Protein AF-0000000065776276 (afdb_homodimer)

Radius of gyration: 34.92 Å; Cα contacts (8 Å, |Δi|>4): 3944; chains: 2; bounding box: 117×96×96 Å

pLDDT: mean 93.04, std 13.75, range [19.59, 98.94]

GO terms:
  GO:0008131 primary methylamine oxidase activity (F, EXP)
  GO:0005507 copper ion binding (F, IDA)
  GO:0005509 calcium ion binding (F, IDA)
  GO:0008131 primary methylamine oxidase activity (F, IDA)
  GO:0042597 periplasmic space (C, IDA)
  GO:0019607 phenylethylamine catabolic process (P, IDA)
  GO:0048038 quinone binding (F, IDA)
  GO:0019607 phenylethylamine catabolic process (P, IMP)

Solvent-accessible surface area (backbone atoms only — not comparable to full-atom values): 78186 Å² total; per-residue (Å²): 136,85,77,75,76,77,81,77,78,74,78,75,75,79,72,77,67,75,70,73,72,77,61,78,72,66,82,57,53,41,97,90,38,76,49,58,70,39,58,36,67,64,53,37,45,74,72,61,31,46,79,43,78,36,81,85,60,53,32,36,42,40,38,42,58,49,38,31,33,40,39,35,67,70,35,52,49,30,32,40,27,73,38,81,39,82,41,77,56,41,34,40,74,55,95,92,33,54,28,25,41,76,56,43,62,55,60,61,78,62,59,65,68,57,61,32,67,40,80,52,88,66,78,60,84,72,54,52,58,47,59,67,53,38,45,49,49,45,53,53,52,61,67,37,90,81,52,56,92,78,47,32,32,78,43,67,40,57,45,70,72,57,67,68,46,51,51,41,23,76,76,66,66,40,80,68,81,68,72,53,32,34,34,35,33,32,28,54,76,67,43,31,33,38,34,33,31,33,65,74,75,73,39,77,74,46,80,44,76,50,77,96,52,38,65,59,58,51,76,67,53,54,55,51,48,49,52,43,53,74,69,31,65,67,54,45,53,57,42,38,75,67,73,41,85,60,63,86,39,51,46,71,48,76,36,70,55,53,56,58,88,47,60,76,73,53,66,83,89,57,55,55,31,33,30,39,39,20,40,53,82,78,47,85,38,36,70,66,15,26,45,44,32,40,31,40,30,33,29,69,81,77,62,38,75,79,44,73,48,76,54,73,85,49,68,56,39,77,76,78,53,57,67,77,46,85,62,27,46,79,79,89,72,64,61,73,46,49,44,37,60,54,19,64,73,42,34,30,40,62,49,31,40,40,41,86,49,39,35,32,34,54,34,67,34,52,38,48,22,59,35,43,23,60,28,30,38,47,61,81,85,40,79,35,46,45,26,50,37,35,34,51,31,31,38,40,39,42,45,22,38,49,49,86,72,33,51,44,45,53,43,38,48,29,53,34,55,17,37,26,68,31,51,34,63,59,47,75,61,20,58,36,59,67,54,34,29,63,36,66,45,61,42,51,40,52,81,38,47,59,38,78,40,61,32,36,34,36,40,33,76,45,86,67,43,36,31,28,38,37,64,46,88,97,47,75,73,39,65,39,52,25,58,32,42,36,42,38,38,34,28,41,59,81,52,33,26,37,36,38,35,42,32,43,38,74,65,60,32,36,36,43,34,43,30,42,23,10,35,65,69,53,42,48,34,84,28,48,32,59,82,38,90,50,19,66,69,60,33,48,32,32,29,68,33,41,66,17,29,23,26,50,25,30,35,45,37,40,30,32,37,33,33,44,16,50,72,38,50,44,24,25,42,34,39,39,35,75,41,63,40,77,46,83,86,55,73,68,46,58,33,24,24,32,65,53,71,50,76,42,53,26,18,59,73,36,49,29,67,78,56,59,56,51,43,36,28,46,26,10,84,87,42,59,27,82,28,51,44,50,21,22,34,31,58,35,48,63,28,25,37,74,52,28,40,40,78,34,61,66,58,49,84,83,34,52,64,53,51,26,37,49,51,60,45,27,24,32,36,38,37,67,70,47,94,83,74,67,30,46,44,18,88,50,40,39,58,38,88,46,34,62,9,43,50,48,69,31,63,78,43,52,70,30,67,64,25,44,42,28,39,36,37,20,35,40,25,40,44,72,51,44,10,42,32,32,63,39,15,52,51,39,40,37,30,26,38,39,33,63,37,28,50,44,63,26,32,59,72,58,54,42,69,54,76,82,126,135,83,74,78,78,77,80,77,79,75,76,76,75,80,71,78,70,75,73,73,72,76,63,80,70,67,82,58,55,38,97,91,37,77,49,57,68,40,58,36,67,64,53,37,44,75,72,60,30,45,77,42,78,37,80,86,60,53,32,37,41,40,39,41,58,48,38,31,32,40,39,33,68,69,34,50,49,31,32,40,26,73,36,83,40,81,41,74,56,41,34,42,74,56,94,92,34,54,29,24,40,77,57,43,62,54,60,62,79,61,57,64,69,58,61,31,68,39,82,51,86,68,78,62,83,72,54,51,56,47,58,67,51,38,45,51,49,46,53,54,51,62,68,37,88,82,50,56,95,78,50,32,31,78,42,66,40,57,44,70,72,58,69,67,48,51,50,40,23,76,78,68,67,39,81,67,81,69,71,53,33,35,34,35,34,32,29,53,76,66,42,30,34,40,33,34,31,35,66,74,74,72,39,78,74,46,80,45,76,50,76,98,51,38,66,60,59,51,76,66,54,54,56,50,49,50,54,42,52,74,68,30,67,67,54,44,51,57,42,39,76,68,74,42,85,59,64,86,40,51,45,71,48,75,36,68,55,53,55,61,89,48,60,75,74,53,66,84,89,57,57,56,30,34,29,40,40,19,40,53,83,77,48,85,36,36,71,63,14,28,46,46,33,42,31,39,31,32,31,67,84,76,59,37,75,77,44,75,48,74,54,74,86,47,69,57,39,76,75,77,54,56,66,77,47,84,61,28,45,80,79,89,72,64,59,76,45,51,46,38,59,53,19,63,74,40,32,31,38,63,48,32,39,39,41,87,47,39,36,31,32,55,33,67,35,50,38,48,22,58,36,42,24,61,29,28,38,47,62,81,84,42,79,35,45,45,27,51,36,36,33,50,30,31,37,39,40,42,46,23,36,51,49,86,72,32,52,43,45,53,44,38,49,29,53,33,56,16,37,27,69,31,52,35,63,58,46,75,59,21,59,36,58,67,53,34,29,62,36,65,45,62,42,54,39,51,84,38,46,60,39,77,40,62,32,37,32,36,40,34,76,45,86,66,44,36,31,28,39,37,62,46,88,97,49,76,73,39,66,37,52,24,58,33,42,36,42,38,37,35,29,41,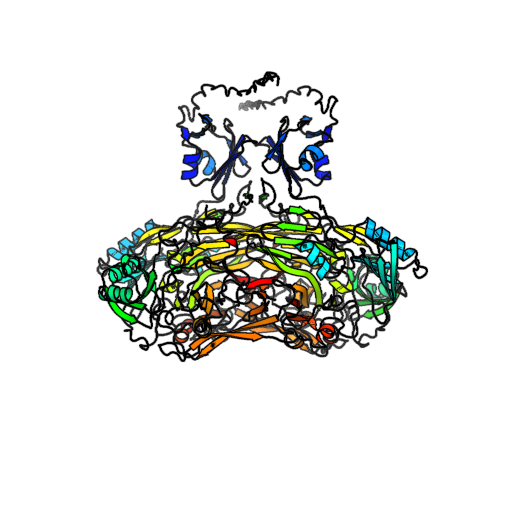59,81,52,34,25,38,37,39,36,42,33,43,38,74,66,60,33,36,37,41,35,42,29,43,24,11,35,66,71,55,43,48,34,84,29,46,31,60,83,39,92,51,19,67,70,61,34,49,33,32,29,67,34,40,66,18,29,23,27,51,25,29,34,44,38,40,29,32,38,33,33,43,15,49,72,39,50,44,23,25,41,34,38,38,35,76,40,63,41,77,46,83,86,56,72,70,49,59,34,23,26,31,67,51,69,49,74,42,52,27,17,58,73,35,48,28,66,77,54,58,58,52,45,38,29,44,26,10,83,86,43,58,26,84,27,50,44,51,21,21,34,33,59,36,46,63,28,26,36,73,52,28,41,40,77,36,62,67,57,47,86,83,33,52,64,53,52,28,38,49,50,60,46,27,25,32,37,39,35,66,70,46,94,83,75,69,28,48,46,17,88,48,40,40,58,37,90,47,35,62,10,44,50,46,69,31,64,78,42,53,69,30,67,63,25,46,42,28,38,37,38,22,34,39,26,39,44,71,49,45,11,41,32,33,63,40,15,54,50,40,41,36,31,27,38,38,35,63,36,29,50,43,61,27,30,59,72,57,53,43,68,54,75,84,125

InterPro domains:
  IPR000269 Copper amine oxidase [PTHR10638] (120-751)
  IPR012854 Copper amine oxidase-like, N-terminal [PF07833] (34-110)
  IPR015798 Copper amine oxidase, catalytic domain [PF01179] (348-752)
  IPR015800 Copper amine oxidase, N2-terminal [PF02727] (124-209)
  IPR015802 Copper amine oxidase, N3-terminal [PF02728] (216-316)
  IPR016182 Copper amine oxidase, N-terminal [SSF54416] (122-214)
  IPR016182 Copper amine oxidase, N-terminal [SSF54416] (216-324)
  IPR036460 Copper amine oxidase, catalytic domain superfamily [G3DSA:2.70.98.20] (344-752)
  IPR036460 Copper amine oxidase, catalytic domain superfamily [SSF49998] (333-751)
  IPR036582 Copper amine oxidase-like, N-terminal domain superfamily [G3DSA:3.30.457.10] (36-114)
  IPR036582 Copper amine oxidase-like, N-terminal domain superfamily [SSF55383] (36-115)
  IPR049947 Copper amine oxidase, copper-binding site [PS01165] (714-727)
  IPR049948 Copper amine oxidase, TPQ-binding site [PS01164] (485-498)

Sequence (1514 aa):
MGSPSLYSARKTTLALAVALSFAWQAPVFAHGGEAHMVPMDKTLKEFGADVQWDDYAQLFTLIKDGAYVKVKPGAQTAIVNGQPLALQVPVVMKDNKAWVSDTFINDVFQSGLDQTFQVEKRPHPLNALTADEIKQAVEIVKASADFKPNTRFTEISLLPPDKEAVWAFALENKPVDQPRKADVIMLDGKHIIEAVVDLQNNKLLSWQPIKDAHGMVLLDDFASVQNIINNSEEFAAAVKKRGITDAKKVITTPLTVGYFDGKDGLKQDARLLKVISYLDVGDGNYWAHPIENLVAVVDLEQKKIVKIEEGPVVPVPMTARPFDGRDRVAPAVKPMQIIEPEGKNYTITGDMIHWRNWDFHLSMNSRVGPMISTVTYNDNGTKRKVMYEGSLGGMIVPYGDPDIGWYFKAYLDSGDYGMGTLTSPIARGKDAPSNAVLLNETIADYTGVPMEIPRAIAVFERYAGPEYKHQEMGQPNVSTERRELVVRWISTVGNYDYIFDWIFHENGTIGIDAGATGIEAVKGVKAKTMHDETAKDDTRYGTLIDHNIVGTTHQHIYNFRLDLDVDGENNSLVAMDPVVKPNTAGGPRTSTMQVNQYNIGNEQDAAQKFDPGTIRLLSNPNKENRMGNPVSYQIIPYAGGTHPVAKGAQFAPDEWIYHRLSFMDKQLWVTRYHPGERFPEGKYPNRSTHDTGLGQYSKDNESLDNTDAVVWMTTGTTHVARAEEWPIMPTEWVHTLLKPWNFFDETPTLGALKKDKMGSPSLYSARKTTLALAVALSFAWQAPVFAHGGEAHMVPMDKTLKEFGADVQWDDYAQLFTLIKDGAYVKVKPGAQTAIVNGQPLALQVPVVMKDNKAWVSDTFINDVFQSGLDQTFQVEKRPHPLNALTADEIKQAVEIVKASADFKPNTRFTEISLLPPDKEAVWAFALENKPVDQPRKADVIMLDGKHIIEAVVDLQNNKLLSWQPIKDAHGMVLLDDFASVQNIINNSEEFAAAVKKRGITDAKKVITTPLTVGYFDGKDGLKQDARLLKVISYLDVGDGNYWAHPIENLVAVVDLEQKKIVKIEEGPVVPVPMTARPFDGRDRVAPAVKPMQIIEPEGKNYTITGDMIHWRNWDFHLSMNSRVGPMISTVTYNDNGTKRKVMYEGSLGGMIVPYGDPDIGWYFKAYLDSGDYGMGTLTSPIARGKDAPSNAVLLNETIADYTGVPMEIPRAIAVFERYAGPEYKHQEMGQPNVSTERRELVVRWISTVGNYDYIFDWIFHENGTIGIDAGATGIEAVKGVKAKTMHDETAKDDTRYGTLIDHNIVGTTHQHIYNFRLDLDVDGENNSLVAMDPVVKPNTAGGPRTSTMQVNQYNIGNEQDAAQKFDPGTIRLLSNPNKENRMGNPVSYQIIPYAGGTHPVAKGAQFAPDEWIYHRLSFMDKQLWVTRYHPGERFPEGKYPNRSTHDTGLGQYSKDNESLDNTDAVVWMTTGTTHVARAEEWPIMPTEWVHTLLKPWNFFDETPTLGALKKDK

Nearest PDB structures (foldseek):
  1qal-assembly1_A  TM=9.968E-01  e=0.000E+00  Escherichia coli
  6grr-assembly1_A  TM=9.970E-01  e=0.000E+00  Escherichia coli
  2w0q-assembly1_B  TM=9.930E-01  e=0.000E+00  Escherichia coli
  6ezz-assembly1_A  TM=9.970E-01  e=0.000E+00  Escherichia coli K-12
  1lvn-assembly1_A  TM=9.969E-01  e=0.000E+00  Escherichia coli

Structure (mmCIF, N/CA/C/O backbone):
data_AF-0000000065776276-model_v1
#
loop_
_entity.id
_entity.type
_entity.pdbx_description
1 polymer 'Primary amine oxidase'
#
loop_
_atom_site.group_PDB
_atom_site.id
_atom_site.type_symbol
_atom_site.label_atom_id
_atom_site.label_alt_id
_atom_site.label_comp_id
_atom_site.label_asym_id
_atom_site.label_entity_id
_atom_site.label_seq_id
_atom_site.pdbx_PDB_ins_code
_atom_site.Cartn_x
_atom_site.Cartn_y
_atom_site.Cartn_z
_atom_site.occupancy
_atom_site.B_iso_or_equiv
_atom_site.auth_seq_id
_atom_site.auth_comp_id
_atom_site.auth_asym_id
_atom_site.auth_atom_id
_atom_site.pdbx_PDB_model_num
ATOM 1 N N . MET A 1 1 ? 60.781 13.414 -52 1 19.77 1 MET A N 1
ATOM 2 C CA . MET A 1 1 ? 59.844 13.562 -53.094 1 19.77 1 MET A CA 1
ATOM 3 C C . MET A 1 1 ? 58.531 14.148 -52.656 1 19.77 1 MET A C 1
ATOM 5 O O . MET A 1 1 ? 58.25 14.18 -51.438 1 19.77 1 MET A O 1
ATOM 9 N N . GLY A 1 2 ? 57.594 14.352 -53.656 1 23.36 2 GLY A N 1
ATOM 10 C CA . GLY A 1 2 ? 56.5 15.164 -54.125 1 23.36 2 GLY A CA 1
ATOM 11 C C . GLY A 1 2 ? 55.219 14.969 -53.312 1 23.36 2 GLY A C 1
ATOM 12 O O . GLY A 1 2 ? 54.812 13.836 -53.062 1 23.36 2 GLY A O 1
ATOM 13 N N . SER A 1 3 ? 55.094 15.875 -52.344 1 23.39 3 SER A N 1
ATOM 14 C CA . SER A 1 3 ? 54.219 16.125 -51.219 1 23.39 3 SER A CA 1
ATOM 15 C C . SER A 1 3 ? 52.75 16.203 -51.656 1 23.39 3 SER A C 1
ATOM 17 O O . SER A 1 3 ? 52.344 17.125 -52.375 1 23.39 3 SER A O 1
ATOM 19 N N . PRO A 1 4 ? 52.312 14.953 -52.156 1 23.89 4 PRO A N 1
ATOM 20 C CA . PRO A 1 4 ? 51.031 14.906 -52.906 1 23.89 4 PRO A CA 1
ATOM 21 C C . PRO A 1 4 ? 49.906 15.594 -52.156 1 23.89 4 PRO A C 1
ATOM 23 O O . PRO A 1 4 ? 49.812 15.477 -50.938 1 23.89 4 PRO A O 1
ATOM 26 N N . SER A 1 5 ? 49.625 16.828 -52.562 1 22.98 5 SER A N 1
ATOM 27 C CA . SER A 1 5 ? 48.719 17.875 -52.094 1 22.98 5 SER A CA 1
ATOM 28 C C . SER A 1 5 ? 47.25 17.375 -52.125 1 22.98 5 SER A C 1
ATOM 30 O O . SER A 1 5 ? 46.719 17.062 -53.156 1 22.98 5 SER A O 1
ATOM 32 N N . LEU A 1 6 ? 46.969 16.359 -51.219 1 23.25 6 LEU A N 1
ATOM 33 C CA . LEU A 1 6 ? 45.688 15.672 -51.188 1 23.25 6 LEU A CA 1
ATOM 34 C C . LEU A 1 6 ? 44.531 16.672 -51.031 1 23.25 6 LEU A C 1
ATOM 36 O O . LEU A 1 6 ? 44.562 17.531 -50.125 1 23.25 6 LEU A O 1
ATOM 40 N N . TYR A 1 7 ? 43.906 17.125 -52.188 1 21.81 7 TYR A N 1
ATOM 41 C CA . TYR A 1 7 ? 42.844 18.094 -52.438 1 21.81 7 TYR A CA 1
ATOM 42 C C . TYR A 1 7 ? 41.594 17.766 -51.594 1 21.81 7 TYR A C 1
ATOM 44 O O . TYR A 1 7 ? 41.156 16.609 -51.594 1 21.81 7 TYR A O 1
ATOM 52 N N . SER A 1 8 ? 41.406 18.453 -50.406 1 21.34 8 SER A N 1
ATOM 53 C CA . SER A 1 8 ? 40.438 18.438 -49.344 1 21.34 8 SER A CA 1
ATOM 54 C C . SER A 1 8 ? 39.031 18.781 -49.875 1 21.34 8 SER A C 1
ATOM 56 O O . SER A 1 8 ? 38.812 19.922 -50.281 1 21.34 8 SER A O 1
ATOM 58 N N . ALA A 1 9 ? 38.406 17.891 -50.75 1 21.44 9 ALA A N 1
ATOM 59 C CA . ALA A 1 9 ? 37.125 18.219 -51.344 1 21.44 9 ALA A CA 1
ATOM 60 C C . ALA A 1 9 ? 36.094 18.594 -50.312 1 21.44 9 ALA A C 1
ATOM 62 O O . ALA A 1 9 ? 35.812 17.812 -49.375 1 21.44 9 ALA A O 1
ATOM 63 N N . ARG A 1 10 ? 35.906 19.859 -50 1 19.59 10 ARG A N 1
ATOM 64 C CA . ARG A 1 10 ? 34.969 20.547 -49.094 1 19.59 10 ARG A CA 1
ATOM 65 C C . ARG A 1 10 ? 33.531 20.234 -49.438 1 19.59 10 ARG A C 1
ATOM 67 O O . ARG A 1 10 ? 33.031 20.641 -50.5 1 19.59 10 ARG A O 1
ATOM 74 N N . LYS A 1 11 ? 33.094 18.953 -49.219 1 21.61 11 LYS A N 1
ATOM 75 C CA . LYS A 1 11 ? 31.703 18.625 -49.531 1 21.61 11 LYS A CA 1
ATOM 76 C C . LYS A 1 11 ? 30.766 19.625 -48.875 1 21.61 11 LYS A C 1
ATOM 78 O O . LYS A 1 11 ? 30.812 19.859 -47.656 1 21.61 11 LYS A O 1
ATOM 83 N N . THR A 1 12 ? 30.469 20.766 -49.594 1 21 12 THR A N 1
ATOM 84 C CA . THR A 1 12 ? 29.516 21.812 -49.281 1 21 12 THR A CA 1
ATOM 85 C C . THR A 1 12 ? 28.141 21.219 -48.938 1 21 12 THR A C 1
ATOM 87 O O . THR A 1 12 ? 27.547 20.531 -49.781 1 21 12 THR A O 1
ATOM 90 N N . THR A 1 13 ? 28.016 20.734 -47.719 1 22.42 13 THR A N 1
ATOM 91 C CA . THR A 1 13 ? 26.734 20.281 -47.188 1 22.42 13 THR A CA 1
ATOM 92 C C . THR A 1 13 ? 25.656 21.328 -47.438 1 22.42 13 THR A C 1
ATOM 94 O O . THR A 1 13 ? 25.797 22.484 -47.031 1 22.42 13 THR A O 1
ATOM 97 N N . LEU A 1 14 ? 24.953 21.281 -48.594 1 22.41 14 LEU A N 1
ATOM 98 C CA . LEU A 1 14 ? 23.781 22.094 -48.938 1 22.41 14 LEU A CA 1
ATOM 99 C C . LEU A 1 14 ? 22.75 22.016 -47.812 1 22.41 14 LEU A C 1
ATOM 101 O O . LEU A 1 14 ? 22.203 20.938 -47.531 1 22.41 14 LEU A O 1
ATOM 105 N N . ALA A 1 15 ? 23.062 22.75 -46.688 1 24.14 15 ALA A N 1
ATOM 106 C CA . ALA A 1 15 ? 22.016 22.922 -45.719 1 24.14 15 ALA A CA 1
ATOM 107 C C . ALA A 1 15 ? 20.75 23.5 -46.344 1 24.14 15 ALA A C 1
ATOM 109 O O . ALA A 1 15 ? 20.766 24.594 -46.906 1 24.14 15 ALA A O 1
ATOM 110 N N . LEU A 1 16 ? 20 22.609 -47 1 23.98 16 LEU A N 1
ATOM 111 C CA . LEU A 1 16 ? 18.688 23.094 -47.438 1 23.98 16 LEU A CA 1
ATOM 112 C C . LEU A 1 16 ? 18 23.875 -46.344 1 23.98 16 LEU A C 1
ATOM 114 O O . LEU A 1 16 ? 17.656 23.312 -45.312 1 23.98 16 LEU A O 1
ATOM 118 N N . ALA A 1 17 ? 18.484 25.156 -46.125 1 24.2 17 ALA A N 1
ATOM 119 C CA . ALA A 1 17 ? 17.703 26.094 -45.312 1 24.2 17 ALA A CA 1
ATOM 120 C C . ALA A 1 17 ? 16.266 26.172 -45.812 1 24.2 17 ALA A C 1
ATOM 122 O O . ALA A 1 17 ? 16.016 26.578 -46.938 1 24.2 17 ALA A O 1
ATOM 123 N N . VAL A 1 18 ? 15.477 25.234 -45.5 1 26.5 18 VAL A N 1
ATOM 124 C CA . VAL A 1 18 ? 14.062 25.516 -45.688 1 26.5 18 VAL A CA 1
ATOM 125 C C . VAL A 1 18 ? 13.742 26.922 -45.219 1 26.5 18 VAL A C 1
ATOM 127 O O . VAL A 1 18 ? 13.938 27.25 -44.031 1 26.5 18 VAL A O 1
ATOM 130 N N . ALA A 1 19 ? 14.07 27.953 -46.062 1 28.81 19 ALA A N 1
ATOM 131 C CA . ALA A 1 19 ? 13.609 29.328 -45.875 1 28.81 19 ALA A CA 1
ATOM 132 C C . ALA A 1 19 ? 12.156 29.344 -45.406 1 28.81 19 ALA A C 1
ATOM 134 O O . ALA A 1 19 ? 11.258 28.906 -46.125 1 28.81 19 ALA A O 1
ATOM 135 N N . LEU A 1 20 ? 12.016 29.25 -44.156 1 29.08 20 LEU A N 1
ATOM 136 C CA . LEU A 1 20 ? 10.758 29.719 -43.594 1 29.08 20 LEU A CA 1
ATOM 137 C C . LEU A 1 20 ? 10.359 31.078 -44.188 1 29.08 20 LEU A C 1
ATOM 139 O O . LEU A 1 20 ? 11.117 32.031 -44.094 1 29.08 20 LEU A O 1
ATOM 143 N N . SER A 1 21 ? 9.938 31.094 -45.469 1 29.83 21 SER A N 1
ATOM 144 C CA . SER A 1 21 ? 9.352 32.312 -46.031 1 29.83 21 SER A CA 1
ATOM 145 C C . SER A 1 21 ? 8.68 33.156 -44.938 1 29.83 21 SER A C 1
ATOM 147 O O . SER A 1 21 ? 7.918 32.625 -44.125 1 29.83 21 SER A O 1
ATOM 149 N N . PHE A 1 22 ? 9.445 34.125 -44.562 1 31.8 22 PHE A N 1
ATOM 150 C CA . PHE A 1 22 ? 8.852 35.188 -43.781 1 31.8 22 PHE A CA 1
ATOM 151 C C . PHE A 1 22 ? 7.543 35.688 -44.406 1 31.8 22 PHE A C 1
ATOM 153 O O . PHE A 1 22 ? 7.543 36.531 -45.281 1 31.8 22 PHE A O 1
ATOM 160 N N . ALA A 1 23 ? 6.621 34.906 -44.781 1 32.91 23 ALA A N 1
ATOM 161 C CA . ALA A 1 23 ? 5.32 35.469 -45.156 1 32.91 23 ALA A CA 1
ATOM 162 C C . ALA A 1 23 ? 4.902 36.562 -44.188 1 32.91 23 ALA A C 1
ATOM 164 O O . ALA A 1 23 ? 5.008 36.406 -42.969 1 32.91 23 ALA A O 1
ATOM 165 N N . TRP A 1 24 ? 5.039 37.75 -44.656 1 33.44 24 TRP A N 1
ATOM 166 C CA . TRP A 1 24 ? 4.305 38.812 -43.969 1 33.44 24 TRP A CA 1
ATOM 167 C C . TRP A 1 24 ? 3.008 38.281 -43.375 1 33.44 24 TRP A C 1
ATOM 169 O O . TRP A 1 24 ? 2.119 37.844 -44.125 1 33.44 24 TRP A O 1
ATOM 179 N N . GLN A 1 25 ? 3.146 37.656 -42.344 1 40.94 25 GLN A N 1
ATOM 180 C CA . GLN A 1 25 ? 1.9 37.188 -41.719 1 40.94 25 GLN A CA 1
ATOM 181 C C . GLN A 1 25 ? 0.933 38.375 -41.531 1 40.94 25 GLN A C 1
ATOM 183 O O . GLN A 1 25 ? 1.29 39.406 -40.969 1 40.94 25 GLN A O 1
ATOM 188 N N . ALA A 1 26 ? 0.001 38.5 -42.406 1 45.69 26 ALA A N 1
ATOM 189 C CA . ALA A 1 26 ? -1.14 39.406 -42.312 1 45.69 26 ALA A CA 1
ATOM 190 C C . ALA A 1 26 ? -1.625 39.562 -40.875 1 45.69 26 ALA A C 1
ATOM 192 O O . ALA A 1 26 ? -1.5 38.625 -40.062 1 45.69 26 ALA A O 1
ATOM 193 N N . PRO A 1 27 ? -1.729 40.844 -40.469 1 47.53 27 PRO A N 1
ATOM 194 C CA . PRO A 1 27 ? -2.387 41.031 -39.188 1 47.53 27 PRO A CA 1
ATOM 195 C C . PRO A 1 27 ? -3.555 40.062 -38.969 1 47.53 27 PRO A C 1
ATOM 197 O O . PRO A 1 27 ? -4.305 39.781 -39.906 1 47.53 27 PRO A O 1
ATOM 200 N N . VAL A 1 28 ? -3.389 39.156 -38.062 1 59.16 28 VAL A N 1
ATOM 201 C CA . VAL A 1 28 ? -4.48 38.25 -37.719 1 59.16 28 VAL A CA 1
ATOM 202 C C . VAL A 1 28 ? -5.582 39.031 -37 1 59.16 28 VAL A C 1
ATOM 204 O O . VAL A 1 28 ? -5.297 39.875 -36.156 1 59.16 28 VAL A O 1
ATOM 207 N N . PHE A 1 29 ? -6.852 39.125 -37.562 1 53.72 29 PHE A N 1
ATOM 208 C CA . PHE A 1 29 ? -7.996 39.906 -37.094 1 53.72 29 PHE A CA 1
ATOM 209 C C . PHE A 1 29 ? -8.867 39.062 -36.156 1 53.72 29 PHE A C 1
ATOM 211 O O . PHE A 1 29 ? -9.031 37.875 -36.375 1 53.72 29 PHE A O 1
ATOM 218 N N . ALA A 1 30 ? -9.086 39.562 -35 1 53.09 30 ALA A N 1
ATOM 219 C CA . ALA A 1 30 ? -10.125 39.094 -34.094 1 53.09 30 ALA A CA 1
ATOM 220 C C . ALA A 1 30 ? -11.242 40.156 -33.969 1 53.09 30 ALA A C 1
ATOM 222 O O . ALA A 1 30 ? -10.977 41.312 -33.719 1 53.09 30 ALA A O 1
ATOM 223 N N . HIS A 1 31 ? -12.57 39.75 -34 1 52.97 31 HIS A N 1
ATOM 224 C CA . HIS A 1 31 ? -13.758 40.594 -33.875 1 52.97 31 HIS A CA 1
ATOM 225 C C . HIS A 1 31 ? -13.633 41.875 -34.688 1 52.97 31 HIS A C 1
ATOM 227 O O . HIS A 1 31 ? -13.969 42.938 -34.219 1 52.97 31 HIS A O 1
ATOM 233 N N . GLY A 1 32 ? -13.07 41.906 -35.906 1 56.25 32 GLY A N 1
ATOM 234 C CA . GLY A 1 32 ? -13.094 43.062 -36.781 1 56.25 32 GLY A CA 1
ATOM 235 C C . GLY A 1 32 ? -11.875 43.938 -36.656 1 56.25 32 GLY A C 1
ATOM 236 O O . GLY A 1 32 ? -11.695 44.875 -37.438 1 56.25 32 GLY A O 1
ATOM 237 N N . GLY A 1 33 ? -11.039 43.781 -35.531 1 61.16 33 GLY A N 1
ATOM 238 C CA . GLY A 1 33 ? -9.836 44.562 -35.375 1 61.16 33 GLY A CA 1
ATOM 239 C C . GLY A 1 33 ? -8.578 43.719 -35.25 1 61.16 33 GLY A C 1
ATOM 240 O O . GLY A 1 33 ? -8.648 42.5 -35.188 1 61.16 33 GLY A O 1
ATOM 241 N N . GLU A 1 34 ? -7.418 44.406 -35.406 1 71.56 34 GLU A N 1
ATOM 242 C CA . GLU A 1 34 ? -6.133 43.719 -35.25 1 71.56 34 GLU A CA 1
ATOM 243 C C . GLU A 1 34 ? -5.984 43.094 -33.875 1 71.56 34 GLU A C 1
ATOM 245 O O . GLU A 1 34 ? -6.215 43.781 -32.844 1 71.56 34 GLU A O 1
ATOM 250 N N . ALA A 1 35 ? -5.812 41.75 -33.812 1 81.94 35 ALA A N 1
ATOM 251 C CA . ALA A 1 35 ? -5.688 41.031 -32.531 1 81.94 35 ALA A CA 1
ATOM 252 C C . ALA A 1 35 ? -4.398 41.406 -31.812 1 81.94 35 ALA A C 1
ATOM 254 O O . ALA A 1 35 ? -3.348 41.562 -32.438 1 81.94 35 ALA A O 1
ATOM 255 N N . HIS A 1 36 ? -4.48 41.75 -30.578 1 93 36 HIS A N 1
ATOM 256 C CA . HIS A 1 36 ? -3.303 41.938 -29.75 1 93 36 HIS A CA 1
ATOM 257 C C . HIS A 1 36 ? -2.65 40.625 -29.375 1 93 36 HIS A C 1
ATOM 259 O O . HIS A 1 36 ? -3.271 39.781 -28.719 1 93 36 HIS A O 1
ATOM 265 N N . MET A 1 37 ? -1.432 40.438 -29.859 1 95.44 37 MET A N 1
ATOM 266 C CA . MET A 1 37 ? -0.739 39.156 -29.688 1 95.44 37 MET A CA 1
ATOM 267 C C . MET A 1 37 ? 0.275 39.25 -28.547 1 95.44 37 MET A C 1
ATOM 269 O O . MET A 1 37 ? 0.933 40.281 -28.375 1 95.44 37 MET A O 1
ATOM 273 N N . VAL A 1 38 ? 0.385 38.188 -27.734 1 96.94 38 VAL A N 1
ATOM 274 C CA . VAL A 1 38 ? 1.346 38.062 -26.641 1 96.94 38 VAL A CA 1
ATOM 275 C C . VAL A 1 38 ? 2.129 36.75 -26.766 1 96.94 38 VAL A C 1
ATOM 277 O O . VAL A 1 38 ? 1.664 35.812 -27.406 1 96.94 38 VAL A O 1
ATOM 280 N N . PRO A 1 39 ? 3.408 36.75 -26.219 1 96.94 39 PRO A N 1
ATOM 281 C CA . PRO A 1 39 ? 4.168 35.469 -26.266 1 96.94 39 PRO A CA 1
ATOM 282 C C . PRO A 1 39 ? 3.461 34.344 -25.547 1 96.94 39 PRO A C 1
ATOM 284 O O . PRO A 1 39 ? 3.098 34.469 -24.375 1 96.94 39 PRO A O 1
ATOM 287 N N . MET A 1 40 ? 3.305 33.219 -26.125 1 96.81 40 MET A N 1
ATOM 288 C CA . MET A 1 40 ? 2.49 32.125 -25.625 1 96.81 40 MET A CA 1
ATOM 289 C C . MET A 1 40 ? 3.143 31.484 -24.406 1 96.81 40 MET A C 1
ATOM 291 O O . MET A 1 40 ? 2.496 31.297 -23.375 1 96.81 40 MET A O 1
ATOM 295 N N . ASP A 1 41 ? 4.395 31.109 -24.5 1 96.19 41 ASP A N 1
ATOM 296 C CA . ASP A 1 41 ? 5.094 30.375 -23.469 1 96.19 41 ASP A CA 1
ATOM 297 C C . ASP A 1 41 ? 5.066 31.125 -22.141 1 96.19 41 ASP A C 1
ATOM 299 O O . ASP A 1 41 ? 4.676 30.578 -21.109 1 96.19 41 ASP A O 1
ATOM 303 N N . LYS A 1 42 ? 5.492 32.344 -22.203 1 95.69 42 LYS A N 1
ATOM 304 C CA . LYS A 1 42 ? 5.531 33.188 -21 1 95.69 42 LYS A CA 1
ATOM 305 C C . LYS A 1 42 ? 4.133 33.375 -20.422 1 95.69 42 LYS A C 1
ATOM 307 O O . LYS A 1 42 ? 3.938 33.25 -19.203 1 95.69 42 LYS A O 1
ATOM 312 N N . THR A 1 43 ? 3.186 33.719 -21.281 1 96.38 43 THR A N 1
ATOM 313 C CA . THR A 1 43 ? 1.816 34 -20.875 1 96.38 43 THR A CA 1
ATOM 314 C C . THR A 1 43 ? 1.19 32.781 -20.203 1 96.38 43 THR A C 1
ATOM 316 O O . THR A 1 43 ? 0.563 32.875 -19.156 1 96.38 43 THR A O 1
ATOM 319 N N . LEU A 1 44 ? 1.373 31.656 -20.781 1 95.94 44 LEU A N 1
ATOM 320 C CA . LEU A 1 44 ? 0.762 30.438 -20.266 1 95.94 44 LEU A CA 1
ATOM 321 C C . LEU A 1 44 ? 1.482 29.953 -19.016 1 95.94 44 LEU A C 1
ATOM 323 O O . LEU A 1 44 ? 0.858 29.391 -18.109 1 95.94 44 LEU A O 1
ATOM 327 N N . LYS A 1 45 ? 2.775 30.094 -18.969 1 93.25 45 LYS A N 1
ATOM 328 C CA . LYS A 1 45 ? 3.514 29.75 -17.75 1 93.25 45 LYS A CA 1
ATOM 329 C C . LYS A 1 45 ? 3.055 30.609 -16.578 1 93.25 45 LYS A C 1
ATOM 331 O O . LYS A 1 45 ? 2.922 30.109 -15.453 1 93.25 45 LYS A O 1
ATOM 336 N N . GLU A 1 46 ? 2.867 31.875 -16.891 1 92.56 46 GLU A N 1
ATOM 337 C CA . GLU A 1 46 ? 2.359 32.781 -15.859 1 92.56 46 GLU A CA 1
ATOM 338 C C . GLU A 1 46 ? 0.949 32.375 -15.43 1 92.56 46 GLU A C 1
ATOM 340 O O . GLU A 1 46 ? 0.542 32.625 -14.297 1 92.56 46 GLU A O 1
ATOM 345 N N . PHE A 1 47 ? 0.198 31.828 -16.375 1 91.75 47 PHE A N 1
ATOM 346 C CA . PHE A 1 47 ? -1.146 31.328 -16.125 1 91.75 47 PHE A CA 1
ATOM 347 C C . PHE A 1 47 ? -1.096 30.016 -15.344 1 91.75 47 PHE A C 1
ATOM 349 O O . PHE A 1 47 ? -2.1 29.594 -14.773 1 91.75 47 PHE A O 1
ATOM 356 N N . GLY A 1 48 ? 0.125 29.453 -15.273 1 89.19 48 GLY A N 1
ATOM 357 C CA . GLY A 1 48 ? 0.313 28.203 -14.539 1 89.19 48 GLY A CA 1
ATOM 358 C C . GLY A 1 48 ? 0.188 26.969 -15.406 1 89.19 48 GLY A C 1
ATOM 359 O O . GLY A 1 48 ? 0.015 25.859 -14.891 1 89.19 48 GLY A O 1
ATOM 360 N N . ALA A 1 49 ? 0.241 27.094 -16.672 1 94.31 49 ALA A N 1
ATOM 361 C CA . ALA A 1 49 ? 0.128 25.969 -17.578 1 94.31 49 ALA A CA 1
ATOM 362 C C . ALA A 1 49 ? 1.505 25.469 -18.016 1 94.31 49 ALA A C 1
ATOM 364 O O . ALA A 1 49 ? 2.457 26.25 -18.094 1 94.31 49 ALA A O 1
ATOM 365 N N . ASP A 1 50 ? 1.501 24.203 -18.25 1 92.69 50 ASP A N 1
ATOM 366 C CA . ASP A 1 50 ? 2.682 23.609 -18.875 1 92.69 50 ASP A CA 1
ATOM 367 C C . ASP A 1 50 ? 2.576 23.656 -20.406 1 92.69 50 ASP A C 1
ATOM 369 O O . ASP A 1 50 ? 1.526 23.344 -20.969 1 92.69 50 ASP A O 1
ATOM 373 N N . VAL A 1 51 ? 3.65 24.094 -21.016 1 96.19 51 VAL A N 1
ATOM 374 C CA . VAL A 1 51 ? 3.699 24.203 -22.484 1 96.19 51 VAL A CA 1
ATOM 375 C C . VAL A 1 51 ? 4.758 23.25 -23.031 1 96.19 51 VAL A C 1
ATOM 377 O O . VAL A 1 51 ? 5.938 23.359 -22.688 1 96.19 51 VAL A O 1
ATOM 380 N N . GLN A 1 52 ? 4.297 22.328 -23.812 1 94.5 52 GLN A N 1
ATOM 381 C CA . GLN A 1 52 ? 5.211 21.375 -24.438 1 94.5 52 GLN A CA 1
ATOM 382 C C . GLN A 1 52 ? 5.125 21.438 -25.953 1 94.5 52 GLN A C 1
ATOM 384 O O . GLN A 1 52 ? 4.031 21.453 -26.516 1 94.5 52 GLN A O 1
ATOM 389 N N . TRP A 1 53 ? 6.25 21.5 -26.578 1 95.88 53 TRP A N 1
ATOM 390 C CA . TRP A 1 53 ? 6.32 21.484 -28.031 1 95.88 53 TRP A CA 1
ATOM 391 C C . TRP A 1 53 ? 6.758 20.125 -28.547 1 95.88 53 TRP A C 1
ATOM 393 O O . TRP A 1 53 ? 7.742 19.547 -28.062 1 95.88 53 TRP A O 1
ATOM 403 N N . ASP A 1 54 ? 6.004 19.594 -29.422 1 95.19 54 ASP A N 1
ATOM 404 C CA . ASP A 1 54 ? 6.363 18.375 -30.141 1 95.19 54 ASP A CA 1
ATOM 405 C C . ASP A 1 54 ? 6.816 18.688 -31.562 1 95.19 54 ASP A C 1
ATOM 407 O O . ASP A 1 54 ? 5.992 18.891 -32.469 1 95.19 54 ASP A O 1
ATOM 411 N N . ASP A 1 55 ? 8.086 18.578 -31.766 1 94.88 55 ASP A N 1
ATOM 412 C CA . ASP A 1 55 ? 8.695 18.969 -33.031 1 94.88 55 ASP A CA 1
ATOM 413 C C . ASP A 1 55 ? 8.234 18.062 -34.188 1 94.88 55 ASP A C 1
ATOM 415 O O . ASP A 1 55 ? 8.117 18.5 -35.312 1 94.88 55 ASP A O 1
ATOM 419 N N . TYR A 1 56 ? 8.023 16.875 -33.844 1 96.06 56 TYR A N 1
ATOM 420 C CA . TYR A 1 56 ? 7.625 15.922 -34.875 1 96.06 56 TYR A CA 1
ATOM 421 C C . TYR A 1 56 ? 6.152 16.094 -35.219 1 96.06 56 TYR A C 1
ATOM 423 O O . TYR A 1 56 ? 5.793 16.141 -36.406 1 96.06 56 TYR A O 1
ATOM 431 N N . ALA A 1 57 ? 5.34 16.172 -34.219 1 95.81 57 ALA A N 1
ATOM 432 C CA . ALA A 1 57 ? 3.904 16.328 -34.469 1 95.81 57 ALA A CA 1
ATOM 433 C C . ALA A 1 57 ? 3.57 17.766 -34.875 1 95.81 57 ALA A C 1
ATOM 435 O O . ALA A 1 57 ? 2.492 18.016 -35.438 1 95.81 57 ALA A O 1
ATOM 436 N N . GLN A 1 58 ? 4.445 18.672 -34.594 1 95.25 58 GLN A N 1
ATOM 437 C CA . GLN A 1 58 ? 4.293 20.078 -34.906 1 95.25 58 GLN A CA 1
ATOM 438 C C . GLN A 1 58 ? 3.061 20.672 -34.219 1 95.25 58 GLN A C 1
ATOM 440 O O . GLN A 1 58 ? 2.229 21.297 -34.875 1 95.25 58 GLN A O 1
ATOM 445 N N . LEU A 1 59 ? 2.969 20.422 -33.031 1 97.06 59 LEU A N 1
ATOM 446 C CA . LEU A 1 59 ? 1.885 21.016 -32.25 1 97.06 59 LEU A CA 1
ATOM 447 C C . LEU A 1 59 ? 2.314 21.25 -30.797 1 97.06 59 LEU A C 1
ATOM 449 O O . LEU A 1 59 ? 3.312 20.688 -30.344 1 97.06 59 LEU A O 1
ATOM 453 N N . PHE A 1 60 ? 1.595 22.109 -30.078 1 97.25 60 PHE A N 1
ATOM 454 C CA . PHE A 1 60 ? 1.758 22.375 -28.641 1 97.25 60 PHE A CA 1
ATOM 455 C C . PHE A 1 60 ? 0.761 21.562 -27.828 1 97.25 60 PHE A C 1
ATOM 457 O O . PHE A 1 60 ? -0.392 21.391 -28.234 1 97.25 60 PHE A O 1
ATOM 464 N N . THR A 1 61 ? 1.254 20.984 -26.781 1 96.75 61 THR A N 1
ATOM 465 C CA . THR A 1 61 ? 0.378 20.5 -25.734 1 96.75 61 THR A CA 1
ATOM 466 C C . THR A 1 61 ? 0.397 21.422 -24.531 1 96.75 61 THR A C 1
ATOM 468 O O . THR A 1 61 ? 1.461 21.719 -23.969 1 96.75 61 THR A O 1
ATOM 471 N N . LEU A 1 62 ? -0.704 21.953 -24.172 1 96.94 62 LEU A N 1
ATOM 472 C CA . LEU A 1 62 ? -0.884 22.828 -23.031 1 96.94 62 LEU A CA 1
ATOM 473 C C . LEU A 1 62 ? -1.664 22.125 -21.922 1 96.94 62 LEU A C 1
ATOM 475 O O . LEU A 1 62 ? -2.779 21.641 -22.141 1 96.94 62 LEU A O 1
ATOM 479 N N . ILE A 1 63 ? -1.043 22.062 -20.734 1 94.94 63 ILE A N 1
ATOM 480 C CA . ILE A 1 63 ? -1.675 21.312 -19.641 1 94.94 63 ILE A CA 1
ATOM 481 C C . ILE A 1 63 ? -1.844 22.219 -18.422 1 94.94 63 ILE A C 1
ATOM 483 O O . ILE A 1 63 ? -0.878 22.828 -17.953 1 94.94 63 ILE A O 1
ATOM 487 N N . LYS A 1 64 ? -2.99 22.297 -17.953 1 93.38 64 LYS A N 1
ATOM 488 C CA . LYS A 1 64 ? -3.283 22.984 -16.703 1 93.38 64 LYS A CA 1
ATOM 489 C C . LYS A 1 64 ? -4.438 22.328 -15.961 1 93.38 64 LYS A C 1
ATOM 491 O O . LYS A 1 64 ? -5.566 22.297 -16.453 1 93.38 64 LYS A O 1
ATOM 496 N N . ASP A 1 65 ? -4.137 21.75 -14.75 1 90.38 65 ASP A N 1
ATOM 497 C CA . ASP A 1 65 ? -5.117 21.109 -13.883 1 90.38 65 ASP A CA 1
ATOM 498 C C . ASP A 1 65 ? -5.93 20.078 -14.664 1 90.38 65 ASP A C 1
ATOM 500 O O . ASP A 1 65 ? -5.387 19.062 -15.102 1 90.38 65 ASP A O 1
ATOM 504 N N . GLY A 1 66 ? -7.102 20.406 -15.031 1 91.25 66 GLY A N 1
ATOM 505 C CA . GLY A 1 66 ? -7.953 19.438 -15.688 1 91.25 66 GLY A CA 1
ATOM 506 C C . GLY A 1 66 ? -7.934 19.547 -17.203 1 91.25 66 GLY A C 1
ATOM 507 O O . GLY A 1 66 ? -8.391 18.641 -17.906 1 91.25 66 GLY A O 1
ATOM 508 N N . ALA A 1 67 ? -7.301 20.516 -17.75 1 95.19 67 ALA A N 1
ATOM 509 C CA . ALA A 1 67 ? -7.355 20.766 -19.188 1 95.19 67 ALA A CA 1
ATOM 510 C C . ALA A 1 67 ? -6.129 20.188 -19.891 1 95.19 67 ALA A C 1
ATOM 512 O O . ALA A 1 67 ? -4.996 20.406 -19.453 1 95.19 67 ALA A O 1
ATOM 513 N N . TYR A 1 68 ? -6.406 19.422 -20.859 1 96.81 68 TYR A N 1
ATOM 514 C CA . TYR A 1 68 ? -5.418 18.922 -21.797 1 96.81 68 TYR A CA 1
ATOM 515 C C . TYR A 1 68 ? -5.695 19.422 -23.203 1 96.81 68 TYR A C 1
ATOM 517 O O . TYR A 1 68 ? -6.648 18.984 -23.859 1 96.81 68 TYR A O 1
ATOM 525 N N . VAL A 1 69 ? -4.773 20.391 -23.734 1 97.75 69 VAL A N 1
ATOM 526 C CA . VAL A 1 69 ? -5.059 21.109 -24.969 1 97.75 69 VAL A CA 1
ATOM 527 C C . VAL A 1 69 ? -3.982 20.812 -26 1 97.75 69 VAL A C 1
ATOM 529 O O . VAL A 1 69 ? -2.787 20.828 -25.688 1 97.75 69 VAL A O 1
ATOM 532 N N . LYS A 1 70 ? -4.414 20.5 -27.156 1 97.75 70 LYS A N 1
ATOM 533 C CA . LYS A 1 70 ? -3.531 20.422 -28.312 1 97.75 70 LYS A CA 1
ATOM 534 C C . LYS A 1 70 ? -3.836 21.547 -29.312 1 97.75 70 LYS A C 1
ATOM 536 O O . LYS A 1 70 ? -5 21.797 -29.625 1 97.75 70 LYS A O 1
ATOM 541 N N . VAL A 1 71 ? -2.771 22.203 -29.781 1 98.06 71 VAL A N 1
ATOM 542 C CA . VAL A 1 71 ? -2.996 23.281 -30.734 1 98.06 71 VAL A CA 1
ATOM 543 C C . VAL A 1 71 ? -1.828 23.359 -31.719 1 98.06 71 VAL A C 1
ATOM 545 O O . VAL A 1 71 ? -0.669 23.203 -31.328 1 98.06 71 VAL A O 1
ATOM 548 N N . LYS A 1 72 ? -2.17 23.516 -32.969 1 97.25 72 LYS A N 1
ATOM 549 C CA . LYS A 1 72 ? -1.184 23.688 -34.031 1 97.25 72 LYS A CA 1
ATOM 550 C C . LYS A 1 72 ? -1.05 25.156 -34.406 1 97.25 72 LYS A C 1
ATOM 552 O O . LYS A 1 72 ? -2.051 25.859 -34.562 1 97.25 72 LYS A O 1
ATOM 557 N N . PRO A 1 73 ? 0.205 25.547 -34.625 1 97 73 PRO A N 1
ATOM 558 C CA . PRO A 1 73 ? 0.341 26.891 -35.188 1 97 73 PRO A CA 1
ATOM 559 C C . PRO A 1 73 ? -0.371 27.062 -36.531 1 97 73 PRO A C 1
ATOM 561 O O . PRO A 1 73 ? -0.272 26.188 -37.375 1 97 73 PRO A O 1
ATOM 564 N N . GLY A 1 74 ? -1.118 28.141 -36.656 1 96 74 GLY A N 1
ATOM 565 C CA . GLY A 1 74 ? -1.797 28.453 -37.906 1 96 74 GLY A CA 1
ATOM 566 C C . GLY A 1 74 ? -3.174 27.828 -38 1 96 74 GLY A C 1
ATOM 567 O O . GLY A 1 74 ? -3.98 28.219 -38.844 1 96 74 GLY A O 1
ATOM 568 N N . ALA A 1 75 ? -3.449 26.828 -37.156 1 96.25 75 ALA A N 1
ATOM 569 C CA . ALA A 1 75 ? -4.738 26.141 -37.188 1 96.25 75 ALA A CA 1
ATOM 570 C C . ALA A 1 75 ? -5.84 27 -36.594 1 96.25 75 ALA A C 1
ATOM 572 O O . ALA A 1 75 ? -5.602 27.75 -35.656 1 96.25 75 ALA A O 1
ATOM 573 N N . GLN A 1 76 ? -7.066 26.797 -37.031 1 96.31 76 GLN A N 1
ATOM 574 C CA . GLN A 1 76 ? -8.219 27.516 -36.5 1 96.31 76 GLN A CA 1
ATOM 575 C C . GLN A 1 76 ? -8.961 26.703 -35.469 1 96.31 76 GLN A C 1
ATOM 577 O O . GLN A 1 76 ? -10.023 27.109 -34.969 1 96.31 76 GLN A O 1
ATOM 582 N N . THR A 1 77 ? -8.422 25.562 -35.25 1 97.38 77 THR A N 1
ATOM 583 C CA . THR A 1 77 ? -9.039 24.672 -34.25 1 97.38 77 THR A CA 1
ATOM 584 C C . THR A 1 77 ? -8.008 24.188 -33.25 1 97.38 77 THR A C 1
ATOM 586 O O . THR A 1 77 ? -6.828 24.031 -33.562 1 97.38 77 THR A O 1
ATOM 589 N N . ALA A 1 78 ? -8.406 24.031 -32.062 1 97.81 78 ALA A N 1
ATOM 590 C CA . ALA A 1 78 ? -7.672 23.344 -30.984 1 97.81 78 ALA A CA 1
ATOM 591 C C . ALA A 1 78 ? -8.469 22.156 -30.453 1 97.81 78 ALA A C 1
ATOM 593 O O . ALA A 1 78 ? -9.664 22.031 -30.719 1 97.81 78 ALA A O 1
ATOM 594 N N . ILE A 1 79 ? -7.84 21.219 -29.844 1 98.06 79 ILE A N 1
ATOM 595 C CA . ILE A 1 79 ? -8.508 20.125 -29.156 1 98.06 79 ILE A CA 1
ATOM 596 C C . ILE A 1 79 ? -8.414 20.328 -27.641 1 98.06 79 ILE A C 1
ATOM 598 O O . ILE A 1 79 ? -7.316 20.438 -27.094 1 98.06 79 ILE A O 1
ATOM 602 N N . VAL A 1 80 ? -9.5 20.422 -26.969 1 97.81 80 VAL A N 1
ATOM 603 C CA . VAL A 1 80 ? -9.555 20.562 -25.516 1 97.81 80 VAL A CA 1
ATOM 604 C C . VAL A 1 80 ? -10.227 19.328 -24.906 1 97.81 80 VAL A C 1
ATOM 606 O O . VAL A 1 80 ? -11.422 19.125 -25.094 1 97.81 80 VAL A O 1
ATOM 609 N N . ASN A 1 81 ? -9.469 18.594 -24.203 1 97.5 81 ASN A N 1
ATOM 610 C CA . ASN A 1 81 ? -9.969 17.375 -23.578 1 97.5 81 ASN A CA 1
ATOM 611 C C . ASN A 1 81 ? -10.68 16.469 -24.578 1 97.5 81 ASN A C 1
ATOM 613 O O . ASN A 1 81 ? -11.789 16.016 -24.328 1 97.5 81 ASN A O 1
ATOM 617 N N . GLY A 1 82 ? -10.062 16.391 -25.688 1 96.19 82 GLY A N 1
ATOM 618 C CA . GLY A 1 82 ? -10.523 15.461 -26.703 1 96.19 82 GLY A CA 1
ATOM 619 C C . GLY A 1 82 ? -11.602 16.047 -27.594 1 96.19 82 GLY A C 1
ATOM 620 O O . GLY A 1 82 ? -12.039 15.406 -28.562 1 96.19 82 GLY A O 1
ATOM 621 N N . GLN A 1 83 ? -12.016 17.25 -27.359 1 97.19 83 GLN A N 1
ATOM 622 C CA . GLN A 1 83 ? -13.086 17.891 -28.125 1 97.19 83 GLN A CA 1
ATOM 623 C C . GLN A 1 83 ? -12.555 19.062 -28.938 1 97.19 83 GLN A C 1
ATOM 625 O O . GLN A 1 83 ? -11.75 19.859 -28.453 1 97.19 83 GLN A O 1
ATOM 630 N N . PRO A 1 84 ? -12.992 19.25 -30.172 1 97.31 84 PRO A N 1
ATOM 631 C CA . PRO A 1 84 ? -12.531 20.375 -30.984 1 97.31 84 PRO A CA 1
ATOM 632 C C . PRO A 1 84 ? -13.109 21.719 -30.547 1 97.31 84 PRO A C 1
ATOM 634 O O . PRO A 1 84 ? -14.266 21.781 -30.141 1 97.31 84 PRO A O 1
ATOM 637 N N . LEU A 1 85 ? -12.273 22.719 -30.562 1 97.88 85 LEU A N 1
ATOM 638 C CA . LEU A 1 85 ? -12.641 24.109 -30.266 1 97.88 85 LEU A CA 1
ATOM 639 C C . LEU A 1 85 ? -12.203 25.047 -31.375 1 97.88 85 LEU A C 1
ATOM 641 O O . LEU A 1 85 ? -11.031 25.047 -31.766 1 97.88 85 LEU A O 1
ATOM 645 N N . ALA A 1 86 ? -13.117 25.812 -31.906 1 97.12 86 ALA A N 1
ATOM 646 C CA . ALA A 1 86 ? -12.773 26.812 -32.906 1 97.12 86 ALA A CA 1
ATOM 647 C C . ALA A 1 86 ? -12.031 28 -32.281 1 97.12 86 ALA A C 1
ATOM 649 O O . ALA A 1 86 ? -12.469 28.531 -31.25 1 97.12 86 ALA A O 1
ATOM 650 N N . LEU A 1 87 ? -10.945 28.359 -32.906 1 95.81 87 LEU A N 1
ATOM 651 C CA . LEU A 1 87 ? -10.164 29.5 -32.406 1 95.81 87 LEU A CA 1
ATOM 652 C C . LEU A 1 87 ? -10.492 30.766 -33.188 1 95.81 87 LEU A C 1
ATOM 654 O O . LEU A 1 87 ? -10.516 30.734 -34.438 1 95.81 87 LEU A O 1
ATOM 658 N N . GLN A 1 88 ? -10.688 31.797 -32.5 1 91.88 88 GLN A N 1
ATOM 659 C CA . GLN A 1 88 ? -10.906 33.062 -33.188 1 91.88 88 GLN A CA 1
ATOM 660 C C . GLN A 1 88 ? -9.617 33.562 -33.844 1 91.88 88 GLN A C 1
ATOM 662 O O . GLN A 1 88 ? -9.664 34.156 -34.906 1 91.88 88 GLN A O 1
ATOM 667 N N . VAL A 1 89 ? -8.594 33.438 -33.094 1 95.12 89 VAL A N 1
ATOM 668 C CA . VAL A 1 89 ? -7.262 33.781 -33.594 1 95.12 89 VAL A CA 1
ATOM 669 C C . VAL A 1 89 ? -6.32 32.594 -33.438 1 95.12 89 VAL A C 1
ATOM 671 O O . VAL A 1 89 ? -6.16 32.062 -32.344 1 95.12 89 VAL A O 1
ATOM 674 N N . PRO A 1 90 ? -5.797 32.156 -34.5 1 96.38 90 PRO A N 1
ATOM 675 C CA . PRO A 1 90 ? -4.871 31.031 -34.406 1 96.38 90 PRO A CA 1
ATOM 676 C C . PRO A 1 90 ? -3.582 31.391 -33.656 1 96.38 90 PRO A C 1
ATOM 678 O O . PRO A 1 90 ? -3.262 32.562 -33.5 1 96.38 90 PRO A O 1
ATOM 681 N N . VAL A 1 91 ? -2.863 30.391 -33.156 1 97.19 91 VAL A N 1
ATOM 682 C CA . VAL A 1 91 ? -1.495 30.547 -32.688 1 97.19 91 VAL A CA 1
ATOM 683 C C . VAL A 1 91 ? -0.569 30.875 -33.844 1 97.19 91 VAL A C 1
ATOM 685 O O . VAL A 1 91 ? -0.638 30.25 -34.906 1 97.19 91 VAL A O 1
ATOM 688 N N . VAL A 1 92 ? 0.279 31.812 -33.719 1 96.69 92 VAL A N 1
ATOM 689 C CA . VAL A 1 92 ? 1.152 32.25 -34.812 1 96.69 92 VAL A CA 1
ATOM 690 C C . VAL A 1 92 ? 2.613 32.125 -34.375 1 96.69 92 VAL A C 1
ATOM 692 O O . VAL A 1 92 ? 2.957 32.406 -33.219 1 96.69 92 VAL A O 1
ATOM 695 N N . MET A 1 93 ? 3.416 31.672 -35.25 1 95.81 93 MET A N 1
ATOM 696 C CA . MET A 1 93 ? 4.855 31.594 -35 1 95.81 93 MET A CA 1
ATOM 697 C C . MET A 1 93 ? 5.57 32.812 -35.594 1 95.81 93 MET A C 1
ATOM 699 O O . MET A 1 93 ? 5.398 33.156 -36.75 1 95.81 93 MET A O 1
ATOM 703 N N . LYS A 1 94 ? 6.32 33.531 -34.75 1 93.62 94 LYS A N 1
ATOM 704 C CA . LYS A 1 94 ? 7.184 34.625 -35.156 1 93.62 94 LYS A CA 1
ATOM 705 C C . LYS A 1 94 ? 8.57 34.5 -34.531 1 93.62 94 LYS A C 1
ATOM 707 O O . LYS A 1 94 ? 8.695 34.406 -33.312 1 93.62 94 LYS A O 1
ATOM 712 N N . ASP A 1 95 ? 9.633 34.5 -35.344 1 93.19 95 ASP A N 1
ATOM 713 C CA . ASP A 1 95 ? 11.008 34.375 -34.875 1 93.19 95 ASP A CA 1
ATOM 714 C C . ASP A 1 95 ? 11.18 33.125 -34 1 93.19 95 ASP A C 1
ATOM 716 O O . ASP A 1 95 ? 11.742 33.219 -32.906 1 93.19 95 ASP A O 1
ATOM 720 N N . ASN A 1 96 ? 10.562 32.094 -34.344 1 91.69 96 ASN A N 1
ATOM 721 C CA . ASN A 1 96 ? 10.648 30.797 -33.688 1 91.69 96 ASN A CA 1
ATOM 722 C C . ASN A 1 96 ? 9.992 30.812 -32.312 1 91.69 96 ASN A C 1
ATOM 724 O O . ASN A 1 96 ? 10.359 30.031 -31.438 1 91.69 96 ASN A O 1
ATOM 728 N N . LYS A 1 97 ? 9.125 31.781 -32.188 1 95.38 97 LYS A N 1
ATOM 729 C CA . LYS A 1 97 ? 8.344 31.859 -30.969 1 95.38 97 LYS A CA 1
ATOM 730 C C . LYS A 1 97 ? 6.848 31.859 -31.266 1 95.38 97 LYS A C 1
ATOM 732 O O . LYS A 1 97 ? 6.41 32.469 -32.25 1 95.38 97 LYS A O 1
ATOM 737 N N . ALA A 1 98 ? 6.156 31.219 -30.422 1 97.12 98 ALA A N 1
ATOM 738 C CA . ALA A 1 98 ? 4.707 31.141 -30.594 1 97.12 98 ALA A CA 1
ATOM 739 C C . ALA A 1 98 ? 4.02 32.344 -29.922 1 97.12 98 ALA A C 1
ATOM 741 O O . ALA A 1 98 ? 4.418 32.781 -28.844 1 97.12 98 ALA A O 1
ATOM 742 N N . TRP A 1 99 ? 3.092 32.906 -30.594 1 97.5 99 TRP A N 1
ATOM 743 C CA . TRP A 1 99 ? 2.291 34 -30.094 1 97.5 99 TRP A CA 1
ATOM 744 C C . TRP A 1 99 ? 0.807 33.656 -30.109 1 97.5 99 TRP A C 1
ATOM 746 O O . TRP A 1 99 ? 0.333 32.969 -31.016 1 97.5 99 TRP A O 1
ATOM 756 N N . VAL A 1 100 ? 0.117 34.094 -29.156 1 97.25 100 VAL A N 1
ATOM 757 C CA . VAL A 1 100 ? -1.327 33.906 -29.078 1 97.25 100 VAL A CA 1
ATOM 758 C C . VAL A 1 100 ? -2.014 35.25 -28.812 1 97.25 100 VAL A C 1
ATOM 760 O O . VAL A 1 100 ? -1.361 36.219 -28.422 1 97.25 100 VAL A O 1
ATOM 763 N N . SER A 1 101 ? -3.303 35.281 -29.141 1 96.25 101 SER A N 1
ATOM 764 C CA . SER A 1 101 ? -4.074 36.469 -28.797 1 96.25 101 SER A CA 1
ATOM 765 C C . SER A 1 101 ? -4.156 36.656 -27.297 1 96.25 101 SER A C 1
ATOM 767 O O . SER A 1 101 ? -4.07 35.688 -26.531 1 96.25 101 SER A O 1
ATOM 769 N N . ASP A 1 102 ? -4.328 37.812 -26.859 1 94.75 102 ASP A N 1
ATOM 770 C CA . ASP A 1 102 ? -4.453 38.125 -25.422 1 94.75 102 ASP A CA 1
ATOM 771 C C . ASP A 1 102 ? -5.734 37.531 -24.859 1 94.75 102 ASP A C 1
ATOM 773 O O . ASP A 1 102 ? -5.887 37.406 -23.641 1 94.75 102 ASP A O 1
ATOM 777 N N . THR A 1 103 ? -6.637 37.031 -25.766 1 94.75 103 THR A N 1
ATOM 778 C CA . THR A 1 103 ? -7.875 36.406 -25.312 1 94.75 103 THR A CA 1
ATOM 779 C C . THR A 1 103 ? -7.77 34.875 -25.359 1 94.75 103 THR A C 1
ATOM 781 O O . THR A 1 103 ? -8.734 34.188 -25.047 1 94.75 103 THR A O 1
ATOM 784 N N . PHE A 1 104 ? -6.645 34.344 -25.734 1 96 104 PHE A N 1
ATOM 785 C CA . PHE A 1 104 ? -6.457 32.906 -25.938 1 96 104 PHE A CA 1
ATOM 786 C C . PHE A 1 104 ? -6.824 32.125 -24.688 1 96 104 PHE A C 1
ATOM 788 O O . PHE A 1 104 ? -7.5 31.109 -24.766 1 96 104 PHE A O 1
ATOM 795 N N . ILE A 1 105 ? -6.367 32.562 -23.531 1 95.25 105 ILE A N 1
ATOM 796 C CA . ILE A 1 105 ? -6.613 31.859 -22.266 1 95.25 105 ILE A CA 1
ATOM 797 C C . ILE A 1 105 ? -8.117 31.75 -22.031 1 95.25 105 ILE A C 1
ATOM 799 O O . ILE A 1 105 ? -8.625 30.688 -21.688 1 95.25 105 ILE A O 1
ATOM 803 N N . ASN A 1 106 ? -8.812 32.812 -22.188 1 94.38 106 ASN A N 1
ATOM 804 C CA . ASN A 1 106 ? -10.258 32.812 -22.016 1 94.38 106 ASN A CA 1
ATOM 805 C C . ASN A 1 106 ? -10.945 31.906 -23.047 1 94.38 106 ASN A C 1
ATOM 807 O O . ASN A 1 106 ? -11.859 31.156 -22.719 1 94.38 106 ASN A O 1
ATOM 811 N N . ASP A 1 107 ? -10.523 32 -24.266 1 94.06 107 ASP A N 1
ATOM 812 C CA . ASP A 1 107 ? -11.141 31.266 -25.375 1 94.06 107 ASP A CA 1
ATOM 813 C C . ASP A 1 107 ? -10.977 29.75 -25.188 1 94.06 107 ASP A C 1
ATOM 815 O O . ASP A 1 107 ? -11.883 28.984 -25.5 1 94.06 107 ASP A O 1
ATOM 819 N N . VAL A 1 108 ? -9.859 29.391 -24.672 1 95.31 108 VAL A N 1
ATOM 820 C CA . VAL A 1 108 ? -9.516 27.969 -24.641 1 95.31 108 VAL A CA 1
ATOM 821 C C . VAL A 1 108 ? -9.828 27.391 -23.266 1 95.31 108 VAL A C 1
ATOM 823 O O . VAL A 1 108 ? -10.562 26.406 -23.156 1 95.31 108 VAL A O 1
ATOM 826 N N . PHE A 1 109 ? -9.375 28 -22.188 1 94.31 109 PHE A N 1
ATOM 827 C CA . PHE A 1 109 ? -9.445 27.422 -20.859 1 94.31 109 PHE A CA 1
ATOM 828 C C . PHE A 1 109 ? -10.766 27.781 -20.188 1 94.31 109 PHE A C 1
ATOM 830 O O . PHE A 1 109 ? -11.133 27.172 -19.172 1 94.31 109 PHE A O 1
ATOM 837 N N . GLN A 1 110 ? -11.523 28.719 -20.719 1 91.44 110 GLN A N 1
ATOM 838 C CA . GLN A 1 110 ? -12.852 29.062 -20.219 1 91.44 110 GLN A CA 1
ATOM 839 C C . GLN A 1 110 ? -13.922 28.766 -21.266 1 91.44 110 GLN A C 1
ATOM 841 O O . GLN A 1 110 ? -14.977 29.406 -21.281 1 91.44 110 GLN A O 1
ATOM 846 N N . SER A 1 111 ? -13.648 27.875 -22.172 1 92.38 111 SER A N 1
ATOM 847 C CA . SER A 1 111 ? -14.531 27.5 -23.266 1 92.38 111 SER A CA 1
ATOM 848 C C . SER A 1 111 ? -15.719 26.688 -22.766 1 92.38 111 SER A C 1
ATOM 850 O O . SER A 1 111 ? -16.703 26.516 -23.5 1 92.38 111 SER A O 1
ATOM 852 N N . GLY A 1 112 ? -15.562 26.094 -21.578 1 92.38 112 GLY A N 1
ATOM 853 C CA . GLY A 1 112 ? -16.594 25.219 -21.047 1 92.38 112 GLY A CA 1
ATOM 854 C C . GLY A 1 112 ? -16.344 23.75 -21.359 1 92.38 112 GLY A C 1
ATOM 855 O O . GLY A 1 112 ? -17.047 22.875 -20.859 1 92.38 112 GLY A O 1
ATOM 856 N N . LEU A 1 113 ? -15.344 23.5 -22.109 1 93.31 113 LEU A N 1
ATOM 857 C CA . LEU A 1 113 ? -15.055 22.125 -22.5 1 93.31 113 LEU A CA 1
ATOM 858 C C . LEU A 1 113 ? -14.359 21.359 -21.375 1 93.31 113 LEU A C 1
ATOM 860 O O . LEU A 1 113 ? -14.477 20.141 -21.281 1 93.31 113 LEU A O 1
ATOM 864 N N . ASP A 1 114 ? -13.594 22.047 -20.609 1 94.19 114 ASP A N 1
ATOM 865 C CA . ASP A 1 114 ? -13.102 21.469 -19.359 1 94.19 114 ASP A CA 1
ATOM 866 C C . ASP A 1 114 ? -14.117 21.625 -18.234 1 94.19 114 ASP A C 1
ATOM 868 O O . ASP A 1 114 ? -14.445 22.75 -17.844 1 94.19 114 ASP A O 1
ATOM 872 N N . GLN A 1 115 ? -14.523 20.469 -17.781 1 93.25 115 GLN A N 1
ATOM 873 C CA . GLN A 1 115 ? -15.586 20.516 -16.781 1 93.25 115 GLN A CA 1
ATOM 874 C C . GLN A 1 115 ? -15.047 20.172 -15.391 1 93.25 115 GLN A C 1
ATOM 876 O O . GLN A 1 115 ? -15.812 19.859 -14.477 1 93.25 115 GLN A O 1
ATOM 881 N N . THR A 1 116 ? -13.805 20.219 -15.195 1 96.19 116 THR A N 1
ATOM 882 C CA . THR A 1 116 ? -13.203 19.844 -13.922 1 96.19 116 THR A CA 1
ATOM 883 C C . THR A 1 116 ? -13.68 20.766 -12.805 1 96.19 116 THR A C 1
ATOM 885 O O . THR A 1 116 ? -14.117 20.297 -11.75 1 96.19 116 THR A O 1
ATOM 888 N N . PHE A 1 117 ? -13.602 22.078 -13.039 1 95.62 117 PHE A N 1
ATOM 889 C CA . PHE A 1 117 ? -14.078 23.062 -12.078 1 95.62 117 PHE A CA 1
ATOM 890 C C . PHE A 1 117 ? -15.453 23.594 -12.484 1 95.62 117 PHE A C 1
ATOM 892 O O . PHE A 1 117 ? -15.656 23.984 -13.633 1 95.62 117 PHE A O 1
ATOM 899 N N . GLN A 1 118 ? -16.297 23.484 -11.617 1 94.94 118 GLN A N 1
ATOM 900 C CA . GLN A 1 118 ? -17.656 24 -11.844 1 94.94 118 GLN A CA 1
ATOM 901 C C . GLN A 1 118 ? -18.047 25 -10.758 1 94.94 118 GLN A C 1
ATOM 903 O O . GLN A 1 118 ? -17.531 24.953 -9.641 1 94.94 118 GLN A O 1
ATOM 908 N N . VAL A 1 119 ? -18.906 25.859 -11.133 1 92.62 119 VAL A N 1
ATOM 909 C CA . VAL A 1 119 ? -19.359 26.891 -10.203 1 92.62 119 VAL A CA 1
ATOM 910 C C . VAL A 1 119 ? -20.359 26.297 -9.219 1 92.62 119 VAL A C 1
ATOM 912 O O . VAL A 1 119 ? -21.234 25.531 -9.602 1 92.62 119 VAL A O 1
ATOM 915 N N . GLU A 1 120 ? -20.094 26.625 -8.047 1 92.81 120 GLU A N 1
ATOM 916 C CA . GLU A 1 120 ? -21.031 26.234 -7 1 92.81 120 GLU A CA 1
ATOM 917 C C . GLU A 1 120 ? -22.281 27.109 -7.02 1 92.81 120 GLU A C 1
ATOM 919 O O . GLU A 1 120 ? -22.188 28.328 -6.84 1 92.81 120 GLU A O 1
ATOM 924 N N . LYS A 1 121 ? -23.391 26.516 -7.281 1 90.81 121 LYS A N 1
ATOM 925 C CA . LYS A 1 121 ? -24.625 27.281 -7.352 1 90.81 121 LYS A CA 1
ATOM 926 C C . LYS A 1 121 ? -25.109 27.672 -5.957 1 90.81 121 LYS A C 1
ATOM 928 O O . LYS A 1 121 ? -25.609 28.781 -5.754 1 90.81 121 LYS A O 1
ATOM 933 N N . ARG A 1 122 ? -25.047 26.781 -5.129 1 92.44 122 ARG A N 1
ATOM 934 C CA . ARG A 1 122 ? -25.359 27 -3.719 1 92.44 122 ARG A CA 1
ATOM 935 C C . ARG A 1 122 ? -24.156 26.641 -2.834 1 92.44 122 ARG A C 1
ATOM 937 O O . ARG A 1 122 ? -23.766 25.484 -2.754 1 92.44 122 ARG A O 1
ATOM 944 N N . PRO A 1 123 ? -23.719 27.625 -2.168 1 93.88 123 PRO A N 1
ATOM 945 C CA . PRO A 1 123 ? -22.547 27.328 -1.354 1 93.88 123 PRO A CA 1
ATOM 946 C C . PRO A 1 123 ? -22.812 26.297 -0.273 1 93.88 123 PRO A C 1
ATOM 948 O O . PRO A 1 123 ? -23.844 26.359 0.404 1 93.88 123 PRO A O 1
ATOM 951 N N . HIS A 1 124 ? -21.953 25.359 -0.129 1 97.38 124 HIS A N 1
ATOM 952 C CA . HIS A 1 124 ? -22.047 24.375 0.939 1 97.38 124 HIS A CA 1
ATOM 953 C C . HIS A 1 124 ? -21.891 25.031 2.309 1 97.38 124 HIS A C 1
ATOM 955 O O . HIS A 1 124 ? -21.047 25.906 2.492 1 97.38 124 HIS A O 1
ATOM 961 N N . PRO A 1 125 ? -22.703 24.641 3.283 1 97.56 125 PRO A N 1
ATOM 962 C CA . PRO A 1 125 ? -22.672 25.297 4.59 1 97.56 125 PRO A CA 1
ATOM 963 C C . PRO A 1 125 ? -21.328 25.125 5.301 1 97.56 125 PRO A C 1
ATOM 965 O O . PRO A 1 125 ? -21 25.891 6.203 1 97.56 125 PRO A O 1
ATOM 968 N N . LEU A 1 126 ? -20.547 24.141 4.957 1 98.19 126 LEU A N 1
ATOM 969 C CA . LEU A 1 126 ? -19.281 23.844 5.621 1 98.19 126 LEU A CA 1
ATOM 970 C C . LEU A 1 126 ? -18.109 24.469 4.859 1 98.19 126 LEU A C 1
ATOM 972 O O . LEU A 1 126 ? -16.953 24.25 5.203 1 98.19 126 LEU A O 1
ATOM 976 N N . ASN A 1 127 ? -18.359 25.219 3.811 1 97.81 127 ASN A N 1
ATOM 977 C CA . ASN A 1 127 ? -17.266 25.953 3.172 1 97.81 127 ASN A CA 1
ATOM 978 C C . ASN A 1 127 ? -16.438 26.719 4.191 1 97.81 127 ASN A C 1
ATOM 980 O O . ASN A 1 127 ? -16.984 27.344 5.105 1 97.81 127 ASN A O 1
ATOM 984 N N . ALA A 1 128 ? -15.117 26.672 4.031 1 97.62 128 ALA A N 1
ATOM 985 C CA . ALA A 1 128 ? -14.25 27.5 4.863 1 97.62 128 ALA A CA 1
ATOM 986 C C . ALA A 1 128 ? -14.523 28.984 4.633 1 97.62 128 ALA A C 1
ATOM 988 O O . ALA A 1 128 ? -15.148 29.359 3.637 1 97.62 128 ALA A O 1
ATOM 989 N N . LEU A 1 129 ? -14.078 29.766 5.586 1 98.12 129 LEU A N 1
ATOM 990 C CA . LEU A 1 129 ? -14.25 31.203 5.426 1 98.12 129 LEU A CA 1
ATOM 991 C C . LEU A 1 129 ? -13.461 31.719 4.223 1 98.12 129 LEU A C 1
ATOM 993 O O . LEU A 1 129 ? -12.32 31.297 4 1 98.12 129 LEU A O 1
ATOM 997 N N . THR A 1 130 ? -14.078 32.531 3.438 1 97 130 THR A N 1
ATOM 998 C CA . THR A 1 130 ? -13.383 33.219 2.346 1 97 130 THR A CA 1
ATOM 999 C C . THR A 1 130 ? -12.469 34.312 2.883 1 97 130 THR A C 1
ATOM 1001 O O . THR A 1 130 ? -12.547 34.688 4.059 1 97 130 THR A O 1
ATOM 1004 N N . ALA A 1 131 ? -11.625 34.844 2.043 1 98.19 131 ALA A N 1
ATOM 1005 C CA . ALA A 1 131 ? -10.781 35.969 2.416 1 98.19 131 ALA A CA 1
ATOM 1006 C C . ALA A 1 131 ? -11.617 37.125 2.916 1 98.19 131 ALA A C 1
ATOM 1008 O O . ALA A 1 131 ? -11.266 37.781 3.912 1 98.19 131 ALA A O 1
ATOM 1009 N N . ASP A 1 132 ? -12.711 37.438 2.24 1 98.31 132 ASP A N 1
ATOM 1010 C CA . ASP A 1 132 ? -13.578 38.531 2.629 1 98.31 132 ASP A CA 1
ATOM 1011 C C . ASP A 1 132 ? -14.219 38.281 3.992 1 98.31 132 ASP A C 1
ATOM 1013 O O . ASP A 1 132 ? -14.344 39.188 4.809 1 98.31 132 ASP A O 1
ATOM 1017 N N . GLU A 1 133 ? -14.633 37.062 4.203 1 98.5 133 GLU A N 1
ATOM 1018 C CA . GLU A 1 133 ? -15.234 36.719 5.484 1 98.5 133 GLU A CA 1
ATOM 1019 C C . GLU A 1 133 ? -14.219 36.812 6.617 1 98.5 133 GLU A C 1
ATOM 1021 O O . GLU A 1 133 ? -14.555 37.188 7.734 1 98.5 133 GLU A O 1
ATOM 1026 N N . ILE A 1 134 ? -12.992 36.406 6.418 1 98.69 134 ILE A N 1
ATOM 1027 C CA . ILE A 1 134 ? -11.93 36.531 7.41 1 98.69 134 ILE A CA 1
ATOM 1028 C C . ILE A 1 134 ? -11.727 38 7.762 1 98.69 134 ILE A C 1
ATOM 1030 O O . ILE A 1 134 ? -11.68 38.375 8.938 1 98.69 134 ILE A O 1
ATOM 1034 N N . LYS A 1 135 ? -11.641 38.844 6.73 1 98.62 135 LYS A N 1
ATOM 1035 C CA . LYS A 1 135 ? -11.484 40.281 6.957 1 98.62 135 LYS A CA 1
ATOM 1036 C C . LYS A 1 135 ? -12.656 40.844 7.77 1 98.62 135 LYS A C 1
ATOM 1038 O O . LYS A 1 135 ? -12.453 41.625 8.695 1 98.62 135 LYS A O 1
ATOM 1043 N N . GLN A 1 136 ? -13.828 40.406 7.367 1 98.69 136 GLN A N 1
ATOM 1044 C CA . GLN A 1 136 ? -15.031 40.844 8.062 1 98.69 136 GLN A CA 1
ATOM 1045 C C . GLN A 1 136 ? -15 40.438 9.531 1 98.69 136 GLN A C 1
ATOM 1047 O O . GLN A 1 136 ? -15.312 41.25 10.414 1 98.69 136 GLN A O 1
ATOM 1052 N N . ALA A 1 137 ? -14.68 39.188 9.812 1 98.81 137 ALA A N 1
ATOM 1053 C CA . ALA A 1 137 ? -14.594 38.719 11.188 1 98.81 137 ALA A CA 1
ATOM 1054 C C . ALA A 1 137 ? -13.594 39.531 12 1 98.81 137 ALA A C 1
ATOM 1056 O O . ALA A 1 137 ? -13.867 39.875 13.148 1 98.81 137 ALA A O 1
ATOM 1057 N N . VAL A 1 138 ? -12.461 39.781 11.445 1 98.5 138 VAL A N 1
ATOM 1058 C CA . VAL A 1 138 ? -11.398 40.531 12.117 1 98.5 138 VAL A CA 1
ATOM 1059 C C . VAL A 1 138 ? -11.875 41.969 12.414 1 98.5 138 VAL A C 1
ATOM 1061 O O . VAL A 1 138 ? -11.641 42.5 13.5 1 98.5 138 VAL A O 1
ATOM 1064 N N . GLU A 1 139 ? -12.57 42.562 11.445 1 98.25 139 GLU A N 1
ATOM 1065 C CA . GLU A 1 139 ? -13.094 43.906 11.641 1 98.25 139 GLU A CA 1
ATOM 1066 C C . GLU A 1 139 ? -14.086 43.969 12.805 1 98.25 139 GLU A C 1
ATOM 1068 O O . GLU A 1 139 ? -14.047 44.875 13.617 1 98.25 139 GLU A O 1
ATOM 1073 N N . ILE A 1 140 ? -14.938 43 12.828 1 98.38 140 ILE A N 1
ATOM 1074 C CA . ILE A 1 140 ? -15.953 42.938 13.875 1 98.38 140 ILE A CA 1
ATOM 1075 C C . ILE A 1 140 ? -15.281 42.781 15.234 1 98.38 140 ILE A C 1
ATOM 1077 O O . ILE A 1 140 ? -15.641 43.469 16.203 1 98.38 140 ILE A O 1
ATOM 1081 N N . VAL A 1 141 ? -14.305 41.906 15.344 1 98 141 VAL A N 1
ATOM 1082 C CA . VAL A 1 141 ? -13.594 41.656 16.594 1 98 141 VAL A CA 1
ATOM 1083 C C . VAL A 1 141 ? -12.797 42.875 17.016 1 98 141 VAL A C 1
ATOM 1085 O O . VAL A 1 141 ? -12.773 43.219 18.203 1 98 141 VAL A O 1
ATOM 1088 N N . LYS A 1 142 ? -12.203 43.562 16.141 1 97.12 142 LYS A N 1
ATOM 1089 C CA . LYS A 1 142 ? -11.367 44.719 16.438 1 97.12 142 LYS A CA 1
ATOM 1090 C C . LYS A 1 142 ? -12.227 45.906 16.906 1 97.12 142 LYS A C 1
ATOM 1092 O O . LYS A 1 142 ? -11.727 46.812 17.578 1 97.12 142 LYS A O 1
ATOM 1097 N N . ALA A 1 143 ? -13.445 45.906 16.562 1 96.5 143 ALA A N 1
ATOM 1098 C CA . ALA A 1 143 ? -14.352 46.969 16.969 1 96.5 143 ALA A CA 1
ATOM 1099 C C . ALA A 1 143 ? -14.789 46.781 18.422 1 96.5 143 ALA A C 1
ATOM 1101 O O . ALA A 1 143 ? -15.328 47.719 19.031 1 96.5 143 ALA A O 1
ATOM 1102 N N . SER A 1 144 ? -14.562 45.656 18.906 1 95.69 144 SER A N 1
ATOM 1103 C CA . SER A 1 144 ? -14.914 45.406 20.297 1 95.69 144 SER A CA 1
ATOM 1104 C C . SER A 1 144 ? -14.078 46.281 21.234 1 95.69 144 SER A C 1
ATOM 1106 O O . SER A 1 144 ? -12.883 46.469 21 1 95.69 144 SER A O 1
ATOM 1108 N N . ALA A 1 145 ? -14.703 46.719 22.359 1 94.75 145 ALA A N 1
ATOM 1109 C CA . ALA A 1 145 ? -14 47.5 23.359 1 94.75 145 ALA A CA 1
ATOM 1110 C C . ALA A 1 145 ? -12.961 46.656 24.094 1 94.75 145 ALA A C 1
ATOM 1112 O O . ALA A 1 145 ? -12.008 47.188 24.672 1 94.75 145 ALA A O 1
ATOM 1113 N N . ASP A 1 146 ? -13.141 45.375 23.984 1 94.94 146 ASP A N 1
ATOM 1114 C CA . ASP A 1 146 ? -12.266 44.469 24.703 1 94.94 146 ASP A CA 1
ATOM 1115 C C . ASP A 1 146 ? -11.016 44.125 23.891 1 94.94 146 ASP A C 1
ATOM 1117 O O . ASP A 1 146 ? -10.039 43.594 24.422 1 94.94 146 ASP A O 1
ATOM 1121 N N . PHE A 1 147 ? -11.047 44.438 22.641 1 96.88 147 PHE A N 1
ATOM 1122 C CA . PHE A 1 147 ? -9.922 44.125 21.766 1 96.88 147 PHE A CA 1
ATOM 1123 C C . PHE A 1 147 ? -8.734 45.031 22.078 1 96.88 147 PHE A C 1
ATOM 1125 O O . PHE A 1 147 ? -8.883 46.25 22.172 1 96.88 147 PHE A O 1
ATOM 1132 N N . LYS A 1 148 ? -7.539 44.469 22.156 1 95.38 148 LYS A N 1
ATOM 1133 C CA . LYS A 1 148 ? -6.32 45.25 22.438 1 95.38 148 LYS A CA 1
ATOM 1134 C C . LYS A 1 148 ? -5.406 45.25 21.203 1 95.38 148 LYS A C 1
ATOM 1136 O O . LYS A 1 148 ? -5.367 44.312 20.438 1 95.38 148 LYS A O 1
ATOM 1141 N N . PRO A 1 149 ? -4.613 46.312 21.016 1 89.88 149 PRO A N 1
ATOM 1142 C CA . PRO A 1 149 ? -3.787 46.5 19.812 1 89.88 149 PRO A CA 1
ATOM 1143 C C . PRO A 1 149 ? -2.795 45.344 19.609 1 89.88 149 PRO A C 1
ATOM 1145 O O . PRO A 1 149 ? -2.467 45 18.469 1 89.88 149 PRO A O 1
ATOM 1148 N N . ASN A 1 150 ? -2.273 44.656 20.531 1 89.94 150 ASN A N 1
ATOM 1149 C CA . ASN A 1 150 ? -1.24 43.625 20.359 1 89.94 150 ASN A CA 1
ATOM 1150 C C . ASN A 1 150 ? -1.823 42.219 20.438 1 89.94 150 ASN A C 1
ATOM 1152 O O . ASN A 1 150 ? -1.081 41.25 20.5 1 89.94 150 ASN A O 1
ATOM 1156 N N . THR A 1 151 ? -3.105 42.188 20.156 1 96.38 151 THR A N 1
ATOM 1157 C CA . THR A 1 151 ? -3.77 40.875 20.125 1 96.38 151 THR A CA 1
ATOM 1158 C C . THR A 1 151 ? -3.457 40.156 18.828 1 96.38 151 THR A C 1
ATOM 1160 O O . THR A 1 151 ? -3.475 40.75 17.75 1 96.38 151 THR A O 1
ATOM 1163 N N . ARG A 1 152 ? -3.111 38.906 18.922 1 96.75 152 ARG A N 1
ATOM 1164 C CA . ARG A 1 152 ? -2.814 38.062 17.766 1 96.75 152 ARG A CA 1
ATOM 1165 C C . ARG A 1 152 ? -3.92 37.031 17.547 1 96.75 152 ARG A C 1
ATOM 1167 O O . ARG A 1 152 ? -4.664 36.688 18.469 1 96.75 152 ARG A O 1
ATOM 1174 N N . PHE A 1 153 ? -4.043 36.562 16.281 1 97.5 153 PHE A N 1
ATOM 1175 C CA . PHE A 1 153 ? -5.051 35.594 15.906 1 97.5 153 PHE A CA 1
ATOM 1176 C C . PHE A 1 153 ? -4.418 34.219 15.734 1 97.5 153 PHE A C 1
ATOM 1178 O O . PHE A 1 153 ? -3.564 34.031 14.867 1 97.5 153 PHE A O 1
ATOM 1185 N N . THR A 1 154 ? -4.875 33.25 16.531 1 96.12 154 THR A N 1
ATOM 1186 C CA . THR A 1 154 ? -4.359 31.906 16.422 1 96.12 154 THR A CA 1
ATOM 1187 C C . THR A 1 154 ? -5.168 31.094 15.406 1 96.12 154 THR A C 1
ATOM 1189 O O . THR A 1 154 ? -4.617 30.25 14.703 1 96.12 154 THR A O 1
ATOM 1192 N N . GLU A 1 155 ? -6.418 31.281 15.367 1 96.56 155 GLU A N 1
ATOM 1193 C CA . GLU A 1 155 ? -7.301 30.562 14.445 1 96.56 155 GLU A CA 1
ATOM 1194 C C . GLU A 1 155 ? -8.555 31.391 14.141 1 96.56 155 GLU A C 1
ATOM 1196 O O . GLU A 1 155 ? -9.148 31.984 15.047 1 96.56 155 GLU A O 1
ATOM 1201 N N . ILE A 1 156 ? -8.867 31.594 12.922 1 98.31 156 ILE A N 1
ATOM 1202 C CA . ILE A 1 156 ? -10.148 32.094 12.438 1 98.31 156 ILE A CA 1
ATOM 1203 C C . ILE A 1 156 ? -10.781 31.062 11.5 1 98.31 156 ILE A C 1
ATOM 1205 O O . ILE A 1 156 ? -10.281 30.828 10.398 1 98.31 156 ILE A O 1
ATOM 1209 N N . SER A 1 157 ? -11.852 30.469 11.953 1 97.75 157 SER A N 1
ATOM 1210 C CA . SER A 1 157 ? -12.445 29.375 11.188 1 97.75 157 SER A CA 1
ATOM 1211 C C . SER A 1 157 ? -13.969 29.422 11.234 1 97.75 157 SER A C 1
ATOM 1213 O O . SER A 1 157 ? -14.539 30.188 12.016 1 97.75 157 SER A O 1
ATOM 1215 N N . LEU A 1 158 ? -14.57 28.641 10.383 1 98 158 LEU A N 1
ATOM 1216 C CA . LEU A 1 158 ? -16.016 28.5 10.375 1 98 158 LEU A CA 1
ATOM 1217 C C . LEU A 1 158 ? -16.5 27.859 11.664 1 98 158 LEU A C 1
ATOM 1219 O O . LEU A 1 158 ? -15.922 26.875 12.133 1 98 158 LEU A O 1
ATOM 1223 N N . LEU A 1 159 ? -17.469 28.453 12.336 1 97.88 159 LEU A N 1
ATOM 1224 C CA . LEU A 1 159 ? -18.281 27.719 13.297 1 97.88 159 LEU A CA 1
ATOM 1225 C C . LEU A 1 159 ? -19.391 26.953 12.586 1 97.88 159 LEU A C 1
ATOM 1227 O O . LEU A 1 159 ? -20.359 27.547 12.094 1 97.88 159 LEU A O 1
ATOM 1231 N N . PRO A 1 160 ? -19.25 25.703 12.477 1 96.88 160 PRO A N 1
ATOM 1232 C CA . PRO A 1 160 ? -20.188 24.922 11.656 1 96.88 160 PRO A CA 1
ATOM 1233 C C . PRO A 1 160 ? -21.625 24.969 12.188 1 96.88 160 PRO A C 1
ATOM 1235 O O . PRO A 1 160 ? -21.828 25.047 13.406 1 96.88 160 PRO A O 1
ATOM 1238 N N . PRO A 1 161 ? -22.625 24.906 11.312 1 96.94 161 PRO A N 1
ATOM 1239 C CA . PRO A 1 161 ? -24.016 24.75 11.758 1 96.94 161 PRO A CA 1
ATOM 1240 C C . PRO A 1 161 ? -24.281 23.359 12.344 1 96.94 161 PRO A C 1
ATOM 1242 O O . PRO A 1 161 ? -23.375 22.516 12.398 1 96.94 161 PRO A O 1
ATOM 1245 N N . ASP A 1 162 ? -25.516 23.219 12.75 1 96.5 162 ASP A N 1
ATOM 1246 C CA . ASP A 1 162 ? -25.906 21.938 13.312 1 96.5 162 ASP A CA 1
ATOM 1247 C C . ASP A 1 162 ? -25.766 20.812 12.289 1 96.5 162 ASP A C 1
ATOM 1249 O O . ASP A 1 162 ? -26.094 21 11.109 1 96.5 162 ASP A O 1
ATOM 1253 N N . LYS A 1 163 ? -25.375 19.641 12.773 1 97.56 163 LYS A N 1
ATOM 1254 C CA . LYS A 1 163 ? -25.141 18.484 11.938 1 97.56 163 LYS A CA 1
ATOM 1255 C C . LYS A 1 163 ? -26.375 18.141 11.102 1 97.56 163 LYS A C 1
ATOM 1257 O O . LYS A 1 163 ? -26.25 17.844 9.914 1 97.56 163 LYS A O 1
ATOM 1262 N N . GLU A 1 164 ? -27.469 18.172 11.672 1 97.06 164 GLU A N 1
ATOM 1263 C CA . GLU A 1 164 ? -28.719 17.828 10.992 1 97.06 164 GLU A CA 1
ATOM 1264 C C . GLU A 1 164 ? -28.969 18.75 9.812 1 97.06 164 GLU A C 1
ATOM 1266 O O . GLU A 1 164 ? -29.406 18.312 8.75 1 97.06 164 GLU A O 1
ATOM 1271 N N . ALA A 1 165 ? -28.719 20.016 10.016 1 97.75 165 ALA A N 1
ATOM 1272 C CA . ALA A 1 165 ? -28.938 21 8.953 1 97.75 165 ALA A CA 1
ATOM 1273 C C . ALA A 1 165 ? -27.969 20.781 7.797 1 97.75 165 ALA A C 1
ATOM 1275 O O . ALA A 1 165 ? -28.344 20.938 6.633 1 97.75 165 ALA A O 1
ATOM 1276 N N . VAL A 1 166 ? -26.75 20.469 8.102 1 98.12 166 VAL A N 1
ATOM 1277 C CA . VAL A 1 166 ? -25.75 20.234 7.074 1 98.12 166 VAL A CA 1
ATOM 1278 C C . VAL A 1 166 ? -26.141 19.016 6.23 1 98.12 166 VAL A C 1
ATOM 1280 O O . VAL A 1 166 ? -26.062 19.062 5 1 98.12 166 VAL A O 1
ATOM 1283 N N . TRP A 1 167 ? -26.547 17.922 6.895 1 98.31 167 TRP A N 1
ATOM 1284 C CA . TRP A 1 167 ? -26.969 16.734 6.164 1 98.31 167 TRP A CA 1
ATOM 1285 C C . TRP A 1 167 ? -28.203 17.031 5.309 1 98.31 167 TRP A C 1
ATOM 1287 O O . TRP A 1 167 ? -28.312 16.547 4.18 1 98.31 167 TRP A O 1
ATOM 1297 N N . ALA A 1 168 ? -29.188 17.797 5.863 1 97.94 168 ALA A N 1
ATOM 1298 C CA . ALA A 1 168 ? -30.375 18.172 5.09 1 97.94 168 ALA A CA 1
ATOM 1299 C C . ALA A 1 168 ? -29.984 18.922 3.82 1 97.94 168 ALA A C 1
ATOM 1301 O O . ALA A 1 168 ? -30.594 18.734 2.768 1 97.94 168 ALA A O 1
ATOM 1302 N N . PHE A 1 169 ? -29.031 19.781 3.91 1 97.5 169 PHE A N 1
ATOM 1303 C CA . PHE A 1 169 ? -28.5 20.469 2.736 1 97.5 169 PHE A CA 1
ATOM 1304 C C . PHE A 1 169 ? -27.875 19.484 1.765 1 97.5 169 PHE A C 1
ATOM 1306 O O . PHE A 1 169 ? -28.188 19.484 0.573 1 97.5 169 PHE A O 1
ATOM 1313 N N . ALA A 1 170 ? -26.969 18.656 2.266 1 97.31 170 ALA A N 1
ATOM 1314 C CA . ALA A 1 170 ? -26.156 17.766 1.427 1 97.31 170 ALA A CA 1
ATOM 1315 C C . ALA A 1 170 ? -27.031 16.734 0.713 1 97.31 170 ALA A C 1
ATOM 1317 O O . ALA A 1 170 ? -26.75 16.359 -0.424 1 97.31 170 ALA A O 1
ATOM 1318 N N . LEU A 1 171 ? -28.094 16.281 1.352 1 97.19 171 LEU A N 1
ATOM 1319 C CA . LEU A 1 171 ? -28.891 15.195 0.808 1 97.19 171 LEU A CA 1
ATOM 1320 C C . LEU A 1 171 ? -30.109 15.734 0.075 1 97.19 171 LEU A C 1
ATOM 1322 O O . LEU A 1 171 ? -30.562 15.141 -0.903 1 97.19 171 LEU A O 1
ATOM 1326 N N . GLU A 1 172 ? -30.641 16.922 0.558 1 95.94 172 GLU A N 1
ATOM 1327 C CA . GLU A 1 172 ? -31.922 17.391 0.047 1 95.94 172 GLU A CA 1
ATOM 1328 C C . GLU A 1 172 ? -31.812 18.812 -0.52 1 95.94 172 GLU A C 1
ATOM 1330 O O . GLU A 1 172 ? -32.781 19.375 -0.997 1 95.94 172 GLU A O 1
ATOM 1335 N N . ASN A 1 173 ? -30.688 19.359 -0.427 1 94.81 173 ASN A N 1
ATOM 1336 C CA . ASN A 1 173 ? -30.453 20.719 -0.896 1 94.81 173 ASN A CA 1
ATOM 1337 C C . ASN A 1 173 ? -31.281 21.734 -0.103 1 94.81 173 ASN A C 1
ATOM 1339 O O . ASN A 1 173 ? -31.703 22.75 -0.647 1 94.81 173 ASN A O 1
ATOM 1343 N N . LYS A 1 174 ? -31.547 21.375 1.103 1 96.12 174 LYS A N 1
ATOM 1344 C CA . LYS A 1 174 ? -32.25 22.328 1.972 1 96.12 174 LYS A CA 1
ATOM 1345 C C . LYS A 1 174 ? -31.281 23.406 2.475 1 96.12 174 LYS A C 1
ATOM 1347 O O . LYS A 1 174 ? -30.219 23.109 3.025 1 96.12 174 LYS A O 1
ATOM 1352 N N . PRO A 1 175 ? -31.656 24.594 2.305 1 94.19 175 PRO A N 1
ATOM 1353 C CA . PRO A 1 175 ? -30.766 25.656 2.773 1 94.19 175 PRO A CA 1
ATOM 1354 C C . PRO A 1 175 ? -30.609 25.672 4.293 1 94.19 175 PRO A C 1
ATOM 1356 O O . PRO A 1 175 ? -31.562 25.359 5.016 1 94.19 175 PRO A O 1
ATOM 1359 N N . VAL A 1 176 ? -29.5 26.047 4.715 1 95.31 176 VAL A N 1
ATOM 1360 C CA . VAL A 1 176 ? -29.25 26.234 6.141 1 95.31 176 VAL A CA 1
ATOM 1361 C C . VAL A 1 176 ? -29.672 27.641 6.559 1 95.31 176 VAL A C 1
ATOM 1363 O O . VAL A 1 176 ? -29.109 28.625 6.074 1 95.31 176 VAL A O 1
ATOM 1366 N N . ASP A 1 177 ? -30.594 27.797 7.48 1 91.5 177 ASP A N 1
ATOM 1367 C CA . ASP A 1 177 ? -31.188 29.078 7.855 1 91.5 177 ASP A CA 1
ATOM 1368 C C . ASP A 1 177 ? -30.344 29.797 8.906 1 91.5 177 ASP A C 1
ATOM 1370 O O . ASP A 1 177 ? -30.375 31.016 9.008 1 91.5 177 ASP A O 1
ATOM 1374 N N . GLN A 1 178 ? -29.609 29.109 9.609 1 92.56 178 GLN A N 1
ATOM 1375 C CA . GLN A 1 178 ? -28.781 29.719 10.633 1 92.56 178 GLN A CA 1
ATOM 1376 C C . GLN A 1 178 ? -27.75 30.672 10.016 1 92.56 178 GLN A C 1
ATOM 1378 O O . GLN A 1 178 ? -27.188 30.375 8.961 1 92.56 178 GLN A O 1
ATOM 1383 N N . PRO A 1 179 ? -27.562 31.812 10.703 1 95.81 179 PRO A N 1
ATOM 1384 C CA . PRO A 1 179 ? -26.547 32.719 10.18 1 95.81 179 PRO A CA 1
ATOM 1385 C C . PRO A 1 179 ? -25.156 32.094 10.164 1 95.81 179 PRO A C 1
ATOM 1387 O O . PRO A 1 179 ? -24.797 31.359 11.086 1 95.81 179 PRO A O 1
ATOM 1390 N N . ARG A 1 180 ? -24.422 32.438 9.102 1 97.31 180 ARG A N 1
ATOM 1391 C CA . ARG A 1 180 ? -23.031 32 9.016 1 97.31 180 ARG A CA 1
ATOM 1392 C C . ARG A 1 180 ? -22.188 32.656 10.094 1 97.31 180 ARG A C 1
ATOM 1394 O O . ARG A 1 180 ? -22.312 33.875 10.344 1 97.31 180 ARG A O 1
ATOM 1401 N N . LYS A 1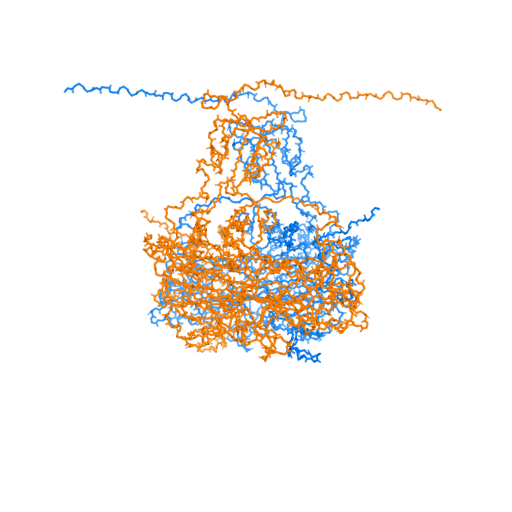 181 ? -21.422 31.844 10.82 1 98.44 181 LYS A N 1
ATOM 1402 C CA . LYS A 1 181 ? -20.656 32.344 11.961 1 98.44 181 LYS A CA 1
ATOM 1403 C C . LYS A 1 181 ? -19.188 31.953 11.859 1 98.44 181 LYS A C 1
ATOM 1405 O O . LYS A 1 181 ? -18.844 30.969 11.203 1 98.44 181 LYS A O 1
ATOM 1410 N N . ALA A 1 182 ? -18.312 32.688 12.484 1 98.69 182 ALA A N 1
ATOM 1411 C CA . ALA A 1 182 ? -16.875 32.406 12.578 1 98.69 182 ALA A CA 1
ATOM 1412 C C . ALA A 1 182 ? -16.453 32.188 14.031 1 98.69 182 ALA A C 1
ATOM 1414 O O . ALA A 1 182 ? -16.938 32.875 14.938 1 98.69 182 ALA A O 1
ATOM 1415 N N . ASP A 1 183 ? -15.719 31.172 14.219 1 98.25 183 ASP A N 1
ATOM 1416 C CA . ASP A 1 183 ? -14.992 30.969 15.469 1 98.25 183 ASP A CA 1
ATOM 1417 C C . ASP A 1 183 ? -13.625 31.625 15.43 1 98.25 183 ASP A C 1
ATOM 1419 O O . ASP A 1 183 ? -12.828 31.359 14.523 1 98.25 183 ASP A O 1
ATOM 1423 N N . VAL A 1 184 ? -13.344 32.5 16.375 1 98.56 184 VAL A N 1
ATOM 1424 C CA . VAL A 1 184 ? -12.094 33.25 16.406 1 98.56 184 VAL A CA 1
ATOM 1425 C C . VAL A 1 184 ? -11.359 33 17.719 1 98.56 184 VAL A C 1
ATOM 1427 O O . VAL A 1 184 ? -11.898 33.25 18.797 1 98.56 184 VAL A O 1
ATOM 1430 N N . ILE A 1 185 ? -10.164 32.531 17.625 1 98.19 185 ILE A N 1
ATOM 1431 C CA . ILE A 1 185 ? -9.297 32.312 18.781 1 98.19 185 ILE A CA 1
ATOM 1432 C C . ILE A 1 185 ? -8.125 33.312 18.734 1 98.19 185 ILE A C 1
ATOM 1434 O O . ILE A 1 185 ? -7.422 33.375 17.719 1 98.19 185 ILE A O 1
ATOM 1438 N N . MET A 1 186 ? -7.895 34 19.859 1 98.06 186 MET A N 1
ATOM 1439 C CA . MET A 1 186 ? -6.891 35.062 19.906 1 98.06 186 MET A CA 1
ATOM 1440 C C . MET A 1 186 ? -5.969 34.875 21.109 1 98.06 186 MET A C 1
ATOM 1442 O O . MET A 1 186 ? -6.277 34.125 22.031 1 98.06 186 MET A O 1
ATOM 1446 N N . LEU A 1 187 ? -4.859 35.562 20.984 1 96.94 187 LEU A N 1
ATOM 1447 C CA . LEU A 1 187 ? -3.904 35.656 22.078 1 96.94 187 LEU A CA 1
ATOM 1448 C C . LEU A 1 187 ? -3.604 37.094 22.422 1 96.94 187 LEU A C 1
ATOM 1450 O O . LEU A 1 187 ? -3.08 37.844 21.578 1 96.94 187 LEU A O 1
ATOM 1454 N N . ASP A 1 188 ? -3.98 37.469 23.625 1 95.75 188 ASP A N 1
ATOM 1455 C CA . ASP A 1 188 ? -3.48 38.719 24.234 1 95.75 188 ASP A CA 1
ATOM 1456 C C . ASP A 1 188 ? -2.34 38.406 25.203 1 95.75 188 ASP A C 1
ATOM 1458 O O . ASP A 1 188 ? -2.576 38.125 26.391 1 95.75 188 ASP A O 1
ATOM 1462 N N . GLY A 1 189 ? -1.137 38.594 24.703 1 92.94 189 GLY A N 1
ATOM 1463 C CA . GLY A 1 189 ? -0.035 38 25.438 1 92.94 189 GLY A CA 1
ATOM 1464 C C . GLY A 1 189 ? -0.179 36.5 25.625 1 92.94 189 GLY A C 1
ATOM 1465 O O . GLY A 1 189 ? -0.368 35.781 24.656 1 92.94 189 GLY A O 1
ATOM 1466 N N . LYS A 1 190 ? -0.192 36.094 26.844 1 93.81 190 LYS A N 1
ATOM 1467 C CA . LYS A 1 190 ? -0.326 34.656 27.125 1 93.81 190 LYS A CA 1
ATOM 1468 C C . LYS A 1 190 ? -1.79 34.281 27.297 1 93.81 190 LYS A C 1
ATOM 1470 O O . LYS A 1 190 ? -2.113 33.094 27.406 1 93.81 190 LYS A O 1
ATOM 1475 N N . HIS A 1 191 ? -2.709 35.281 27.297 1 95.5 191 HIS A N 1
ATOM 1476 C CA . HIS A 1 191 ? -4.113 35.031 27.594 1 95.5 191 HIS A CA 1
ATOM 1477 C C . HIS A 1 191 ? -4.879 34.625 26.328 1 95.5 191 HIS A C 1
ATOM 1479 O O . HIS A 1 191 ? -4.91 35.406 25.359 1 95.5 191 HIS A O 1
ATOM 1485 N N . ILE A 1 192 ? -5.566 33.5 26.406 1 97.5 192 ILE A N 1
ATOM 1486 C CA . ILE A 1 192 ? -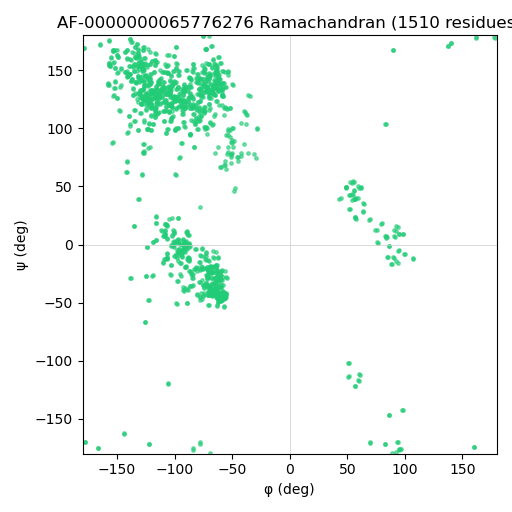6.387 33.031 25.297 1 97.5 192 ILE A CA 1
ATOM 1487 C C . ILE A 1 192 ? -7.773 33.656 25.359 1 97.5 192 ILE A C 1
ATOM 1489 O O . ILE A 1 192 ? -8.359 33.781 26.453 1 97.5 192 ILE A O 1
ATOM 1493 N N . ILE A 1 193 ? -8.289 34.125 24.25 1 98.19 193 ILE A N 1
ATOM 1494 C CA . ILE A 1 193 ? -9.648 34.656 24.141 1 98.19 193 ILE A CA 1
ATOM 1495 C C . ILE A 1 193 ? -10.367 33.969 22.984 1 98.19 193 ILE A C 1
ATOM 1497 O O . ILE A 1 193 ? -9.844 33.875 21.875 1 98.19 193 ILE A O 1
ATOM 1501 N N . GLU A 1 194 ? -11.531 33.438 23.234 1 98.25 194 GLU A N 1
ATOM 1502 C CA . GLU A 1 194 ? -12.406 32.906 22.188 1 98.25 194 GLU A CA 1
ATOM 1503 C C . GLU A 1 194 ? -13.539 33.875 21.875 1 98.25 194 GLU A C 1
ATOM 1505 O O . GLU A 1 194 ? -14.125 34.469 22.781 1 98.25 194 GLU A O 1
ATOM 1510 N N . ALA A 1 195 ? -13.781 34.031 20.625 1 98.62 195 ALA A N 1
ATOM 1511 C CA . ALA A 1 195 ? -14.898 34.875 20.203 1 98.62 195 ALA A CA 1
ATOM 1512 C C . ALA A 1 195 ? -15.695 34.188 19.078 1 98.62 195 ALA A C 1
ATOM 1514 O O . ALA A 1 195 ? -15.156 33.375 18.344 1 98.62 195 ALA A O 1
ATOM 1515 N N . VAL A 1 196 ? -16.969 34.469 19.031 1 98.62 196 VAL A N 1
ATOM 1516 C CA . VAL A 1 196 ? -17.844 34 17.953 1 98.62 196 VAL A CA 1
ATOM 1517 C C . VAL A 1 196 ? -18.453 35.219 17.25 1 98.62 196 VAL A C 1
ATOM 1519 O O . VAL A 1 196 ? -18.969 36.125 17.906 1 98.62 196 VAL A O 1
ATOM 1522 N N . VAL A 1 197 ? -18.359 35.219 15.992 1 98.56 197 VAL A N 1
ATOM 1523 C CA . VAL A 1 197 ? -18.844 36.344 15.188 1 98.56 197 VAL A CA 1
ATOM 1524 C C . VAL A 1 197 ? -19.969 35.875 14.273 1 98.56 197 VAL A C 1
ATOM 1526 O O . VAL A 1 197 ? -19.859 34.844 13.609 1 98.56 197 VAL A O 1
ATOM 1529 N N . ASP A 1 198 ? -21.078 36.562 14.25 1 98.56 198 ASP A N 1
ATOM 1530 C CA . ASP A 1 198 ? -22.125 36.406 13.25 1 98.56 198 ASP A CA 1
ATOM 1531 C C . ASP A 1 198 ? -21.828 37.219 11.992 1 98.56 198 ASP A C 1
ATOM 1533 O O . ASP A 1 198 ? -21.969 38.438 11.984 1 98.56 198 ASP A O 1
ATOM 1537 N N . LEU A 1 199 ? -21.469 36.594 10.977 1 98.25 199 LEU A N 1
ATOM 1538 C CA . LEU A 1 199 ? -21.016 37.25 9.758 1 98.25 199 LEU A CA 1
ATOM 1539 C C . LEU A 1 199 ? -22.188 37.875 9 1 98.25 199 LEU A C 1
ATOM 1541 O O . LEU A 1 199 ? -22.031 38.875 8.312 1 98.25 199 LEU A O 1
ATOM 1545 N N . GLN A 1 200 ? -23.281 37.219 9.102 1 96.31 200 GLN A N 1
ATOM 1546 C CA . GLN A 1 200 ? -24.469 37.719 8.391 1 96.31 200 GLN A CA 1
ATOM 1547 C C . GLN A 1 200 ? -24.953 39.031 8.969 1 96.31 200 GLN A C 1
ATOM 1549 O O . GLN A 1 200 ? -25.328 39.938 8.227 1 96.31 200 GLN A O 1
ATOM 1554 N N . ASN A 1 201 ? -24.938 39.188 10.312 1 97.06 201 ASN A N 1
ATOM 1555 C CA . ASN A 1 201 ? -25.516 40.344 10.969 1 97.06 201 ASN A CA 1
ATOM 1556 C C . ASN A 1 201 ? -24.422 41.281 11.5 1 97.06 201 ASN A C 1
ATOM 1558 O O . ASN A 1 201 ? -24.719 42.25 12.195 1 97.06 201 ASN A O 1
ATOM 1562 N N . ASN A 1 202 ? -23.234 40.969 11.219 1 97.56 202 ASN A N 1
ATOM 1563 C CA . ASN A 1 202 ? -22.094 41.781 11.633 1 97.56 202 ASN A CA 1
ATOM 1564 C C . ASN A 1 202 ? -22.109 42.031 13.141 1 97.56 202 ASN A C 1
ATOM 1566 O O . ASN A 1 202 ? -22.031 43.188 13.594 1 97.56 202 ASN A O 1
ATOM 1570 N N . LYS A 1 203 ? -22.219 40.906 13.898 1 97.75 203 LYS A N 1
ATOM 1571 C CA . LYS A 1 203 ? -22.328 41.031 15.352 1 97.75 203 LYS A CA 1
ATOM 1572 C C . LYS A 1 203 ? -21.328 40.125 16.062 1 97.75 203 LYS A C 1
ATOM 1574 O O . LYS A 1 203 ? -21.094 39 15.633 1 97.75 203 LYS A O 1
ATOM 1579 N N . LEU A 1 204 ? -20.766 40.625 17.109 1 98.31 204 LEU A N 1
ATOM 1580 C CA . LEU A 1 204 ? -20 39.812 18.047 1 98.31 204 LEU A CA 1
ATOM 1581 C C . LEU A 1 204 ? -20.906 39.094 19.016 1 98.31 204 LEU A C 1
ATOM 1583 O O . LEU A 1 204 ? -21.609 39.719 19.812 1 98.31 204 LEU A O 1
ATOM 1587 N N . LEU A 1 205 ? -20.922 37.812 19 1 98.12 205 LEU A N 1
ATOM 1588 C CA . LEU A 1 205 ? -21.875 37.031 19.766 1 98.12 205 LEU A CA 1
ATOM 1589 C C . LEU A 1 205 ? -21.297 36.656 21.125 1 98.12 205 LEU A C 1
ATOM 1591 O O . LEU A 1 205 ? -22.031 36.469 22.109 1 98.12 205 LEU A O 1
ATOM 1595 N N . SER A 1 206 ? -20.047 36.375 21.203 1 97.88 206 SER A N 1
ATOM 1596 C CA . SER A 1 206 ? -19.406 35.969 22.438 1 97.88 206 SER A CA 1
ATOM 1597 C C . SER A 1 206 ? -17.953 36.406 22.5 1 97.88 206 SER A C 1
ATOM 1599 O O . SER A 1 206 ? -17.297 36.531 21.469 1 97.88 206 SER A O 1
ATOM 1601 N N . TRP A 1 207 ? -17.469 36.688 23.656 1 97.69 207 TRP A N 1
ATOM 1602 C CA . TRP A 1 207 ? -16.094 37.031 24.031 1 97.69 207 TRP A CA 1
ATOM 1603 C C . TRP A 1 207 ? -15.719 36.344 25.344 1 97.69 207 TRP A C 1
ATOM 1605 O O . TRP A 1 207 ? -16.156 36.781 26.422 1 97.69 207 TRP A O 1
ATOM 1615 N N . GLN A 1 208 ? -14.938 35.281 25.266 1 97.75 208 GLN A N 1
ATOM 1616 C CA . GLN A 1 208 ? -14.703 34.438 26.438 1 97.75 208 GLN A CA 1
ATOM 1617 C C . GLN A 1 208 ? -13.211 34.25 26.703 1 97.75 208 GLN A C 1
ATOM 1619 O O . GLN A 1 208 ? -12.539 33.5 26 1 97.75 208 GLN A O 1
ATOM 1624 N N . PRO A 1 209 ? -12.633 34.906 27.734 1 96.94 209 PRO A N 1
ATOM 1625 C CA . PRO A 1 209 ? -11.273 34.562 28.156 1 96.94 209 PRO A CA 1
ATOM 1626 C C . PRO A 1 209 ? -11.156 33.125 28.672 1 96.94 209 PRO A C 1
ATOM 1628 O O . PRO A 1 209 ? -12.039 32.656 29.406 1 96.94 209 PRO A O 1
ATOM 1631 N N . ILE A 1 210 ? -10.188 32.406 28.266 1 96.94 210 ILE A N 1
ATOM 1632 C CA . ILE A 1 210 ? -9.93 31.047 28.703 1 96.94 210 ILE A CA 1
ATOM 1633 C C . ILE A 1 210 ? -8.812 31.062 29.75 1 96.94 210 ILE A C 1
ATOM 1635 O O . ILE A 1 210 ? -7.723 31.594 29.5 1 96.94 210 ILE A O 1
ATOM 1639 N N . LYS A 1 211 ? -9.086 30.453 30.891 1 93.44 211 LYS A N 1
ATOM 1640 C CA . LYS A 1 211 ? -8.117 30.438 31.984 1 93.44 211 LYS A CA 1
ATOM 1641 C C . LYS A 1 211 ? -7.332 29.125 32 1 93.44 211 LYS A C 1
ATOM 1643 O O . LYS A 1 211 ? -7.781 28.125 31.453 1 93.44 211 LYS A O 1
ATOM 1648 N N . ASP A 1 212 ? -6.125 29.125 32.562 1 91.94 212 ASP A N 1
ATOM 1649 C CA . ASP A 1 212 ? -5.293 27.969 32.875 1 91.94 212 ASP A CA 1
ATOM 1650 C C . ASP A 1 212 ? -4.984 27.156 31.609 1 91.94 212 ASP A C 1
ATOM 1652 O O . ASP A 1 212 ? -5.121 25.938 31.609 1 91.94 212 ASP A O 1
ATOM 1656 N N . ALA A 1 213 ? -4.738 27.844 30.562 1 94.69 213 ALA A N 1
ATOM 1657 C CA . ALA A 1 213 ? -4.371 27.203 29.297 1 94.69 213 ALA A CA 1
ATOM 1658 C C . ALA A 1 213 ? -3.332 28.031 28.547 1 94.69 213 ALA A C 1
ATOM 1660 O O . ALA A 1 213 ? -3.236 29.25 28.75 1 94.69 213 ALA A O 1
ATOM 1661 N N . HIS A 1 214 ? -2.51 27.391 27.844 1 95 214 HIS A N 1
ATOM 1662 C CA . HIS A 1 214 ? -1.554 28.031 26.953 1 95 214 HIS A CA 1
ATOM 1663 C C . HIS A 1 214 ? -1.973 27.891 25.484 1 95 214 HIS A C 1
ATOM 1665 O O . HIS A 1 214 ? -2.379 26.812 25.062 1 95 214 HIS A O 1
ATOM 1671 N N . GLY A 1 215 ? -1.931 28.984 24.766 1 94 215 GLY A N 1
ATOM 1672 C CA . GLY A 1 215 ? -2.27 28.953 23.359 1 94 215 GLY A CA 1
ATOM 1673 C C . GLY A 1 215 ? -1.173 28.344 22.484 1 94 215 GLY A C 1
ATOM 1674 O O . GLY A 1 215 ? -0.11 27.984 23 1 94 215 GLY A O 1
ATOM 1675 N N . MET A 1 216 ? -1.42 28.266 21.156 1 94.5 216 MET A N 1
ATOM 1676 C CA . MET A 1 216 ? -0.48 27.734 20.172 1 94.5 216 MET A CA 1
ATOM 1677 C C . MET A 1 216 ? 0.752 28.625 20.078 1 94.5 216 MET A C 1
ATOM 1679 O O . MET A 1 216 ? 0.698 29.812 20.406 1 94.5 216 MET A O 1
ATOM 1683 N N . VAL A 1 217 ? 1.811 28 19.641 1 94.75 217 VAL A N 1
ATOM 1684 C CA . VAL A 1 217 ? 2.99 28.766 19.25 1 94.75 217 VAL A CA 1
ATOM 1685 C C . VAL A 1 217 ? 2.801 29.328 17.844 1 94.75 217 VAL A C 1
ATOM 1687 O O . VAL A 1 217 ? 2.41 28.609 16.922 1 94.75 217 VAL A O 1
ATOM 1690 N N . LEU A 1 218 ? 3.035 30.609 17.703 1 94.38 218 LEU A N 1
ATOM 1691 C CA . LEU A 1 218 ? 2.773 31.281 16.438 1 94.38 218 LEU A CA 1
ATOM 1692 C C . LEU A 1 218 ? 4.074 31.562 15.695 1 94.38 218 LEU A C 1
ATOM 1694 O O . LEU A 1 218 ? 5.152 31.547 16.297 1 94.38 218 LEU A O 1
ATOM 1698 N N . LEU A 1 219 ? 3.969 31.844 14.445 1 89.62 219 LEU A N 1
ATOM 1699 C CA . LEU A 1 219 ? 5.133 32 13.586 1 89.62 219 LEU A CA 1
ATOM 1700 C C . LEU A 1 219 ? 6.004 33.156 14.055 1 89.62 219 LEU A C 1
ATOM 1702 O O . LEU A 1 219 ? 7.234 33.094 13.953 1 89.62 219 LEU A O 1
ATOM 1706 N N . ASP A 1 220 ? 5.43 34.219 14.523 1 91.94 220 ASP A N 1
ATOM 1707 C CA . ASP A 1 220 ? 6.215 35.375 14.953 1 91.94 220 ASP A CA 1
ATOM 1708 C C . ASP A 1 220 ? 6.973 35.094 16.234 1 91.94 220 ASP A C 1
ATOM 1710 O O . ASP A 1 220 ? 7.941 35.781 16.578 1 91.94 220 ASP A O 1
ATOM 1714 N N . ASP A 1 221 ? 6.477 34.094 17 1 93.62 221 ASP A N 1
ATOM 1715 C CA . ASP A 1 221 ? 7.215 33.656 18.188 1 93.62 221 ASP A CA 1
ATOM 1716 C C . ASP A 1 221 ? 8.609 33.156 17.812 1 93.62 221 ASP A C 1
ATOM 1718 O O . ASP A 1 221 ? 9.57 33.375 18.562 1 93.62 221 ASP A O 1
ATOM 1722 N N . PHE A 1 222 ? 8.742 32.5 16.703 1 89.5 222 PHE A N 1
ATOM 1723 C CA . PHE A 1 222 ? 10.023 31.984 16.25 1 89.5 222 PHE A CA 1
ATOM 1724 C C . PHE A 1 222 ? 11.008 33.094 15.977 1 89.5 222 PHE A C 1
ATOM 1726 O O . PHE A 1 222 ? 12.164 33.031 16.375 1 89.5 222 PHE A O 1
ATOM 1733 N N . ALA A 1 223 ? 10.5 34.094 15.336 1 89 223 ALA A N 1
ATOM 1734 C CA . ALA A 1 223 ? 11.352 35.25 15.055 1 89 223 ALA A CA 1
ATOM 1735 C C . ALA A 1 223 ? 11.75 35.969 16.344 1 89 223 ALA A C 1
ATOM 1737 O O . ALA A 1 223 ? 12.891 36.406 16.484 1 89 223 ALA A O 1
ATOM 1738 N N . SER A 1 224 ? 10.844 36.062 17.203 1 93.12 224 SER A N 1
ATOM 1739 C CA . SER A 1 224 ? 11.109 36.719 18.484 1 93.12 224 SER A CA 1
ATOM 1740 C C . SER A 1 224 ? 12.195 35.969 19.266 1 93.12 224 SER A C 1
ATOM 1742 O O . SER A 1 224 ? 13.086 36.594 19.844 1 93.12 224 SER A O 1
ATOM 1744 N N . VAL A 1 225 ? 12.078 34.688 19.25 1 95.25 225 VAL A N 1
ATOM 1745 C CA . VAL A 1 225 ? 13.039 33.875 19.969 1 95.25 225 VAL A CA 1
ATOM 1746 C C . VAL A 1 225 ? 14.43 34.062 19.375 1 95.25 225 VAL A C 1
ATOM 1748 O O . VAL A 1 225 ? 15.414 34.219 20.109 1 95.25 225 VAL A O 1
ATOM 1751 N N . GLN A 1 226 ? 14.547 34.031 18.109 1 91.81 226 GLN A N 1
ATOM 1752 C CA . GLN A 1 226 ? 15.844 34.219 17.469 1 91.81 226 GLN A CA 1
ATOM 1753 C C . GLN A 1 226 ? 16.453 35.562 17.844 1 91.81 226 GLN A C 1
ATOM 1755 O O . GLN A 1 226 ? 17.656 35.625 18.125 1 91.81 226 GLN A O 1
ATOM 1760 N N . ASN A 1 227 ? 15.672 36.562 17.875 1 93.38 227 ASN A N 1
ATOM 1761 C CA . ASN A 1 227 ? 16.141 37.906 18.25 1 93.38 227 ASN A CA 1
ATOM 1762 C C . ASN A 1 227 ? 16.625 37.938 19.703 1 93.38 227 ASN A C 1
ATOM 1764 O O . ASN A 1 227 ? 17.656 38.562 20.016 1 93.38 227 ASN A O 1
ATOM 1768 N N . ILE A 1 228 ? 15.883 37.312 20.562 1 95.12 228 ILE A N 1
ATOM 1769 C CA . ILE A 1 228 ? 16.219 37.281 21.969 1 95.12 228 ILE A CA 1
ATOM 1770 C C . ILE A 1 228 ? 17.562 36.562 22.156 1 95.12 228 ILE A C 1
ATOM 1772 O O . ILE A 1 228 ? 18.438 37.062 22.891 1 95.12 228 ILE A O 1
ATOM 1776 N N . ILE A 1 229 ? 17.719 35.5 21.469 1 94 229 ILE A N 1
ATOM 1777 C CA . ILE A 1 229 ? 18.922 34.688 21.594 1 94 229 ILE A CA 1
ATOM 1778 C C . ILE A 1 229 ? 20.125 35.469 21.031 1 94 229 ILE A C 1
ATOM 1780 O O . ILE A 1 229 ? 21.203 35.469 21.641 1 94 229 ILE A O 1
ATOM 1784 N N . ASN A 1 230 ? 19.953 36.094 19.938 1 91.94 230 ASN A N 1
ATOM 1785 C CA . ASN A 1 230 ? 21.016 36.844 19.281 1 91.94 230 ASN A CA 1
ATOM 1786 C C . ASN A 1 230 ? 21.547 37.969 20.172 1 91.94 230 ASN A C 1
ATOM 1788 O O . ASN A 1 230 ? 22.719 38.344 20.094 1 91.94 230 ASN A O 1
ATOM 1792 N N . ASN A 1 231 ? 20.719 38.438 21.016 1 92.12 231 ASN A N 1
ATOM 1793 C CA . ASN A 1 231 ? 21.094 39.594 21.812 1 92.12 231 ASN A CA 1
ATOM 1794 C C . ASN A 1 231 ? 21.484 39.188 23.234 1 92.12 231 ASN A C 1
ATOM 1796 O O . ASN A 1 231 ? 21.672 40.062 24.094 1 92.12 231 ASN A O 1
ATOM 1800 N N . SER A 1 232 ? 21.594 38 23.484 1 93.81 232 SER A N 1
ATOM 1801 C CA . SER A 1 232 ? 21.906 37.531 24.828 1 93.81 232 SER A CA 1
ATOM 1802 C C . SER A 1 232 ? 23.406 37.312 25 1 93.81 232 SER A C 1
ATOM 1804 O O . SER A 1 232 ? 23.984 36.438 24.375 1 93.81 232 SER A O 1
ATOM 1806 N N . GLU A 1 233 ? 24 38.062 25.953 1 93.5 233 GLU A N 1
ATOM 1807 C CA . GLU A 1 233 ? 25.422 37.875 26.25 1 93.5 233 GLU A CA 1
ATOM 1808 C C . GLU A 1 233 ? 25.672 36.531 26.938 1 93.5 233 GLU A C 1
ATOM 1810 O O . GLU A 1 233 ? 26.703 35.906 26.719 1 93.5 233 GLU A O 1
ATOM 1815 N N . GLU A 1 234 ? 24.75 36.219 27.688 1 94.31 234 GLU A N 1
ATOM 1816 C CA . GLU A 1 234 ? 24.875 34.969 28.406 1 94.31 234 GLU A CA 1
ATOM 1817 C C . GLU A 1 234 ? 24.891 33.781 27.438 1 94.31 234 GLU A C 1
ATOM 1819 O O . GLU A 1 234 ? 25.688 32.844 27.609 1 94.31 234 GLU A O 1
ATOM 1824 N N . PHE A 1 235 ? 24.031 33.844 26.5 1 95.25 235 PHE A N 1
ATOM 1825 C CA . PHE A 1 235 ? 23.984 32.75 25.516 1 95.25 235 PHE A CA 1
ATOM 1826 C C . PHE A 1 235 ? 25.25 32.75 24.656 1 95.25 235 PHE A C 1
ATOM 1828 O O . PHE A 1 235 ? 25.797 31.688 24.359 1 95.25 235 PHE A O 1
ATOM 1835 N N . ALA A 1 236 ? 25.703 33.844 24.281 1 94.69 236 ALA A N 1
ATOM 1836 C CA . ALA A 1 236 ? 26.938 33.969 23.5 1 94.69 236 ALA A CA 1
ATOM 1837 C C . ALA A 1 236 ? 28.125 33.375 24.266 1 94.69 236 ALA A C 1
ATOM 1839 O O . ALA A 1 236 ? 28.984 32.719 23.656 1 94.69 236 ALA A O 1
ATOM 1840 N N . ALA A 1 237 ? 28.141 33.594 25.5 1 95.06 237 ALA A N 1
ATOM 1841 C CA . ALA A 1 237 ? 29.219 33.062 26.328 1 95.06 237 ALA A CA 1
ATOM 1842 C C . ALA A 1 237 ? 29.156 31.531 26.375 1 95.06 237 ALA A C 1
ATOM 1844 O O . ALA A 1 237 ? 30.188 30.859 26.344 1 95.06 237 ALA A O 1
ATOM 1845 N N . ALA A 1 238 ? 27.938 31.078 26.469 1 94.75 238 ALA A N 1
ATOM 1846 C CA . ALA A 1 238 ? 27.75 29.625 26.5 1 94.75 238 ALA A CA 1
ATOM 1847 C C . ALA A 1 238 ? 28.188 28.984 25.203 1 94.75 238 ALA A C 1
ATOM 1849 O O . ALA A 1 238 ? 28.766 27.891 25.203 1 94.75 238 ALA A O 1
ATOM 1850 N N . VAL A 1 239 ? 27.922 29.562 24.078 1 95.31 239 VAL A N 1
ATOM 1851 C CA . VAL A 1 239 ? 28.281 29.047 22.766 1 95.31 239 VAL A CA 1
ATOM 1852 C C . VAL A 1 239 ? 29.797 29.141 22.594 1 95.31 239 VAL A C 1
ATOM 1854 O O . VAL A 1 239 ? 30.422 28.25 21.984 1 95.31 239 VAL A O 1
ATOM 1857 N N . LYS A 1 240 ? 30.375 30.156 23.094 1 94.69 240 LYS A N 1
ATOM 1858 C CA . LYS A 1 240 ? 31.828 30.328 23.016 1 94.69 240 LYS A CA 1
ATOM 1859 C C . LYS A 1 240 ? 32.562 29.219 23.781 1 94.69 240 LYS A C 1
ATOM 1861 O O . LYS A 1 240 ? 33.594 28.734 23.328 1 94.69 240 LYS A O 1
ATOM 1866 N N . LYS A 1 241 ? 32.031 28.859 24.859 1 93.25 241 LYS A N 1
ATOM 1867 C CA . LYS A 1 241 ? 32.594 27.75 25.641 1 93.25 241 LYS A CA 1
ATOM 1868 C C . LYS A 1 241 ? 32.625 26.469 24.812 1 93.25 241 LYS A C 1
ATOM 1870 O O . LYS A 1 241 ? 33.406 25.562 25.109 1 93.25 241 LYS A O 1
ATOM 1875 N N . ARG A 1 242 ? 31.844 26.422 23.859 1 93.75 242 ARG A N 1
ATOM 1876 C CA . ARG A 1 242 ? 31.719 25.234 23.016 1 93.75 242 ARG A CA 1
ATOM 1877 C C . ARG A 1 242 ? 32.5 25.406 21.719 1 93.75 242 ARG A C 1
ATOM 1879 O O . ARG A 1 242 ? 32.312 24.625 20.781 1 93.75 242 ARG A O 1
ATOM 1886 N N . GLY A 1 243 ? 33.281 26.406 21.609 1 92.25 243 GLY A N 1
ATOM 1887 C CA . GLY A 1 243 ? 34.188 26.594 20.5 1 92.25 243 GLY A CA 1
ATOM 1888 C C . GLY A 1 243 ? 33.594 27.391 19.344 1 92.25 243 GLY A C 1
ATOM 1889 O O . GLY A 1 243 ? 34.156 27.453 18.266 1 92.25 243 GLY A O 1
ATOM 1890 N N . ILE A 1 244 ? 32.5 28 19.578 1 95 244 ILE A N 1
ATOM 1891 C CA . ILE A 1 244 ? 31.828 28.766 18.531 1 95 244 ILE A CA 1
ATOM 1892 C C . ILE A 1 244 ? 32.031 30.25 18.766 1 95 244 ILE A C 1
ATOM 1894 O O . ILE A 1 244 ? 31.547 30.812 19.75 1 95 244 ILE A O 1
ATOM 1898 N N . THR A 1 245 ? 32.719 30.859 17.875 1 90.25 245 THR A N 1
ATOM 1899 C CA . THR A 1 245 ? 33.125 32.25 18.094 1 90.25 245 THR A CA 1
ATOM 1900 C C . THR A 1 245 ? 32.125 33.219 17.453 1 90.25 245 THR A C 1
ATOM 1902 O O . THR A 1 245 ? 32.031 34.375 17.859 1 90.25 245 THR A O 1
ATOM 1905 N N . ASP A 1 246 ? 31.484 32.75 16.453 1 89.88 246 ASP A N 1
ATOM 1906 C CA . ASP A 1 246 ? 30.484 33.594 15.797 1 89.88 246 ASP A CA 1
ATOM 1907 C C . ASP A 1 246 ? 29.078 33.156 16.141 1 89.88 246 ASP A C 1
ATOM 1909 O O . ASP A 1 246 ? 28.5 32.312 15.453 1 89.88 246 ASP A O 1
ATOM 1913 N N . ALA A 1 247 ? 28.5 33.781 17 1 88.88 247 ALA A N 1
ATOM 1914 C CA . ALA A 1 247 ? 27.172 33.406 17.484 1 88.88 247 ALA A CA 1
ATOM 1915 C C . ALA A 1 247 ? 26.109 33.625 16.391 1 88.88 247 ALA A C 1
ATOM 1917 O O . ALA A 1 247 ? 25.016 33.062 16.469 1 88.88 247 ALA A O 1
ATOM 1918 N N . LYS A 1 248 ? 26.406 34.406 15.406 1 88 248 LYS A N 1
ATOM 1919 C CA . LYS A 1 248 ? 25.438 34.688 14.344 1 88 248 LYS A CA 1
ATOM 1920 C C . LYS A 1 248 ? 25.234 33.469 13.453 1 88 248 LYS A C 1
ATOM 1922 O O . LYS A 1 248 ? 24.25 33.406 12.711 1 88 248 LYS A O 1
ATOM 1927 N N . LYS A 1 249 ? 26.078 32.531 13.57 1 93.31 249 LYS A N 1
ATOM 1928 C CA . LYS A 1 249 ? 25.984 31.297 12.781 1 93.31 249 LYS A CA 1
ATOM 1929 C C . LYS A 1 249 ? 25.141 30.25 13.5 1 93.31 249 LYS A C 1
ATOM 1931 O O . LYS A 1 249 ? 24.875 29.172 12.945 1 93.31 249 LYS A O 1
ATOM 1936 N N . VAL A 1 250 ? 24.781 30.641 14.648 1 95.38 250 VAL A N 1
ATOM 1937 C CA . VAL A 1 250 ? 23.953 29.719 15.414 1 95.38 250 VAL A CA 1
ATOM 1938 C C . VAL A 1 250 ? 22.484 29.859 15.016 1 95.38 250 VAL A C 1
ATOM 1940 O O . VAL A 1 250 ? 21.938 30.969 15.062 1 95.38 250 VAL A O 1
ATOM 1943 N N . ILE A 1 251 ? 21.906 28.766 14.531 1 94.19 251 ILE A N 1
ATOM 1944 C CA . ILE A 1 251 ? 20.5 28.703 14.203 1 94.19 251 ILE A CA 1
ATOM 1945 C C . ILE A 1 251 ? 19.719 28.094 15.367 1 94.19 251 ILE A C 1
ATOM 1947 O O . ILE A 1 251 ? 20.047 27 15.82 1 94.19 251 ILE A O 1
ATOM 1951 N N . THR A 1 252 ? 18.703 28.812 15.797 1 93.44 252 THR A N 1
ATOM 1952 C CA . THR A 1 252 ? 17.953 28.328 16.953 1 93.44 252 THR A CA 1
ATOM 1953 C C . THR A 1 252 ? 16.625 27.719 16.5 1 93.44 252 THR A C 1
ATOM 1955 O O . THR A 1 252 ? 16.047 28.125 15.492 1 93.44 252 THR A O 1
ATOM 1958 N N . THR A 1 253 ? 16.172 26.703 17.172 1 93.5 253 THR A N 1
ATOM 1959 C CA . THR A 1 253 ? 14.891 26.031 16.984 1 93.5 253 THR A CA 1
ATOM 1960 C C . THR A 1 253 ? 14.086 26.047 18.281 1 93.5 253 THR A C 1
ATOM 1962 O O . THR A 1 253 ? 14.336 25.234 19.188 1 93.5 253 THR A O 1
ATOM 1965 N N . PRO A 1 254 ? 13.125 27 18.375 1 95.31 254 PRO A N 1
ATOM 1966 C CA . PRO A 1 254 ? 12.266 27.016 19.562 1 95.31 254 PRO A CA 1
ATOM 1967 C C . PRO A 1 254 ? 11.266 25.859 19.594 1 95.31 254 PRO A C 1
ATOM 1969 O O . PRO A 1 254 ? 10.625 25.578 18.578 1 95.31 254 PRO A O 1
ATOM 1972 N N . LEU A 1 255 ? 11.133 25.203 20.734 1 95.44 255 LEU A N 1
ATOM 1973 C CA . LEU A 1 255 ? 10.273 24.031 20.906 1 95.44 255 LEU A CA 1
ATOM 1974 C C . LEU A 1 255 ? 9.398 24.188 22.141 1 95.44 255 LEU A C 1
ATOM 1976 O O . LEU A 1 255 ? 9.742 24.922 23.078 1 95.44 255 LEU A O 1
ATOM 1980 N N . THR A 1 256 ? 8.258 23.531 22.109 1 95.12 256 THR A N 1
ATOM 1981 C CA . THR A 1 256 ? 7.406 23.5 23.281 1 95.12 256 THR A CA 1
ATOM 1982 C C . THR A 1 256 ? 8.102 22.781 24.438 1 95.12 256 THR A C 1
ATOM 1984 O O . THR A 1 256 ? 8.883 21.859 24.219 1 95.12 256 THR A O 1
ATOM 1987 N N . VAL A 1 257 ? 7.781 23.188 25.672 1 94.31 257 VAL A N 1
ATOM 1988 C CA . VAL A 1 257 ? 8.578 22.781 26.828 1 94.31 257 VAL A CA 1
ATOM 1989 C C . VAL A 1 257 ? 7.98 21.531 27.453 1 94.31 257 VAL A C 1
ATOM 1991 O O . VAL A 1 257 ? 8.648 20.844 28.219 1 94.31 257 VAL A O 1
ATOM 1994 N N . GLY A 1 258 ? 6.816 21.156 27.062 1 91.69 258 GLY A N 1
ATOM 1995 C CA . GLY A 1 258 ? 6.133 20.062 27.734 1 91.69 258 GLY A CA 1
ATOM 1996 C C . GLY A 1 258 ? 5.676 20.422 29.141 1 91.69 258 GLY A C 1
ATOM 1997 O O . GLY A 1 258 ? 5.59 21.594 29.484 1 91.69 258 GLY A O 1
ATOM 1998 N N . TYR A 1 259 ? 5.215 19.406 29.859 1 93.56 259 TYR A N 1
ATOM 1999 C CA . TYR A 1 259 ? 4.805 19.547 31.25 1 93.56 259 TYR A CA 1
ATOM 2000 C C . TYR A 1 259 ? 5.387 18.438 32.125 1 93.56 259 TYR A C 1
ATOM 2002 O O . TYR A 1 259 ? 5.25 17.266 31.797 1 93.56 259 TYR A O 1
ATOM 2010 N N . PHE A 1 260 ? 6.012 18.875 33.25 1 94.5 260 PHE A N 1
ATOM 2011 C CA . PHE A 1 260 ? 6.684 17.906 34.125 1 94.5 260 PHE A CA 1
ATOM 2012 C C . PHE A 1 260 ? 6.359 18.188 35.594 1 94.5 260 PHE A C 1
ATOM 2014 O O . PHE A 1 260 ? 7.094 17.75 36.469 1 94.5 260 PHE A O 1
ATOM 2021 N N . ASP A 1 261 ? 5.375 18.938 35.844 1 92.81 261 ASP A N 1
ATOM 2022 C CA . ASP A 1 261 ? 4.906 19.266 37.188 1 92.81 261 ASP A CA 1
ATOM 2023 C C . ASP A 1 261 ? 6.023 19.891 38 1 92.81 261 ASP A C 1
ATOM 2025 O O . ASP A 1 261 ? 6.258 19.469 39.156 1 92.81 261 ASP A O 1
ATOM 2029 N N . GLY A 1 262 ? 6.766 20.688 37.406 1 92.44 262 GLY A N 1
ATOM 2030 C CA . GLY A 1 262 ? 7.785 21.453 38.125 1 92.44 262 GLY A CA 1
ATOM 2031 C C . GLY A 1 262 ? 9.117 20.734 38.188 1 92.44 262 GLY A C 1
ATOM 2032 O O . GLY A 1 262 ? 10.133 21.344 38.531 1 92.44 262 GLY A O 1
ATOM 2033 N N . LYS A 1 263 ? 9.211 19.516 37.844 1 92.69 263 LYS A N 1
ATOM 2034 C CA . LYS A 1 263 ? 10.453 18.75 37.969 1 92.69 263 LYS A CA 1
ATOM 2035 C C . LYS A 1 263 ? 11.539 19.328 37.062 1 92.69 263 LYS A C 1
ATOM 2037 O O . LYS A 1 263 ? 12.727 19.062 37.281 1 92.69 263 LYS A O 1
ATOM 2042 N N . ASP A 1 264 ? 11.141 20.109 36.062 1 93.44 264 ASP A N 1
ATOM 2043 C CA . ASP A 1 264 ? 12.109 20.766 35.188 1 93.44 264 ASP A CA 1
ATOM 2044 C C . ASP A 1 264 ? 12.438 22.172 35.688 1 93.44 264 ASP A C 1
ATOM 2046 O O . ASP A 1 264 ? 13.164 22.906 35 1 93.44 264 ASP A O 1
ATOM 2050 N N . GLY A 1 265 ? 11.891 22.594 36.719 1 93.62 265 GLY A N 1
ATOM 2051 C CA . GLY A 1 265 ? 12.18 23.875 37.344 1 93.62 265 GLY A CA 1
ATOM 2052 C C . GLY A 1 265 ? 11.477 25.031 36.656 1 93.62 265 GLY A C 1
ATOM 2053 O O . GLY A 1 265 ? 11.852 26.188 36.875 1 93.62 265 GLY A O 1
ATOM 2054 N N . LEU A 1 266 ? 10.484 24.75 35.906 1 95 266 LEU A N 1
ATOM 2055 C CA . LEU A 1 266 ? 9.82 25.812 35.188 1 95 266 LEU A CA 1
ATOM 2056 C C . LEU A 1 266 ? 8.477 26.156 35.781 1 95 266 LEU A C 1
ATOM 2058 O O . LEU A 1 266 ? 7.777 25.281 36.312 1 95 266 LEU A O 1
ATOM 2062 N N . LYS A 1 267 ? 8.172 27.453 35.656 1 92.88 267 LYS A N 1
ATOM 2063 C CA . LYS A 1 267 ? 6.875 27.922 36.125 1 92.88 267 LYS A CA 1
ATOM 2064 C C . LYS A 1 267 ? 5.754 27.531 35.188 1 92.88 267 LYS A C 1
ATOM 2066 O O . LYS A 1 267 ? 5.836 27.797 33.969 1 92.88 267 LYS A O 1
ATOM 2071 N N . GLN A 1 268 ? 4.719 27.078 35.75 1 89.81 268 GLN A N 1
ATOM 2072 C CA . GLN A 1 268 ? 3.639 26.516 34.938 1 89.81 268 GLN A CA 1
ATOM 2073 C C . GLN A 1 268 ? 2.889 27.609 34.188 1 89.81 268 GLN A C 1
ATOM 2075 O O . GLN A 1 268 ? 2.422 27.391 33.062 1 89.81 268 GLN A O 1
ATOM 2080 N N . ASP A 1 269 ? 2.732 28.719 34.75 1 91.56 269 ASP A N 1
ATOM 2081 C CA . ASP A 1 269 ? 1.876 29.734 34.125 1 91.56 269 ASP A CA 1
ATOM 2082 C C . ASP A 1 269 ? 2.668 30.641 33.188 1 91.56 269 ASP A C 1
ATOM 2084 O O . ASP A 1 269 ? 2.107 31.547 32.562 1 91.56 269 ASP A O 1
ATOM 2088 N N . ALA A 1 270 ? 3.932 30.406 33 1 94.94 270 ALA A N 1
ATOM 2089 C CA . ALA A 1 270 ? 4.758 31.203 32.094 1 94.94 270 ALA A CA 1
ATOM 2090 C C . ALA A 1 270 ? 4.68 30.672 30.656 1 94.94 270 ALA A C 1
ATOM 2092 O O . ALA A 1 270 ? 4.562 29.469 30.453 1 94.94 270 ALA A O 1
ATOM 2093 N N . ARG A 1 271 ? 4.695 31.609 29.719 1 96.19 271 ARG A N 1
ATOM 2094 C CA . ARG A 1 271 ? 4.73 31.234 28.297 1 96.19 271 ARG A CA 1
ATOM 2095 C C . ARG A 1 271 ? 6.16 31.016 27.828 1 96.19 271 ARG A C 1
ATOM 2097 O O . ARG A 1 271 ? 6.812 31.969 27.375 1 96.19 271 ARG A O 1
ATOM 2104 N N . LEU A 1 272 ? 6.586 29.797 27.859 1 96.69 272 LEU A N 1
ATOM 2105 C CA . LEU A 1 272 ? 8 29.469 27.703 1 96.69 272 LEU A CA 1
ATOM 2106 C C . LEU A 1 272 ? 8.219 28.609 26.453 1 96.69 272 LEU A C 1
ATOM 2108 O O . LEU A 1 272 ? 7.332 27.859 26.047 1 96.69 272 LEU A O 1
ATOM 2112 N N . LEU A 1 273 ? 9.344 28.766 25.844 1 97.25 273 LEU A N 1
ATOM 2113 C CA . LEU A 1 273 ? 9.867 27.859 24.828 1 97.25 273 LEU A CA 1
ATOM 2114 C C . LEU A 1 273 ? 11.289 27.406 25.188 1 97.25 273 LEU A C 1
ATOM 2116 O O . LEU A 1 273 ? 12.055 28.172 25.766 1 97.25 273 LEU A O 1
ATOM 2120 N N . LYS A 1 274 ? 11.547 26.188 24.938 1 97.19 274 LYS A N 1
ATOM 2121 C CA . LYS A 1 274 ? 12.922 25.703 25 1 97.19 274 LYS A CA 1
ATOM 2122 C C . LYS A 1 274 ? 13.617 25.797 23.641 1 97.19 274 LYS A C 1
ATOM 2124 O O . LYS A 1 274 ? 13.047 25.422 22.625 1 97.19 274 LYS A O 1
ATOM 2129 N N . VAL A 1 275 ? 14.836 26.281 23.688 1 97.5 275 VAL A N 1
ATOM 2130 C CA . VAL A 1 275 ? 15.539 26.594 22.453 1 97.5 275 VAL A CA 1
ATOM 2131 C C . VAL A 1 275 ? 16.781 25.719 22.328 1 97.5 275 VAL A C 1
ATOM 2133 O O . VAL A 1 275 ? 17.688 25.797 23.156 1 97.5 275 VAL A O 1
ATOM 2136 N N . ILE A 1 276 ? 16.734 24.891 21.312 1 96.75 276 ILE A N 1
ATOM 2137 C CA . ILE A 1 276 ? 17.938 24.141 20.938 1 96.75 276 ILE A CA 1
ATOM 2138 C C . ILE A 1 276 ? 18.609 24.812 19.734 1 96.75 276 ILE A C 1
ATOM 2140 O O . ILE A 1 276 ? 18 25.656 19.062 1 96.75 276 ILE A O 1
ATOM 2144 N N . SER A 1 277 ? 19.906 24.438 19.547 1 96.5 277 SER A N 1
ATOM 2145 C CA . SER A 1 277 ? 20.641 25.234 18.578 1 96.5 277 SER A CA 1
ATOM 2146 C C . SER A 1 277 ? 21.469 24.328 17.656 1 96.5 277 SER A C 1
ATOM 2148 O O . SER A 1 277 ? 21.844 23.219 18.047 1 96.5 277 SER A O 1
ATOM 2150 N N . TYR A 1 278 ? 21.703 24.828 16.484 1 97.19 278 TYR A N 1
ATOM 2151 C CA . TYR A 1 278 ? 22.531 24.219 15.461 1 97.19 278 TYR A CA 1
ATOM 2152 C C . TYR A 1 278 ? 23.531 25.219 14.891 1 97.19 278 TYR A C 1
ATOM 2154 O O . TYR A 1 278 ? 23.281 26.422 14.891 1 97.19 278 TYR A O 1
ATOM 2162 N N . LEU A 1 279 ? 24.609 24.703 14.469 1 97.31 279 LEU A N 1
ATOM 2163 C CA . LEU A 1 279 ? 25.594 25.562 13.82 1 97.31 279 LEU A CA 1
ATOM 2164 C C . LEU A 1 279 ? 25.453 25.516 12.305 1 97.31 279 LEU A C 1
ATOM 2166 O O . LEU A 1 279 ? 25.406 24.438 11.711 1 97.31 279 LEU A O 1
ATOM 2170 N N . ASP A 1 280 ? 25.266 26.672 11.711 1 96.44 280 ASP A N 1
ATOM 2171 C CA . ASP A 1 280 ? 25.25 26.766 10.258 1 96.44 280 ASP A CA 1
ATOM 2172 C C . ASP A 1 280 ? 26.688 26.812 9.703 1 96.44 280 ASP A C 1
ATOM 2174 O O . ASP A 1 280 ? 27.328 27.859 9.758 1 96.44 280 ASP A O 1
ATOM 2178 N N . VAL A 1 281 ? 27.078 25.75 9.086 1 95.5 281 VAL A N 1
ATOM 2179 C CA . VAL A 1 281 ? 28.453 25.688 8.578 1 95.5 281 VAL A CA 1
ATOM 2180 C C . VAL A 1 281 ? 28.453 25.969 7.074 1 95.5 281 VAL A C 1
ATOM 2182 O O . VAL A 1 281 ? 29.484 25.828 6.414 1 95.5 281 VAL A O 1
ATOM 2185 N N . GLY A 1 282 ? 27.344 26.203 6.496 1 94.19 282 GLY A N 1
ATOM 2186 C CA . GLY A 1 282 ? 27.266 26.625 5.109 1 94.19 282 GLY A CA 1
ATOM 2187 C C . GLY A 1 282 ? 26.953 25.5 4.145 1 94.19 282 GLY A C 1
ATOM 2188 O O . GLY A 1 282 ? 26.969 25.688 2.928 1 94.19 282 GLY A O 1
ATOM 2189 N N . ASP A 1 283 ? 26.609 24.328 4.645 1 94.56 283 ASP A N 1
ATOM 2190 C CA . ASP A 1 283 ? 26.391 23.172 3.764 1 94.56 283 ASP A CA 1
ATOM 2191 C C . ASP A 1 283 ? 24.922 23.062 3.373 1 94.56 283 ASP A C 1
ATOM 2193 O O . ASP A 1 283 ? 24.531 22.141 2.652 1 94.56 283 ASP A O 1
ATOM 2197 N N . GLY A 1 284 ? 24.062 23.953 3.857 1 94 284 GLY A N 1
ATOM 2198 C CA . GLY A 1 284 ? 22.656 23.922 3.543 1 94 284 GLY A CA 1
ATOM 2199 C C . GLY A 1 284 ? 21.859 22.969 4.414 1 94 284 GLY A C 1
ATOM 2200 O O . GLY A 1 284 ? 20.672 22.75 4.191 1 94 284 GLY A O 1
ATOM 2201 N N . ASN A 1 285 ? 22.484 22.375 5.422 1 96.81 285 ASN A N 1
ATOM 2202 C CA . ASN A 1 285 ? 21.859 21.422 6.34 1 96.81 285 ASN A CA 1
ATOM 2203 C C . ASN A 1 285 ? 22.344 21.625 7.77 1 96.81 285 ASN A C 1
ATOM 2205 O O . ASN A 1 285 ? 23 20.766 8.344 1 96.81 285 ASN A O 1
ATOM 2209 N N . TYR A 1 286 ? 21.922 22.703 8.391 1 96.69 286 TYR A N 1
ATOM 2210 C CA . TYR A 1 286 ? 22.391 22.984 9.742 1 96.69 286 TYR A CA 1
ATOM 2211 C C . TYR A 1 286 ? 21.922 21.891 10.719 1 96.69 286 TYR A C 1
ATOM 2213 O O . TYR A 1 286 ? 22.516 21.719 11.789 1 96.69 286 TYR A O 1
ATOM 2221 N N . TRP A 1 287 ? 20.906 21.078 10.352 1 97.44 287 TRP A N 1
ATOM 2222 C CA . TRP A 1 287 ? 20.406 20 11.203 1 97.44 287 TRP A CA 1
ATOM 2223 C C . TRP A 1 287 ? 21.516 19 11.5 1 97.44 287 TRP A C 1
ATOM 2225 O O . TRP A 1 287 ? 21.453 18.266 12.484 1 97.44 287 TRP A O 1
ATOM 2235 N N . ALA A 1 288 ? 22.516 18.938 10.68 1 98.06 288 ALA A N 1
ATOM 2236 C CA . ALA A 1 288 ? 23.594 17.969 10.812 1 98.06 288 ALA A CA 1
ATOM 2237 C C . ALA A 1 288 ? 24.641 18.438 11.836 1 98.06 288 ALA A C 1
ATOM 2239 O O . ALA A 1 288 ? 25.578 17.703 12.148 1 98.06 288 ALA A O 1
ATOM 2240 N N . HIS A 1 289 ? 24.469 19.641 12.383 1 98 289 HIS A N 1
ATOM 2241 C CA . HIS A 1 289 ? 25.5 20.234 13.234 1 98 289 HIS A CA 1
ATOM 2242 C C . HIS A 1 289 ? 24.906 20.703 14.555 1 98 289 HIS A C 1
ATOM 2244 O O . HIS A 1 289 ? 25.016 21.875 14.914 1 98 289 HIS A O 1
ATOM 2250 N N . PRO A 1 290 ? 24.328 19.766 15.32 1 97.88 290 PRO A N 1
ATOM 2251 C CA . PRO A 1 290 ? 23.688 20.141 16.578 1 97.88 290 PRO A CA 1
ATOM 2252 C C . PRO A 1 290 ? 24.688 20.609 17.641 1 97.88 290 PRO A C 1
ATOM 2254 O O . PRO A 1 290 ? 25.781 20.047 17.75 1 97.88 290 PRO A O 1
ATOM 2257 N N . ILE A 1 291 ? 24.344 21.625 18.328 1 97.44 291 ILE A N 1
ATOM 2258 C CA . ILE A 1 291 ? 25.047 22.047 19.547 1 97.44 291 ILE A CA 1
ATOM 2259 C C . ILE A 1 291 ? 24.406 21.406 20.766 1 97.44 291 ILE A C 1
ATOM 2261 O O . ILE A 1 291 ? 23.469 21.938 21.344 1 97.44 291 ILE A O 1
ATOM 2265 N N . GLU A 1 292 ? 25.047 20.375 21.266 1 96.12 292 GLU A N 1
ATOM 2266 C CA . GLU A 1 292 ? 24.438 19.5 22.25 1 96.12 292 GLU A CA 1
ATOM 2267 C C . GLU A 1 292 ? 24.594 20.078 23.656 1 96.12 292 GLU A C 1
ATOM 2269 O O . GLU A 1 292 ? 25.547 20.797 23.938 1 96.12 292 GLU A O 1
ATOM 2274 N N . ASN A 1 293 ? 23.656 19.734 24.484 1 96 293 ASN A N 1
ATOM 2275 C CA . ASN A 1 293 ? 23.703 20 25.922 1 96 293 ASN A CA 1
ATOM 2276 C C . ASN A 1 293 ? 23.688 21.5 26.219 1 96 293 ASN A C 1
ATOM 2278 O O . ASN A 1 293 ? 24.391 21.953 27.109 1 96 293 ASN A O 1
ATOM 2282 N N . LEU A 1 294 ? 23.016 22.203 25.453 1 96.81 294 LEU A N 1
ATOM 2283 C CA . LEU A 1 294 ? 22.766 23.625 25.641 1 96.81 294 LEU A CA 1
ATOM 2284 C C . LEU A 1 294 ? 21.328 23.969 25.281 1 96.81 294 LEU A C 1
ATOM 2286 O O . LEU A 1 294 ? 20.938 23.891 24.125 1 96.81 294 LEU A O 1
ATOM 2290 N N . VAL A 1 295 ? 20.516 24.312 26.328 1 97.56 295 VAL A N 1
ATOM 2291 C CA . VAL A 1 295 ? 19.109 24.672 26.109 1 97.56 295 VAL A CA 1
ATOM 2292 C C . VAL A 1 295 ? 18.812 26 26.797 1 97.56 295 VAL A C 1
ATOM 2294 O O . VAL A 1 295 ? 19.031 26.141 28 1 97.56 295 VAL A O 1
ATOM 2297 N N . ALA A 1 296 ? 18.391 26.953 26.016 1 97.62 296 ALA A N 1
ATOM 2298 C CA . ALA A 1 296 ? 17.875 28.203 26.594 1 97.62 296 ALA A CA 1
ATOM 2299 C C . ALA A 1 296 ? 16.375 28.141 26.781 1 97.62 296 ALA A C 1
ATOM 2301 O O . ALA A 1 296 ? 15.648 27.625 25.906 1 97.62 296 ALA A O 1
ATOM 2302 N N . VAL A 1 297 ? 15.898 28.547 27.906 1 97.88 297 VAL A N 1
ATOM 2303 C CA . VAL A 1 297 ? 14.469 28.719 28.141 1 97.88 297 VAL A CA 1
ATOM 2304 C C . VAL A 1 297 ? 14.078 30.188 27.984 1 97.88 297 VAL A C 1
ATOM 2306 O O . VAL A 1 297 ? 14.562 31.047 28.719 1 97.88 297 VAL A O 1
ATOM 2309 N N . VAL A 1 298 ? 13.242 30.453 27.031 1 97.75 298 VAL A N 1
ATOM 2310 C CA . VAL A 1 298 ? 12.844 31.812 26.703 1 97.75 298 VAL A CA 1
ATOM 2311 C C . VAL A 1 298 ? 11.414 32.062 27.172 1 97.75 298 VAL A C 1
ATOM 2313 O O . VAL A 1 298 ? 10.523 31.234 26.938 1 97.75 298 VAL A O 1
ATOM 2316 N N . ASP A 1 299 ? 11.211 33.094 27.859 1 97.25 299 ASP A N 1
ATOM 2317 C CA . ASP A 1 299 ? 9.875 33.594 28.188 1 97.25 299 ASP A CA 1
ATOM 2318 C C . ASP A 1 299 ? 9.359 34.562 27.141 1 97.25 299 ASP A C 1
ATOM 2320 O O . ASP A 1 299 ? 9.906 35.656 26.984 1 97.25 299 ASP A O 1
ATOM 2324 N N . LEU A 1 300 ? 8.312 34.25 26.547 1 95.62 300 LEU A N 1
ATOM 2325 C CA . LEU A 1 300 ? 7.82 35.031 25.406 1 95.62 300 LEU A CA 1
ATOM 2326 C C . LEU A 1 300 ? 7.137 36.312 25.891 1 95.62 300 LEU A C 1
ATOM 2328 O O . LEU A 1 300 ? 6.977 37.281 25.109 1 95.62 300 LEU A O 1
ATOM 2332 N N . GLU A 1 301 ? 6.68 36.375 27.125 1 94.81 301 GLU A N 1
ATOM 2333 C CA . GLU A 1 301 ? 6.082 37.594 27.688 1 94.81 301 GLU A CA 1
ATOM 2334 C C . GLU A 1 301 ? 7.152 38.562 28.141 1 94.81 301 GLU A C 1
ATOM 2336 O O . GLU A 1 301 ? 7.074 39.75 27.844 1 94.81 301 GLU A O 1
ATOM 2341 N N . GLN A 1 302 ? 8.148 38.031 28.781 1 95.19 302 GLN A N 1
ATOM 2342 C CA . GLN A 1 302 ? 9.242 38.875 29.266 1 95.19 302 GLN A CA 1
ATOM 2343 C C . GLN A 1 302 ? 10.242 39.156 28.156 1 95.19 302 GLN A C 1
ATOM 2345 O O . GLN A 1 302 ? 11.055 40.062 28.266 1 95.19 302 GLN A O 1
ATOM 2350 N N . LYS A 1 303 ? 10.258 38.375 27.188 1 94.88 303 LYS A N 1
ATOM 2351 C CA . LYS A 1 303 ? 11.141 38.5 26.031 1 94.88 303 LYS A CA 1
ATOM 2352 C C . LYS A 1 303 ? 12.609 38.406 26.453 1 94.88 303 LYS A C 1
ATOM 2354 O O . LYS A 1 303 ? 13.422 39.25 26.078 1 94.88 303 LYS A O 1
ATOM 2359 N N . LYS A 1 304 ? 12.883 37.438 27.188 1 95.75 304 LYS A N 1
ATOM 2360 C CA . LYS A 1 304 ? 14.258 37.188 27.625 1 95.75 304 LYS A CA 1
ATOM 2361 C C . LYS A 1 304 ? 14.492 35.719 27.938 1 95.75 304 LYS A C 1
ATOM 2363 O O . LYS A 1 304 ? 13.539 34.938 28.094 1 95.75 304 LYS A O 1
ATOM 2368 N N . ILE A 1 305 ? 15.734 35.375 28.062 1 97.25 305 ILE A N 1
ATOM 2369 C CA . ILE A 1 305 ? 16.125 34.062 28.562 1 97.25 305 ILE A CA 1
ATOM 2370 C C . ILE A 1 305 ? 15.953 34 30.078 1 97.25 305 ILE A C 1
ATOM 2372 O O . ILE A 1 305 ? 16.5 34.844 30.797 1 97.25 305 ILE A O 1
ATOM 2376 N N . VAL A 1 306 ? 15.273 33 30.578 1 96.62 306 VAL A N 1
ATOM 2377 C CA . VAL A 1 306 ? 15.039 32.938 32.031 1 96.62 306 VAL A CA 1
ATOM 2378 C C . VAL A 1 306 ? 15.852 31.781 32.625 1 96.62 306 VAL A C 1
ATOM 2380 O O . VAL A 1 306 ? 16.047 31.734 33.844 1 96.62 306 VAL A O 1
ATOM 2383 N N . LYS A 1 307 ? 16.328 30.922 31.797 1 95.81 307 LYS A N 1
ATOM 2384 C CA . LYS A 1 307 ? 17.125 29.797 32.25 1 95.81 307 LYS A CA 1
ATOM 2385 C C . LYS A 1 307 ? 18 29.25 31.109 1 95.81 307 LYS A C 1
ATOM 2387 O O . LYS A 1 307 ? 17.578 29.219 29.953 1 95.81 307 LYS A O 1
ATOM 2392 N N . ILE A 1 308 ? 19.234 28.922 31.344 1 96.62 308 ILE A N 1
ATOM 2393 C CA . ILE A 1 308 ? 20.094 28.188 30.438 1 96.62 308 ILE A CA 1
ATOM 2394 C C . ILE A 1 308 ? 20.5 26.859 31.062 1 96.62 308 ILE A C 1
ATOM 2396 O O . ILE A 1 308 ? 21.078 26.828 32.156 1 96.62 308 ILE A O 1
ATOM 2400 N N . GLU A 1 309 ? 20.109 25.828 30.453 1 95.62 309 GLU A N 1
ATOM 2401 C CA . GLU A 1 309 ? 20.531 24.5 30.859 1 95.62 309 GLU A CA 1
ATOM 2402 C C . GLU A 1 309 ? 21.781 24.047 30.094 1 95.62 309 GLU A C 1
ATOM 2404 O O . GLU A 1 309 ? 21.766 24 28.875 1 95.62 309 GLU A O 1
ATOM 2409 N N . GLU A 1 310 ? 22.797 23.703 30.875 1 95.25 310 GLU A N 1
ATOM 2410 C CA . GLU A 1 310 ? 24.062 23.297 30.266 1 95.25 310 GLU A CA 1
ATOM 2411 C C . GLU A 1 310 ? 24.516 21.938 30.781 1 95.25 310 GLU A C 1
ATOM 2413 O O . GLU A 1 310 ? 24.359 21.641 31.969 1 95.25 310 GLU A O 1
ATOM 2418 N N . GLY A 1 311 ? 24.969 21.156 29.922 1 93.44 311 GLY A N 1
ATOM 2419 C CA . GLY A 1 311 ? 25.625 19.906 30.234 1 93.44 311 GLY A CA 1
ATOM 2420 C C . GLY A 1 311 ? 27.031 19.812 29.672 1 93.44 311 GLY A C 1
ATOM 2421 O O . GLY A 1 311 ? 27.594 20.812 29.234 1 93.44 311 GLY A O 1
ATOM 2422 N N . PRO A 1 312 ? 27.641 18.562 29.781 1 92.62 312 PRO A N 1
ATOM 2423 C CA . PRO A 1 312 ? 29 18.406 29.25 1 92.62 312 PRO A CA 1
ATOM 2424 C C . PRO A 1 312 ? 29.094 18.797 27.781 1 92.62 312 PRO A C 1
ATOM 2426 O O . PRO A 1 312 ? 28.156 18.562 27 1 92.62 312 PRO A O 1
ATOM 2429 N N . VAL A 1 313 ? 30.25 19.297 27.438 1 94.5 313 VAL A N 1
ATOM 2430 C CA . VAL A 1 313 ? 30.453 19.75 26.062 1 94.5 313 VAL A CA 1
ATOM 2431 C C . VAL A 1 313 ? 30.672 18.547 25.156 1 94.5 313 VAL A C 1
ATOM 2433 O O . VAL A 1 313 ? 31.516 17.688 25.438 1 94.5 313 VAL A O 1
ATOM 2436 N N . VAL A 1 314 ? 29.953 18.453 24.156 1 94.94 314 VAL A N 1
ATOM 2437 C CA . VAL A 1 314 ? 30.109 17.516 23.047 1 94.94 314 VAL A CA 1
ATOM 2438 C C . VAL A 1 314 ? 30.531 18.281 21.781 1 94.94 314 VAL A C 1
ATOM 2440 O O . VAL A 1 314 ? 29.891 19.266 21.406 1 94.94 314 VAL A O 1
ATOM 2443 N N . PRO A 1 315 ? 31.594 17.859 21.156 1 93.56 315 PRO A N 1
ATOM 2444 C CA . PRO A 1 315 ? 32 18.578 19.938 1 93.56 315 PRO A CA 1
ATOM 2445 C C . PRO A 1 315 ? 30.922 18.578 18.859 1 93.56 315 PRO A C 1
ATOM 2447 O O . PRO A 1 315 ? 30.234 17.562 18.672 1 93.56 315 PRO A O 1
ATOM 2450 N N . VAL A 1 316 ? 30.719 19.719 18.188 1 97.12 316 VAL A N 1
ATOM 2451 C CA . VAL A 1 316 ? 29.781 19.828 17.078 1 97.12 316 VAL A CA 1
ATOM 2452 C C . VAL A 1 316 ? 30.297 19.031 15.883 1 97.12 316 VAL A C 1
ATOM 2454 O O . VAL A 1 316 ? 31.469 19.172 15.484 1 97.12 316 VAL A O 1
ATOM 2457 N N . PRO A 1 317 ? 29.469 18.094 15.328 1 97.25 317 PRO A N 1
ATOM 2458 C CA . PRO A 1 317 ? 29.891 17.469 14.062 1 97.25 317 PRO A CA 1
ATOM 2459 C C . PRO A 1 317 ? 30.094 18.5 12.945 1 97.25 317 PRO A C 1
ATOM 2461 O O . PRO A 1 317 ? 29.188 19.266 12.633 1 97.25 317 PRO A O 1
ATOM 2464 N N . MET A 1 318 ? 31.234 18.469 12.305 1 96.31 318 MET A N 1
ATOM 2465 C CA . MET A 1 318 ? 31.578 19.562 11.398 1 96.31 318 MET A CA 1
ATOM 2466 C C . MET A 1 318 ? 31.516 19.109 9.945 1 96.31 318 MET A C 1
ATOM 2468 O O . MET A 1 318 ? 31.531 19.938 9.031 1 96.31 318 MET A O 1
ATOM 2472 N N . THR A 1 319 ? 31.422 17.781 9.688 1 96.31 319 THR A N 1
ATOM 2473 C CA . THR A 1 319 ? 31.406 17.281 8.32 1 96.31 319 THR A CA 1
ATOM 2474 C C . THR A 1 319 ? 30.141 17.734 7.594 1 96.31 319 THR A C 1
ATOM 2476 O O . THR A 1 319 ? 29.031 17.547 8.102 1 96.31 319 THR A O 1
ATOM 2479 N N . ALA A 1 320 ? 30.297 18.312 6.402 1 96.12 320 ALA A N 1
ATOM 2480 C CA . ALA A 1 320 ? 29.156 18.766 5.602 1 96.12 320 ALA A CA 1
ATOM 2481 C C . ALA A 1 320 ? 28.266 17.594 5.207 1 96.12 320 ALA A C 1
ATOM 2483 O O . ALA A 1 320 ? 28.766 16.516 4.863 1 96.12 320 ALA A O 1
ATOM 2484 N N . ARG A 1 321 ? 26.953 17.797 5.238 1 96.5 321 ARG A N 1
ATOM 2485 C CA . ARG A 1 321 ? 25.953 16.781 4.883 1 96.5 321 ARG A CA 1
ATOM 2486 C C . ARG A 1 321 ? 24.781 17.391 4.129 1 96.5 321 ARG A C 1
ATOM 2488 O O . ARG A 1 321 ? 23.641 17.312 4.578 1 96.5 321 ARG A O 1
ATOM 2495 N N . PRO A 1 322 ? 25.062 17.969 2.936 1 96.19 322 PRO A N 1
ATOM 2496 C CA . PRO A 1 322 ? 23.938 18.5 2.156 1 96.19 322 PRO A CA 1
ATOM 2497 C C . PRO A 1 322 ? 22.953 17.422 1.714 1 96.19 322 PRO A C 1
ATOM 2499 O O . PRO A 1 322 ? 23.359 16.266 1.517 1 96.19 322 PRO A O 1
ATOM 2502 N N . PHE A 1 323 ? 21.703 17.766 1.577 1 96.44 323 PHE A N 1
ATOM 2503 C CA . PHE A 1 323 ? 20.703 16.797 1.145 1 96.44 323 PHE A CA 1
ATOM 2504 C C . PHE A 1 323 ? 20.062 17.234 -0.164 1 96.44 323 PHE A C 1
ATOM 2506 O O . PHE A 1 323 ? 19.203 16.547 -0.699 1 96.44 323 PHE A O 1
ATOM 2513 N N . ASP A 1 324 ? 20.484 18.359 -0.765 1 94.62 324 ASP A N 1
ATOM 2514 C CA . ASP A 1 324 ? 19.828 18.922 -1.951 1 94.62 324 ASP A CA 1
ATOM 2515 C C . ASP A 1 324 ? 20.5 18.406 -3.227 1 94.62 324 ASP A C 1
ATOM 2517 O O . ASP A 1 324 ? 20.188 18.875 -4.324 1 94.62 324 ASP A O 1
ATOM 2521 N N . GLY A 1 325 ? 21.422 17.547 -3.117 1 92.56 325 GLY A N 1
ATOM 2522 C CA . GLY A 1 325 ? 22.031 16.922 -4.27 1 92.56 325 GLY A CA 1
ATOM 2523 C C . GLY A 1 325 ? 23.156 17.75 -4.867 1 92.56 325 GLY A C 1
ATOM 2524 O O . GLY A 1 325 ? 23.719 17.391 -5.902 1 92.56 325 GLY A O 1
ATOM 2525 N N . ARG A 1 326 ? 23.562 18.828 -4.277 1 93.94 326 ARG A N 1
ATOM 2526 C CA . ARG A 1 326 ? 24.562 19.734 -4.836 1 93.94 326 ARG A CA 1
ATOM 2527 C C . ARG A 1 326 ? 25.891 19.016 -5.039 1 93.94 326 ARG A C 1
ATOM 2529 O O . ARG A 1 326 ? 26.641 19.344 -5.965 1 93.94 326 ARG A O 1
ATOM 2536 N N . ASP A 1 327 ? 26.156 18.047 -4.203 1 94.69 327 ASP A N 1
ATOM 2537 C CA . ASP A 1 327 ? 27.438 17.344 -4.27 1 94.69 327 ASP A CA 1
ATOM 2538 C C . ASP A 1 327 ? 27.281 16 -4.961 1 94.69 327 ASP A C 1
ATOM 2540 O O . ASP A 1 327 ? 28.188 15.148 -4.887 1 94.69 327 ASP A O 1
ATOM 2544 N N . ARG A 1 328 ? 26.172 15.734 -5.602 1 95.44 328 ARG A N 1
ATOM 2545 C CA . ARG A 1 328 ? 25.875 14.43 -6.168 1 95.44 328 ARG A CA 1
ATOM 2546 C C . ARG A 1 328 ? 25.766 14.5 -7.688 1 95.44 328 ARG A C 1
ATOM 2548 O O . ARG A 1 328 ? 25.5 15.562 -8.25 1 95.44 328 ARG A O 1
ATOM 2555 N N . VAL A 1 329 ? 25.969 13.352 -8.344 1 93.25 329 VAL A N 1
ATOM 2556 C CA . VAL A 1 329 ? 25.703 13.203 -9.766 1 93.25 329 VAL A CA 1
ATOM 2557 C C . VAL A 1 329 ? 24.203 12.922 -9.977 1 93.25 329 VAL A C 1
ATOM 2559 O O . VAL A 1 329 ? 23.672 11.945 -9.438 1 93.25 329 VAL A O 1
ATOM 2562 N N . ALA A 1 330 ? 23.578 13.773 -10.695 1 87.81 330 ALA A N 1
ATOM 2563 C CA . ALA A 1 330 ? 22.156 13.57 -10.953 1 87.81 330 ALA A CA 1
ATOM 2564 C C . ALA A 1 330 ? 21.922 12.344 -11.828 1 87.81 330 ALA A C 1
ATOM 2566 O O . ALA A 1 330 ? 22.594 12.172 -12.852 1 87.81 330 ALA A O 1
ATOM 2567 N N . PRO A 1 331 ? 21.031 11.539 -11.43 1 85.62 331 PRO A N 1
ATOM 2568 C CA . PRO A 1 331 ? 20.766 10.375 -12.281 1 85.62 331 PRO A CA 1
ATOM 2569 C C . PRO A 1 331 ? 20.031 10.742 -13.57 1 85.62 331 PRO A C 1
ATOM 2571 O O . PRO A 1 331 ? 19.234 11.68 -13.594 1 85.62 331 PRO A O 1
ATOM 2574 N N . ALA A 1 332 ? 20.391 10.039 -14.633 1 87.5 332 ALA A N 1
ATOM 2575 C CA . ALA A 1 332 ? 19.641 10.18 -15.883 1 87.5 332 ALA A CA 1
ATOM 2576 C C . ALA A 1 332 ? 18.406 9.297 -15.875 1 87.5 332 ALA A C 1
ATOM 2578 O O . ALA A 1 332 ? 18.516 8.07 -15.828 1 87.5 332 ALA A O 1
ATOM 2579 N N . VAL A 1 333 ? 17.25 9.938 -15.844 1 93.19 333 VAL A N 1
ATOM 2580 C CA . VAL A 1 333 ? 16.016 9.164 -15.812 1 93.19 333 VAL A CA 1
ATOM 2581 C C . VAL A 1 333 ? 15.109 9.594 -16.953 1 93.19 333 VAL A C 1
ATOM 2583 O O . VAL A 1 333 ? 14.828 10.781 -17.125 1 93.19 333 VAL A O 1
ATOM 2586 N N . LYS A 1 334 ? 14.703 8.609 -17.781 1 96.25 334 LYS A N 1
ATOM 2587 C CA . LYS A 1 334 ? 13.727 8.891 -18.828 1 96.25 334 LYS A CA 1
ATOM 2588 C C . LYS A 1 334 ? 12.352 9.188 -18.234 1 96.25 334 LYS A C 1
ATOM 2590 O O . LYS A 1 334 ? 11.969 8.586 -17.234 1 96.25 334 LYS A O 1
ATOM 2595 N N . PRO A 1 335 ? 11.602 10.047 -18.844 1 95 335 PRO A N 1
ATOM 2596 C CA . PRO A 1 335 ? 10.328 10.484 -18.266 1 95 335 PRO A CA 1
ATOM 2597 C C . PRO A 1 335 ? 9.227 9.438 -18.406 1 95 335 PRO A C 1
ATOM 2599 O O . PRO A 1 335 ? 9.234 8.648 -19.344 1 95 335 PRO A O 1
ATOM 2602 N N . MET A 1 336 ? 8.336 9.414 -17.469 1 95.62 336 MET A N 1
ATOM 2603 C CA . MET A 1 336 ? 7.027 8.758 -17.5 1 95.62 336 MET A CA 1
ATOM 2604 C C . MET A 1 336 ? 5.906 9.789 -17.391 1 95.62 336 MET A C 1
ATOM 2606 O O . MET A 1 336 ? 5.926 10.641 -16.5 1 95.62 336 MET A O 1
ATOM 2610 N N . GLN A 1 337 ? 4.977 9.719 -18.297 1 94.62 337 GLN A N 1
ATOM 2611 C CA . GLN A 1 337 ? 3.887 10.688 -18.297 1 94.62 337 GLN A CA 1
ATOM 2612 C C . GLN A 1 337 ? 2.549 10.008 -18.016 1 94.62 337 GLN A C 1
ATOM 2614 O O . GLN A 1 337 ? 2.266 8.93 -18.547 1 94.62 337 GLN A O 1
ATOM 2619 N N . ILE A 1 338 ? 1.809 10.602 -17.156 1 96.44 338 ILE A N 1
ATOM 2620 C CA . ILE A 1 338 ? 0.429 10.211 -16.891 1 96.44 338 ILE A CA 1
ATOM 2621 C C . ILE A 1 338 ? -0.522 11.281 -17.422 1 96.44 338 ILE A C 1
ATOM 2623 O O . ILE A 1 338 ? -0.543 12.406 -16.922 1 96.44 338 ILE A O 1
ATOM 2627 N N . ILE A 1 339 ? -1.303 10.922 -18.406 1 94.56 339 ILE A N 1
ATOM 2628 C CA . ILE A 1 339 ? -2.127 11.93 -19.062 1 94.56 339 ILE A CA 1
ATOM 2629 C C . ILE A 1 339 ? -3.58 11.461 -19.094 1 94.56 339 ILE A C 1
ATOM 2631 O O . ILE A 1 339 ? -3.854 10.266 -19.078 1 94.56 339 ILE A O 1
ATOM 2635 N N . GLU A 1 340 ? -4.441 12.336 -19.094 1 96.81 340 GLU A N 1
ATOM 2636 C CA . GLU A 1 340 ? -5.883 12.164 -19.25 1 96.81 340 GLU A CA 1
ATOM 2637 C C . GLU A 1 340 ? -6.41 12.977 -20.422 1 96.81 340 GLU A C 1
ATOM 2639 O O . GLU A 1 340 ? -7.055 14.016 -20.219 1 96.81 340 GLU A O 1
ATOM 2644 N N . PRO A 1 341 ? -6.305 12.438 -21.625 1 95.19 341 PRO A N 1
ATOM 2645 C CA . PRO A 1 341 ? -6.504 13.219 -22.844 1 95.19 341 PRO A CA 1
ATOM 2646 C C . PRO A 1 341 ? -7.953 13.672 -23.031 1 95.19 341 PRO A C 1
ATOM 2648 O O . PRO A 1 341 ? -8.219 14.625 -23.781 1 95.19 341 PRO A O 1
ATOM 2651 N N . GLU A 1 342 ? -8.883 13.062 -22.391 1 96.69 342 GLU A N 1
ATOM 2652 C CA . GLU A 1 342 ? -10.289 13.414 -22.547 1 96.69 342 GLU A CA 1
ATOM 2653 C C . GLU A 1 342 ? -10.812 14.125 -21.297 1 96.69 342 GLU A C 1
ATOM 2655 O O . GLU A 1 342 ? -12.023 14.281 -21.125 1 96.69 342 GLU A O 1
ATOM 2660 N N . GLY A 1 343 ? -9.875 14.508 -20.438 1 96.81 343 GLY A N 1
ATOM 2661 C CA . GLY A 1 343 ? -10.25 15.219 -19.234 1 96.81 343 GLY A CA 1
ATOM 2662 C C . GLY A 1 343 ? -10.375 14.305 -18.016 1 96.81 343 GLY A C 1
ATOM 2663 O O . GLY A 1 343 ? -10.109 13.109 -18.109 1 96.81 343 GLY A O 1
ATOM 2664 N N . LYS A 1 344 ? -10.781 14.883 -16.953 1 97.44 344 LYS A N 1
ATOM 2665 C CA . LYS A 1 344 ? -10.844 14.188 -15.672 1 97.44 344 LYS A CA 1
ATOM 2666 C C . LYS A 1 344 ? -12.141 13.398 -15.531 1 97.44 344 LYS A C 1
ATOM 2668 O O . LYS A 1 344 ? -13.141 13.727 -16.172 1 97.44 344 LYS A O 1
ATOM 2673 N N . ASN A 1 345 ? -12.039 12.359 -14.664 1 97.31 345 ASN A N 1
ATOM 2674 C CA . ASN A 1 345 ? -13.234 11.586 -14.312 1 97.31 345 ASN A CA 1
ATOM 2675 C C . ASN A 1 345 ? -13.922 12.148 -13.078 1 97.31 345 ASN A C 1
ATOM 2677 O O . ASN A 1 345 ? -14.859 11.547 -12.547 1 97.31 345 ASN A O 1
ATOM 2681 N N . TYR A 1 346 ? -13.438 13.227 -12.516 1 97.94 346 TYR A N 1
ATOM 2682 C CA . TYR A 1 346 ? -14.055 13.891 -11.375 1 97.94 346 TYR A CA 1
ATOM 2683 C C . TYR A 1 346 ? -14.289 15.367 -11.672 1 97.94 346 TYR A C 1
ATOM 2685 O O . TYR A 1 346 ? -13.711 15.922 -12.602 1 97.94 346 TYR A O 1
ATOM 2693 N N . THR A 1 347 ? -15.164 15.969 -10.922 1 97.62 347 THR A N 1
ATOM 2694 C CA . THR A 1 347 ? -15.43 17.406 -10.977 1 97.62 347 THR A CA 1
ATOM 2695 C C . THR A 1 347 ? -15.32 18.016 -9.586 1 97.62 347 THR A C 1
ATOM 2697 O O . THR A 1 347 ? -15.5 17.328 -8.578 1 97.62 347 THR A O 1
ATOM 2700 N N . ILE A 1 348 ? -14.969 19.234 -9.539 1 98 348 ILE A N 1
ATOM 2701 C CA . ILE A 1 348 ? -14.906 20.031 -8.32 1 98 348 ILE A CA 1
ATOM 2702 C C . ILE A 1 348 ? -15.875 21.219 -8.422 1 98 348 ILE A C 1
ATOM 2704 O O . ILE A 1 348 ? -15.602 22.188 -9.125 1 98 348 ILE A O 1
ATOM 2708 N N . THR A 1 349 ? -16.922 21.109 -7.793 1 97.5 349 THR A N 1
ATOM 2709 C CA . THR A 1 349 ? -17.922 22.172 -7.746 1 97.5 349 THR A CA 1
ATOM 2710 C C . THR A 1 349 ? -17.797 22.984 -6.465 1 97.5 349 THR A C 1
ATOM 2712 O O . THR A 1 349 ? -18.359 22.625 -5.434 1 97.5 349 THR A O 1
ATOM 2715 N N . GLY A 1 350 ? -17.156 24.141 -6.582 1 96.12 350 GLY A N 1
ATOM 2716 C CA . GLY A 1 350 ? -16.734 24.797 -5.355 1 96.12 350 GLY A CA 1
ATOM 2717 C C . GLY A 1 350 ? -15.773 23.953 -4.523 1 96.12 350 GLY A C 1
ATOM 2718 O O . GLY A 1 350 ? -14.688 23.609 -4.984 1 96.12 350 GLY A O 1
ATOM 2719 N N . ASP A 1 351 ? -16.344 23.547 -3.393 1 97.12 351 ASP A N 1
ATOM 2720 C CA . ASP A 1 351 ? -15.516 22.734 -2.508 1 97.12 351 ASP A CA 1
ATOM 2721 C C . ASP A 1 351 ? -16.031 21.297 -2.447 1 97.12 351 ASP A C 1
ATOM 2723 O O . ASP A 1 351 ? -15.625 20.516 -1.58 1 97.12 351 ASP A O 1
ATOM 2727 N N . MET A 1 352 ? -16.922 21 -3.354 1 98.19 352 MET A N 1
ATOM 2728 C CA . MET A 1 352 ? -17.438 19.641 -3.469 1 98.19 352 MET A CA 1
ATOM 2729 C C . MET A 1 352 ? -16.672 18.859 -4.543 1 98.19 352 MET A C 1
ATOM 2731 O O . MET A 1 352 ? -16.531 19.344 -5.668 1 98.19 352 MET A O 1
ATOM 2735 N N . ILE A 1 353 ? -16.234 17.75 -4.246 1 98.62 353 ILE A N 1
ATOM 2736 C CA . ILE A 1 353 ? -15.617 16.844 -5.215 1 98.62 353 ILE A CA 1
ATOM 2737 C C . ILE A 1 353 ? -16.578 15.711 -5.543 1 98.62 353 ILE A C 1
ATOM 2739 O O . ILE A 1 353 ? -17.156 15.086 -4.645 1 98.62 353 ILE A O 1
ATOM 2743 N N . HIS A 1 354 ? -16.781 15.469 -6.801 1 98.31 354 HIS A N 1
ATOM 2744 C CA . HIS A 1 354 ? -17.609 14.383 -7.32 1 98.31 354 HIS A CA 1
ATOM 2745 C C . HIS A 1 354 ? -16.781 13.398 -8.141 1 98.31 354 HIS A C 1
ATOM 2747 O O . HIS A 1 354 ? -16.266 13.758 -9.203 1 98.31 354 HIS A O 1
ATOM 2753 N N . TRP A 1 355 ? -16.609 12.227 -7.723 1 98.19 355 TRP A N 1
ATOM 2754 C CA . TRP A 1 355 ? -15.836 11.203 -8.422 1 98.19 355 TRP A CA 1
ATOM 2755 C C . TRP A 1 355 ? -16.578 9.875 -8.422 1 98.19 355 TRP A C 1
ATOM 2757 O O . TRP A 1 355 ? -16.812 9.289 -7.367 1 98.19 355 TRP A O 1
ATOM 2767 N N . ARG A 1 356 ? -16.953 9.422 -9.609 1 96.12 356 ARG A N 1
ATOM 2768 C CA . ARG A 1 356 ? -17.703 8.18 -9.734 1 96.12 356 ARG A CA 1
ATOM 2769 C C . ARG A 1 356 ? -18.922 8.172 -8.805 1 96.12 356 ARG A C 1
ATOM 2771 O O . ARG A 1 356 ? -19.797 9.039 -8.906 1 96.12 356 ARG A O 1
ATOM 2778 N N . ASN A 1 357 ? -18.922 7.27 -7.766 1 96.81 357 ASN A N 1
ATOM 2779 C CA . ASN A 1 357 ? -20.078 7.176 -6.887 1 96.81 357 ASN A CA 1
ATOM 2780 C C . ASN A 1 357 ? -19.875 7.965 -5.598 1 96.81 357 ASN A C 1
ATOM 2782 O O . ASN A 1 357 ? -20.75 8.016 -4.746 1 96.81 357 ASN A O 1
ATOM 2786 N N . TRP A 1 358 ? -18.766 8.648 -5.457 1 98.62 358 TRP A N 1
ATOM 2787 C CA . TRP A 1 358 ? -18.453 9.391 -4.242 1 98.62 358 TRP A CA 1
ATOM 2788 C C . TRP A 1 358 ? -18.781 10.875 -4.41 1 98.62 358 TRP A C 1
ATOM 2790 O O . TRP A 1 358 ? -18.531 11.453 -5.473 1 98.62 358 TRP A O 1
ATOM 2800 N N . ASP A 1 359 ? -19.312 11.445 -3.377 1 98.62 359 ASP A N 1
ATOM 2801 C CA . ASP A 1 359 ? -19.406 12.891 -3.184 1 98.62 359 ASP A CA 1
ATOM 2802 C C . ASP A 1 359 ? -18.891 13.297 -1.808 1 98.62 359 ASP A C 1
ATOM 2804 O O . ASP A 1 359 ? -19.219 12.664 -0.802 1 98.62 359 ASP A O 1
ATOM 2808 N N . PHE A 1 360 ? -18.078 14.289 -1.78 1 98.81 360 PHE A N 1
ATOM 2809 C CA . PHE A 1 360 ? -17.656 14.781 -0.475 1 98.81 360 PHE A CA 1
ATOM 2810 C C . PHE A 1 360 ? -17.203 16.234 -0.566 1 98.81 360 PHE A C 1
ATOM 2812 O O . PHE A 1 360 ? -16.859 16.719 -1.646 1 98.81 360 PHE A O 1
ATOM 2819 N N . HIS A 1 361 ? -17.328 16.906 0.529 1 98.81 361 HIS A N 1
ATOM 2820 C CA . HIS A 1 361 ? -16.891 18.281 0.698 1 98.81 361 HIS A CA 1
ATOM 2821 C C . HIS A 1 361 ? -15.453 18.344 1.228 1 98.81 361 HIS A C 1
ATOM 2823 O O . HIS A 1 361 ? -15.07 17.547 2.082 1 98.81 361 HIS A O 1
ATOM 2829 N N . LEU A 1 362 ? -14.656 19.234 0.683 1 98.69 362 LEU A N 1
ATOM 2830 C CA . LEU A 1 362 ? -13.266 19.406 1.076 1 98.69 362 LEU A CA 1
ATOM 2831 C C . LEU A 1 362 ? -12.992 20.844 1.527 1 98.69 362 LEU A C 1
ATOM 2833 O O . LEU A 1 362 ? -13.258 21.781 0.785 1 98.69 362 LEU A O 1
ATOM 2837 N N . SER A 1 363 ? -12.484 21.016 2.713 1 97.38 363 SER A N 1
ATOM 2838 C CA . SER A 1 363 ? -12.125 22.328 3.205 1 97.38 363 SER A CA 1
ATOM 2839 C C . SER A 1 363 ? -10.836 22.281 4.016 1 97.38 363 SER A C 1
ATOM 2841 O O . SER A 1 363 ? -10.445 21.234 4.508 1 97.38 363 SER A O 1
ATOM 2843 N N . MET A 1 364 ? -10.18 23.438 4.156 1 97.56 364 MET A N 1
ATOM 2844 C CA . MET A 1 364 ? -8.922 23.547 4.887 1 97.56 364 MET A CA 1
ATOM 2845 C C . MET A 1 364 ? -9.141 24.188 6.254 1 97.56 364 MET A C 1
ATOM 2847 O O . MET A 1 364 ? -9.914 25.141 6.383 1 97.56 364 MET A O 1
ATOM 2851 N N . ASN A 1 365 ? -8.586 23.578 7.207 1 97.44 365 ASN A N 1
ATOM 2852 C CA . ASN A 1 365 ? -8.547 24.109 8.562 1 97.44 365 ASN A CA 1
ATOM 2853 C C . ASN A 1 365 ? -7.117 24.391 9.023 1 97.44 365 ASN A C 1
ATOM 2855 O O . ASN A 1 365 ? -6.219 23.578 8.781 1 97.44 365 ASN A O 1
ATOM 2859 N N . SER A 1 366 ? -6.906 25.516 9.641 1 96.62 366 SER A N 1
ATOM 2860 C CA . SER A 1 366 ? -5.551 25.938 9.977 1 96.62 366 SER A CA 1
ATOM 2861 C C . SER A 1 366 ? -4.926 25.016 11.016 1 96.62 366 SER A C 1
ATOM 2863 O O . SER A 1 366 ? -3.699 24.922 11.117 1 96.62 366 SER A O 1
ATOM 2865 N N . ARG A 1 367 ? -5.668 24.344 11.789 1 96.69 367 ARG A N 1
ATOM 2866 C CA . ARG A 1 367 ? -5.129 23.469 12.836 1 96.69 367 ARG A CA 1
ATOM 2867 C C . ARG A 1 367 ? -4.887 22.062 12.312 1 96.69 367 ARG A C 1
ATOM 2869 O O . ARG A 1 367 ? -3.797 21.516 12.484 1 96.69 367 ARG A O 1
ATOM 2876 N N . VAL A 1 368 ? -5.926 21.469 11.648 1 97.56 368 VAL A N 1
ATOM 2877 C CA . VAL A 1 368 ? -5.875 20.031 11.391 1 97.56 368 VAL A CA 1
ATOM 2878 C C . VAL A 1 368 ? -5.598 19.766 9.914 1 97.56 368 VAL A C 1
ATOM 2880 O O . VAL A 1 368 ? -5.336 18.641 9.508 1 97.56 368 VAL A O 1
ATOM 2883 N N . GLY A 1 369 ? -5.602 20.75 9.125 1 97.81 369 GLY A N 1
ATOM 2884 C CA . GLY A 1 369 ? -5.453 20.531 7.691 1 97.81 369 GLY A CA 1
ATOM 2885 C C . GLY A 1 369 ? -6.766 20.234 6.992 1 97.81 369 GLY A C 1
ATOM 2886 O O . GLY A 1 369 ? -7.812 20.766 7.367 1 97.81 369 GLY A O 1
ATOM 2887 N N . PRO A 1 370 ? -6.754 19.422 5.973 1 98.44 370 PRO A N 1
ATOM 2888 C CA . PRO A 1 370 ? -7.973 19.125 5.211 1 98.44 370 PRO A CA 1
ATOM 2889 C C . PRO A 1 370 ? -9.023 18.406 6.043 1 98.44 370 PRO A C 1
ATOM 2891 O O . PRO A 1 370 ? -8.695 17.5 6.824 1 98.44 370 PRO A O 1
ATOM 2894 N N . MET A 1 371 ? -10.219 18.844 5.848 1 98.31 371 MET A N 1
ATOM 2895 C CA . MET A 1 371 ? -11.398 18.188 6.406 1 98.31 371 MET A CA 1
ATOM 2896 C C . MET A 1 371 ? -12.297 17.656 5.301 1 98.31 371 MET A C 1
ATOM 2898 O O . MET A 1 371 ? -12.664 18.375 4.379 1 98.31 371 MET A O 1
ATOM 2902 N N . ILE A 1 372 ? -12.602 16.406 5.375 1 98.81 372 ILE A N 1
ATOM 2903 C CA . ILE A 1 372 ? -13.484 15.734 4.43 1 98.81 372 ILE A CA 1
ATOM 2904 C C . ILE A 1 372 ? -14.867 15.555 5.055 1 98.81 372 ILE A C 1
ATOM 2906 O O . ILE A 1 372 ? -15.016 14.898 6.082 1 98.81 372 ILE A O 1
ATOM 2910 N N . SER A 1 373 ? -15.922 16.125 4.359 1 98.81 373 SER A N 1
ATOM 2911 C CA . SER A 1 373 ? -17.219 16.125 5.023 1 98.81 373 SER A CA 1
ATOM 2912 C C . SER A 1 373 ? -18.328 15.688 4.074 1 98.81 373 SER A C 1
ATOM 2914 O O . SER A 1 373 ? -18.156 15.695 2.854 1 98.81 373 SER A O 1
ATOM 2916 N N . THR A 1 374 ? -19.438 15.297 4.684 1 98.81 374 THR A N 1
ATOM 2917 C CA . THR A 1 374 ? -20.641 14.875 3.996 1 98.81 374 THR A CA 1
ATOM 2918 C C . THR A 1 374 ? -20.328 13.852 2.912 1 98.81 374 THR A C 1
ATOM 2920 O O . THR A 1 374 ? -20.719 14.016 1.756 1 98.81 374 THR A O 1
ATOM 2923 N N . VAL A 1 375 ? -19.578 12.891 3.311 1 98.94 375 VAL A N 1
ATOM 2924 C CA . VAL A 1 375 ? -19.156 11.828 2.406 1 98.94 375 VAL A CA 1
ATOM 2925 C C . VAL A 1 375 ? -20.328 10.891 2.123 1 98.94 375 VAL A C 1
ATOM 2927 O O . VAL A 1 375 ? -20.891 10.289 3.045 1 98.94 375 VAL A O 1
ATOM 2930 N N . THR A 1 376 ? -20.703 10.812 0.897 1 98.88 376 THR A N 1
ATOM 2931 C CA . THR A 1 376 ? -21.781 9.914 0.497 1 98.88 376 THR A CA 1
ATOM 2932 C C . THR A 1 376 ? -21.359 9.039 -0.679 1 98.88 376 THR A C 1
ATOM 2934 O O . THR A 1 376 ? -20.406 9.367 -1.384 1 98.88 376 THR A O 1
ATOM 2937 N N . TYR A 1 377 ? -22.016 7.973 -0.787 1 98.56 377 TYR A N 1
ATOM 2938 C CA . TYR A 1 377 ? -21.844 7.039 -1.896 1 98.56 377 TYR A CA 1
ATOM 2939 C C . TYR A 1 377 ? -23.172 6.852 -2.646 1 98.56 377 TYR A C 1
ATOM 2941 O O . TYR A 1 377 ? -24.188 6.512 -2.045 1 98.56 377 TYR A O 1
ATOM 2949 N N . ASN A 1 378 ? -23.141 7.094 -3.955 1 97.31 378 ASN A N 1
ATOM 2950 C CA . ASN A 1 378 ? -24.312 6.855 -4.781 1 97.31 378 ASN A CA 1
ATOM 2951 C C . ASN A 1 378 ? -24.469 5.379 -5.141 1 97.31 378 ASN A C 1
ATOM 2953 O O . ASN A 1 378 ? -23.828 4.898 -6.086 1 97.31 378 ASN A O 1
ATOM 2957 N N . ASP A 1 379 ? -25.297 4.684 -4.453 1 96.5 379 ASP A N 1
ATOM 2958 C CA . ASP A 1 379 ? -25.547 3.268 -4.691 1 96.5 379 ASP A CA 1
ATOM 2959 C C . ASP A 1 379 ? -26.75 3.076 -5.621 1 96.5 379 ASP A C 1
ATOM 2961 O O . ASP A 1 379 ? -27.875 2.887 -5.16 1 96.5 379 ASP A O 1
ATOM 2965 N N . ASN A 1 380 ? -26.406 3.102 -6.965 1 92.94 380 ASN A N 1
ATOM 2966 C CA . ASN A 1 380 ? -27.406 2.885 -8.008 1 92.94 380 ASN A CA 1
ATOM 2967 C C . ASN A 1 380 ? -28.578 3.85 -7.871 1 92.94 380 ASN A C 1
ATOM 2969 O O . ASN A 1 380 ? -29.75 3.428 -7.879 1 92.94 380 ASN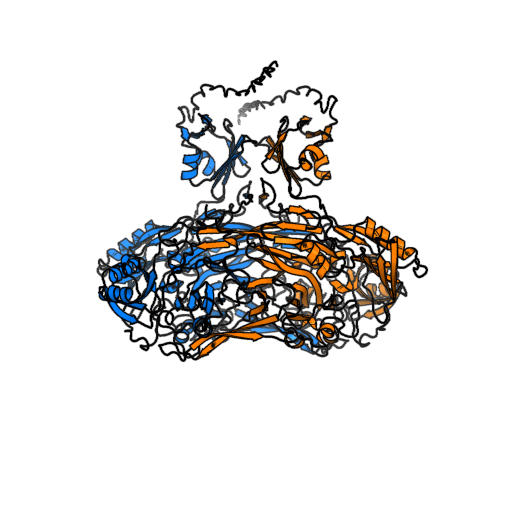 A O 1
ATOM 2973 N N . GLY A 1 381 ? -28.312 5.039 -7.602 1 93.25 381 GLY A N 1
ATOM 2974 C CA . GLY A 1 381 ? -29.328 6.078 -7.582 1 93.25 381 GLY A CA 1
ATOM 2975 C C . GLY A 1 381 ? -29.688 6.543 -6.18 1 93.25 381 GLY A C 1
ATOM 2976 O O . GLY A 1 381 ? -30.328 7.574 -6.008 1 93.25 381 GLY A O 1
ATOM 2977 N N . THR A 1 382 ? -29.234 5.809 -5.223 1 95.69 382 THR A N 1
ATOM 2978 C CA . THR A 1 382 ? -29.484 6.203 -3.838 1 95.69 382 THR A CA 1
ATOM 2979 C C . THR A 1 382 ? -28.219 6.777 -3.203 1 95.69 382 THR A C 1
ATOM 2981 O O . THR A 1 382 ? -27.188 6.098 -3.113 1 95.69 382 THR A O 1
ATOM 2984 N N . LYS A 1 383 ? -28.328 8.023 -2.775 1 97.19 383 LYS A N 1
ATOM 2985 C CA . LYS A 1 383 ? -27.219 8.633 -2.053 1 97.19 383 LYS A CA 1
ATOM 2986 C C . LYS A 1 383 ? -27.172 8.156 -0.604 1 97.19 383 LYS A C 1
ATOM 2988 O O . LYS A 1 383 ? -28.062 8.492 0.189 1 97.19 383 LYS A O 1
ATOM 2993 N N . ARG A 1 384 ? -26.156 7.445 -0.235 1 98.44 384 ARG A N 1
ATOM 2994 C CA . ARG A 1 384 ? -26.062 6.828 1.085 1 98.44 384 ARG A CA 1
ATOM 2995 C C . ARG A 1 384 ? -24.984 7.5 1.932 1 98.44 384 ARG A C 1
ATOM 2997 O O . ARG A 1 384 ? -23.875 7.738 1.459 1 98.44 384 ARG A O 1
ATOM 3004 N N . LYS A 1 385 ? -25.328 7.82 3.23 1 98.75 385 LYS A N 1
ATOM 3005 C CA . LYS A 1 385 ? -24.391 8.422 4.172 1 98.75 385 LYS A CA 1
ATOM 3006 C C . LYS A 1 385 ? -23.25 7.449 4.512 1 98.75 385 LYS A C 1
ATOM 3008 O O . LYS A 1 385 ? -23.5 6.266 4.746 1 98.75 385 LYS A O 1
ATOM 3013 N N . VAL A 1 386 ? -22.031 7.961 4.555 1 98.88 386 VAL A N 1
ATOM 3014 C CA . VAL A 1 386 ? -20.891 7.164 5.02 1 98.88 386 VAL A CA 1
ATOM 3015 C C . VAL A 1 386 ? -20.203 7.871 6.188 1 98.88 386 VAL A C 1
ATOM 3017 O O . VAL A 1 386 ? -19.938 7.258 7.223 1 98.88 386 VAL A O 1
ATOM 3020 N N . MET A 1 387 ? -19.938 9.172 6.051 1 98.88 387 MET A N 1
ATOM 3021 C CA . MET A 1 387 ? -19.188 9.922 7.055 1 98.88 387 MET A CA 1
ATOM 3022 C C . MET A 1 387 ? -19.594 11.398 7.035 1 98.88 387 MET A C 1
ATOM 3024 O O . MET A 1 387 ? -19.703 12 5.969 1 98.88 387 MET A O 1
ATOM 3028 N N . TYR A 1 388 ? -19.812 11.953 8.172 1 98.81 388 TYR A N 1
ATOM 3029 C CA . TYR A 1 388 ? -20.125 13.375 8.273 1 98.81 388 TYR A CA 1
ATOM 3030 C C . TYR A 1 388 ? -18.875 14.219 8.125 1 98.81 388 TYR A C 1
ATOM 3032 O O . TYR A 1 388 ? -18.859 15.219 7.398 1 98.81 388 TYR A O 1
ATOM 3040 N N . GLU A 1 389 ? -17.812 13.766 8.844 1 98.62 389 GLU A N 1
ATOM 3041 C CA . GLU A 1 389 ? -16.562 14.531 8.828 1 98.62 389 GLU A CA 1
ATOM 3042 C C . GLU A 1 389 ? -15.375 13.648 9.188 1 98.62 389 GLU A C 1
ATOM 3044 O O . GLU A 1 389 ? -15.469 12.797 10.078 1 98.62 389 GLU A O 1
ATOM 3049 N N . GLY A 1 390 ? -14.281 13.789 8.477 1 98.69 390 GLY A N 1
ATOM 3050 C CA . GLY A 1 390 ? -13.016 13.141 8.781 1 98.69 390 GLY A CA 1
ATOM 3051 C C . GLY A 1 390 ? -11.82 14.062 8.609 1 98.69 390 GLY A C 1
ATOM 3052 O O . GLY A 1 390 ? -11.773 14.867 7.676 1 98.69 390 GLY A O 1
ATOM 3053 N N . SER A 1 391 ? -10.82 13.992 9.484 1 98.31 391 SER A N 1
ATOM 3054 C CA . SER A 1 391 ? -9.594 14.781 9.43 1 98.31 391 SER A CA 1
ATOM 3055 C C . SER A 1 391 ? -8.523 14.203 10.352 1 98.31 391 SER A C 1
ATOM 3057 O O . SER A 1 391 ? -8.789 13.281 11.125 1 98.31 391 SER A O 1
ATOM 3059 N N . LEU A 1 392 ? -7.352 14.844 10.133 1 97 392 LEU A N 1
ATOM 3060 C CA . LEU A 1 392 ? -6.355 14.648 11.18 1 97 392 LEU A CA 1
ATOM 3061 C C . LEU A 1 392 ? -6.82 15.25 12.5 1 97 392 LEU A C 1
ATOM 3063 O O . LEU A 1 392 ? -7.152 16.438 12.562 1 97 392 LEU A O 1
ATOM 3067 N N . GLY A 1 393 ? -7.102 14.438 13.539 1 94.5 393 GLY A N 1
ATOM 3068 C CA . GLY A 1 393 ? -7.512 14.922 14.844 1 94.5 393 GLY A CA 1
ATOM 3069 C C . GLY A 1 393 ? -6.359 15.461 15.672 1 94.5 393 GLY A C 1
ATOM 3070 O O . GLY A 1 393 ? -6.488 16.5 16.328 1 94.5 393 GLY A O 1
ATOM 3071 N N . GLY A 1 394 ? -5.371 14.828 15.617 1 95.88 394 GLY A N 1
ATOM 3072 C CA . GLY A 1 394 ? -4.172 15.18 16.359 1 95.88 394 GLY A CA 1
ATOM 3073 C C . GLY A 1 394 ? -3.01 14.234 16.109 1 95.88 394 GLY A C 1
ATOM 3074 O O . GLY A 1 394 ? -3.168 13.219 15.422 1 95.88 394 GLY A O 1
ATOM 3075 N N . MET A 1 395 ? -1.844 14.656 16.594 1 96.12 395 MET A N 1
ATOM 3076 C CA . MET A 1 395 ? -0.662 13.812 16.484 1 96.12 395 MET A CA 1
ATOM 3077 C C . MET A 1 395 ? 0.37 14.172 17.547 1 96.12 395 MET A C 1
ATOM 3079 O O . MET A 1 395 ? 0.369 15.297 18.062 1 96.12 395 MET A O 1
ATOM 3083 N N . ILE A 1 396 ? 1.196 13.227 17.859 1 96.19 396 ILE A N 1
ATOM 3084 C CA . ILE A 1 396 ? 2.273 13.445 18.828 1 96.19 396 ILE A CA 1
ATOM 3085 C C . ILE A 1 396 ? 3.539 12.734 18.344 1 96.19 396 ILE A C 1
ATOM 3087 O O . ILE A 1 396 ? 3.465 11.656 17.75 1 96.19 396 ILE A O 1
ATOM 3091 N N . VAL A 1 397 ? 4.668 13.336 18.609 1 96.56 397 VAL A N 1
ATOM 3092 C CA . VAL A 1 397 ? 5.973 12.758 18.297 1 96.56 397 VAL A CA 1
ATOM 3093 C C . VAL A 1 397 ? 6.852 12.758 19.547 1 96.56 397 VAL A C 1
ATOM 3095 O O . VAL A 1 397 ? 7.703 13.633 19.719 1 96.56 397 VAL A O 1
ATOM 3098 N N . PRO A 1 398 ? 6.75 11.781 20.328 1 96.12 398 PRO A N 1
ATOM 3099 C CA . PRO A 1 398 ? 7.551 11.727 21.562 1 96.12 398 PRO A CA 1
ATOM 3100 C C . PRO A 1 398 ? 8.898 11.047 21.359 1 96.12 398 PRO A C 1
ATOM 3102 O O . PRO A 1 398 ? 8.977 9.992 20.719 1 96.12 398 PRO A O 1
ATOM 3105 N N . TYR A 1 399 ? 9.945 11.641 21.906 1 96.44 399 TYR A N 1
ATOM 3106 C CA . TYR A 1 399 ? 11.289 11.07 21.891 1 96.44 399 TYR A CA 1
ATOM 3107 C C . TYR A 1 399 ? 11.594 10.375 23.203 1 96.44 399 TYR A C 1
ATOM 3109 O O . TYR A 1 399 ? 11.086 10.766 24.266 1 96.44 399 TYR A O 1
ATOM 3117 N N . GLY A 1 400 ? 12.469 9.359 23.156 1 95.5 400 GLY A N 1
ATOM 3118 C CA . GLY A 1 400 ? 12.734 8.539 24.328 1 95.5 400 GLY A CA 1
ATOM 3119 C C . GLY A 1 400 ? 14.047 8.867 25.016 1 95.5 400 GLY A C 1
ATOM 3120 O O . GLY A 1 400 ? 14.422 8.234 26 1 95.5 400 GLY A O 1
ATOM 3121 N N . ASP A 1 401 ? 14.828 9.797 24.531 1 96.94 401 ASP A N 1
ATOM 3122 C CA . ASP A 1 401 ? 16.109 10.234 25.094 1 96.94 401 ASP A CA 1
ATOM 3123 C C . ASP A 1 401 ? 15.891 11.203 26.266 1 96.94 401 ASP A C 1
ATOM 3125 O O . ASP A 1 401 ? 15.273 12.258 26.094 1 96.94 401 ASP A O 1
ATOM 3129 N N . PRO A 1 402 ? 16.422 10.891 27.469 1 95.81 402 PRO A N 1
ATOM 3130 C CA . PRO A 1 402 ? 16.141 11.695 28.672 1 95.81 402 PRO A CA 1
ATOM 3131 C C . PRO A 1 402 ? 17.109 12.859 28.828 1 95.81 402 PRO A C 1
ATOM 3133 O O . PRO A 1 402 ? 17 13.625 29.797 1 95.81 402 PRO A O 1
ATOM 3136 N N . ASP A 1 403 ? 18.047 13.086 27.984 1 95.19 403 ASP A N 1
ATOM 3137 C CA . ASP A 1 403 ? 19.109 14.062 28.156 1 95.19 403 ASP A CA 1
ATOM 3138 C C . ASP A 1 403 ? 18.578 15.484 28 1 95.19 403 ASP A C 1
ATOM 3140 O O . ASP A 1 403 ? 17.469 15.688 27.5 1 95.19 403 ASP A O 1
ATOM 3144 N N . ILE A 1 404 ? 19.391 16.469 28.375 1 93.56 404 ILE A N 1
ATOM 3145 C CA . ILE A 1 404 ? 19.047 17.891 28.531 1 93.56 404 ILE A CA 1
ATOM 3146 C C . ILE A 1 404 ? 18.453 18.422 27.234 1 93.56 404 ILE A C 1
ATOM 3148 O O . ILE A 1 404 ? 17.422 19.109 27.25 1 93.56 404 ILE A O 1
ATOM 3152 N N . GLY A 1 405 ? 18.938 18.109 26.172 1 94.19 405 GLY A N 1
ATOM 3153 C CA . GLY A 1 405 ? 18.469 18.641 24.906 1 94.19 405 GLY A CA 1
ATOM 3154 C C . GLY A 1 405 ? 17.344 17.828 24.312 1 94.19 405 GLY A C 1
ATOM 3155 O O . GLY A 1 405 ? 16.828 18.172 23.234 1 94.19 405 GLY A O 1
ATOM 3156 N N . TRP A 1 406 ? 16.766 16.812 25.062 1 96.38 406 TRP A N 1
ATOM 3157 C CA . TRP A 1 406 ? 15.898 15.859 24.406 1 96.38 406 TRP A CA 1
ATOM 3158 C C . TRP A 1 406 ? 14.68 15.547 25.266 1 96.38 406 TRP A C 1
ATOM 3160 O O . TRP A 1 406 ? 13.594 15.273 24.734 1 96.38 406 TRP A O 1
ATOM 3170 N N . TYR A 1 407 ? 14.703 15.617 26.578 1 95.56 407 TYR A N 1
ATOM 3171 C CA . TYR A 1 407 ? 13.719 15.047 27.484 1 95.56 407 TYR A CA 1
ATOM 3172 C C . TYR A 1 407 ? 12.352 15.68 27.281 1 95.56 407 TYR A C 1
ATOM 3174 O O . TYR A 1 407 ? 11.32 15.055 27.562 1 95.56 407 TYR A O 1
ATOM 3182 N N . PHE A 1 408 ? 12.289 16.875 26.797 1 95.94 408 PHE A N 1
ATOM 3183 C CA . PHE A 1 408 ? 11.031 17.609 26.672 1 95.94 408 PHE A CA 1
ATOM 3184 C C . PHE A 1 408 ? 10.422 17.422 25.297 1 95.94 408 PHE A C 1
ATOM 3186 O O . PHE A 1 408 ? 9.297 17.859 25.047 1 95.94 408 PHE A O 1
ATOM 3193 N N . LYS A 1 409 ? 11.141 16.75 24.391 1 95.62 409 LYS A N 1
ATOM 3194 C CA . LYS A 1 409 ? 10.688 16.609 23.016 1 95.62 409 LYS A CA 1
ATOM 3195 C C . LYS A 1 409 ? 9.516 15.633 22.922 1 95.62 409 LYS A C 1
ATOM 3197 O O . LYS A 1 409 ? 9.719 14.422 22.922 1 95.62 409 LYS A O 1
ATOM 3202 N N . ALA A 1 410 ? 8.367 16.094 22.812 1 93.5 410 ALA A N 1
ATOM 3203 C CA . ALA A 1 410 ? 7.078 15.445 22.578 1 93.5 410 ALA A CA 1
ATOM 3204 C C . ALA A 1 410 ? 6.094 16.406 21.922 1 93.5 410 ALA A C 1
ATOM 3206 O O . ALA A 1 410 ? 5.191 16.922 22.594 1 93.5 410 ALA A O 1
ATOM 3207 N N . TYR A 1 411 ? 6.121 16.469 20.703 1 91.44 411 TYR A N 1
ATOM 3208 C CA . TYR A 1 411 ? 5.438 17.531 19.969 1 91.44 411 TYR A CA 1
ATOM 3209 C C . TYR A 1 411 ? 3.992 17.156 19.672 1 91.44 411 TYR A C 1
ATOM 3211 O O . TYR A 1 411 ? 3.729 16.062 19.141 1 91.44 411 TYR A O 1
ATOM 3219 N N . LEU A 1 412 ? 3.139 18 20.062 1 92.75 412 LEU A N 1
ATOM 3220 C CA . LEU A 1 412 ? 1.753 17.922 19.609 1 92.75 412 LEU A CA 1
ATOM 3221 C C . LEU A 1 412 ? 1.514 18.828 18.406 1 92.75 412 LEU A C 1
ATOM 3223 O O . LEU A 1 412 ? 0.794 19.828 18.516 1 92.75 412 LEU A O 1
ATOM 3227 N N . ASP A 1 413 ? 1.94 18.453 17.344 1 89.56 413 ASP A N 1
ATOM 3228 C CA . ASP A 1 413 ? 2.133 19.297 16.172 1 89.56 413 ASP A CA 1
ATOM 3229 C C . ASP A 1 413 ? 0.829 19.969 15.766 1 89.56 413 ASP A C 1
ATOM 3231 O O . ASP A 1 413 ? 0.817 21.172 15.453 1 89.56 413 ASP A O 1
ATOM 3235 N N . SER A 1 414 ? -0.2 19.25 15.758 1 92.25 414 SER A N 1
ATOM 3236 C CA . SER A 1 414 ? -1.481 19.828 15.375 1 92.25 414 SER A CA 1
ATOM 3237 C C . SER A 1 414 ? -1.959 20.844 16.422 1 92.25 414 SER A C 1
ATOM 3239 O O . SER A 1 414 ? -2.379 21.953 16.062 1 92.25 414 SER A O 1
ATOM 3241 N N . GLY A 1 415 ? -1.839 20.547 17.641 1 92.56 415 GLY A N 1
ATOM 3242 C CA . GLY A 1 415 ? -2.346 21.391 18.719 1 92.56 415 GLY A CA 1
ATOM 3243 C C . GLY A 1 415 ? -1.391 22.5 19.109 1 92.56 415 GLY A C 1
ATOM 3244 O O . GLY A 1 415 ? -1.821 23.578 19.531 1 92.56 415 GLY A O 1
ATOM 3245 N N . ASP A 1 416 ? -0.132 22.266 18.938 1 93.19 416 ASP A N 1
ATOM 3246 C CA . ASP A 1 416 ? 0.876 23.219 19.375 1 93.19 416 ASP A CA 1
ATOM 3247 C C . ASP A 1 416 ? 1.144 24.266 18.297 1 93.19 416 ASP A C 1
ATOM 3249 O O . ASP A 1 416 ? 1.438 25.422 18.609 1 93.19 416 ASP A O 1
ATOM 3253 N N . TYR A 1 417 ? 1.081 23.812 17.078 1 93.25 417 TYR A N 1
ATOM 3254 C CA . TYR A 1 417 ? 1.586 24.672 16.016 1 93.25 417 TYR A CA 1
ATOM 3255 C C . TYR A 1 417 ? 0.528 24.906 14.945 1 93.25 417 TYR A C 1
ATOM 3257 O O . TYR A 1 417 ? 0.567 25.891 14.219 1 93.25 417 TYR A O 1
ATOM 3265 N N . GLY A 1 418 ? -0.386 24 14.773 1 95.5 418 GLY A N 1
ATOM 3266 C CA . GLY A 1 418 ? -1.332 24.047 13.672 1 95.5 418 GLY A CA 1
ATOM 3267 C C . GLY A 1 418 ? -0.781 23.484 12.375 1 95.5 418 GLY A C 1
ATOM 3268 O O . GLY A 1 418 ? -0.141 24.188 11.602 1 95.5 418 GLY A O 1
ATOM 3269 N N . MET A 1 419 ? -1.211 22.281 12.07 1 96.75 419 MET A N 1
ATOM 3270 C CA . MET A 1 419 ? -0.692 21.578 10.898 1 96.75 419 MET A CA 1
ATOM 3271 C C . MET A 1 419 ? -1.171 22.234 9.617 1 96.75 419 MET A C 1
ATOM 3273 O O . MET A 1 419 ? -0.455 22.25 8.609 1 96.75 419 MET A O 1
ATOM 3277 N N . GLY A 1 420 ? -2.402 22.75 9.586 1 96.88 420 GLY A N 1
ATOM 3278 C CA . GLY A 1 420 ? -2.896 23.469 8.422 1 96.88 420 GLY A CA 1
ATOM 3279 C C . GLY A 1 420 ? -2.102 24.719 8.117 1 96.88 420 GLY A C 1
ATOM 3280 O O . GLY A 1 420 ? -1.814 25.016 6.953 1 96.88 420 GLY A O 1
ATOM 3281 N N . THR A 1 421 ? -1.765 25.438 9.141 1 96.12 421 THR A N 1
ATOM 3282 C CA . THR A 1 421 ? -0.958 26.641 9 1 96.12 421 THR A CA 1
ATOM 3283 C C . THR A 1 421 ? 0.402 26.312 8.391 1 96.12 421 THR A C 1
ATOM 3285 O O . THR A 1 421 ? 0.957 27.109 7.633 1 96.12 421 THR A O 1
ATOM 3288 N N . LEU A 1 422 ? 0.857 25.125 8.656 1 96.19 422 LEU A N 1
ATOM 3289 C CA . LEU A 1 422 ? 2.193 24.719 8.234 1 96.19 422 LEU A CA 1
ATOM 3290 C C . LEU A 1 422 ? 2.143 23.938 6.922 1 96.19 422 LEU A C 1
ATOM 3292 O O . LEU A 1 422 ? 3.08 23.219 6.59 1 96.19 422 LEU A O 1
ATOM 3296 N N . THR A 1 423 ? 1.138 24.109 6.16 1 97.5 423 THR A N 1
ATOM 3297 C CA . THR A 1 423 ? 0.967 23.453 4.867 1 97.5 423 THR A CA 1
ATOM 3298 C C . THR A 1 423 ? 2.117 23.797 3.93 1 97.5 423 THR A C 1
ATOM 3300 O O . THR A 1 423 ? 2.512 24.969 3.826 1 97.5 423 THR A O 1
ATOM 3303 N N . SER A 1 424 ? 2.613 22.781 3.311 1 97.31 424 SER A N 1
ATOM 3304 C CA . SER A 1 424 ? 3.666 22.922 2.311 1 97.31 424 SER A CA 1
ATOM 3305 C C . SER A 1 424 ? 3.109 22.781 0.898 1 97.31 424 SER A C 1
ATOM 3307 O O . SER A 1 424 ? 2.355 21.859 0.609 1 97.31 424 SER A O 1
ATOM 3309 N N . PRO A 1 425 ? 3.52 23.734 0.008 1 97.44 425 PRO A N 1
ATOM 3310 C CA . PRO A 1 425 ? 3.053 23.609 -1.374 1 97.44 425 PRO A CA 1
ATOM 3311 C C . PRO A 1 425 ? 3.525 22.312 -2.037 1 97.44 425 PRO A C 1
ATOM 3313 O O . PRO A 1 425 ? 4.66 21.875 -1.817 1 97.44 425 PRO A O 1
ATOM 3316 N N . ILE A 1 426 ? 2.734 21.797 -2.865 1 97.88 426 ILE A N 1
ATOM 3317 C CA . ILE A 1 426 ? 3.002 20.516 -3.52 1 97.88 426 ILE A CA 1
ATOM 3318 C C . ILE A 1 426 ? 3.703 20.766 -4.855 1 97.88 426 ILE A C 1
ATOM 3320 O O . ILE A 1 426 ? 3.281 21.609 -5.637 1 97.88 426 ILE A O 1
ATOM 3324 N N . ALA A 1 427 ? 4.766 20.016 -5.062 1 96.5 427 ALA A N 1
ATOM 3325 C CA . ALA A 1 427 ? 5.484 20.078 -6.332 1 96.5 427 ALA A CA 1
ATOM 3326 C C . ALA A 1 427 ? 4.977 19 -7.297 1 96.5 427 ALA A C 1
ATOM 3328 O O . ALA A 1 427 ? 5.184 17.812 -7.074 1 96.5 427 ALA A O 1
ATOM 3329 N N . ARG A 1 428 ? 4.395 19.438 -8.391 1 94.06 428 ARG A N 1
ATOM 3330 C CA . ARG A 1 428 ? 3.885 18.516 -9.406 1 94.06 428 ARG A CA 1
ATOM 3331 C C . ARG A 1 428 ? 5.016 17.719 -10.047 1 94.06 428 ARG A C 1
ATOM 3333 O O . ARG A 1 428 ? 6.078 18.281 -10.344 1 94.06 428 ARG A O 1
ATOM 3340 N N . GLY A 1 429 ? 4.789 16.453 -10.32 1 93.62 429 GLY A N 1
ATOM 3341 C CA . GLY A 1 429 ? 5.793 15.602 -10.93 1 93.62 429 GLY A CA 1
ATOM 3342 C C . GLY A 1 429 ? 6.742 14.984 -9.922 1 93.62 429 GLY A C 1
ATOM 3343 O O . GLY A 1 429 ? 7.512 14.078 -10.258 1 93.62 429 GLY A O 1
ATOM 3344 N N . LYS A 1 430 ? 6.676 15.477 -8.68 1 96.31 430 LYS A N 1
ATOM 3345 C CA . LYS A 1 430 ? 7.512 14.953 -7.605 1 96.31 430 LYS A CA 1
ATOM 3346 C C . LYS A 1 430 ? 6.664 14.539 -6.406 1 96.31 430 LYS A C 1
ATOM 3348 O O . LYS A 1 430 ? 6.316 13.367 -6.258 1 96.31 430 LYS A O 1
ATOM 3353 N N . ASP A 1 431 ? 6.027 15.555 -5.75 1 98.12 431 ASP A N 1
ATOM 3354 C CA . ASP A 1 431 ? 5.188 15.289 -4.586 1 98.12 431 ASP A CA 1
ATOM 3355 C C . ASP A 1 431 ? 3.873 14.625 -5 1 98.12 431 ASP A C 1
ATOM 3357 O O . ASP A 1 431 ? 3.268 13.891 -4.215 1 98.12 431 ASP A O 1
ATOM 3361 N N . ALA A 1 432 ? 3.43 14.984 -6.129 1 97.75 432 ALA A N 1
ATOM 3362 C CA . ALA A 1 432 ? 2.232 14.438 -6.762 1 97.75 432 ALA A CA 1
ATOM 3363 C C . ALA A 1 432 ? 2.484 14.125 -8.234 1 97.75 432 ALA A C 1
ATOM 3365 O O . ALA A 1 432 ? 3.4 14.68 -8.844 1 97.75 432 ALA A O 1
ATOM 3366 N N . PRO A 1 433 ? 1.705 13.195 -8.797 1 96.62 433 PRO A N 1
ATOM 3367 C CA . PRO A 1 433 ? 1.936 12.883 -10.211 1 96.62 433 PRO A CA 1
ATOM 3368 C C . PRO A 1 433 ? 1.557 14.031 -11.141 1 96.62 433 PRO A C 1
ATOM 3370 O O . PRO A 1 433 ? 0.926 15 -10.703 1 96.62 433 PRO A O 1
ATOM 3373 N N . SER A 1 434 ? 1.894 13.914 -12.367 1 93.25 434 SER A N 1
ATOM 3374 C CA . SER A 1 434 ? 1.751 14.992 -13.336 1 93.25 434 SER A CA 1
ATOM 3375 C C . SER A 1 434 ? 0.283 15.297 -13.609 1 93.25 434 SER A C 1
ATOM 3377 O O . SER A 1 434 ? -0.064 16.422 -13.977 1 93.25 434 SER A O 1
ATOM 3379 N N . ASN A 1 435 ? -0.578 14.352 -13.383 1 96.44 435 ASN A N 1
ATOM 3380 C CA . ASN A 1 435 ? -1.985 14.555 -13.711 1 96.44 435 ASN A CA 1
ATOM 3381 C C . ASN A 1 435 ? -2.748 15.164 -12.531 1 96.44 435 ASN A C 1
ATOM 3383 O O . ASN A 1 435 ? -3.969 15.32 -12.594 1 96.44 435 ASN A O 1
ATOM 3387 N N . ALA A 1 436 ? -2.113 15.617 -11.562 1 97.31 436 ALA A N 1
ATOM 3388 C CA . ALA A 1 436 ? -2.773 16.125 -10.367 1 97.31 436 ALA A CA 1
ATOM 3389 C C . ALA A 1 436 ? -3.367 17.516 -10.617 1 97.31 436 ALA A C 1
ATOM 3391 O O . ALA A 1 436 ? -2.76 18.344 -11.297 1 97.31 436 ALA A O 1
ATOM 3392 N N . VAL A 1 437 ? -4.547 17.703 -10.102 1 97.69 437 VAL A N 1
ATOM 3393 C CA . VAL A 1 437 ? -5.086 19.047 -9.938 1 97.69 437 VAL A CA 1
ATOM 3394 C C . VAL A 1 437 ? -4.613 19.641 -8.609 1 97.69 437 VAL A C 1
ATOM 3396 O O . VAL A 1 437 ? -4.73 19 -7.562 1 97.69 437 VAL A O 1
ATOM 3399 N N . LEU A 1 438 ? -4.062 20.797 -8.656 1 97 438 LEU A N 1
ATOM 3400 C CA . LEU A 1 438 ? -3.57 21.453 -7.445 1 97 438 LEU A CA 1
ATOM 3401 C C . LEU A 1 438 ? -4.516 22.562 -7.008 1 97 438 LEU A C 1
ATOM 3403 O O . LEU A 1 438 ? -4.895 23.422 -7.812 1 97 438 LEU A O 1
ATOM 3407 N N . LEU A 1 439 ? -4.84 22.516 -5.758 1 97.75 439 LEU A N 1
ATOM 3408 C CA . LEU A 1 439 ? -5.777 23.5 -5.207 1 97.75 439 LEU A CA 1
ATOM 3409 C C . LEU A 1 439 ? -5.066 24.453 -4.262 1 97.75 439 LEU A C 1
ATOM 3411 O O . LEU A 1 439 ? -4.23 24.047 -3.459 1 97.75 439 LEU A O 1
ATOM 3415 N N . ASN A 1 440 ? -5.383 25.734 -4.383 1 96.75 440 ASN A N 1
ATOM 3416 C CA . ASN A 1 440 ? -4.992 26.734 -3.391 1 96.75 440 ASN A CA 1
ATOM 3417 C C . ASN A 1 440 ? -5.984 26.781 -2.234 1 96.75 440 ASN A C 1
ATOM 3419 O O . ASN A 1 440 ? -7.172 26.516 -2.414 1 96.75 440 ASN A O 1
ATOM 3423 N N . GLU A 1 441 ? -5.496 27.094 -1.086 1 97.88 441 GLU A N 1
ATOM 3424 C CA . GLU A 1 441 ? -6.352 27.266 0.085 1 97.88 441 GLU A CA 1
ATOM 3425 C C . GLU A 1 441 ? -6.027 28.562 0.826 1 97.88 441 GLU A C 1
ATOM 3427 O O . GLU A 1 441 ? -4.914 29.078 0.72 1 97.88 441 GLU A O 1
ATOM 3432 N N . THR A 1 442 ? -7.016 29.078 1.513 1 97.69 442 THR A N 1
ATOM 3433 C CA . THR A 1 442 ? -6.871 30.344 2.242 1 97.69 442 THR A CA 1
ATOM 3434 C C . THR A 1 442 ? -7.133 30.125 3.732 1 97.69 442 THR A C 1
ATOM 3436 O O . THR A 1 442 ? -8.125 29.5 4.113 1 97.69 442 THR A O 1
ATOM 3439 N N . ILE A 1 443 ? -6.25 30.609 4.535 1 97.69 443 ILE A N 1
ATOM 3440 C CA . ILE A 1 443 ? -6.434 30.688 5.98 1 97.69 443 ILE A CA 1
ATOM 3441 C C . ILE A 1 443 ? -6.012 32.062 6.48 1 97.69 443 ILE A C 1
ATOM 3443 O O . ILE A 1 443 ? -5.492 32.875 5.711 1 97.69 443 ILE A O 1
ATOM 3447 N N . ALA A 1 444 ? -6.309 32.344 7.727 1 97.94 444 ALA A N 1
ATOM 3448 C CA . ALA A 1 444 ? -5.84 33.594 8.32 1 97.94 444 ALA A CA 1
ATOM 3449 C C . ALA A 1 444 ? -4.426 33.438 8.875 1 97.94 444 ALA A C 1
ATOM 3451 O O . ALA A 1 444 ? -4.09 32.406 9.453 1 97.94 444 ALA A O 1
ATOM 3452 N N . ASP A 1 445 ? -3.619 34.438 8.719 1 96.38 445 ASP A N 1
ATOM 3453 C CA . ASP A 1 445 ? -2.35 34.438 9.438 1 96.38 445 ASP A CA 1
ATOM 3454 C C . ASP A 1 445 ? -2.527 34.969 10.867 1 96.38 445 ASP A C 1
ATOM 3456 O O . ASP A 1 445 ? -3.65 35.219 11.297 1 96.38 445 ASP A O 1
ATOM 3460 N N . TYR A 1 446 ? -1.441 35.125 11.625 1 96.06 446 TYR A N 1
ATOM 3461 C CA . TYR A 1 446 ? -1.541 35.406 13.047 1 96.06 446 TYR A CA 1
ATOM 3462 C C . TYR A 1 446 ? -1.963 36.875 13.273 1 96.06 446 TYR A C 1
ATOM 3464 O O . TYR A 1 446 ? -2.314 37.25 14.391 1 96.06 446 TYR A O 1
ATOM 3472 N N . THR A 1 447 ? -1.981 37.719 12.211 1 96.56 447 THR A N 1
ATOM 3473 C CA . THR A 1 447 ? -2.441 39.094 12.32 1 96.56 447 THR A CA 1
ATOM 3474 C C . THR A 1 447 ? -3.904 39.219 11.906 1 96.56 447 THR A C 1
ATOM 3476 O O . THR A 1 447 ? -4.48 40.281 11.945 1 96.56 447 THR A O 1
ATOM 3479 N N . GLY A 1 448 ? -4.422 38.125 11.469 1 97.44 448 GLY A N 1
ATOM 3480 C CA . GLY A 1 448 ? -5.805 38.094 11.023 1 97.44 448 GLY A CA 1
ATOM 3481 C C . GLY A 1 448 ? -5.953 38.375 9.539 1 97.44 448 GLY A C 1
ATOM 3482 O O . GLY A 1 448 ? -7.07 38.469 9.023 1 97.44 448 GLY A O 1
ATOM 3483 N N . VAL A 1 449 ? -4.91 38.469 8.844 1 97.94 449 VAL A N 1
ATOM 3484 C CA . VAL A 1 449 ? -4.934 38.719 7.41 1 97.94 449 VAL A CA 1
ATOM 3485 C C . VAL A 1 449 ? -5.074 37.375 6.656 1 97.94 449 VAL A C 1
ATOM 3487 O O . VAL A 1 449 ? -4.383 36.406 6.961 1 97.94 449 VAL A O 1
ATOM 3490 N N . PRO A 1 450 ? -6.051 37.375 5.727 1 98.06 450 PRO A N 1
ATOM 3491 C CA . PRO A 1 450 ? -6.133 36.156 4.918 1 98.06 450 PRO A CA 1
ATOM 3492 C C . PRO A 1 450 ? -4.844 35.875 4.148 1 98.06 450 PRO A C 1
ATOM 3494 O O . PRO A 1 450 ? -4.262 36.781 3.549 1 98.06 450 PRO A O 1
ATOM 3497 N N . MET A 1 451 ? -4.43 34.688 4.199 1 96.69 451 MET A N 1
ATOM 3498 C CA . MET A 1 451 ? -3.234 34.219 3.508 1 96.69 451 MET A CA 1
ATOM 3499 C C . MET A 1 451 ? -3.561 33.031 2.594 1 96.69 451 MET A C 1
ATOM 3501 O O . MET A 1 451 ? -4.172 32.062 3.027 1 96.69 451 MET A O 1
ATOM 3505 N N . GLU A 1 452 ? -3.129 33.156 1.345 1 96.88 452 GLU A N 1
ATOM 3506 C CA . GLU A 1 452 ? -3.312 32.062 0.397 1 96.88 452 GLU A CA 1
ATOM 3507 C C . GLU A 1 452 ? -2.104 31.125 0.386 1 96.88 452 GLU A C 1
ATOM 3509 O O . GLU A 1 452 ? -0.96 31.578 0.338 1 96.88 452 GLU A O 1
ATOM 3514 N N . ILE A 1 453 ? -2.354 29.875 0.47 1 97.31 453 ILE A N 1
ATOM 3515 C CA . ILE A 1 453 ? -1.33 28.844 0.31 1 97.31 453 ILE A CA 1
ATOM 3516 C C . ILE A 1 453 ? -1.431 28.219 -1.083 1 97.31 453 ILE A C 1
ATOM 3518 O O . ILE A 1 453 ? -2.389 27.5 -1.385 1 97.31 453 ILE A O 1
ATOM 3522 N N . PRO A 1 454 ? -0.466 28.5 -1.914 1 96.62 454 PRO A N 1
ATOM 3523 C CA . PRO A 1 454 ? -0.542 27.938 -3.268 1 96.62 454 PRO A CA 1
ATOM 3524 C C . PRO A 1 454 ? -0.331 26.422 -3.297 1 96.62 454 PRO A C 1
ATOM 3526 O O . PRO A 1 454 ? 0.473 25.891 -2.527 1 96.62 454 PRO A O 1
ATOM 3529 N N . ARG A 1 455 ? -1.016 25.672 -4.172 1 97.12 455 ARG A N 1
ATOM 3530 C CA . ARG A 1 455 ? -0.862 24.234 -4.371 1 97.12 455 ARG A CA 1
ATOM 3531 C C . ARG A 1 455 ? -0.893 23.484 -3.041 1 97.12 455 ARG A C 1
ATOM 3533 O O . ARG A 1 455 ? -0.011 22.672 -2.76 1 97.12 455 ARG A O 1
ATOM 3540 N N . ALA A 1 456 ? -1.905 23.812 -2.277 1 98.5 456 ALA A N 1
ATOM 3541 C CA . ALA A 1 456 ? -2.02 23.312 -0.913 1 98.5 456 ALA A CA 1
ATOM 3542 C C . ALA A 1 456 ? -2.451 21.844 -0.903 1 98.5 456 ALA A C 1
ATOM 3544 O O . ALA A 1 456 ? -2.076 21.094 -0.005 1 98.5 456 ALA A O 1
ATOM 3545 N N . ILE A 1 457 ? -3.291 21.5 -1.879 1 98.69 457 ILE A N 1
ATOM 3546 C CA . ILE A 1 457 ? -3.857 20.156 -1.946 1 98.69 457 ILE A CA 1
ATOM 3547 C C . ILE A 1 457 ? -3.76 19.625 -3.375 1 98.69 457 ILE A C 1
ATOM 3549 O O . ILE A 1 457 ? -3.969 20.375 -4.336 1 98.69 457 ILE A O 1
ATOM 3553 N N . ALA A 1 458 ? -3.439 18.391 -3.529 1 98.62 458 ALA A N 1
ATOM 3554 C CA . ALA A 1 458 ? -3.457 17.719 -4.828 1 98.62 458 ALA A CA 1
ATOM 3555 C C . ALA A 1 458 ? -4.586 16.688 -4.902 1 98.62 458 ALA A C 1
ATOM 3557 O O . ALA A 1 458 ? -4.801 15.93 -3.961 1 98.62 458 ALA A O 1
ATOM 3558 N N . VAL A 1 459 ? -5.328 16.703 -5.977 1 98.75 459 VAL A N 1
ATOM 3559 C CA . VAL A 1 459 ? -6.355 15.703 -6.27 1 98.75 459 VAL A CA 1
ATOM 3560 C C . VAL A 1 459 ? -6.02 14.984 -7.574 1 98.75 459 VAL A C 1
ATOM 3562 O O . VAL A 1 459 ? -5.82 15.625 -8.609 1 98.75 459 VAL A O 1
ATOM 3565 N N . PHE A 1 460 ? -5.941 13.664 -7.57 1 98.38 460 PHE A N 1
ATOM 3566 C CA . PHE A 1 460 ? -5.582 12.961 -8.797 1 98.38 460 PHE A CA 1
ATOM 3567 C C . PHE A 1 460 ? -6.078 11.523 -8.766 1 98.38 460 PHE A C 1
ATOM 3569 O O . PHE A 1 460 ? -6.246 10.945 -7.688 1 98.38 460 PHE A O 1
ATOM 3576 N N . GLU A 1 461 ? -6.312 10.914 -9.938 1 97.56 461 GLU A N 1
ATOM 3577 C CA . GLU A 1 461 ? -6.574 9.492 -10.125 1 97.56 461 GLU A CA 1
ATOM 3578 C C . GLU A 1 461 ? -5.277 8.711 -10.344 1 97.56 461 GLU A C 1
ATOM 3580 O O . GLU A 1 461 ? -4.309 9.25 -10.875 1 97.56 461 GLU A O 1
ATOM 3585 N N . ARG A 1 462 ? -5.289 7.488 -9.93 1 97.12 462 ARG A N 1
ATOM 3586 C CA . ARG A 1 462 ? -4.168 6.621 -10.266 1 97.12 462 ARG A CA 1
ATOM 3587 C C . ARG A 1 462 ? -4.629 5.184 -10.469 1 97.12 462 ARG A C 1
ATOM 3589 O O . ARG A 1 462 ? -5.684 4.785 -9.961 1 97.12 462 ARG A O 1
ATOM 3596 N N . TYR A 1 463 ? -3.834 4.457 -11.359 1 96.75 463 TYR A N 1
ATOM 3597 C CA . TYR A 1 463 ? -3.986 3.016 -11.523 1 96.75 463 TYR A CA 1
ATOM 3598 C C . TYR A 1 463 ? -3.51 2.266 -10.289 1 96.75 463 TYR A C 1
ATOM 3600 O O . TYR A 1 463 ? -2.414 2.523 -9.781 1 96.75 463 TYR A O 1
ATOM 3608 N N . ALA A 1 464 ? -4.375 1.322 -9.797 1 96.69 464 ALA A N 1
ATOM 3609 C CA . ALA A 1 464 ? -4.02 0.611 -8.57 1 96.69 464 ALA A CA 1
ATOM 3610 C C . ALA A 1 464 ? -4.199 -0.895 -8.742 1 96.69 464 ALA A C 1
ATOM 3612 O O . ALA A 1 464 ? -4.664 -1.577 -7.824 1 96.69 464 ALA A O 1
ATOM 3613 N N . GLY A 1 465 ? -3.871 -1.465 -9.875 1 96.5 465 GLY A N 1
ATOM 3614 C CA . GLY A 1 465 ? -4.012 -2.887 -10.141 1 96.5 465 GLY A CA 1
ATOM 3615 C C . GLY A 1 465 ? -5.414 -3.279 -10.57 1 96.5 465 GLY A C 1
ATOM 3616 O O . GLY A 1 465 ? -6.25 -2.416 -10.844 1 96.5 465 GLY A O 1
ATOM 3617 N N . PRO A 1 466 ? -5.672 -4.582 -10.672 1 97.69 466 PRO A N 1
ATOM 3618 C CA . PRO A 1 466 ? -7.027 -5.02 -11.023 1 97.69 466 PRO A CA 1
ATOM 3619 C C . PRO A 1 466 ? -8.016 -4.855 -9.875 1 97.69 466 PRO A C 1
ATOM 3621 O O . PRO A 1 466 ? -7.727 -5.254 -8.742 1 97.69 466 PRO A O 1
ATOM 3624 N N . GLU A 1 467 ? -9.148 -4.258 -10.188 1 97.62 467 GLU A N 1
ATOM 3625 C CA . GLU A 1 467 ? -10.25 -4.293 -9.234 1 97.62 467 GLU A CA 1
ATOM 3626 C C . GLU A 1 467 ? -10.688 -5.727 -8.953 1 97.62 467 GLU A C 1
ATOM 3628 O O . GLU A 1 467 ? -10.867 -6.109 -7.793 1 97.62 467 GLU A O 1
ATOM 3633 N N . TYR A 1 468 ? -10.828 -6.422 -9.992 1 98.06 468 TYR A N 1
ATOM 3634 C CA . TYR A 1 468 ? -11.039 -7.863 -9.93 1 98.06 468 TYR A CA 1
ATOM 3635 C C . TYR A 1 468 ? -10.578 -8.547 -11.211 1 98.06 468 TYR A C 1
ATOM 3637 O O . TYR A 1 468 ? -10.406 -7.887 -12.242 1 98.06 468 TYR A O 1
ATOM 3645 N N . LYS A 1 469 ? -10.344 -9.812 -11.156 1 98.06 469 LYS A N 1
ATOM 3646 C CA . LYS A 1 469 ? -9.992 -10.664 -12.281 1 98.06 469 LYS A CA 1
ATOM 3647 C C . LYS A 1 469 ? -10.453 -12.102 -12.047 1 98.06 469 LYS A C 1
ATOM 3649 O O . LYS A 1 469 ? -10.359 -12.617 -10.93 1 98.06 469 LYS A O 1
ATOM 3654 N N . HIS A 1 470 ? -10.945 -12.688 -13.148 1 98.25 470 HIS A N 1
ATOM 3655 C CA . HIS A 1 470 ? -11.117 -14.133 -13.141 1 98.25 470 HIS A CA 1
ATOM 3656 C C . HIS A 1 470 ? -10.961 -14.719 -14.539 1 98.25 470 HIS A C 1
ATOM 3658 O O . HIS A 1 470 ? -11.625 -14.266 -15.477 1 98.25 470 HIS A O 1
ATOM 3664 N N . GLN A 1 471 ? -10.164 -15.594 -14.633 1 95.25 471 GLN A N 1
ATOM 3665 C CA . GLN A 1 471 ? -10.008 -16.391 -15.852 1 95.25 471 GLN A CA 1
ATOM 3666 C C . GLN A 1 471 ? -10.555 -17.797 -15.656 1 95.25 471 GLN A C 1
ATOM 3668 O O . GLN A 1 471 ? -9.812 -18.719 -15.281 1 95.25 471 GLN A O 1
ATOM 3673 N N . GLU A 1 472 ? -11.789 -18 -16.062 1 92.38 472 GLU A N 1
ATOM 3674 C CA . GLU A 1 472 ? -12.391 -19.328 -16.016 1 92.38 472 GLU A CA 1
ATOM 3675 C C . GLU A 1 472 ? -11.891 -20.188 -17.172 1 92.38 472 GLU A C 1
ATOM 3677 O O . GLU A 1 472 ? -11.719 -19.719 -18.297 1 92.38 472 GLU A O 1
ATOM 3682 N N . MET A 1 473 ? -11.695 -21.469 -16.828 1 86.38 473 MET A N 1
ATOM 3683 C CA . MET A 1 473 ? -11.227 -22.391 -17.859 1 86.38 473 MET A CA 1
ATOM 3684 C C . MET A 1 473 ? -12.195 -22.422 -19.047 1 86.38 473 MET A C 1
ATOM 3686 O O . MET A 1 473 ? -13.398 -22.625 -18.859 1 86.38 473 MET A O 1
ATOM 3690 N N . GLY A 1 474 ? -11.648 -22.219 -20.188 1 85.94 474 GLY A N 1
ATOM 3691 C CA . GLY A 1 474 ? -12.422 -22.328 -21.406 1 85.94 474 GLY A CA 1
ATOM 3692 C C . GLY A 1 474 ? -13.312 -21.125 -21.656 1 85.94 474 GLY A C 1
ATOM 3693 O O . GLY A 1 474 ? -14.102 -21.109 -22.609 1 85.94 474 GLY A O 1
ATOM 3694 N N . GLN A 1 475 ? -13.266 -20.141 -20.781 1 91.38 475 GLN A N 1
ATOM 3695 C CA . GLN A 1 475 ? -14.07 -18.938 -20.922 1 91.38 475 GLN A CA 1
ATOM 3696 C C . GLN A 1 475 ? -13.188 -17.703 -21.094 1 91.38 475 GLN A C 1
ATOM 3698 O O . GLN A 1 475 ? -12 -17.734 -20.781 1 91.38 475 GLN A O 1
ATOM 3703 N N . PRO A 1 476 ? -13.781 -16.672 -21.656 1 93 476 PRO A N 1
ATOM 3704 C CA . PRO A 1 476 ? -13 -15.43 -21.766 1 93 476 PRO A CA 1
ATOM 3705 C C . PRO A 1 476 ? -12.625 -14.852 -20.406 1 93 476 PRO A C 1
ATOM 3707 O O . PRO A 1 476 ? -13.367 -15.023 -19.438 1 93 476 PRO A O 1
ATOM 3710 N N . ASN A 1 477 ? -11.531 -14.164 -20.406 1 95.62 477 ASN A N 1
ATOM 3711 C CA . ASN A 1 477 ? -11.094 -13.469 -19.203 1 95.62 477 ASN A CA 1
ATOM 3712 C C . ASN A 1 477 ? -12.047 -12.336 -18.828 1 95.62 477 ASN A C 1
ATOM 3714 O O . ASN A 1 477 ? -12.531 -11.617 -19.703 1 95.62 477 ASN A O 1
ATOM 3718 N N . VAL A 1 478 ? -12.359 -12.234 -17.609 1 96.5 478 VAL A N 1
ATOM 3719 C CA . VAL A 1 478 ? -13.094 -11.102 -17.047 1 96.5 478 VAL A CA 1
ATOM 3720 C C . VAL A 1 478 ? -12.203 -10.336 -16.062 1 96.5 478 VAL A C 1
ATOM 3722 O O . VAL A 1 478 ? -11.75 -10.891 -15.062 1 96.5 478 VAL A O 1
ATOM 3725 N N . SER A 1 479 ? -11.844 -9.133 -16.375 1 96.56 479 SER A N 1
ATOM 3726 C CA . SER A 1 479 ? -11.055 -8.305 -15.469 1 96.56 479 SER A CA 1
ATOM 3727 C C . SER A 1 479 ? -11.328 -6.82 -15.703 1 96.56 479 SER A C 1
ATOM 3729 O O . SER A 1 479 ? -11.742 -6.426 -16.797 1 96.56 479 SER A O 1
ATOM 3731 N N . THR A 1 480 ? -11.18 -5.996 -14.688 1 95.81 480 THR A N 1
ATOM 3732 C CA . THR A 1 480 ? -11.32 -4.547 -14.75 1 95.81 480 THR A CA 1
ATOM 3733 C C . THR A 1 480 ? -10.25 -3.861 -13.914 1 95.81 480 THR A C 1
ATOM 3735 O O . THR A 1 480 ? -9.805 -4.398 -12.898 1 95.81 480 THR A O 1
ATOM 3738 N N . GLU A 1 481 ? -9.82 -2.697 -14.367 1 96 481 GLU A N 1
ATOM 3739 C CA . GLU A 1 481 ? -8.812 -1.948 -13.617 1 96 481 GLU A CA 1
ATOM 3740 C C . GLU A 1 481 ? -9.406 -1.306 -12.375 1 96 481 GLU A C 1
ATOM 3742 O O . GLU A 1 481 ? -10.594 -0.967 -12.352 1 96 481 GLU A O 1
ATOM 3747 N N . ARG A 1 482 ? -8.578 -1.197 -11.344 1 96.5 482 ARG A N 1
ATOM 3748 C CA . ARG A 1 482 ? -8.93 -0.369 -10.195 1 96.5 482 ARG A CA 1
ATOM 3749 C C . ARG A 1 482 ? -8.383 1.045 -10.352 1 96.5 482 ARG A C 1
ATOM 3751 O O . ARG A 1 482 ? -7.176 1.23 -10.555 1 96.5 482 ARG A O 1
ATOM 3758 N N . ARG A 1 483 ? -9.258 2.014 -10.312 1 95.44 483 ARG A N 1
ATOM 3759 C CA . ARG A 1 483 ? -8.891 3.422 -10.18 1 95.44 483 ARG A CA 1
ATOM 3760 C C . ARG A 1 483 ? -9.156 3.93 -8.773 1 95.44 483 ARG A C 1
ATOM 3762 O O . ARG A 1 483 ? -10.148 3.545 -8.141 1 95.44 483 ARG A O 1
ATOM 3769 N N . GLU A 1 484 ? -8.281 4.723 -8.328 1 97.5 484 GLU A N 1
ATOM 3770 C CA . GLU A 1 484 ? -8.469 5.379 -7.035 1 97.5 484 GLU A CA 1
ATOM 3771 C C . GLU A 1 484 ? -8.352 6.895 -7.164 1 97.5 484 GLU A C 1
ATOM 3773 O O . GLU A 1 484 ? -7.617 7.395 -8.023 1 97.5 484 GLU A O 1
ATOM 3778 N N . LEU A 1 485 ? -9.133 7.578 -6.387 1 98.81 485 LEU A N 1
ATOM 3779 C CA . LEU A 1 485 ? -8.969 9.023 -6.25 1 98.81 485 LEU A CA 1
ATOM 3780 C C . LEU A 1 485 ? -8.195 9.359 -4.977 1 98.81 485 LEU A C 1
ATOM 3782 O O . LEU A 1 485 ? -8.586 8.953 -3.883 1 98.81 485 LEU A O 1
ATOM 3786 N N . VAL A 1 486 ? -7.16 10.133 -5.137 1 98.81 486 VAL A N 1
ATOM 3787 C CA . VAL A 1 486 ? -6.309 10.516 -4.016 1 98.81 486 VAL A CA 1
ATOM 3788 C C . VAL A 1 486 ? -6.441 12.016 -3.752 1 98.81 486 VAL A C 1
ATOM 3790 O O . VAL A 1 486 ? -6.379 12.82 -4.684 1 98.81 486 VAL A O 1
ATOM 3793 N N . VAL A 1 487 ? -6.715 12.375 -2.562 1 98.94 487 VAL A N 1
ATOM 3794 C CA . VAL A 1 487 ? -6.559 13.734 -2.051 1 98.94 487 VAL A CA 1
ATOM 3795 C C . VAL A 1 487 ? -5.32 13.812 -1.157 1 98.94 487 VAL A C 1
ATOM 3797 O O . VAL A 1 487 ? -5.316 13.273 -0.049 1 98.94 487 VAL A O 1
ATOM 3800 N N . ARG A 1 488 ? -4.309 14.594 -1.642 1 98.75 488 ARG A N 1
ATOM 3801 C CA . ARG A 1 488 ? -3.033 14.617 -0.934 1 98.75 488 ARG A CA 1
ATOM 3802 C C . ARG A 1 488 ? -2.77 16 -0.338 1 98.75 488 ARG A C 1
ATOM 3804 O O . ARG A 1 488 ? -2.959 17.016 -1.008 1 98.75 488 ARG A O 1
ATOM 3811 N N . TRP A 1 489 ? -2.254 15.922 0.9 1 98.88 489 TRP A N 1
ATOM 3812 C CA . TRP A 1 489 ? -1.854 17.125 1.634 1 98.88 489 TRP A CA 1
ATOM 3813 C C . TRP A 1 489 ? -0.516 16.906 2.334 1 98.88 489 TRP A C 1
ATOM 3815 O O . TRP A 1 489 ? -0.238 15.812 2.836 1 98.88 489 TRP A O 1
ATOM 3825 N N . ILE A 1 490 ? 0.325 17.969 2.35 1 98.75 490 ILE A N 1
ATOM 3826 C CA . ILE A 1 490 ? 1.633 17.891 2.99 1 98.75 490 ILE A CA 1
ATOM 3827 C C . ILE A 1 490 ? 1.789 19.047 3.982 1 98.75 490 ILE A C 1
ATOM 3829 O O . ILE A 1 490 ? 1.426 20.188 3.684 1 98.75 490 ILE A O 1
ATOM 3833 N N . SER A 1 491 ? 2.264 18.734 5.141 1 98.19 491 SER A N 1
ATOM 3834 C CA . SER A 1 491 ? 2.59 19.719 6.16 1 98.19 491 SER A CA 1
ATOM 3835 C C . SER A 1 491 ? 4.035 19.578 6.625 1 98.19 491 SER A C 1
ATOM 3837 O O . SER A 1 491 ? 4.488 18.469 6.93 1 98.19 491 SER A O 1
ATOM 3839 N N . THR A 1 492 ? 4.762 20.656 6.641 1 97.25 492 THR A N 1
ATOM 3840 C CA . THR A 1 492 ? 6.145 20.672 7.105 1 97.25 492 THR A CA 1
ATOM 3841 C C . THR A 1 492 ? 6.242 21.266 8.508 1 97.25 492 THR A C 1
ATOM 3843 O O . THR A 1 492 ? 5.914 22.438 8.719 1 97.25 492 THR A O 1
ATOM 3846 N N . VAL A 1 493 ? 6.715 20.5 9.391 1 94.75 493 VAL A N 1
ATOM 3847 C CA . VAL A 1 493 ? 6.91 20.938 10.766 1 94.75 493 VAL A CA 1
ATOM 3848 C C . VAL A 1 493 ? 8.375 20.781 11.164 1 94.75 493 VAL A C 1
ATOM 3850 O O . VAL A 1 493 ? 8.812 19.672 11.5 1 94.75 493 VAL A O 1
ATOM 3853 N N . GLY A 1 494 ? 9.031 21.844 11.195 1 93.69 494 GLY A N 1
ATOM 3854 C CA . GLY A 1 494 ? 10.461 21.766 11.469 1 93.69 494 GLY A CA 1
ATOM 3855 C C . GLY A 1 494 ? 11.219 20.938 10.445 1 93.69 494 GLY A C 1
ATOM 3856 O O . GLY A 1 494 ? 11.18 21.234 9.25 1 93.69 494 GLY A O 1
ATOM 3857 N N . ASN A 1 495 ? 11.781 19.875 10.953 1 95.44 495 ASN A N 1
ATOM 3858 C CA . ASN A 1 495 ? 12.648 19.047 10.125 1 95.44 495 ASN A CA 1
ATOM 3859 C C . ASN A 1 495 ? 11.859 17.969 9.383 1 95.44 495 ASN A C 1
ATOM 3861 O O . ASN A 1 495 ? 12.352 17.375 8.422 1 95.44 495 ASN A O 1
ATOM 3865 N N . TYR A 1 496 ? 10.625 17.766 9.742 1 96.75 496 TYR A N 1
ATOM 3866 C CA . TYR A 1 496 ? 9.852 16.688 9.133 1 96.75 496 TYR A CA 1
ATOM 3867 C C . TYR A 1 496 ? 8.82 17.234 8.156 1 96.75 496 TYR A C 1
ATOM 3869 O O . TYR A 1 496 ? 8.312 18.344 8.336 1 96.75 496 TYR A O 1
ATOM 3877 N N . ASP A 1 497 ? 8.547 16.5 7.16 1 98.25 497 ASP A N 1
ATOM 3878 C CA . ASP A 1 497 ? 7.418 16.688 6.25 1 98.25 497 ASP A CA 1
ATOM 3879 C C . ASP A 1 497 ? 6.449 15.508 6.34 1 98.25 497 ASP A C 1
ATOM 3881 O O . ASP A 1 497 ? 6.84 14.359 6.129 1 98.25 497 ASP A O 1
ATOM 3885 N N . TYR A 1 498 ? 5.234 15.812 6.66 1 98.25 498 TYR A N 1
ATOM 3886 C CA . TYR A 1 498 ? 4.207 14.789 6.77 1 98.25 498 TYR A CA 1
ATOM 3887 C C . TYR A 1 498 ? 3.273 14.82 5.566 1 98.25 498 TYR A C 1
ATOM 3889 O O . TYR A 1 498 ? 2.76 15.875 5.199 1 98.25 498 TYR A O 1
ATOM 3897 N N . ILE A 1 499 ? 3.074 13.695 4.988 1 98.62 499 ILE A N 1
ATOM 3898 C CA . ILE A 1 499 ? 2.166 13.539 3.857 1 98.62 499 ILE A CA 1
ATOM 3899 C C . ILE A 1 499 ? 0.916 12.789 4.301 1 98.62 499 ILE A C 1
ATOM 3901 O O . ILE A 1 499 ? 1.012 11.719 4.918 1 98.62 499 ILE A O 1
ATOM 3905 N N . PHE A 1 500 ? -0.23 13.312 3.986 1 98.75 500 PHE A N 1
ATOM 3906 C CA . PHE A 1 500 ? -1.492 12.648 4.289 1 98.75 500 PHE A CA 1
ATOM 3907 C C . PHE A 1 500 ? -2.303 12.422 3.018 1 98.75 500 PHE A C 1
ATOM 3909 O O . PHE A 1 500 ? -2.559 13.367 2.262 1 98.75 500 PHE A O 1
ATOM 3916 N N . ASP A 1 501 ? -2.715 11.211 2.811 1 98.69 501 ASP A N 1
ATOM 3917 C CA . ASP A 1 501 ? -3.559 10.836 1.678 1 98.69 501 ASP A CA 1
ATOM 3918 C C . ASP A 1 501 ? -4.926 10.352 2.148 1 98.69 501 ASP A C 1
ATOM 3920 O O . ASP A 1 501 ? -5.016 9.523 3.057 1 98.69 501 ASP A O 1
ATOM 3924 N N . TRP A 1 502 ? -5.941 10.883 1.603 1 98.88 502 TRP A N 1
ATOM 3925 C CA . TRP A 1 502 ? -7.254 10.242 1.587 1 98.88 502 TRP A CA 1
ATOM 3926 C C . TRP A 1 502 ? -7.508 9.555 0.251 1 98.88 502 TRP A C 1
ATOM 3928 O O . TRP A 1 502 ? -7.473 10.195 -0.803 1 98.88 502 TRP A O 1
ATOM 3938 N N . ILE A 1 503 ? -7.781 8.305 0.294 1 98.81 503 ILE A N 1
ATOM 3939 C CA . ILE A 1 503 ? -7.875 7.512 -0.926 1 98.81 503 ILE A CA 1
ATOM 3940 C C . ILE A 1 503 ? -9.266 6.898 -1.037 1 98.81 503 ILE A C 1
ATOM 3942 O O . ILE A 1 503 ? -9.656 6.066 -0.212 1 98.81 503 ILE A O 1
ATOM 3946 N N . PHE A 1 504 ? -9.984 7.254 -2.047 1 98.81 504 PHE A N 1
ATOM 3947 C CA . PHE A 1 504 ? -11.32 6.727 -2.287 1 98.81 504 PHE A CA 1
ATOM 3948 C C . PHE A 1 504 ? -11.289 5.652 -3.367 1 98.81 504 PHE A C 1
ATOM 3950 O O . PHE A 1 504 ? -10.766 5.875 -4.461 1 98.81 504 PHE A O 1
ATOM 3957 N N . HIS A 1 505 ? -11.836 4.516 -3.029 1 98.12 505 HIS A N 1
ATOM 3958 C CA . HIS A 1 505 ? -11.953 3.414 -3.979 1 98.12 505 HIS A CA 1
ATOM 3959 C C . HIS A 1 505 ? -13.367 3.318 -4.539 1 98.12 505 HIS A C 1
ATOM 3961 O O . HIS A 1 505 ? -14.344 3.564 -3.824 1 98.12 505 HIS A O 1
ATOM 3967 N N . GLU A 1 506 ? -13.469 2.871 -5.746 1 96.44 506 GLU A N 1
ATOM 3968 C CA . GLU A 1 506 ? -14.789 2.686 -6.355 1 96.44 506 GLU A CA 1
ATOM 3969 C C . GLU A 1 506 ? -15.594 1.634 -5.602 1 96.44 506 GLU A C 1
ATOM 3971 O O . GLU A 1 506 ? -16.828 1.669 -5.613 1 96.44 506 GLU A O 1
ATOM 3976 N N . ASN A 1 507 ? -14.914 0.77 -4.906 1 97.31 507 ASN A N 1
ATOM 3977 C CA . ASN A 1 507 ? -15.609 -0.327 -4.242 1 97.31 507 ASN A CA 1
ATOM 3978 C C . ASN A 1 507 ? -16.062 0.063 -2.834 1 97.31 507 ASN A C 1
ATOM 3980 O O . ASN A 1 507 ? -16.438 -0.798 -2.035 1 97.31 507 ASN A O 1
ATOM 3984 N N . GLY A 1 508 ? -15.945 1.284 -2.5 1 98.12 508 GLY A N 1
ATOM 3985 C CA . GLY A 1 508 ? -16.484 1.786 -1.248 1 98.12 508 GLY A CA 1
ATOM 3986 C C . GLY A 1 508 ? -15.438 1.925 -0.158 1 98.12 508 GLY A C 1
ATOM 3987 O O . GLY A 1 508 ? -15.711 2.51 0.894 1 98.12 508 GLY A O 1
ATOM 3988 N N . THR A 1 509 ? -14.25 1.445 -0.365 1 98.44 509 THR A N 1
ATOM 3989 C CA . THR A 1 509 ? -13.18 1.522 0.624 1 98.44 509 THR A CA 1
ATOM 3990 C C . THR A 1 509 ? -12.609 2.936 0.691 1 98.44 509 THR A C 1
ATOM 3992 O O . THR A 1 509 ? -12.5 3.617 -0.331 1 98.44 509 THR A O 1
ATOM 3995 N N . ILE A 1 510 ? -12.273 3.369 1.865 1 98.75 510 ILE A N 1
ATOM 3996 C CA . ILE A 1 510 ? -11.555 4.621 2.076 1 98.75 510 ILE A CA 1
ATOM 3997 C C . ILE A 1 510 ? -10.227 4.344 2.783 1 98.75 510 ILE A C 1
ATOM 3999 O O . ILE A 1 510 ? -10.211 3.785 3.881 1 98.75 510 ILE A O 1
ATOM 4003 N N . GLY A 1 511 ? -9.156 4.715 2.111 1 98.44 511 GLY A N 1
ATOM 4004 C CA . GLY A 1 511 ? -7.852 4.656 2.742 1 98.44 511 GLY A CA 1
ATOM 4005 C C . GLY A 1 511 ? -7.41 5.984 3.328 1 98.44 511 GLY A C 1
ATOM 4006 O O . GLY A 1 511 ? -7.715 7.043 2.775 1 98.44 511 GLY A O 1
ATOM 4007 N N . ILE A 1 512 ? -6.684 5.902 4.43 1 98.56 512 ILE A N 1
ATOM 4008 C CA . ILE A 1 512 ? -6.02 7.051 5.035 1 98.56 512 ILE A CA 1
ATOM 4009 C C . ILE A 1 512 ? -4.555 6.719 5.312 1 98.56 512 ILE A C 1
ATOM 4011 O O . ILE A 1 512 ? -4.254 5.887 6.168 1 98.56 512 ILE A O 1
ATOM 4015 N N . ASP A 1 513 ? -3.703 7.402 4.59 1 97.81 513 ASP A N 1
ATOM 4016 C CA . ASP A 1 513 ? -2.273 7.133 4.711 1 97.81 513 ASP A CA 1
ATOM 4017 C C . ASP A 1 513 ? -1.54 8.328 5.312 1 97.81 513 ASP A C 1
ATOM 4019 O O . ASP A 1 513 ? -1.869 9.477 5.02 1 97.81 513 ASP A O 1
ATOM 4023 N N . ALA A 1 514 ? -0.58 7.988 6.156 1 98.19 514 ALA A N 1
ATOM 4024 C CA . ALA A 1 514 ? 0.325 9 6.688 1 98.19 514 ALA A CA 1
ATOM 4025 C C . ALA A 1 514 ? 1.777 8.672 6.355 1 98.19 514 ALA A C 1
ATOM 4027 O O . ALA A 1 514 ? 2.264 7.586 6.68 1 98.19 514 ALA A O 1
ATOM 4028 N N . GLY A 1 515 ? 2.414 9.617 5.684 1 97.88 515 GLY A N 1
ATOM 4029 C CA . GLY A 1 515 ? 3.826 9.484 5.359 1 97.88 515 GLY A CA 1
ATOM 4030 C C . GLY A 1 515 ? 4.695 10.5 6.082 1 97.88 515 GLY A C 1
ATOM 4031 O O . GLY A 1 515 ? 4.301 11.656 6.258 1 97.88 515 GLY A O 1
ATOM 4032 N N . ALA A 1 516 ? 5.859 10.016 6.562 1 98.12 516 ALA A N 1
ATOM 4033 C CA . ALA A 1 516 ? 6.848 10.906 7.168 1 98.12 516 ALA A CA 1
ATOM 4034 C C . ALA A 1 516 ? 8.141 10.914 6.367 1 98.12 516 ALA A C 1
ATOM 4036 O O . ALA A 1 516 ? 8.617 9.867 5.926 1 98.12 516 ALA A O 1
ATOM 4037 N N . THR A 1 517 ? 8.648 12.039 6.059 1 98.19 517 THR A N 1
ATOM 4038 C CA . THR A 1 517 ? 9.914 12.258 5.371 1 98.19 517 THR A CA 1
ATOM 4039 C C . THR A 1 517 ? 10.617 13.5 5.914 1 98.19 517 THR A C 1
ATOM 4041 O O . THR A 1 517 ? 10.398 13.891 7.062 1 98.19 517 THR A O 1
ATOM 4044 N N . GLY A 1 518 ? 11.547 13.992 5.184 1 98 518 GLY A N 1
ATOM 4045 C CA . GLY A 1 518 ? 12.305 15.141 5.656 1 98 518 GLY A CA 1
ATOM 4046 C C . GLY A 1 518 ? 13.641 14.758 6.277 1 98 518 GLY A C 1
ATOM 4047 O O . GLY A 1 518 ? 14.352 13.906 5.746 1 98 518 GLY A O 1
ATOM 4048 N N . ILE A 1 519 ? 13.984 15.516 7.375 1 97.88 519 ILE A N 1
ATOM 4049 C CA . ILE A 1 519 ? 15.289 15.359 8 1 97.88 519 ILE A CA 1
ATOM 4050 C C . ILE A 1 519 ? 15.117 14.781 9.406 1 97.88 519 ILE A C 1
ATOM 4052 O O . ILE A 1 519 ? 14.406 15.344 10.234 1 97.88 519 ILE A O 1
ATOM 4056 N N . GLU A 1 520 ? 15.82 13.719 9.617 1 96.38 520 GLU A N 1
ATOM 4057 C CA . GLU A 1 520 ? 15.82 13.133 10.953 1 96.38 520 GLU A CA 1
ATOM 4058 C C . GLU A 1 520 ? 16.391 14.102 11.984 1 96.38 520 GLU A C 1
ATOM 4060 O O . GLU A 1 520 ? 17.375 14.781 11.727 1 96.38 520 GLU A O 1
ATOM 4065 N N . ALA A 1 521 ? 15.633 14.195 13.125 1 95.44 521 ALA A N 1
ATOM 4066 C CA . ALA A 1 521 ? 16.25 14.898 14.242 1 95.44 521 ALA A CA 1
ATOM 4067 C C . ALA A 1 521 ? 17.406 14.086 14.836 1 95.44 521 ALA A C 1
ATOM 4069 O O . ALA A 1 521 ? 17.203 12.922 15.211 1 95.44 521 ALA A O 1
ATOM 4070 N N . VAL A 1 522 ? 18.562 14.695 14.953 1 97.62 522 VAL A N 1
ATOM 4071 C CA . VAL A 1 522 ? 19.719 13.883 15.328 1 97.62 522 VAL A CA 1
ATOM 4072 C C . VAL A 1 522 ? 20.391 14.484 16.562 1 97.62 522 VAL A C 1
ATOM 4074 O O . VAL A 1 522 ? 20.219 15.664 16.859 1 97.62 522 VAL A O 1
ATOM 4077 N N . LYS A 1 523 ? 21.062 13.688 17.25 1 98 523 LYS A N 1
ATOM 4078 C CA . LYS A 1 523 ? 21.875 14.023 18.422 1 98 523 LYS A CA 1
ATOM 4079 C C . LYS A 1 523 ? 23.375 13.953 18.109 1 98 523 LYS A C 1
ATOM 4081 O O . LYS A 1 523 ? 23.844 12.969 17.516 1 98 523 LYS A O 1
ATOM 4086 N N . GLY A 1 524 ? 24.094 15.031 18.469 1 97.88 524 GLY A N 1
ATOM 4087 C CA . GLY A 1 524 ? 25.547 14.961 18.406 1 97.88 524 GLY A CA 1
ATOM 4088 C C . GLY A 1 524 ? 26.156 14.117 19.516 1 97.88 524 GLY A C 1
ATOM 4089 O O . GLY A 1 524 ? 25.719 14.195 20.656 1 97.88 524 GLY A O 1
ATOM 4090 N N . VAL A 1 525 ? 27.125 13.258 19.156 1 98.12 525 VAL A N 1
ATOM 4091 C CA . VAL A 1 525 ? 27.781 12.398 20.141 1 98.12 525 VAL A CA 1
ATOM 4092 C C . VAL A 1 525 ? 29.281 12.344 19.875 1 98.12 525 VAL A C 1
ATOM 4094 O O . VAL A 1 525 ? 29.766 12.938 18.906 1 98.12 525 VAL A O 1
ATOM 4097 N N . LYS A 1 526 ? 29.969 11.656 20.719 1 97.75 526 LYS A N 1
ATOM 4098 C CA . LYS A 1 526 ? 31.422 11.586 20.578 1 97.75 526 LYS A CA 1
ATOM 4099 C C . LYS A 1 526 ? 31.812 10.492 19.594 1 97.75 526 LYS A C 1
ATOM 4101 O O . LYS A 1 526 ? 32.781 10.648 18.844 1 97.75 526 LYS A O 1
ATOM 4106 N N . ALA A 1 527 ? 31.078 9.422 19.594 1 98.31 527 ALA A N 1
ATOM 4107 C CA . ALA A 1 527 ? 31.469 8.242 18.812 1 98.31 527 ALA A CA 1
ATOM 4108 C C . ALA A 1 527 ? 31.375 8.523 17.312 1 98.31 527 ALA A C 1
ATOM 4110 O O . ALA A 1 527 ? 30.422 9.133 16.844 1 98.31 527 ALA A O 1
ATOM 4111 N N . LYS A 1 528 ? 32.438 8.117 16.656 1 98.25 528 LYS A N 1
ATOM 4112 C CA . LYS A 1 528 ? 32.438 8.141 15.195 1 98.25 528 LYS A CA 1
ATOM 4113 C C . LYS A 1 528 ? 31.969 6.805 14.625 1 98.25 528 LYS A C 1
ATOM 4115 O O . LYS A 1 528 ? 31.344 6.758 13.562 1 98.25 528 LYS A O 1
ATOM 4120 N N . THR A 1 529 ? 32.406 5.863 15.258 1 98.5 529 THR A N 1
ATOM 4121 C CA . THR A 1 529 ? 32.031 4.512 14.844 1 98.5 529 THR A CA 1
ATOM 4122 C C . THR A 1 529 ? 31.594 3.684 16.047 1 98.5 529 THR A C 1
ATOM 4124 O O . THR A 1 529 ? 31.812 4.09 17.203 1 98.5 529 THR A O 1
ATOM 4127 N N . MET A 1 530 ? 31.094 2.494 15.758 1 98.44 530 MET A N 1
ATOM 4128 C CA . MET A 1 530 ? 30.625 1.588 16.812 1 98.44 530 MET A CA 1
ATOM 4129 C C . MET A 1 530 ? 31.812 0.926 17.516 1 98.44 530 MET A C 1
ATOM 4131 O O . MET A 1 530 ? 31.641 0.285 18.547 1 98.44 530 MET A O 1
ATOM 4135 N N . HIS A 1 531 ? 33 1.17 17.078 1 98.38 531 HIS A N 1
ATOM 4136 C CA . HIS A 1 531 ? 34.188 0.583 17.672 1 98.38 531 HIS A CA 1
ATOM 4137 C C . HIS A 1 531 ? 34.812 1.511 18.719 1 98.38 531 HIS A C 1
ATOM 4139 O O . HIS A 1 531 ? 35.719 1.118 19.438 1 98.38 531 HIS A O 1
ATOM 4145 N N . ASP A 1 532 ? 34.281 2.691 18.734 1 98.5 532 ASP A N 1
ATOM 4146 C CA . ASP A 1 532 ? 34.781 3.648 19.719 1 98.5 532 ASP A CA 1
ATOM 4147 C C . ASP A 1 532 ? 34.344 3.277 21.125 1 98.5 532 ASP A C 1
ATOM 4149 O O . ASP A 1 532 ? 33.281 2.666 21.328 1 98.5 532 ASP A O 1
ATOM 4153 N N . GLU A 1 533 ? 35.094 3.719 22.109 1 97.81 533 GLU A N 1
ATOM 4154 C CA . GLU A 1 533 ? 34.844 3.387 23.516 1 97.81 533 GLU A CA 1
ATOM 4155 C C . GLU A 1 533 ? 33.531 3.951 24 1 97.81 533 GLU A C 1
ATOM 4157 O O . GLU A 1 533 ? 32.844 3.348 24.844 1 97.81 533 GLU A O 1
ATOM 4162 N N . THR A 1 534 ? 33.094 5.043 23.438 1 97.5 534 THR A N 1
ATOM 4163 C CA . THR A 1 534 ? 31.906 5.73 23.922 1 97.5 534 THR A CA 1
ATOM 4164 C C . THR A 1 534 ? 30.656 5.262 23.172 1 97.5 534 THR A C 1
ATOM 4166 O O . THR A 1 534 ? 29.547 5.676 23.5 1 97.5 534 THR A O 1
ATOM 4169 N N . ALA A 1 535 ? 30.828 4.438 22.203 1 98.25 535 ALA A N 1
ATOM 4170 C CA . ALA A 1 535 ? 29.734 4.094 21.281 1 98.25 535 ALA A CA 1
ATOM 4171 C C . ALA A 1 535 ? 28.547 3.506 22.047 1 98.25 535 ALA A C 1
ATOM 4173 O O . ALA A 1 535 ? 27.391 3.828 21.75 1 98.25 535 ALA A O 1
ATOM 4174 N N . LYS A 1 536 ? 28.781 2.637 22.969 1 97.06 536 LYS A N 1
ATOM 4175 C CA . LYS A 1 536 ? 27.703 1.986 23.703 1 97.06 536 LYS A CA 1
ATOM 4176 C C . LYS A 1 536 ? 26.844 3.014 24.438 1 97.06 536 LYS A C 1
ATOM 4178 O O . LYS A 1 536 ? 25.609 2.951 24.375 1 97.06 536 LYS A O 1
ATOM 4183 N N . ASP A 1 537 ? 27.484 3.92 25.094 1 96.25 537 ASP A N 1
ATOM 4184 C CA . ASP A 1 537 ? 26.75 4.957 25.812 1 96.25 537 ASP A CA 1
ATOM 4185 C C . ASP A 1 537 ? 26.094 5.941 24.859 1 96.25 537 ASP A C 1
ATOM 4187 O O . ASP A 1 537 ? 24.953 6.352 25.062 1 96.25 537 ASP A O 1
ATOM 4191 N N . ASP A 1 538 ? 26.797 6.305 23.812 1 97.56 538 ASP A N 1
ATOM 4192 C CA . ASP A 1 538 ? 26.328 7.285 22.844 1 97.56 538 ASP A CA 1
ATOM 4193 C C . ASP A 1 538 ? 25.094 6.781 22.109 1 97.56 538 ASP A C 1
ATOM 4195 O O . ASP A 1 538 ? 24.25 7.574 21.672 1 97.56 538 ASP A O 1
ATOM 4199 N N . THR A 1 539 ? 24.953 5.469 21.953 1 98 539 THR A N 1
ATOM 4200 C CA . THR A 1 539 ? 23.875 4.91 21.141 1 98 539 THR A CA 1
ATOM 4201 C C . THR A 1 539 ? 22.828 4.246 22.031 1 98 539 THR A C 1
ATOM 4203 O O . THR A 1 539 ? 22.016 3.459 21.547 1 98 539 THR A O 1
ATOM 4206 N N . ARG A 1 540 ? 22.797 4.527 23.281 1 96.81 540 ARG A N 1
ATOM 4207 C CA . ARG A 1 540 ? 21.859 3.93 24.219 1 96.81 540 ARG A CA 1
ATOM 4208 C C . ARG A 1 540 ? 20.406 4.23 23.812 1 96.81 540 ARG A C 1
ATOM 4210 O O . ARG A 1 540 ? 19.531 3.391 23.984 1 96.81 540 ARG A O 1
ATOM 4217 N N . TYR A 1 541 ? 20.188 5.43 23.266 1 97.44 541 TYR A N 1
ATOM 4218 C CA . TYR A 1 541 ? 18.828 5.867 22.984 1 97.44 541 TYR A CA 1
ATOM 4219 C C . TYR A 1 541 ? 18.609 6.059 21.5 1 97.44 541 TYR A C 1
ATOM 4221 O O . TYR A 1 541 ? 17.688 6.766 21.078 1 97.44 541 TYR A O 1
ATOM 4229 N N . GLY A 1 542 ? 19.469 5.484 20.688 1 97.88 542 GLY A N 1
ATOM 4230 C CA . GLY A 1 542 ? 19.328 5.641 19.25 1 97.88 542 GLY A CA 1
ATOM 4231 C C . GLY A 1 542 ? 20.375 4.871 18.469 1 97.88 542 GLY A C 1
ATOM 4232 O O . GLY A 1 542 ? 21.031 3.984 19 1 97.88 542 GLY A O 1
ATOM 4233 N N . THR A 1 543 ? 20.422 5.148 17.141 1 98.25 543 THR A N 1
ATOM 4234 C CA . THR A 1 543 ? 21.328 4.469 16.219 1 98.25 543 THR A CA 1
ATOM 4235 C C . THR A 1 543 ? 22.375 5.438 15.672 1 98.25 543 THR A C 1
ATOM 4237 O O . THR A 1 543 ? 22.047 6.57 15.305 1 98.25 543 THR A O 1
ATOM 4240 N N . LEU A 1 544 ? 23.688 4.984 15.734 1 98.69 544 LEU A N 1
ATOM 4241 C CA . LEU A 1 544 ? 24.719 5.766 15.062 1 98.69 544 LEU A CA 1
ATOM 4242 C C . LEU A 1 544 ? 24.531 5.73 13.547 1 98.69 544 LEU A C 1
ATOM 4244 O O . LEU A 1 544 ? 24.922 4.758 12.891 1 98.69 544 LEU A O 1
ATOM 4248 N N . ILE A 1 545 ? 24.016 6.797 12.93 1 98.44 545 ILE A N 1
ATOM 4249 C CA . ILE A 1 545 ? 23.625 6.758 11.523 1 98.44 545 ILE A CA 1
ATOM 4250 C C . ILE A 1 545 ? 24.641 7.543 10.688 1 98.44 545 ILE A C 1
ATOM 4252 O O . ILE A 1 545 ? 24.594 7.492 9.453 1 98.44 545 ILE A O 1
ATOM 4256 N N . ASP A 1 546 ? 25.469 8.281 11.32 1 98.5 546 ASP A N 1
ATOM 4257 C CA . ASP A 1 546 ? 26.641 8.945 10.742 1 98.5 546 ASP A CA 1
ATOM 4258 C C . ASP A 1 546 ? 27.719 9.172 11.789 1 98.5 546 ASP A C 1
ATOM 4260 O O . ASP A 1 546 ? 27.5 8.953 12.984 1 98.5 546 ASP A O 1
ATOM 4264 N N . HIS A 1 547 ? 28.984 9.539 11.328 1 98.25 547 HIS A N 1
ATOM 4265 C CA . HIS A 1 547 ? 30.016 9.852 12.312 1 98.25 547 HIS A CA 1
ATOM 4266 C C . HIS A 1 547 ? 29.562 10.969 13.25 1 98.25 547 HIS A C 1
ATOM 4268 O O . HIS A 1 547 ? 29.219 12.062 12.797 1 98.25 547 HIS A O 1
ATOM 4274 N N . ASN A 1 548 ? 29.469 10.688 14.555 1 98.38 548 ASN A N 1
ATOM 4275 C CA . ASN A 1 548 ? 29.141 11.617 15.633 1 98.38 548 ASN A CA 1
ATOM 4276 C C . ASN A 1 548 ? 27.656 11.984 15.641 1 98.38 548 ASN A C 1
ATOM 4278 O O . ASN A 1 548 ? 27.266 12.953 16.281 1 98.38 548 ASN A O 1
ATOM 4282 N N . ILE A 1 549 ? 26.891 11.227 14.883 1 98.38 549 ILE A N 1
ATOM 4283 C CA . ILE A 1 549 ? 25.484 11.57 14.727 1 98.38 549 ILE A CA 1
ATOM 4284 C C . ILE A 1 549 ? 24.609 10.359 15.062 1 98.38 549 ILE A C 1
ATOM 4286 O O . ILE A 1 549 ? 24.75 9.297 14.445 1 98.38 549 ILE A O 1
ATOM 4290 N N . VAL A 1 550 ? 23.703 10.539 15.992 1 98.5 550 VAL A N 1
ATOM 4291 C CA . VAL A 1 550 ? 22.781 9.492 16.406 1 98.5 550 VAL A CA 1
ATOM 4292 C C . VAL A 1 550 ? 21.344 9.906 16.062 1 98.5 550 VAL A C 1
ATOM 4294 O O . VAL A 1 550 ? 20.922 11.023 16.375 1 98.5 550 VAL A O 1
ATOM 4297 N N . GLY A 1 551 ? 20.641 9.031 15.25 1 98.12 551 GLY A N 1
ATOM 4298 C CA . GLY A 1 551 ? 19.203 9.164 15.164 1 98.12 551 GLY A CA 1
ATOM 4299 C C . GLY A 1 551 ? 18.469 8.57 16.344 1 98.12 551 GLY A C 1
ATOM 4300 O O . GLY A 1 551 ? 18.484 7.359 16.547 1 98.12 551 GLY A O 1
ATOM 4301 N N . THR A 1 552 ? 17.766 9.383 17.094 1 97.56 552 THR A N 1
ATOM 4302 C CA . THR A 1 552 ? 17.172 8.953 18.359 1 97.56 552 THR A CA 1
ATOM 4303 C C . THR A 1 552 ? 15.867 8.195 18.109 1 97.56 552 THR A C 1
ATOM 4305 O O . THR A 1 552 ? 15.094 8.547 17.219 1 97.56 552 THR A O 1
ATOM 4308 N N . THR A 1 553 ? 15.633 7.16 18.938 1 97.44 553 THR A N 1
ATOM 4309 C CA . THR A 1 553 ? 14.398 6.387 18.875 1 97.44 553 THR A CA 1
ATOM 4310 C C . THR A 1 553 ? 13.211 7.219 19.344 1 97.44 553 THR A C 1
ATOM 4312 O O . THR A 1 553 ? 13.289 7.883 20.391 1 97.44 553 THR A O 1
ATOM 4315 N N . HIS A 1 554 ? 12.195 7.223 18.609 1 97.5 554 HIS A N 1
ATOM 4316 C CA . HIS A 1 554 ? 11 7.988 18.922 1 97.5 554 HIS A CA 1
ATOM 4317 C C . HIS A 1 554 ? 9.773 7.398 18.234 1 97.5 554 HIS A C 1
ATOM 4319 O O . HIS A 1 554 ? 9.875 6.398 17.531 1 97.5 554 HIS A O 1
ATOM 4325 N N . GLN A 1 555 ? 8.625 7.949 18.516 1 96.81 555 GLN A N 1
ATOM 4326 C CA . GLN A 1 555 ? 7.395 7.48 17.891 1 96.81 555 GLN A CA 1
ATOM 4327 C C . GLN A 1 555 ? 6.707 8.602 17.109 1 96.81 555 GLN A C 1
ATOM 4329 O O . GLN A 1 555 ? 6.906 9.781 17.422 1 96.81 555 GLN A O 1
ATOM 4334 N N . HIS A 1 556 ? 6.066 8.297 16.047 1 97.25 556 HIS A N 1
ATOM 4335 C CA . HIS A 1 556 ? 5.062 9.109 15.367 1 97.25 556 HIS A CA 1
ATOM 4336 C C . HIS A 1 556 ? 3.666 8.531 15.555 1 97.25 556 HIS A C 1
ATOM 4338 O O . HIS A 1 556 ? 3.369 7.445 15.047 1 97.25 556 HIS A O 1
ATOM 4344 N N . ILE A 1 557 ? 2.846 9.258 16.219 1 97 557 ILE A N 1
ATOM 4345 C CA . ILE A 1 557 ? 1.503 8.758 16.5 1 97 557 ILE A CA 1
ATOM 4346 C C . ILE A 1 557 ? 0.466 9.734 15.953 1 97 557 ILE A C 1
ATOM 4348 O O . ILE A 1 557 ? 0.465 10.914 16.312 1 97 557 ILE A O 1
ATOM 4352 N N . TYR A 1 558 ? -0.374 9.219 15.102 1 97.56 558 TYR A N 1
ATOM 4353 C CA . TYR A 1 558 ? -1.425 10.008 14.469 1 97.56 558 TYR A CA 1
ATOM 4354 C C . TYR A 1 558 ? -2.801 9.578 14.961 1 97.56 558 TYR A C 1
ATOM 4356 O O . TYR A 1 558 ? -3.047 8.383 15.172 1 97.56 558 TYR A O 1
ATOM 4364 N N . ASN A 1 559 ? -3.641 10.508 15.109 1 98.19 559 ASN A N 1
ATOM 4365 C CA . ASN A 1 559 ? -5.043 10.219 15.406 1 98.19 559 ASN A CA 1
ATOM 4366 C C . ASN A 1 559 ? -5.973 10.875 14.383 1 98.19 559 ASN A C 1
ATOM 4368 O O . ASN A 1 559 ? -5.848 12.062 14.094 1 98.19 559 ASN A O 1
ATOM 4372 N N . PHE A 1 560 ? -6.84 10.094 13.859 1 98.69 560 PHE A N 1
ATOM 4373 C CA . PHE A 1 560 ? -7.855 10.586 12.93 1 98.69 560 PHE A CA 1
ATOM 4374 C C . PHE A 1 560 ? -9.227 10.594 13.586 1 98.69 560 PHE A C 1
ATOM 4376 O O . PHE A 1 560 ? -9.672 9.578 14.125 1 98.69 560 PHE A O 1
ATOM 4383 N N . ARG A 1 561 ? -9.859 11.75 13.594 1 98.81 561 ARG A N 1
ATOM 4384 C CA . ARG A 1 561 ? -11.25 11.852 14.023 1 98.81 561 ARG A CA 1
ATOM 4385 C C . ARG A 1 561 ? -12.203 11.547 12.875 1 98.81 561 ARG A C 1
ATOM 4387 O O . ARG A 1 561 ? -12.211 12.25 11.859 1 98.81 561 ARG A O 1
ATOM 4394 N N . LEU A 1 562 ? -12.969 10.531 13.016 1 98.88 562 LEU A N 1
ATOM 4395 C CA . LEU A 1 562 ? -13.875 10.055 11.969 1 98.88 562 LEU A CA 1
ATOM 4396 C C . LEU A 1 562 ? -15.312 9.992 12.477 1 98.88 562 LEU A C 1
ATOM 4398 O O . LEU A 1 562 ? -15.703 9.023 13.125 1 98.88 562 LEU A O 1
ATOM 4402 N N . ASP A 1 563 ? -16.031 10.992 12.141 1 98.75 563 ASP A N 1
ATOM 4403 C CA . ASP A 1 563 ? -17.469 11.008 12.453 1 98.75 563 ASP A CA 1
ATOM 4404 C C . ASP A 1 563 ? -18.266 10.242 11.406 1 98.75 563 ASP A C 1
ATOM 4406 O O . ASP A 1 563 ? -18.875 10.852 10.523 1 98.75 563 ASP A O 1
ATOM 4410 N N . LEU A 1 564 ? -18.328 8.977 11.586 1 98.62 564 LEU A N 1
ATOM 4411 C CA . LEU A 1 564 ? -19.016 8.109 10.633 1 98.62 564 LEU A CA 1
ATOM 4412 C C . LEU A 1 564 ? -20.516 8.148 10.836 1 98.62 564 LEU A C 1
ATOM 4414 O O . LEU A 1 564 ? -21 8.211 11.969 1 98.62 564 LEU A O 1
ATOM 4418 N N . ASP A 1 565 ? -21.203 8.18 9.812 1 98.81 565 ASP A N 1
ATOM 4419 C CA . ASP A 1 565 ? -22.641 7.996 9.758 1 98.81 565 ASP A CA 1
ATOM 4420 C C . ASP A 1 565 ? -23.016 6.906 8.758 1 98.81 565 ASP A C 1
ATOM 4422 O O . ASP A 1 565 ? -23.453 7.203 7.641 1 98.81 565 ASP A O 1
ATOM 4426 N N . VAL A 1 566 ? -22.906 5.699 9.156 1 98.81 566 VAL A N 1
ATOM 4427 C CA . VAL A 1 566 ? -23.141 4.559 8.273 1 98.81 566 VAL A CA 1
ATOM 4428 C C . VAL A 1 566 ? -24.641 4.406 8.023 1 98.81 566 VAL A C 1
ATOM 4430 O O . VAL A 1 566 ? -25.359 3.783 8.82 1 98.81 566 VAL A O 1
ATOM 4433 N N . ASP A 1 567 ? -25.109 4.898 6.871 1 98.56 567 ASP A N 1
ATOM 4434 C CA . ASP A 1 567 ? -26.516 4.953 6.496 1 98.56 567 ASP A CA 1
ATOM 4435 C C . ASP A 1 567 ? -27.344 5.629 7.582 1 98.56 567 ASP A C 1
ATOM 4437 O O . ASP A 1 567 ? -28.469 5.203 7.871 1 98.56 567 ASP A O 1
ATOM 4441 N N . GLY A 1 568 ? -26.781 6.504 8.258 1 98.31 568 GLY A N 1
ATOM 4442 C CA . GLY A 1 568 ? -27.438 7.246 9.312 1 98.31 568 GLY A CA 1
ATOM 4443 C C . GLY A 1 568 ? -26.562 7.473 10.531 1 98.31 568 GLY A C 1
ATOM 4444 O O . GLY A 1 568 ? -25.438 6.953 10.594 1 98.31 568 GLY A O 1
ATOM 4445 N N . GLU A 1 569 ? -27.047 8.258 11.469 1 98 569 GLU A N 1
ATOM 4446 C CA . GLU A 1 569 ? -26.25 8.672 12.609 1 98 569 GLU A CA 1
ATOM 4447 C C . GLU A 1 569 ? -26.281 7.617 13.719 1 98 569 GLU A C 1
ATOM 4449 O O . GLU A 1 569 ? -25.375 7.574 14.562 1 98 569 GLU A O 1
ATOM 4454 N N . ASN A 1 570 ? -27.328 6.801 13.789 1 98 570 ASN A N 1
ATOM 4455 C CA . ASN A 1 570 ? -27.469 5.801 14.844 1 98 570 ASN A CA 1
ATOM 4456 C C . ASN A 1 570 ? -26.688 4.527 14.523 1 98 570 ASN A C 1
ATOM 4458 O O . ASN A 1 570 ? -27.156 3.693 13.742 1 98 570 ASN A O 1
ATOM 4462 N N . ASN A 1 571 ? -25.547 4.355 15.18 1 98.62 571 ASN A N 1
ATOM 4463 C CA . ASN A 1 571 ? -24.672 3.217 14.945 1 98.62 571 ASN A CA 1
ATOM 4464 C C . ASN A 1 571 ? -24.25 2.553 16.25 1 98.62 571 ASN A C 1
ATOM 4466 O O . ASN A 1 571 ? -24.469 3.109 17.344 1 98.62 571 ASN A O 1
ATOM 4470 N N . SER A 1 572 ? -23.734 1.37 16.172 1 98.75 572 SER A N 1
ATOM 4471 C CA . SER A 1 572 ? -23.172 0.612 17.281 1 98.75 572 SER A CA 1
ATOM 4472 C C . SER A 1 572 ? -21.812 0.036 16.922 1 98.75 572 SER A C 1
ATOM 4474 O O . SER A 1 572 ? -21.547 -0.289 15.766 1 98.75 572 SER A O 1
ATOM 4476 N N . LEU A 1 573 ? -20.922 -0.02 17.938 1 98.56 573 LEU A N 1
ATOM 4477 C CA . LEU A 1 573 ? -19.625 -0.674 17.734 1 98.56 573 LEU A CA 1
ATOM 4478 C C . LEU A 1 573 ? -19.75 -2.182 17.938 1 98.56 573 LEU A C 1
ATOM 4480 O O . LEU A 1 573 ? -20.234 -2.639 18.969 1 98.56 573 LEU A O 1
ATOM 4484 N N . VAL A 1 574 ? -19.312 -2.914 16.953 1 98.44 574 VAL A N 1
ATOM 4485 C CA . VAL A 1 574 ? -19.438 -4.367 16.953 1 98.44 574 VAL A CA 1
ATOM 4486 C C . VAL A 1 574 ? -18.078 -5.008 16.719 1 98.44 574 VAL A C 1
ATOM 4488 O O . VAL A 1 574 ? -17.266 -4.5 15.938 1 98.44 574 VAL A O 1
ATOM 4491 N N . ALA A 1 575 ? -17.812 -6.051 17.469 1 97.38 575 ALA A N 1
ATOM 4492 C CA . ALA A 1 575 ? -16.594 -6.828 17.297 1 97.38 575 ALA A CA 1
ATOM 4493 C C . ALA A 1 575 ? -16.891 -8.211 16.719 1 97.38 575 ALA A C 1
ATOM 4495 O O . ALA A 1 575 ? -17.891 -8.828 17.078 1 97.38 575 ALA A O 1
ATOM 4496 N N . MET A 1 576 ? -16.062 -8.656 15.82 1 96.88 576 MET A N 1
ATOM 4497 C CA . MET A 1 576 ? -16.078 -10.016 15.273 1 96.88 576 MET A CA 1
ATOM 4498 C C . MET A 1 576 ? -14.695 -10.656 15.367 1 96.88 576 MET A C 1
ATOM 4500 O O . MET A 1 576 ? -13.734 -10.156 14.773 1 96.88 576 MET A O 1
ATOM 4504 N N . ASP A 1 577 ? -14.586 -11.75 16.016 1 94.94 577 ASP A N 1
ATOM 4505 C CA . ASP A 1 577 ? -13.32 -12.453 16.188 1 94.94 577 ASP A CA 1
ATOM 4506 C C . ASP A 1 577 ? -13.367 -13.836 15.555 1 94.94 577 ASP A C 1
ATOM 4508 O O . ASP A 1 577 ? -14.18 -14.68 15.961 1 94.94 577 ASP A O 1
ATOM 4512 N N . PRO A 1 578 ? -12.523 -14.078 14.555 1 95 578 PRO A N 1
ATOM 4513 C CA . PRO A 1 578 ? -12.375 -15.484 14.156 1 95 578 PRO A CA 1
ATOM 4514 C C . PRO A 1 578 ? -11.82 -16.359 15.273 1 95 578 PRO A C 1
ATOM 4516 O O . PRO A 1 578 ? -10.828 -16 15.914 1 95 578 PRO A O 1
ATOM 4519 N N . VAL A 1 579 ? -12.461 -17.484 15.5 1 95.44 579 VAL A N 1
ATOM 4520 C CA . VAL A 1 579 ? -12.055 -18.359 16.594 1 95.44 579 VAL A CA 1
ATOM 4521 C C . VAL A 1 579 ? -12.117 -19.812 16.156 1 95.44 579 VAL A C 1
ATOM 4523 O O . VAL A 1 579 ? -12.836 -20.156 15.219 1 95.44 579 VAL A O 1
ATOM 4526 N N . VAL A 1 580 ? -11.305 -20.609 16.797 1 96.31 580 VAL A N 1
ATOM 4527 C CA . VAL A 1 580 ? -11.344 -22.062 16.641 1 96.31 580 VAL A CA 1
ATOM 4528 C C . VAL A 1 580 ? -12.281 -22.656 17.688 1 96.31 580 VAL A C 1
ATOM 4530 O O . VAL A 1 580 ? -12.141 -22.406 18.875 1 96.31 580 VAL A O 1
ATOM 4533 N N . LYS A 1 581 ? -13.281 -23.391 17.219 1 97.06 581 LYS A N 1
ATOM 4534 C CA . LYS A 1 581 ? -14.172 -24.109 18.125 1 97.06 581 LYS A CA 1
ATOM 4535 C C . LYS A 1 581 ? -14.164 -25.609 17.844 1 97.06 581 LYS A C 1
ATOM 4537 O O . LYS A 1 581 ? -13.875 -26.031 16.734 1 97.06 581 LYS A O 1
ATOM 4542 N N . PRO A 1 582 ? -14.508 -26.406 18.859 1 96.56 582 PRO A N 1
ATOM 4543 C CA . PRO A 1 582 ? -14.586 -27.844 18.609 1 96.56 582 PRO A CA 1
ATOM 4544 C C . PRO A 1 582 ? -15.68 -28.219 17.609 1 96.56 582 PRO A C 1
ATOM 4546 O O . PRO A 1 582 ? -16.75 -27.609 17.609 1 96.56 582 PRO A O 1
ATOM 4549 N N . ASN A 1 583 ? -15.328 -29.156 16.812 1 96.38 583 ASN A N 1
ATOM 4550 C CA . ASN A 1 583 ? -16.344 -29.719 15.922 1 96.38 583 ASN A CA 1
ATOM 4551 C C . ASN A 1 583 ? -17.266 -30.688 16.656 1 96.38 583 ASN A C 1
ATOM 4553 O O . ASN A 1 583 ? -16.812 -31.688 17.188 1 96.38 583 ASN A O 1
ATOM 4557 N N . THR A 1 584 ? -18.547 -30.422 16.609 1 91.31 584 THR A N 1
ATOM 4558 C CA . THR A 1 584 ? -19.516 -31.281 17.281 1 91.31 584 THR A CA 1
ATOM 4559 C C . THR A 1 584 ? -20.453 -31.938 16.266 1 91.31 584 THR A C 1
ATOM 4561 O O . THR A 1 584 ? -21.391 -32.625 16.641 1 91.31 584 THR A O 1
ATOM 4564 N N . ALA A 1 585 ? -20.25 -31.75 15.039 1 86.81 585 ALA A N 1
ATOM 4565 C CA . ALA A 1 585 ? -21.141 -32.219 13.984 1 86.81 585 ALA A CA 1
ATOM 4566 C C . ALA A 1 585 ? -20.703 -33.594 13.461 1 86.81 585 ALA A C 1
ATOM 4568 O O . ALA A 1 585 ? -21.422 -34.219 12.688 1 86.81 585 ALA A O 1
ATOM 4569 N N . GLY A 1 586 ? -19.531 -34.094 13.914 1 87.94 586 GLY A N 1
ATOM 4570 C CA . GLY A 1 586 ? -19.016 -35.375 13.422 1 87.94 586 GLY A CA 1
ATOM 4571 C C . GLY A 1 586 ? -18.078 -35.188 12.234 1 87.94 586 GLY A C 1
ATOM 4572 O O . GLY A 1 586 ? -17.797 -34.094 11.812 1 87.94 586 GLY A O 1
ATOM 4573 N N . GLY A 1 587 ? -17.609 -36.406 11.734 1 90.81 587 GLY A N 1
ATOM 4574 C CA . GLY A 1 587 ? -16.688 -36.375 10.602 1 90.81 587 GLY A CA 1
ATOM 4575 C C . GLY A 1 587 ? -15.227 -36.375 11.023 1 90.81 587 GLY A C 1
ATOM 4576 O O . GLY A 1 587 ? -14.914 -36.5 12.203 1 90.81 587 GLY A O 1
ATOM 4577 N N . PRO A 1 588 ? -14.414 -36.125 10.016 1 93.88 588 PRO A N 1
ATOM 4578 C CA . PRO A 1 588 ? -12.977 -36.281 10.25 1 93.88 588 PRO A CA 1
ATOM 4579 C C . PRO A 1 588 ? -12.344 -35.094 10.961 1 93.88 588 PRO A C 1
ATOM 4581 O O . PRO A 1 588 ? -11.273 -35.219 11.562 1 93.88 588 PRO A O 1
ATOM 4584 N N . ARG A 1 589 ? -12.906 -33.938 10.914 1 95.19 589 ARG A N 1
ATOM 4585 C CA . ARG A 1 589 ? -12.352 -32.75 11.531 1 95.19 589 ARG A CA 1
ATOM 4586 C C . ARG A 1 589 ? -12.633 -32.719 13.031 1 95.19 589 ARG A C 1
ATOM 4588 O O . ARG A 1 589 ? -13.703 -33.156 13.477 1 95.19 589 ARG A O 1
ATOM 4595 N N . THR A 1 590 ? -11.641 -32.125 13.734 1 95.56 590 THR A N 1
ATOM 4596 C CA . THR A 1 590 ? -11.852 -32 15.18 1 95.56 590 THR A CA 1
ATOM 4597 C C . THR A 1 590 ? -12.242 -30.578 15.562 1 95.56 590 THR A C 1
ATOM 4599 O O . THR A 1 590 ? -12.734 -30.344 16.672 1 95.56 590 THR A O 1
ATOM 4602 N N . SER A 1 591 ? -11.984 -29.672 14.672 1 96.31 591 SER A N 1
ATOM 4603 C CA . SER A 1 591 ? -12.273 -28.281 14.977 1 96.31 591 SER A CA 1
ATOM 4604 C C . SER A 1 591 ? -12.93 -27.578 13.789 1 96.31 591 SER A C 1
ATOM 4606 O O . SER A 1 591 ? -13.023 -28.141 12.703 1 96.31 591 SER A O 1
ATOM 4608 N N . THR A 1 592 ? -13.5 -26.391 14.086 1 96.88 592 THR A N 1
ATOM 4609 C CA . THR A 1 592 ? -14.133 -25.531 13.094 1 96.88 592 THR A CA 1
ATOM 4610 C C . THR A 1 592 ? -13.633 -24.094 13.234 1 96.88 592 THR A C 1
ATOM 4612 O O . THR A 1 592 ? -13.086 -23.719 14.273 1 96.88 592 THR A O 1
ATOM 4615 N N . MET A 1 593 ? -13.727 -23.328 12.141 1 96.56 593 MET A N 1
ATOM 4616 C CA . MET A 1 593 ? -13.539 -21.891 12.203 1 96.56 593 MET A CA 1
ATOM 4617 C C . MET A 1 593 ? -14.875 -21.156 12.297 1 96.56 593 MET A C 1
ATOM 4619 O O . MET A 1 593 ? -15.719 -21.281 11.398 1 96.56 593 MET A O 1
ATOM 4623 N N . GLN A 1 594 ? -15.07 -20.469 13.312 1 97.06 594 GLN A N 1
ATOM 4624 C CA . GLN A 1 594 ? -16.281 -19.688 13.531 1 97.06 594 GLN A CA 1
ATOM 4625 C C . GLN A 1 594 ? -15.945 -18.234 13.852 1 97.06 594 GLN A C 1
ATOM 4627 O O . GLN A 1 594 ? -14.773 -17.859 13.898 1 97.06 594 GLN A O 1
ATOM 4632 N N . VAL A 1 595 ? -16.969 -17.406 13.859 1 96.62 595 VAL A N 1
ATOM 4633 C CA . VAL A 1 595 ? -16.781 -15.992 14.203 1 96.62 595 VAL A CA 1
ATOM 4634 C C . VAL A 1 595 ? -17.641 -15.648 15.43 1 96.62 595 VAL A C 1
ATOM 4636 O O . VAL A 1 595 ? -18.844 -15.875 15.43 1 96.62 595 VAL A O 1
ATOM 4639 N N . ASN A 1 596 ? -16.969 -15.195 16.469 1 96.56 596 ASN A N 1
ATOM 4640 C CA . ASN A 1 596 ? -17.672 -14.672 17.625 1 96.56 596 ASN A CA 1
ATOM 4641 C C . ASN A 1 596 ? -18 -13.188 17.469 1 96.56 596 ASN A C 1
ATOM 4643 O O . ASN A 1 596 ? -17.094 -12.352 17.359 1 96.56 596 ASN A O 1
ATOM 4647 N N . GLN A 1 597 ? -19.25 -12.906 17.453 1 96.75 597 GLN A N 1
ATOM 4648 C CA . GLN A 1 597 ? -19.688 -11.531 17.297 1 96.75 597 GLN A CA 1
ATOM 4649 C C . GLN A 1 597 ? -20.266 -10.992 18.594 1 96.75 597 GLN A C 1
ATOM 4651 O O . GLN A 1 597 ? -21.016 -11.688 19.281 1 96.75 597 GLN A O 1
ATOM 4656 N N . TYR A 1 598 ? -19.922 -9.781 19.031 1 97.06 598 TYR A N 1
ATOM 4657 C CA . TYR A 1 598 ? -20.453 -9.156 20.234 1 97.06 598 TYR A CA 1
ATOM 4658 C C . TYR A 1 598 ? -20.391 -7.637 20.125 1 97.06 598 TYR A C 1
ATOM 4660 O O . TYR A 1 598 ? -19.609 -7.094 19.359 1 97.06 598 TYR A O 1
ATOM 4668 N N . ASN A 1 599 ? -21.234 -6.973 20.859 1 97.25 599 ASN A N 1
ATOM 4669 C CA . ASN A 1 599 ? -21.25 -5.516 20.906 1 97.25 599 ASN A CA 1
ATOM 4670 C C . ASN A 1 599 ? -20.297 -4.969 21.953 1 97.25 599 ASN A C 1
ATOM 4672 O O . ASN A 1 599 ? -20.062 -5.609 22.984 1 97.25 599 ASN A O 1
ATOM 4676 N N . ILE A 1 600 ? -19.719 -3.883 21.625 1 97.94 600 ILE A N 1
ATOM 4677 C CA . ILE A 1 600 ? -19 -3.064 22.594 1 97.94 600 ILE A CA 1
ATOM 4678 C C . ILE A 1 600 ? -19.844 -1.845 22.969 1 97.94 600 ILE A C 1
ATOM 4680 O O . ILE A 1 600 ? -19.906 -0.877 22.203 1 97.94 600 ILE A O 1
ATOM 4684 N N . GLY A 1 601 ? -20.359 -1.814 24.141 1 98.12 601 GLY A N 1
ATOM 4685 C CA . GLY A 1 601 ? -21.547 -1.023 24.406 1 98.12 601 GLY A CA 1
ATOM 4686 C C . GLY A 1 601 ? -21.25 0.328 25.016 1 98.12 601 GLY A C 1
ATOM 4687 O O . GLY A 1 601 ? -22.156 1.155 25.188 1 98.12 601 GLY A O 1
ATOM 4688 N N . ASN A 1 602 ? -20 0.544 25.422 1 98.56 602 ASN A N 1
ATOM 4689 C CA . ASN A 1 602 ? -19.703 1.814 26.062 1 98.56 602 ASN A CA 1
ATOM 4690 C C . ASN A 1 602 ? -18.312 2.332 25.688 1 98.56 602 ASN A C 1
ATOM 4692 O O . ASN A 1 602 ? -17.484 1.58 25.156 1 98.56 602 ASN A O 1
ATOM 4696 N N . GLU A 1 603 ? -18.047 3.58 25.953 1 98.69 603 GLU A N 1
ATOM 4697 C CA . GLU A 1 603 ? -16.875 4.293 25.469 1 98.69 603 GLU A CA 1
ATOM 4698 C C . GLU A 1 603 ? -15.586 3.732 26.078 1 98.69 603 GLU A C 1
ATOM 4700 O O . GLU A 1 603 ? -14.562 3.625 25.391 1 98.69 603 GLU A O 1
ATOM 4705 N N . GLN A 1 604 ? -15.555 3.402 27.312 1 98.19 604 GLN A N 1
ATOM 4706 C CA . GLN A 1 604 ? -14.336 2.934 27.969 1 98.19 604 GLN A CA 1
ATOM 4707 C C . GLN A 1 604 ? -13.93 1.552 27.469 1 98.19 604 GLN A C 1
ATOM 4709 O O . GLN A 1 604 ? -12.742 1.267 27.297 1 98.19 604 GLN A O 1
ATOM 4714 N N . ASP A 1 605 ? -14.945 0.717 27.188 1 97.88 605 ASP A N 1
ATOM 4715 C CA . ASP A 1 605 ? -14.648 -0.584 26.594 1 97.88 605 ASP A CA 1
ATOM 4716 C C . ASP A 1 605 ? -14.195 -0.438 25.156 1 97.88 605 ASP A C 1
ATOM 4718 O O . ASP A 1 605 ? -13.469 -1.291 24.641 1 97.88 605 ASP A O 1
ATOM 4722 N N . ALA A 1 606 ? -14.641 0.599 24.516 1 97.94 606 ALA A N 1
ATOM 4723 C CA . ALA A 1 606 ? -14.289 0.843 23.109 1 97.94 606 ALA A CA 1
ATOM 4724 C C . ALA A 1 606 ? -12.828 1.259 22.984 1 97.94 606 ALA A C 1
ATOM 4726 O O . ALA A 1 606 ? -12.227 1.108 21.906 1 97.94 606 ALA A O 1
ATOM 4727 N N . ALA A 1 607 ? -12.266 1.844 24.016 1 97.44 607 ALA A N 1
ATOM 4728 C CA . ALA A 1 607 ? -10.844 2.18 24 1 97.44 607 ALA A CA 1
ATOM 4729 C C . ALA A 1 607 ? -9.984 0.922 24.047 1 97.44 607 ALA A C 1
ATOM 4731 O O . ALA A 1 607 ? -9.859 0.289 25.109 1 97.44 607 ALA A O 1
ATOM 4732 N N . GLN A 1 608 ? -9.375 0.551 22.891 1 95.38 608 GLN A N 1
ATOM 4733 C CA . GLN A 1 608 ? -8.703 -0.744 22.828 1 95.38 608 GLN A CA 1
ATOM 4734 C C . GLN A 1 608 ? -7.406 -0.655 22.031 1 95.38 608 GLN A C 1
ATOM 4736 O O . GLN A 1 608 ? -7.27 0.205 21.156 1 95.38 608 GLN A O 1
ATOM 4741 N N . LYS A 1 609 ? -6.473 -1.491 22.469 1 92.44 609 LYS A N 1
ATOM 4742 C CA . LYS A 1 609 ? -5.379 -1.809 21.547 1 92.44 609 LYS A CA 1
ATOM 4743 C C . LYS A 1 609 ? -5.867 -2.678 20.391 1 92.44 609 LYS A C 1
ATOM 4745 O O . LYS A 1 609 ? -6.832 -3.432 20.531 1 92.44 609 LYS A O 1
ATOM 4750 N N . PHE A 1 610 ? -5.277 -2.488 19.328 1 87.44 610 PHE A N 1
ATOM 4751 C CA . PHE A 1 610 ? -5.727 -3.148 18.109 1 87.44 610 PHE A CA 1
ATOM 4752 C C . PHE A 1 610 ? -4.828 -4.332 17.766 1 87.44 610 PHE A C 1
ATOM 4754 O O . PHE A 1 610 ? -3.607 -4.25 17.906 1 87.44 610 PHE A O 1
ATOM 4761 N N . ASP A 1 611 ? -5.516 -5.367 17.375 1 84.69 611 ASP A N 1
ATOM 4762 C CA . ASP A 1 611 ? -4.879 -6.555 16.812 1 84.69 611 ASP A CA 1
ATOM 4763 C C . ASP A 1 611 ? -5.309 -6.773 15.359 1 84.69 611 ASP A C 1
ATOM 4765 O O . ASP A 1 611 ? -6.504 -6.785 15.055 1 84.69 611 ASP A O 1
ATOM 4769 N N . PRO A 1 612 ? -4.336 -6.895 14.438 1 84.88 612 PRO A N 1
ATOM 4770 C CA . PRO A 1 612 ? -4.691 -7.004 13.023 1 84.88 612 PRO A CA 1
ATOM 4771 C C . PRO A 1 612 ? -5.488 -8.273 12.711 1 84.88 612 PRO A C 1
ATOM 4773 O O . PRO A 1 612 ? -6.031 -8.406 11.617 1 84.88 612 PRO A O 1
ATOM 4776 N N . GLY A 1 613 ? -5.66 -9.148 13.648 1 87.56 613 GLY A N 1
ATOM 4777 C CA . GLY A 1 613 ? -6.469 -10.344 13.453 1 87.56 613 GLY A CA 1
ATOM 4778 C C . GLY A 1 613 ? -7.922 -10.148 13.836 1 87.56 613 GLY A C 1
ATOM 4779 O O . GLY A 1 613 ? -8.758 -11.031 13.602 1 87.56 613 GLY A O 1
ATOM 4780 N N . THR A 1 614 ? -8.289 -8.992 14.336 1 89.94 614 THR A N 1
ATOM 4781 C CA . THR A 1 614 ? -9.656 -8.758 14.805 1 89.94 614 THR A CA 1
ATOM 4782 C C . THR A 1 614 ? -10.422 -7.879 13.82 1 89.94 614 THR A C 1
ATOM 4784 O O . THR A 1 614 ? -9.812 -7.152 13.031 1 89.94 614 THR A O 1
ATOM 4787 N N . ILE A 1 615 ? -11.734 -8.016 13.836 1 96.81 615 ILE A N 1
ATOM 4788 C CA . ILE A 1 615 ? -12.617 -7.207 13.008 1 96.81 615 ILE A CA 1
ATOM 4789 C C . ILE A 1 615 ? -13.461 -6.289 13.898 1 96.81 615 ILE A C 1
ATOM 4791 O O . ILE A 1 615 ? -14.148 -6.754 14.805 1 96.81 615 ILE A O 1
ATOM 4795 N N . ARG A 1 616 ? -13.359 -5 13.703 1 97.94 616 ARG A N 1
ATOM 4796 C CA . ARG A 1 616 ? -14.18 -4.008 14.391 1 97.94 616 ARG A CA 1
ATOM 4797 C C . ARG A 1 616 ? -15.062 -3.248 13.406 1 97.94 616 ARG A C 1
ATOM 4799 O O . ARG A 1 616 ? -14.586 -2.771 12.375 1 97.94 616 ARG A O 1
ATOM 4806 N N . LEU A 1 617 ? -16.344 -3.191 13.695 1 98.5 617 LEU A N 1
ATOM 4807 C CA . LEU A 1 617 ? -17.328 -2.59 12.797 1 98.5 617 LEU A CA 1
ATOM 4808 C C . LEU A 1 617 ? -18.062 -1.449 13.484 1 98.5 617 LEU A C 1
ATOM 4810 O O . LEU A 1 617 ? -18.359 -1.529 14.68 1 98.5 617 LEU A O 1
ATOM 4814 N N . LEU A 1 618 ? -18.266 -0.425 12.805 1 98.81 618 LEU A N 1
ATOM 4815 C CA . LEU A 1 618 ? -19.391 0.447 13.125 1 98.81 618 LEU A CA 1
ATOM 4816 C C . LEU A 1 618 ? -20.625 0.067 12.312 1 98.81 618 LEU A C 1
ATOM 4818 O O . LEU A 1 618 ? -20.625 0.167 11.086 1 98.81 618 LEU A O 1
ATOM 4822 N N . SER A 1 619 ? -21.688 -0.326 13.031 1 98.75 619 SER A N 1
ATOM 4823 C CA . SER A 1 619 ? -22.844 -0.944 12.383 1 98.75 619 SER A CA 1
ATOM 4824 C C . SER A 1 619 ? -24.109 -0.136 12.625 1 98.75 619 SER A C 1
ATOM 4826 O O . SER A 1 619 ? -24.328 0.373 13.727 1 98.75 619 SER A O 1
ATOM 4828 N N . ASN A 1 620 ? -24.938 -0.018 11.609 1 98.75 620 ASN A N 1
ATOM 4829 C CA . ASN A 1 620 ? -26.281 0.499 11.758 1 98.75 620 ASN A CA 1
ATOM 4830 C C . ASN A 1 620 ? -27.297 -0.625 11.992 1 98.75 620 ASN A C 1
ATOM 4832 O O . ASN A 1 620 ? -27.656 -1.343 11.062 1 98.75 620 ASN A O 1
ATOM 4836 N N . PRO A 1 621 ? -27.766 -0.775 13.188 1 97.62 621 PRO A N 1
ATOM 4837 C CA . PRO A 1 621 ? -28.672 -1.889 13.469 1 97.62 621 PRO A CA 1
ATOM 4838 C C . PRO A 1 621 ? -30.062 -1.685 12.867 1 97.62 621 PRO A C 1
ATOM 4840 O O . PRO A 1 621 ? -30.875 -2.611 12.859 1 97.62 621 PRO A O 1
ATOM 4843 N N . ASN A 1 622 ? -30.312 -0.514 12.305 1 98.38 622 ASN A N 1
ATOM 4844 C CA . ASN A 1 622 ? -31.641 -0.192 11.797 1 98.38 622 ASN A CA 1
ATOM 4845 C C . ASN A 1 622 ? -31.719 -0.365 10.281 1 98.38 622 ASN A C 1
ATOM 4847 O O . ASN A 1 622 ? -32.781 -0.19 9.68 1 98.38 622 ASN A O 1
ATOM 4851 N N . LYS A 1 623 ? -30.688 -0.545 9.695 1 98.38 623 LYS A N 1
ATOM 4852 C CA . LYS A 1 623 ? -30.609 -0.747 8.25 1 98.38 623 LYS A CA 1
ATOM 4853 C C . LYS A 1 623 ? -29.922 -2.07 7.918 1 98.38 623 LYS A C 1
ATOM 4855 O O . LYS A 1 623 ? -28.906 -2.428 8.523 1 98.38 623 LYS A O 1
ATOM 4860 N N . GLU A 1 624 ? -30.5 -2.791 6.957 1 98.44 624 GLU A N 1
ATOM 4861 C CA . GLU A 1 624 ? -29.969 -4.098 6.559 1 98.44 624 GLU A CA 1
ATOM 4862 C C . GLU A 1 624 ? -29.719 -4.152 5.055 1 98.44 624 GLU A C 1
ATOM 4864 O O . GLU A 1 624 ? -30.344 -3.414 4.285 1 98.44 624 GLU A O 1
ATOM 4869 N N . ASN A 1 625 ? -28.734 -4.945 4.66 1 98.31 625 ASN A N 1
ATOM 4870 C CA . ASN A 1 625 ? -28.609 -5.238 3.236 1 98.31 625 ASN A CA 1
ATOM 4871 C C . ASN A 1 625 ? -29.625 -6.289 2.793 1 98.31 625 ASN A C 1
ATOM 4873 O O . ASN A 1 625 ? -30.5 -6.688 3.57 1 98.31 625 ASN A O 1
ATOM 4877 N N . ARG A 1 626 ? -29.453 -6.727 1.562 1 97.69 626 ARG A N 1
ATOM 4878 C CA . ARG A 1 626 ? -30.422 -7.621 0.945 1 97.69 626 ARG A CA 1
ATOM 4879 C C . ARG A 1 626 ? -30.562 -8.914 1.74 1 97.69 626 ARG A C 1
ATOM 4881 O O . ARG A 1 626 ? -31.641 -9.5 1.802 1 97.69 626 ARG A O 1
ATOM 4888 N N . MET A 1 627 ? -29.594 -9.359 2.479 1 98.44 627 MET A N 1
ATOM 4889 C CA . MET A 1 627 ? -29.578 -10.648 3.178 1 98.44 627 MET A CA 1
ATOM 4890 C C . MET A 1 627 ? -30 -10.477 4.633 1 98.44 627 MET A C 1
ATOM 4892 O O . MET A 1 627 ? -30.109 -11.461 5.367 1 98.44 627 MET A O 1
ATOM 4896 N N . GLY A 1 628 ? -30.156 -9.297 5.012 1 98.31 628 GLY A N 1
ATOM 4897 C CA . GLY A 1 628 ? -30.594 -9.07 6.383 1 98.31 628 GLY A CA 1
ATOM 4898 C C . GLY A 1 628 ? -29.438 -8.812 7.336 1 98.31 628 GLY A C 1
ATOM 4899 O O . GLY A 1 628 ? -29.625 -8.805 8.555 1 98.31 628 GLY A O 1
ATOM 4900 N N . ASN A 1 629 ? -28.266 -8.641 6.855 1 98 629 ASN A N 1
ATOM 4901 C CA . ASN A 1 629 ? -27.141 -8.227 7.691 1 98 629 ASN A CA 1
ATOM 4902 C C . ASN A 1 629 ? -27.172 -6.723 7.965 1 98 629 ASN A C 1
ATOM 4904 O O . ASN A 1 629 ? -27.438 -5.926 7.059 1 98 629 ASN A O 1
ATOM 4908 N N . PRO A 1 630 ? -26.969 -6.32 9.234 1 98.38 630 PRO A N 1
ATOM 4909 C CA . PRO A 1 630 ? -26.812 -4.879 9.445 1 98.38 630 PRO A CA 1
ATOM 4910 C C . PRO A 1 630 ? -25.703 -4.277 8.602 1 98.38 630 PRO A C 1
ATOM 4912 O O . PRO A 1 630 ? -24.625 -4.867 8.484 1 98.38 630 PRO A O 1
ATOM 4915 N N . VAL A 1 631 ? -26 -3.154 8.008 1 98.75 631 VAL A N 1
ATOM 4916 C CA . VAL A 1 631 ? -24.969 -2.516 7.195 1 98.75 631 VAL A CA 1
ATOM 4917 C C . VAL A 1 631 ? -23.891 -1.937 8.102 1 98.75 631 VAL A C 1
ATOM 4919 O O . VAL A 1 631 ? -24.188 -1.414 9.18 1 98.75 631 VAL A O 1
ATOM 4922 N N . SER A 1 632 ? -22.609 -2.061 7.656 1 98.81 632 SER A N 1
ATOM 4923 C CA . SER A 1 632 ? -21.5 -1.679 8.531 1 98.81 632 SER A CA 1
ATOM 4924 C C . SER A 1 632 ? -20.312 -1.19 7.719 1 98.81 632 SER A C 1
ATOM 4926 O O . SER A 1 632 ? -20.25 -1.38 6.504 1 98.81 632 SER A O 1
ATOM 4928 N N . TYR A 1 633 ? -19.406 -0.514 8.375 1 98.81 633 TYR A N 1
ATOM 4929 C CA . TYR A 1 633 ? -18.047 -0.264 7.934 1 98.81 633 TYR A CA 1
ATOM 4930 C C . TYR A 1 633 ? -17.031 -0.832 8.93 1 98.81 633 TYR A C 1
ATOM 4932 O O . TYR A 1 633 ? -17.188 -0.658 10.141 1 98.81 633 TYR A O 1
ATOM 4940 N N . GLN A 1 634 ? -16.078 -1.508 8.375 1 98.38 634 GLN A N 1
ATOM 4941 C CA . GLN A 1 634 ? -14.977 -2.006 9.195 1 98.38 634 GLN A CA 1
ATOM 4942 C C . GLN A 1 634 ? -13.945 -0.912 9.453 1 98.38 634 GLN A C 1
ATOM 4944 O O . GLN A 1 634 ? -13.617 -0.138 8.547 1 98.38 634 GLN A O 1
ATOM 4949 N N . ILE A 1 635 ? -13.438 -0.891 10.68 1 98.19 635 ILE A N 1
ATOM 4950 C CA . ILE A 1 635 ? -12.398 0.043 11.086 1 98.19 635 ILE A CA 1
ATOM 4951 C C . ILE A 1 635 ? -11.07 -0.697 11.242 1 98.19 635 ILE A C 1
ATOM 4953 O O . ILE A 1 635 ? -10.945 -1.599 12.07 1 98.19 635 ILE A O 1
ATOM 4957 N N . ILE A 1 636 ? -10.078 -0.295 10.445 1 96.88 636 ILE A N 1
ATOM 4958 C CA . ILE A 1 636 ? -8.766 -0.923 10.484 1 96.88 636 ILE A CA 1
ATOM 4959 C C . ILE A 1 636 ? -7.707 0.121 10.828 1 96.88 636 ILE A C 1
ATOM 4961 O O . ILE A 1 636 ? -7.129 0.748 9.938 1 96.88 636 ILE A O 1
ATOM 4965 N N . PRO A 1 637 ? -7.332 0.171 12.062 1 95.88 637 PRO A N 1
ATOM 4966 C CA . PRO A 1 637 ? -6.395 1.21 12.492 1 95.88 637 PRO A CA 1
ATOM 4967 C C . PRO A 1 637 ? -4.988 1.003 11.945 1 95.88 637 PRO A C 1
ATOM 4969 O O . PRO A 1 637 ? -4.195 1.948 11.891 1 95.88 637 PRO A O 1
ATOM 4972 N N . TYR A 1 638 ? -4.645 -0.204 11.617 1 92.94 638 TYR A N 1
ATOM 4973 C CA . TYR A 1 638 ? -3.357 -0.522 11.016 1 92.94 638 TYR A CA 1
ATOM 4974 C C . TYR A 1 638 ? -3.523 -1.486 9.852 1 92.94 638 TYR A C 1
ATOM 4976 O O . TYR A 1 638 ? -3.717 -2.688 10.047 1 92.94 638 TYR A O 1
ATOM 4984 N N . ALA A 1 639 ? -3.359 -0.927 8.742 1 91.81 639 ALA A N 1
ATOM 4985 C CA . ALA A 1 639 ? -3.447 -1.725 7.52 1 91.81 639 ALA A CA 1
ATOM 4986 C C . ALA A 1 639 ? -2.072 -1.899 6.879 1 91.81 639 ALA A C 1
ATOM 4988 O O . ALA A 1 639 ? -1.968 -2.332 5.73 1 91.81 639 ALA A O 1
ATOM 4989 N N . GLY A 1 640 ? -1.051 -1.446 7.582 1 91.38 640 GLY A N 1
ATOM 4990 C CA . GLY A 1 640 ? 0.309 -1.651 7.109 1 91.38 640 GLY A CA 1
ATOM 4991 C C . GLY A 1 640 ? 1.189 -0.427 7.273 1 91.38 640 GLY A C 1
ATOM 4992 O O . GLY A 1 640 ? 0.704 0.65 7.625 1 91.38 640 GLY A O 1
ATOM 4993 N N . GLY A 1 641 ? 2.508 -0.682 7.008 1 91.81 641 GLY A N 1
ATOM 4994 C CA . GLY A 1 641 ? 3.506 0.374 7.074 1 91.81 641 GLY A CA 1
ATOM 4995 C C . GLY A 1 641 ? 4.914 -0.118 6.793 1 91.81 641 GLY A C 1
ATOM 4996 O O . GLY A 1 641 ? 5.125 -1.312 6.57 1 91.81 641 GLY A O 1
ATOM 4997 N N . THR A 1 642 ? 5.809 0.865 6.816 1 88.81 642 THR A N 1
ATOM 4998 C CA . THR A 1 642 ? 7.188 0.557 6.465 1 88.81 642 THR A CA 1
ATOM 4999 C C . THR A 1 642 ? 8.078 0.55 7.703 1 88.81 642 THR A C 1
ATOM 5001 O O . THR A 1 642 ? 9.219 0.078 7.656 1 88.81 642 THR A O 1
ATOM 5004 N N . HIS A 1 643 ? 7.582 1.017 8.844 1 86.12 643 HIS A N 1
ATOM 5005 C CA . HIS A 1 643 ? 8.234 0.954 10.141 1 86.12 643 HIS A CA 1
ATOM 5006 C C . HIS A 1 643 ? 7.426 0.108 11.125 1 86.12 643 HIS A C 1
ATOM 5008 O O . HIS A 1 643 ? 6.25 -0.176 10.883 1 86.12 643 HIS A O 1
ATOM 5014 N N . PRO A 1 644 ? 8.109 -0.263 12.211 1 87.56 644 PRO A N 1
ATOM 5015 C CA . PRO A 1 644 ? 7.316 -0.961 13.227 1 87.56 644 PRO A CA 1
ATOM 5016 C C . PRO A 1 644 ? 6.129 -0.135 13.711 1 87.56 644 PRO A C 1
ATOM 5018 O O . PRO A 1 644 ? 6.25 1.08 13.891 1 87.56 644 PRO A O 1
ATOM 5021 N N . VAL A 1 645 ? 5.074 -0.818 13.867 1 89.75 645 VAL A N 1
ATOM 5022 C CA . VAL A 1 645 ? 3.865 -0.127 14.305 1 89.75 645 VAL A CA 1
ATOM 5023 C C . VAL A 1 645 ? 4.016 0.317 15.758 1 89.75 645 VAL A C 1
ATOM 5025 O O . VAL A 1 645 ? 4.648 -0.373 16.562 1 89.75 645 VAL A O 1
ATOM 5028 N N . ALA A 1 646 ? 3.488 1.461 16.016 1 89 646 ALA A N 1
ATOM 5029 C CA . ALA A 1 646 ? 3.316 1.873 17.406 1 89 646 ALA A CA 1
ATOM 5030 C C . ALA A 1 646 ? 2.107 1.188 18.031 1 89 646 ALA A C 1
ATOM 5032 O O . ALA A 1 646 ? 0.973 1.646 17.875 1 89 646 ALA A O 1
ATOM 5033 N N . LYS A 1 647 ? 2.26 0.221 18.922 1 87.75 647 LYS A N 1
ATOM 5034 C CA . LYS A 1 647 ? 1.166 -0.518 19.547 1 87.75 647 LYS A CA 1
ATOM 5035 C C . LYS A 1 647 ? 0.668 0.194 20.797 1 87.75 647 LYS A C 1
ATOM 5037 O O . LYS A 1 647 ? -0.302 -0.241 21.422 1 87.75 647 LYS A O 1
ATOM 5042 N N . GLY A 1 648 ? 1.318 1.231 21.047 1 89.25 648 GLY A N 1
ATOM 5043 C CA . GLY A 1 648 ? 1.101 2.066 22.203 1 89.25 648 GLY A CA 1
ATOM 5044 C C . GLY A 1 648 ? 2.268 2.988 22.516 1 89.25 648 GLY A C 1
ATOM 5045 O O . GLY A 1 648 ? 3.293 2.943 21.828 1 89.25 648 GLY A O 1
ATOM 5046 N N . ALA A 1 649 ? 2.051 3.76 23.516 1 89.25 649 ALA A N 1
ATOM 5047 C CA . ALA A 1 649 ? 3.117 4.668 23.938 1 89.25 649 ALA A CA 1
ATOM 5048 C C . ALA A 1 649 ? 4.258 3.904 24.609 1 89.25 649 ALA A C 1
ATOM 5050 O O . ALA A 1 649 ? 4.023 2.979 25.391 1 89.25 649 ALA A O 1
ATOM 5051 N N . GLN A 1 650 ? 5.453 4.207 24.281 1 92 650 GLN A N 1
ATOM 5052 C CA . GLN A 1 650 ? 6.625 3.521 24.812 1 92 650 GLN A CA 1
ATOM 5053 C C . GLN A 1 650 ? 7.254 4.316 25.953 1 92 650 GLN A C 1
ATOM 5055 O O . GLN A 1 650 ? 8.445 4.645 25.922 1 92 650 GLN A O 1
ATOM 5060 N N . PHE A 1 651 ? 6.457 4.52 26.984 1 92.75 651 PHE A N 1
ATOM 5061 C CA . PHE A 1 651 ? 6.875 5.23 28.188 1 92.75 651 PHE A CA 1
ATOM 5062 C C . PHE A 1 651 ? 6.352 4.531 29.438 1 92.75 651 PHE A C 1
ATOM 5064 O O . PHE A 1 651 ? 5.402 3.752 29.359 1 92.75 651 PHE A O 1
ATOM 5071 N N . ALA A 1 652 ? 7 4.824 30.484 1 94.38 652 ALA A N 1
ATOM 5072 C CA . ALA A 1 652 ? 6.5 4.297 31.75 1 94.38 652 ALA A CA 1
ATOM 5073 C C . ALA A 1 652 ? 5.156 4.926 32.125 1 94.38 652 ALA A C 1
ATOM 5075 O O . ALA A 1 652 ? 4.895 6.082 31.781 1 94.38 652 ALA A O 1
ATOM 5076 N N . PRO A 1 653 ? 4.328 4.219 32.875 1 90.56 653 PRO A N 1
ATOM 5077 C CA . PRO A 1 653 ? 2.98 4.695 33.188 1 90.56 653 PRO A CA 1
ATOM 5078 C C . PRO A 1 653 ? 2.988 5.984 34 1 90.56 653 PRO A C 1
ATOM 5080 O O . PRO A 1 653 ? 2.012 6.738 34 1 90.56 653 PRO A O 1
ATOM 5083 N N . ASP A 1 654 ? 4.031 6.254 34.719 1 91.75 654 ASP A N 1
ATOM 5084 C CA . ASP A 1 654 ? 4.055 7.422 35.594 1 91.75 654 ASP A CA 1
ATOM 5085 C C . ASP A 1 654 ? 4.605 8.648 34.875 1 91.75 654 ASP A C 1
ATOM 5087 O O . ASP A 1 654 ? 4.719 9.727 35.469 1 91.75 654 ASP A O 1
ATOM 5091 N N . GLU A 1 655 ? 5.012 8.492 33.594 1 92.94 655 GLU A N 1
ATOM 5092 C CA . GLU A 1 655 ? 5.441 9.641 32.812 1 92.94 655 GLU A CA 1
ATOM 5093 C C . GLU A 1 655 ? 4.309 10.648 32.625 1 92.94 655 GLU A C 1
ATOM 5095 O O . GLU A 1 655 ? 3.156 10.266 32.406 1 92.94 655 GLU A O 1
ATOM 5100 N N . TRP A 1 656 ? 4.555 11.914 32.656 1 89.81 656 TRP A N 1
ATOM 5101 C CA . TRP A 1 656 ? 3.543 12.961 32.594 1 89.81 656 TRP A CA 1
ATOM 5102 C C . TRP A 1 656 ? 2.869 12.984 31.234 1 89.81 656 TRP A C 1
ATOM 5104 O O . TRP A 1 656 ? 1.723 13.422 31.094 1 89.81 656 TRP A O 1
ATOM 5114 N N . ILE A 1 657 ? 3.535 12.516 30.281 1 89.25 657 ILE A N 1
ATOM 5115 C CA . ILE A 1 657 ? 2.945 12.469 28.953 1 89.25 657 ILE A CA 1
ATOM 5116 C C . ILE A 1 657 ? 1.657 11.648 28.984 1 89.25 657 ILE A C 1
ATOM 5118 O O . ILE A 1 657 ? 0.685 11.977 28.297 1 89.25 657 ILE A O 1
ATOM 5122 N N . TYR A 1 658 ? 1.576 10.609 29.797 1 85.69 658 TYR A N 1
ATOM 5123 C CA . TYR A 1 658 ? 0.4 9.75 29.906 1 85.69 658 TYR A CA 1
ATOM 5124 C C . TYR A 1 658 ? -0.74 10.477 30.609 1 85.69 658 TYR A C 1
ATOM 5126 O O . TYR A 1 658 ? -1.913 10.227 30.328 1 85.69 658 TYR A O 1
ATOM 5134 N N . HIS A 1 659 ? -0.417 11.32 31.422 1 87.12 659 HIS A N 1
ATOM 5135 C CA . HIS A 1 659 ? -1.43 12.031 32.188 1 87.12 659 HIS A CA 1
ATOM 5136 C C . HIS A 1 659 ? -2.133 13.086 31.344 1 87.12 659 HIS A C 1
ATOM 5138 O O . HIS A 1 659 ? -3.268 13.469 31.641 1 87.12 659 HIS A O 1
ATOM 5144 N N . ARG A 1 660 ? -1.483 13.43 30.328 1 91.12 660 ARG A N 1
ATOM 5145 C CA . ARG A 1 660 ? -1.996 14.523 29.516 1 91.12 660 ARG A CA 1
ATOM 5146 C C . ARG A 1 660 ? -2.648 14 28.234 1 91.12 660 ARG A C 1
ATOM 5148 O O . ARG A 1 660 ? -3.525 14.648 27.672 1 91.12 660 ARG A O 1
ATOM 5155 N N . LEU A 1 661 ? -2.18 12.828 27.828 1 93.81 661 LEU A N 1
ATOM 5156 C CA . LEU A 1 661 ? -2.553 12.344 26.5 1 93.81 661 LEU A CA 1
ATOM 5157 C C . LEU A 1 661 ? -2.822 10.844 26.516 1 93.81 661 LEU A C 1
ATOM 5159 O O . LEU A 1 661 ? -1.947 10.047 26.172 1 93.81 661 LEU A O 1
ATOM 5163 N N . SER A 1 662 ? -4.023 10.453 26.625 1 91.31 662 SER A N 1
ATOM 5164 C CA . SER A 1 662 ? -4.348 9.039 26.75 1 91.31 662 SER A CA 1
ATOM 5165 C C . SER A 1 662 ? -4.496 8.383 25.391 1 91.31 662 SER A C 1
ATOM 5167 O O . SER A 1 662 ? -4.363 7.168 25.25 1 91.31 662 SER A O 1
ATOM 5169 N N . PHE A 1 663 ? -4.766 9.133 24.391 1 93.5 663 PHE A N 1
ATOM 5170 C CA . PHE A 1 663 ? -5.125 8.562 23.109 1 93.5 663 PHE A CA 1
ATOM 5171 C C . PHE A 1 663 ? -3.947 7.805 22.5 1 93.5 663 PHE A C 1
ATOM 5173 O O . PHE A 1 663 ? -4.133 6.938 21.641 1 93.5 663 PHE A O 1
ATOM 5180 N N . MET A 1 664 ? -2.727 8.07 22.953 1 92.5 664 MET A N 1
ATOM 5181 C CA . MET A 1 664 ? -1.523 7.523 22.328 1 92.5 664 MET A CA 1
ATOM 5182 C C . MET A 1 664 ? -1.401 6.027 22.594 1 92.5 664 MET A C 1
ATOM 5184 O O . MET A 1 664 ? -0.673 5.324 21.906 1 92.5 664 MET A O 1
ATOM 5188 N N . ASP A 1 665 ? -2.086 5.562 23.578 1 92.94 665 ASP A N 1
ATOM 5189 C CA . ASP A 1 665 ? -1.831 4.203 24.062 1 92.94 665 ASP A CA 1
ATOM 5190 C C . ASP A 1 665 ? -2.793 3.207 23.422 1 92.94 665 ASP A C 1
ATOM 5192 O O . ASP A 1 665 ? -2.641 1.995 23.594 1 92.94 665 ASP A O 1
ATOM 5196 N N . LYS A 1 666 ? -3.836 3.76 22.844 1 95.12 666 LYS A N 1
ATOM 5197 C CA . LYS A 1 666 ? -4.836 2.881 22.234 1 95.12 666 LYS A CA 1
ATOM 5198 C C . LYS A 1 666 ? -5.078 3.244 20.766 1 95.12 666 LYS A C 1
ATOM 5200 O O . LYS A 1 666 ? -5.062 4.422 20.406 1 95.12 666 LYS A O 1
ATOM 5205 N N . GLN A 1 667 ? -5.344 2.195 20 1 96.69 667 GLN A N 1
ATOM 5206 C CA . GLN A 1 667 ? -5.492 2.432 18.562 1 96.69 667 GLN A CA 1
ATOM 5207 C C . GLN A 1 667 ? -6.945 2.721 18.203 1 96.69 667 GLN A C 1
ATOM 5209 O O . GLN A 1 667 ? -7.227 3.248 17.125 1 96.69 667 GLN A O 1
ATOM 5214 N N . LEU A 1 668 ? -7.852 2.355 19.062 1 97.75 668 LEU A N 1
ATOM 5215 C CA . LEU A 1 668 ? -9.258 2.605 18.781 1 97.75 668 LEU A CA 1
ATOM 5216 C C . LEU A 1 668 ? -9.938 3.27 19.969 1 97.75 668 LEU A C 1
ATOM 5218 O O . LEU A 1 668 ? -9.812 2.801 21.109 1 97.75 668 LEU A O 1
ATOM 5222 N N . TRP A 1 669 ? -10.617 4.32 19.734 1 98.12 669 TRP A N 1
ATOM 5223 C CA . TRP A 1 669 ? -11.562 4.988 20.625 1 98.12 669 TRP A CA 1
ATOM 5224 C C . TRP A 1 669 ? -12.867 5.285 19.906 1 98.12 669 TRP A C 1
ATOM 5226 O O . TRP A 1 669 ? -12.875 5.566 18.703 1 98.12 669 TRP A O 1
ATOM 5236 N N . VAL A 1 670 ? -13.945 5.168 20.594 1 98.69 670 VAL A N 1
ATOM 5237 C CA . VAL A 1 670 ? -15.25 5.578 20.078 1 98.69 670 VAL A CA 1
ATOM 5238 C C . VAL A 1 670 ? -16.016 6.34 21.156 1 98.69 670 VAL A C 1
ATOM 5240 O O . VAL A 1 670 ? -16.109 5.887 22.297 1 98.69 670 VAL A O 1
ATOM 5243 N N . THR A 1 671 ? -16.516 7.504 20.812 1 98.69 671 THR A N 1
ATOM 5244 C CA . THR A 1 671 ? -17.312 8.297 21.734 1 98.69 671 THR A CA 1
ATOM 5245 C C . THR A 1 671 ? -18.641 8.695 21.094 1 98.69 671 THR A C 1
ATOM 5247 O O . THR A 1 671 ? -18.812 8.562 19.875 1 98.69 671 THR A O 1
ATOM 5250 N N . ARG A 1 672 ? -19.516 9.188 21.953 1 98.31 672 ARG A N 1
ATOM 5251 C CA . ARG A 1 672 ? -20.719 9.82 21.422 1 98.31 672 ARG A CA 1
ATOM 5252 C C . ARG A 1 672 ? -20.406 11.18 20.828 1 98.31 672 ARG A C 1
ATOM 5254 O O . ARG A 1 672 ? -19.484 11.867 21.266 1 98.31 672 ARG A O 1
ATOM 5261 N N . TYR A 1 673 ? -21.219 11.508 19.859 1 98.38 673 TYR A N 1
ATOM 5262 C CA . TYR A 1 673 ? -21.016 12.781 19.188 1 98.38 673 TYR A CA 1
ATOM 5263 C C . TYR A 1 673 ? -21.375 13.945 20.109 1 98.38 673 TYR A C 1
ATOM 5265 O O . TYR A 1 673 ? -22.484 14.008 20.641 1 98.38 673 TYR A O 1
ATOM 5273 N N . HIS A 1 674 ? -20.5 14.742 20.344 1 97.75 674 HIS A N 1
ATOM 5274 C CA . HIS A 1 674 ? -20.641 16.062 20.938 1 97.75 674 HIS A CA 1
ATOM 5275 C C . HIS A 1 674 ? -19.938 17.125 20.109 1 97.75 674 HIS A C 1
ATOM 5277 O O . HIS A 1 674 ? -18.75 16.984 19.781 1 97.75 674 HIS A O 1
ATOM 5283 N N . PRO A 1 675 ? -20.609 18.172 19.719 1 95.62 675 PRO A N 1
ATOM 5284 C CA . PRO A 1 675 ? -20.016 19.156 18.812 1 95.62 675 PRO A CA 1
ATOM 5285 C C . PRO A 1 675 ? -18.688 19.719 19.328 1 95.62 675 PRO A C 1
ATOM 5287 O O . PRO A 1 675 ? -17.828 20.094 18.547 1 95.62 675 PRO A O 1
ATOM 5290 N N . GLY A 1 676 ? -18.531 19.75 20.609 1 95.5 676 GLY A N 1
ATOM 5291 C CA . GLY A 1 676 ? -17.344 20.375 21.188 1 95.5 676 GLY A CA 1
ATOM 5292 C C . GLY A 1 676 ? -16.172 19.422 21.328 1 95.5 676 GLY A C 1
ATOM 5293 O O . GLY A 1 676 ? -15.062 19.844 21.641 1 95.5 676 GLY A O 1
ATOM 5294 N N . GLU A 1 677 ? -16.359 18.094 21.156 1 97.75 677 GLU A N 1
ATOM 5295 C CA . GLU A 1 677 ? -15.289 17.094 21.234 1 97.75 677 GLU A CA 1
ATOM 5296 C C . GLU A 1 677 ? -14.594 16.922 19.891 1 97.75 677 GLU A C 1
ATOM 5298 O O . GLU A 1 677 ? -14.992 16.094 19.078 1 97.75 677 GLU A O 1
ATOM 5303 N N . ARG A 1 678 ? -13.469 17.688 19.781 1 97.25 678 ARG A N 1
ATOM 5304 C CA . ARG A 1 678 ? -12.93 17.828 18.422 1 97.25 678 ARG A CA 1
ATOM 5305 C C . ARG A 1 678 ? -11.523 17.266 18.328 1 97.25 678 ARG A C 1
ATOM 5307 O O . ARG A 1 678 ? -11.086 16.844 17.25 1 97.25 678 ARG A O 1
ATOM 5314 N N . PHE A 1 679 ? -10.82 17.25 19.406 1 97.94 679 PHE A N 1
ATOM 5315 C CA . PHE A 1 679 ? -9.398 16.922 19.328 1 97.94 679 PHE A CA 1
ATOM 5316 C C . PHE A 1 679 ? -9.031 15.867 20.359 1 97.94 679 PHE A C 1
ATOM 5318 O O . PHE A 1 679 ? -9.352 16.016 21.547 1 97.94 679 PHE A O 1
ATOM 5325 N N . PRO A 1 680 ? -8.32 14.82 19.906 1 97.81 680 PRO A N 1
ATOM 5326 C CA . PRO A 1 680 ? -7.949 13.773 20.859 1 97.81 680 PRO A CA 1
ATOM 5327 C C . PRO A 1 680 ? -7.055 14.289 21.969 1 97.81 680 PRO A C 1
ATOM 5329 O O . PRO A 1 680 ? -7.055 13.727 23.078 1 97.81 680 PRO A O 1
ATOM 5332 N N . GLU A 1 681 ? -6.285 15.336 21.734 1 96.5 681 GLU A N 1
ATOM 5333 C CA . GLU A 1 681 ? -5.359 15.914 22.703 1 96.5 681 GLU A CA 1
ATOM 5334 C C . GLU A 1 681 ? -5.996 17.078 23.453 1 96.5 681 GLU A C 1
ATOM 5336 O O . GLU A 1 681 ? -5.344 17.719 24.281 1 96.5 681 GLU A O 1
ATOM 5341 N N . GLY A 1 682 ? -7.215 17.422 23.188 1 96.25 682 GLY A N 1
ATOM 5342 C CA . GLY A 1 682 ? -7.875 18.562 23.766 1 96.25 682 GLY A CA 1
ATOM 5343 C C . GLY A 1 682 ? -7.688 19.844 22.969 1 96.25 682 GLY A C 1
ATOM 5344 O O . GLY A 1 682 ? -6.84 19.891 22.078 1 96.25 682 GLY A O 1
ATOM 5345 N N . LYS A 1 683 ? -8.461 20.781 23.312 1 96.25 683 LYS A N 1
ATOM 5346 C CA . LYS A 1 683 ? -8.469 22.031 22.547 1 96.25 683 LYS A CA 1
ATOM 5347 C C . LYS A 1 683 ? -7.18 22.812 22.75 1 96.25 683 LYS A C 1
ATOM 5349 O O . LYS A 1 683 ? -6.672 23.438 21.812 1 96.25 683 LYS A O 1
ATOM 5354 N N . TYR A 1 684 ? -6.668 22.812 23.953 1 96.19 684 TYR A N 1
ATOM 5355 C CA . TYR A 1 684 ? -5.43 23.516 24.297 1 96.19 684 TYR A CA 1
ATOM 5356 C C . TYR A 1 684 ? -4.438 22.578 24.969 1 96.19 684 TYR A C 1
ATOM 5358 O O . TYR A 1 684 ? -4.207 22.672 26.172 1 96.19 684 TYR A O 1
ATOM 5366 N N . PRO A 1 685 ? -3.76 21.766 24.188 1 95.06 685 PRO A N 1
ATOM 5367 C CA . PRO A 1 685 ? -2.92 20.719 24.781 1 95.06 685 PRO A CA 1
ATOM 5368 C C . PRO A 1 685 ? -1.562 21.25 25.234 1 95.06 685 PRO A C 1
ATOM 5370 O O . PRO A 1 685 ? -0.883 20.594 26.031 1 95.06 685 PRO A O 1
ATOM 5373 N N . ASN A 1 686 ? -1.131 22.359 24.75 1 94.12 686 ASN A N 1
ATOM 5374 C CA . ASN A 1 686 ? 0.161 22.922 25.156 1 94.12 686 ASN A CA 1
ATOM 5375 C C . ASN A 1 686 ? 0.264 23.078 26.656 1 94.12 686 ASN A C 1
ATOM 5377 O O . ASN A 1 686 ? -0.525 23.812 27.266 1 94.12 686 ASN A O 1
ATOM 5381 N N . ARG A 1 687 ? 1.189 22.359 27.281 1 93.19 687 ARG A N 1
ATOM 5382 C CA . ARG A 1 687 ? 1.518 22.391 28.703 1 93.19 687 ARG A CA 1
ATOM 5383 C C . ARG A 1 687 ? 0.295 22.062 29.547 1 93.19 687 ARG A C 1
ATOM 5385 O O . ARG A 1 687 ? 0.19 22.5 30.703 1 93.19 687 ARG A O 1
ATOM 5392 N N . SER A 1 688 ? -0.649 21.406 28.969 1 93.56 688 SER A N 1
ATOM 5393 C CA . SER A 1 688 ? -1.795 20.984 29.766 1 93.56 688 SER A CA 1
ATOM 5394 C C . SER A 1 688 ? -1.36 20.109 30.938 1 93.56 688 SER A C 1
ATOM 5396 O O . SER A 1 688 ? -0.409 19.328 30.812 1 93.56 688 SER A O 1
ATOM 5398 N N . THR A 1 689 ? -2.145 20.188 32.062 1 92.81 689 THR A N 1
ATOM 5399 C CA . THR A 1 689 ? -1.784 19.453 33.281 1 92.81 689 THR A CA 1
ATOM 5400 C C . THR A 1 689 ? -2.568 18.156 33.375 1 92.81 689 THR A C 1
ATOM 5402 O O . THR A 1 689 ? -2.279 17.312 34.219 1 92.81 689 THR A O 1
ATOM 5405 N N . HIS A 1 690 ? -3.545 17.969 32.594 1 93.88 690 HIS A N 1
ATOM 5406 C CA . HIS A 1 690 ? -4.379 16.766 32.562 1 93.88 690 HIS A CA 1
ATOM 5407 C C . HIS A 1 690 ? -4.949 16.531 31.188 1 93.88 690 HIS A C 1
ATOM 5409 O O . HIS A 1 690 ? -4.781 17.359 30.297 1 93.88 690 HIS A O 1
ATOM 5415 N N . ASP A 1 691 ? -5.461 15.422 31 1 95.5 691 ASP A N 1
ATOM 5416 C CA . ASP A 1 691 ? -6.043 15.062 29.703 1 95.5 691 ASP A CA 1
ATOM 5417 C C . ASP A 1 691 ? -7.379 15.758 29.5 1 95.5 691 ASP A C 1
ATOM 5419 O O . ASP A 1 691 ? -8.359 15.461 30.172 1 95.5 691 ASP A O 1
ATOM 5423 N N . THR A 1 692 ? -7.426 16.641 28.547 1 95.94 692 THR A N 1
ATOM 5424 C CA . THR A 1 692 ? -8.656 17.359 28.219 1 95.94 692 THR A CA 1
ATOM 5425 C C . THR A 1 692 ? -9.227 16.891 26.891 1 95.94 692 THR A C 1
ATOM 5427 O O . THR A 1 692 ? -10.117 17.531 26.328 1 95.94 692 THR A O 1
ATOM 5430 N N . GLY A 1 693 ? -8.688 15.844 26.328 1 96.94 693 GLY A N 1
ATOM 5431 C CA . GLY A 1 693 ? -9.164 15.234 25.094 1 96.94 693 GLY A CA 1
ATOM 5432 C C . GLY A 1 693 ? -9.906 13.93 25.312 1 96.94 693 GLY A C 1
ATOM 5433 O O . GLY A 1 693 ? -10.859 13.883 26.094 1 96.94 693 GLY A O 1
ATOM 5434 N N . LEU A 1 694 ? -9.414 12.883 24.75 1 97.5 694 LEU A N 1
ATOM 5435 C CA . LEU A 1 694 ? -10.133 11.617 24.719 1 97.5 694 LEU A CA 1
ATOM 5436 C C . LEU A 1 694 ? -10.273 11.031 26.125 1 97.5 694 LEU A C 1
ATOM 5438 O O . LEU A 1 694 ? -11.234 10.328 26.406 1 97.5 694 LEU A O 1
ATOM 5442 N N . GLY A 1 695 ? -9.234 11.266 26.938 1 96.5 695 GLY A N 1
ATOM 5443 C CA . GLY A 1 695 ? -9.414 10.859 28.312 1 96.5 695 GLY A CA 1
ATOM 5444 C C . GLY A 1 695 ? -10.625 11.484 28.969 1 96.5 695 GLY A C 1
ATOM 5445 O O . GLY A 1 695 ? -11.398 10.797 29.641 1 96.5 695 GLY A O 1
ATOM 5446 N N . GLN A 1 696 ? -10.75 12.719 28.781 1 97 696 GLN A N 1
ATOM 5447 C CA . GLN A 1 696 ? -11.906 13.43 29.328 1 97 696 GLN A CA 1
ATOM 5448 C C . GLN A 1 696 ? -13.18 13.055 28.578 1 97 696 GLN A C 1
ATOM 5450 O O . GLN A 1 696 ? -14.234 12.859 29.188 1 97 696 GLN A O 1
ATOM 5455 N N . TYR A 1 697 ? -13.125 12.977 27.219 1 98.25 697 TYR A N 1
ATOM 5456 C CA . TYR A 1 697 ? -14.297 12.703 26.391 1 98.25 697 TYR A CA 1
ATOM 5457 C C . TYR A 1 697 ? -14.922 11.359 26.75 1 98.25 697 TYR A C 1
ATOM 5459 O O . TYR A 1 697 ? -16.125 11.164 26.562 1 98.25 697 TYR A O 1
ATOM 5467 N N . SER A 1 698 ? -14.156 10.422 27.203 1 97.88 698 SER A N 1
ATOM 5468 C CA . SER A 1 698 ? -14.641 9.07 27.469 1 97.88 698 SER A CA 1
ATOM 5469 C C . SER A 1 698 ? -14.906 8.859 28.953 1 97.88 698 SER A C 1
ATOM 5471 O O . SER A 1 698 ? -15.312 7.773 29.375 1 97.88 698 SER A O 1
ATOM 5473 N N . LYS A 1 699 ? -14.656 9.805 29.75 1 97.19 699 LYS A N 1
ATOM 5474 C CA . LYS A 1 699 ? -14.711 9.664 31.203 1 97.19 699 LYS A CA 1
ATOM 5475 C C . LYS A 1 699 ? -16.141 9.367 31.672 1 97.19 699 LYS A C 1
ATOM 5477 O O . LYS A 1 699 ? -16.328 8.602 32.625 1 97.19 699 LYS A O 1
ATOM 5482 N N . ASP A 1 700 ? -17.094 9.961 31.047 1 97.69 700 ASP A N 1
ATOM 5483 C CA . ASP A 1 700 ? -18.469 9.75 31.453 1 97.69 700 ASP A CA 1
ATOM 5484 C C . ASP A 1 700 ? -19 8.414 30.938 1 97.69 700 ASP A C 1
ATOM 5486 O O . ASP A 1 700 ? -20.094 7.977 31.312 1 97.69 700 ASP A O 1
ATOM 5490 N N . ASN A 1 701 ? -18.266 7.727 30.078 1 98.5 701 ASN A N 1
ATOM 5491 C CA . ASN A 1 701 ? -18.5 6.352 29.641 1 98.5 701 ASN A CA 1
ATOM 5492 C C . ASN A 1 701 ? -19.891 6.168 29.062 1 98.5 701 ASN A C 1
ATOM 5494 O O . ASN A 1 701 ? -20.609 5.242 29.438 1 98.5 701 ASN A O 1
ATOM 5498 N N . GLU A 1 702 ? -20.328 7.035 28.219 1 98.56 702 GLU A N 1
ATOM 5499 C CA . GLU A 1 702 ? -21.656 6.977 27.594 1 98.56 702 GLU A CA 1
ATOM 5500 C C . GLU A 1 702 ? -21.828 5.688 26.797 1 98.56 702 GLU A C 1
ATOM 5502 O O . GLU A 1 702 ? -20.859 5.074 26.375 1 98.56 702 GLU A O 1
ATOM 5507 N N . SER A 1 703 ? -23.156 5.344 26.656 1 98.44 703 SER A N 1
ATOM 5508 C CA . SER A 1 703 ? -23.5 4.168 25.859 1 98.44 703 SER A CA 1
ATOM 5509 C C . SER A 1 703 ? -23.219 4.402 24.375 1 98.44 703 SER A C 1
ATOM 5511 O O . SER A 1 703 ? -23.453 5.5 23.859 1 98.44 703 SER A O 1
ATOM 5513 N N . LEU A 1 704 ? -22.812 3.379 23.703 1 98.5 704 LEU A N 1
ATOM 5514 C CA . LEU A 1 704 ? -22.562 3.43 22.266 1 98.5 704 LEU A CA 1
ATOM 5515 C C . LEU A 1 704 ? -23.609 2.627 21.5 1 98.5 704 LEU A C 1
ATOM 5517 O O . LEU A 1 704 ? -23.5 2.443 20.297 1 98.5 704 LEU A O 1
ATOM 5521 N N . ASP A 1 705 ? -24.625 2.154 22.156 1 98.38 705 ASP A N 1
ATOM 5522 C CA . ASP A 1 705 ? -25.656 1.327 21.531 1 98.38 705 ASP A CA 1
ATOM 5523 C C . ASP A 1 705 ? -26.625 2.178 20.703 1 98.38 705 ASP A C 1
ATOM 5525 O O . ASP A 1 705 ? -27.438 2.918 21.266 1 98.38 705 ASP A O 1
ATOM 5529 N N . ASN A 1 706 ? -26.547 2.018 19.375 1 98.44 706 ASN A N 1
ATOM 5530 C CA . ASN A 1 706 ? -27.469 2.686 18.453 1 98.44 706 ASN A CA 1
ATOM 5531 C C . ASN A 1 706 ? -27.469 4.199 18.656 1 98.44 706 ASN A C 1
ATOM 5533 O O . ASN A 1 706 ? -28.531 4.801 18.875 1 98.44 706 ASN A O 1
ATOM 5537 N N . THR A 1 707 ? -26.312 4.777 18.594 1 98.38 707 THR A N 1
ATOM 5538 C CA . THR A 1 707 ? -26.125 6.191 18.891 1 98.38 707 THR A CA 1
ATOM 5539 C C . THR A 1 707 ? -25.297 6.867 17.812 1 98.38 707 THR A C 1
ATOM 5541 O O . THR A 1 707 ? -24.812 6.203 16.891 1 98.38 707 THR A O 1
ATOM 5544 N N . ASP A 1 708 ? -25.297 8.18 17.875 1 98.56 708 ASP A N 1
ATOM 5545 C CA . ASP A 1 708 ? -24.391 8.945 17.031 1 98.56 708 ASP A CA 1
ATOM 5546 C C . ASP A 1 708 ? -22.953 8.852 17.562 1 98.56 708 ASP A C 1
ATOM 5548 O O . ASP A 1 708 ? -22.594 9.555 18.516 1 98.56 708 ASP A O 1
ATOM 5552 N N . ALA A 1 709 ? -22.172 8.016 16.922 1 98.12 709 ALA A N 1
ATOM 5553 C CA . ALA A 1 709 ? -20.859 7.688 17.453 1 98.12 709 ALA A CA 1
ATOM 5554 C C . ALA A 1 709 ? -19.766 8.312 16.594 1 98.12 709 ALA A C 1
ATOM 5556 O O . ALA A 1 709 ? -19.938 8.484 15.383 1 98.12 709 ALA A O 1
ATOM 5557 N N . VAL A 1 710 ? -18.656 8.672 17.188 1 98.75 710 VAL A N 1
ATOM 5558 C CA . VAL A 1 710 ? -17.453 9.188 16.531 1 98.75 710 VAL A CA 1
ATOM 5559 C C . VAL A 1 710 ? -16.297 8.234 16.781 1 98.75 710 VAL A C 1
ATOM 5561 O O . VAL A 1 710 ? -15.977 7.898 17.922 1 98.75 710 VAL A O 1
ATOM 5564 N N . VAL A 1 711 ? -15.648 7.828 15.688 1 98.81 711 VAL A N 1
ATOM 5565 C CA . VAL A 1 711 ? -14.477 6.953 15.766 1 98.81 711 VAL A CA 1
ATOM 5566 C C . VAL A 1 711 ? -13.203 7.793 15.805 1 98.81 711 VAL A C 1
ATOM 5568 O O . VAL A 1 711 ? -13.039 8.719 15.016 1 98.81 711 VAL A O 1
ATOM 5571 N N . TRP A 1 712 ? -12.391 7.484 16.781 1 98.62 712 TRP A N 1
ATOM 5572 C CA . TRP A 1 712 ? -11.031 8.023 16.875 1 98.62 712 TRP A CA 1
ATOM 5573 C C . TRP A 1 712 ? -10 6.941 16.594 1 98.62 712 TRP A C 1
ATOM 5575 O O . TRP A 1 712 ? -9.758 6.078 17.453 1 98.62 712 TRP A O 1
ATOM 5585 N N . MET A 1 713 ? -9.422 7.008 15.469 1 98.12 713 MET A N 1
ATOM 5586 C CA . MET A 1 713 ? -8.492 5.973 15.023 1 98.12 713 MET A CA 1
ATOM 5587 C C . MET A 1 713 ? -7.043 6.434 15.188 1 98.12 713 MET A C 1
ATOM 5589 O O . MET A 1 713 ? -6.629 7.414 14.562 1 98.12 713 MET A O 1
ATOM 5593 N N . THR A 1 714 ? -6.305 5.723 16 1 97.44 714 THR A N 1
ATOM 5594 C CA . THR A 1 714 ? -4.902 6.039 16.25 1 97.44 714 THR A CA 1
ATOM 5595 C C . THR A 1 714 ? -3.99 5.051 15.523 1 97.44 714 THR A C 1
ATOM 5597 O O . THR A 1 714 ? -4.219 3.842 15.57 1 97.44 714 THR A O 1
ATOM 5600 N N . THR A 1 715 ? -3.061 5.547 14.828 1 96.25 715 THR A N 1
ATOM 5601 C CA . THR A 1 715 ? -2.012 4.75 14.203 1 96.25 715 THR A CA 1
ATOM 5602 C C . THR A 1 715 ? -0.653 5.43 14.359 1 96.25 715 THR A C 1
ATOM 5604 O O . THR A 1 715 ? -0.545 6.473 15 1 96.25 715 THR A O 1
ATOM 5607 N N . GLY A 1 716 ? 0.411 4.668 13.898 1 95.56 716 GLY A N 1
ATOM 5608 C CA . GLY A 1 716 ? 1.729 5.27 14.031 1 95.56 716 GLY A CA 1
ATOM 5609 C C . GLY A 1 716 ? 2.854 4.25 13.984 1 95.56 716 GLY A C 1
ATOM 5610 O O . GLY A 1 716 ? 2.625 3.076 13.695 1 95.56 716 GLY A O 1
ATOM 5611 N N . THR A 1 717 ? 4.051 4.812 14.227 1 95.81 717 THR A N 1
ATOM 5612 C CA . THR A 1 717 ? 5.246 3.984 14.117 1 95.81 717 THR A CA 1
ATOM 5613 C C . THR A 1 717 ? 6.223 4.281 15.25 1 95.81 717 THR A C 1
ATOM 5615 O O . THR A 1 717 ? 6.219 5.383 15.805 1 95.81 717 THR A O 1
ATOM 5618 N N . THR A 1 718 ? 6.898 3.238 15.633 1 96.56 718 THR A N 1
ATOM 5619 C CA . THR A 1 718 ? 8.125 3.426 16.406 1 96.56 718 THR A CA 1
ATOM 5620 C C . THR A 1 718 ? 9.336 3.518 15.477 1 96.56 718 THR A C 1
ATOM 5622 O O . THR A 1 718 ? 9.656 2.557 14.773 1 96.56 718 THR A O 1
ATOM 5625 N N . HIS A 1 719 ? 9.938 4.594 15.523 1 97.38 719 HIS A N 1
ATOM 5626 C CA . HIS A 1 719 ? 11 4.898 14.578 1 97.38 719 HIS A CA 1
ATOM 5627 C C . HIS A 1 719 ? 12.375 4.602 15.18 1 97.38 719 HIS A C 1
ATOM 5629 O O . HIS A 1 719 ? 12.891 5.391 15.977 1 97.38 719 HIS A O 1
ATOM 5635 N N . VAL A 1 720 ? 12.922 3.514 14.844 1 97.56 720 VAL A N 1
ATOM 5636 C CA . VAL A 1 720 ? 14.328 3.203 15.07 1 97.56 720 VAL A CA 1
ATOM 5637 C C . VAL A 1 720 ? 15.148 3.578 13.836 1 97.56 720 VAL A C 1
ATOM 5639 O O . VAL A 1 720 ? 15.055 2.92 12.797 1 97.56 720 VAL A O 1
ATOM 5642 N N . ALA A 1 721 ? 15.953 4.531 13.961 1 97.19 721 ALA A N 1
ATOM 5643 C CA . ALA A 1 721 ? 16.578 5.168 12.805 1 97.19 721 ALA A CA 1
ATOM 5644 C C . ALA A 1 721 ? 17.594 4.234 12.156 1 97.19 721 ALA A C 1
ATOM 5646 O O . ALA A 1 721 ? 18.156 3.359 12.812 1 97.19 721 ALA A O 1
ATOM 5647 N N . ARG A 1 722 ? 17.859 4.438 10.883 1 97.69 722 ARG A N 1
ATOM 5648 C CA . ARG A 1 722 ? 18.844 3.73 10.078 1 97.69 722 ARG A CA 1
ATOM 5649 C C . ARG A 1 722 ? 19.672 4.707 9.258 1 97.69 722 ARG A C 1
ATOM 5651 O O . ARG A 1 722 ? 19.25 5.828 8.984 1 97.69 722 ARG A O 1
ATOM 5658 N N . ALA A 1 723 ? 20.828 4.215 8.812 1 98.38 723 ALA A N 1
ATOM 5659 C CA . ALA A 1 723 ? 21.719 5.062 8.016 1 98.38 723 ALA A CA 1
ATOM 5660 C C . ALA A 1 723 ? 21.047 5.473 6.707 1 98.38 723 ALA A C 1
ATOM 5662 O O . ALA A 1 723 ? 21.266 6.582 6.211 1 98.38 723 ALA A O 1
ATOM 5663 N N . GLU A 1 724 ? 20.203 4.664 6.188 1 98.19 724 GLU A N 1
ATOM 5664 C CA . GLU A 1 724 ? 19.5 4.902 4.926 1 98.19 724 GLU A CA 1
ATOM 5665 C C . GLU A 1 724 ? 18.609 6.137 5.012 1 98.19 724 GLU A C 1
ATOM 5667 O O . GLU A 1 724 ? 18.125 6.629 3.994 1 98.19 724 GLU A O 1
ATOM 5672 N N . GLU A 1 725 ? 18.391 6.688 6.188 1 98.06 725 GLU A N 1
ATOM 5673 C CA . GLU A 1 725 ? 17.438 7.781 6.402 1 98.06 725 GLU A CA 1
ATOM 5674 C C . GLU A 1 725 ? 18.172 9.094 6.66 1 98.06 725 GLU A C 1
ATOM 5676 O O . GLU A 1 725 ? 17.578 10.047 7.168 1 98.06 725 GLU A O 1
ATOM 5681 N N . TRP A 1 726 ? 19.422 9.18 6.332 1 98.06 726 TRP A N 1
ATOM 5682 C CA . TRP A 1 726 ? 20.281 10.344 6.543 1 98.06 726 TRP A CA 1
ATOM 5683 C C . TRP A 1 726 ? 21.125 10.625 5.309 1 98.06 726 TRP A C 1
ATOM 5685 O O . TRP A 1 726 ? 21.688 9.703 4.711 1 98.06 726 TRP A O 1
ATOM 5695 N N . PRO A 1 727 ? 21.219 11.906 4.859 1 97.75 727 PRO A N 1
ATOM 5696 C CA . PRO A 1 727 ? 20.828 13.164 5.492 1 97.75 727 PRO A CA 1
ATOM 5697 C C . PRO A 1 727 ? 19.375 13.539 5.219 1 97.75 727 PRO A C 1
ATOM 5699 O O . PRO A 1 727 ? 18.859 14.484 5.82 1 97.75 727 PRO A O 1
ATOM 5702 N N . ILE A 1 728 ? 18.75 12.867 4.285 1 98 728 ILE A N 1
ATOM 5703 C CA . ILE A 1 728 ? 17.312 13.055 4.062 1 98 728 ILE A CA 1
ATOM 5704 C C . ILE A 1 728 ? 16.609 11.703 4.09 1 98 728 ILE A C 1
ATOM 5706 O O . ILE A 1 728 ? 17.125 10.711 3.564 1 98 728 ILE A O 1
ATOM 5710 N N . MET A 1 729 ? 15.477 11.641 4.633 1 97.75 729 MET A N 1
ATOM 5711 C CA . MET A 1 729 ? 14.797 10.383 4.902 1 97.75 729 MET A CA 1
ATOM 5712 C C . MET A 1 729 ? 13.836 10.031 3.771 1 97.75 729 MET A C 1
ATOM 5714 O O . MET A 1 729 ? 12.945 10.812 3.443 1 97.75 729 MET A O 1
ATOM 5718 N N . PRO A 1 730 ? 14.023 8.797 3.141 1 97.62 730 PRO A N 1
ATOM 5719 C CA . PRO A 1 730 ? 12.93 8.344 2.277 1 97.62 730 PRO A CA 1
ATOM 5720 C C . PRO A 1 730 ? 11.578 8.328 2.992 1 97.62 730 PRO A C 1
ATOM 5722 O O . PRO A 1 730 ? 11.523 8.094 4.203 1 97.62 730 PRO A O 1
ATOM 5725 N N . THR A 1 731 ? 10.508 8.555 2.238 1 98.12 731 THR A N 1
ATOM 5726 C CA . THR A 1 731 ? 9.188 8.617 2.855 1 98.12 731 THR A CA 1
ATOM 5727 C C . THR A 1 731 ? 8.812 7.273 3.473 1 98.12 731 THR A C 1
ATOM 5729 O O . THR A 1 731 ? 8.836 6.246 2.793 1 98.12 731 THR A O 1
ATOM 5732 N N . GLU A 1 732 ? 8.516 7.27 4.715 1 96.94 732 GLU A N 1
ATOM 5733 C CA . GLU A 1 732 ? 8.031 6.105 5.449 1 96.94 732 GLU A CA 1
ATOM 5734 C C . GLU A 1 732 ? 6.531 6.215 5.723 1 96.94 732 GLU A C 1
ATOM 5736 O O . GLU A 1 732 ? 6.047 7.27 6.141 1 96.94 732 GLU A O 1
ATOM 5741 N N . TRP A 1 733 ? 5.805 5.117 5.52 1 96.75 733 TRP A N 1
ATOM 5742 C CA . TRP A 1 733 ? 4.348 5.188 5.504 1 96.75 733 TRP A CA 1
ATOM 5743 C C . TRP A 1 733 ? 3.752 4.355 6.633 1 96.75 733 TRP A C 1
ATOM 5745 O O . TRP A 1 733 ? 4.367 3.395 7.098 1 96.75 733 TRP A O 1
ATOM 5755 N N . VAL A 1 734 ? 2.566 4.723 7.059 1 97.12 734 VAL A N 1
ATOM 5756 C CA . VAL A 1 734 ? 1.616 3.91 7.809 1 97.12 734 VAL A CA 1
ATOM 5757 C C . VAL A 1 734 ? 0.224 4.047 7.199 1 97.12 734 VAL A C 1
ATOM 5759 O O . VAL A 1 734 ? -0.172 5.133 6.773 1 97.12 734 VAL A O 1
ATOM 5762 N N . HIS A 1 735 ? -0.53 2.945 7.109 1 96.56 735 HIS A N 1
ATOM 5763 C CA . HIS A 1 735 ? -1.797 2.898 6.387 1 96.56 735 HIS A CA 1
ATOM 5764 C C . HIS A 1 735 ? -2.941 2.49 7.312 1 96.56 735 HIS A C 1
ATOM 5766 O O . HIS A 1 735 ? -2.76 1.648 8.195 1 96.56 735 HIS A O 1
ATOM 5772 N N . THR A 1 736 ? -4.078 3.07 7.113 1 97.44 736 THR A N 1
ATOM 5773 C CA . THR A 1 736 ? -5.328 2.668 7.75 1 97.44 736 THR A CA 1
ATOM 5774 C C . THR A 1 736 ? -6.445 2.545 6.715 1 97.44 736 THR A C 1
ATOM 5776 O O . THR A 1 736 ? -6.312 3.029 5.59 1 97.44 736 THR A O 1
ATOM 5779 N N . LEU A 1 737 ? -7.543 1.841 7.094 1 97.88 737 LEU A N 1
ATOM 5780 C CA . LEU A 1 737 ? -8.633 1.643 6.145 1 97.88 737 LEU A CA 1
ATOM 5781 C C . LEU A 1 737 ? -9.984 1.735 6.844 1 97.88 737 LEU A C 1
ATOM 5783 O O . LEU A 1 737 ? -10.109 1.378 8.016 1 97.88 737 LEU A O 1
ATOM 5787 N N . LEU A 1 738 ? -10.922 2.283 6.137 1 98.69 738 LEU A N 1
ATOM 5788 C CA . LEU A 1 738 ? -12.352 2.041 6.316 1 98.69 738 LEU A CA 1
ATOM 5789 C C . LEU A 1 738 ? -12.906 1.197 5.176 1 98.69 738 LEU A C 1
ATOM 5791 O O . LEU A 1 738 ? -12.812 1.584 4.008 1 98.69 738 LEU A O 1
ATOM 5795 N N . LYS A 1 739 ? -13.477 0.105 5.523 1 98.06 739 LYS A N 1
ATOM 5796 C CA . LYS A 1 739 ? -13.906 -0.83 4.484 1 98.06 739 LYS A CA 1
ATOM 5797 C C . LYS A 1 739 ? -15.367 -1.218 4.664 1 98.06 739 LYS A C 1
ATOM 5799 O O . LYS A 1 739 ? -15.797 -1.564 5.766 1 98.06 739 LYS A O 1
ATOM 5804 N N . PRO A 1 740 ? -16.172 -1.181 3.564 1 98.5 740 PRO A N 1
ATOM 5805 C CA . PRO A 1 740 ? -17.562 -1.63 3.699 1 98.5 740 PRO A CA 1
ATOM 5806 C C . PRO A 1 740 ? -17.672 -3.094 4.117 1 98.5 740 PRO A C 1
ATOM 5808 O O . PRO A 1 740 ? -16.875 -3.928 3.676 1 98.5 740 PRO A O 1
ATOM 5811 N N . TRP A 1 741 ? -18.562 -3.316 4.961 1 98.5 741 TRP A N 1
ATOM 5812 C CA . TRP A 1 741 ? -18.844 -4.656 5.473 1 98.5 741 TRP A CA 1
ATOM 5813 C C . TRP A 1 741 ? -20.344 -4.949 5.434 1 98.5 741 TRP A C 1
ATOM 5815 O O . TRP A 1 741 ? -21.062 -4.613 6.367 1 98.5 741 TRP A O 1
ATOM 5825 N N . ASN A 1 742 ? -20.703 -5.668 4.363 1 98.56 742 ASN A N 1
ATOM 5826 C CA . ASN A 1 742 ? -22.125 -5.914 4.117 1 98.56 742 ASN A CA 1
ATOM 5827 C C . ASN A 1 742 ? -22.906 -4.613 4.016 1 98.56 742 ASN A C 1
ATOM 5829 O O . ASN A 1 742 ? -24.062 -4.551 4.43 1 98.56 742 ASN A O 1
ATOM 5833 N N . PHE A 1 743 ? -22.234 -3.582 3.691 1 98.75 743 PHE A N 1
ATOM 5834 C CA . PHE A 1 743 ? -22.859 -2.295 3.416 1 98.75 743 PHE A CA 1
ATOM 5835 C C . PHE A 1 743 ? -23.656 -2.346 2.113 1 98.75 743 PHE A C 1
ATOM 5837 O O . PHE A 1 743 ? -24.75 -1.783 2.021 1 98.75 743 PHE A O 1
ATOM 5844 N N . PHE A 1 744 ? -23.047 -3.025 1.152 1 98.5 744 PHE A N 1
ATOM 5845 C CA . PHE A 1 744 ? -23.656 -3.227 -0.156 1 98.5 744 PHE A CA 1
ATOM 5846 C C . PHE A 1 744 ? -24.297 -4.605 -0.247 1 98.5 744 PHE A C 1
ATOM 5848 O O . PHE A 1 744 ? -24.047 -5.469 0.597 1 98.5 744 PHE A O 1
ATOM 5855 N N . ASP A 1 745 ? -25.031 -4.773 -1.287 1 97.88 745 ASP A N 1
ATOM 5856 C CA . ASP A 1 745 ? -25.75 -6.035 -1.492 1 97.88 745 ASP A CA 1
ATOM 5857 C C . ASP A 1 745 ? -24.891 -7.027 -2.273 1 97.88 745 ASP A C 1
ATOM 5859 O O . ASP A 1 745 ? -25.188 -8.227 -2.299 1 97.88 745 ASP A O 1
ATOM 5863 N N . GLU A 1 746 ? -23.938 -6.562 -2.914 1 97.62 746 GLU A N 1
ATOM 5864 C CA . GLU A 1 746 ? -23.094 -7.324 -3.824 1 97.62 746 GLU A CA 1
ATOM 5865 C C . GLU A 1 746 ? -21.828 -6.543 -4.18 1 97.62 746 GLU A C 1
ATOM 5867 O O . GLU A 1 746 ? -21.547 -5.504 -3.582 1 97.62 746 GLU A O 1
ATOM 5872 N N . THR A 1 747 ? -21 -7.102 -5.105 1 97.06 747 THR A N 1
ATOM 5873 C CA . THR A 1 747 ? -19.828 -6.391 -5.609 1 97.06 747 THR A CA 1
ATOM 5874 C C . THR A 1 747 ? -20.219 -5.004 -6.109 1 97.06 747 THR A C 1
ATOM 5876 O O . THR A 1 747 ? -20.922 -4.871 -7.109 1 97.06 747 THR A O 1
ATOM 5879 N N . PRO A 1 748 ? -19.656 -4.004 -5.465 1 94.25 748 PRO A N 1
ATOM 5880 C CA . PRO A 1 748 ? -20.156 -2.656 -5.77 1 94.25 748 PRO A CA 1
ATOM 5881 C C . PRO A 1 748 ? -19.719 -2.164 -7.145 1 94.25 748 PRO A C 1
ATOM 5883 O O . PRO A 1 748 ? -20.406 -1.363 -7.77 1 94.25 748 PRO A O 1
ATOM 5886 N N . THR A 1 749 ? -18.656 -2.598 -7.684 1 94.88 749 THR A N 1
ATOM 5887 C CA . THR A 1 749 ? -18.062 -2.039 -8.898 1 94.88 749 THR A CA 1
ATOM 5888 C C . THR A 1 749 ? -18.641 -2.723 -10.133 1 94.88 749 THR A C 1
ATOM 5890 O O . THR A 1 749 ? -18.266 -2.4 -11.266 1 94.88 749 THR A O 1
ATOM 5893 N N . LEU A 1 750 ? -19.531 -3.68 -10.008 1 93.56 750 LEU A N 1
ATOM 5894 C CA . LEU A 1 750 ? -20.203 -4.297 -11.148 1 93.56 750 LEU A CA 1
ATOM 5895 C C . LEU A 1 750 ? -21.141 -3.303 -11.828 1 93.56 750 LEU A C 1
ATOM 5897 O O . LEU A 1 750 ? -21.438 -3.439 -13.023 1 93.56 750 LEU A O 1
ATOM 5901 N N . GLY A 1 751 ? -21.672 -2.359 -11.102 1 89.69 751 GLY A N 1
ATOM 5902 C CA . GLY A 1 751 ? -22.531 -1.334 -11.672 1 89.69 751 GLY A CA 1
ATOM 5903 C C . GLY A 1 751 ? -24.016 -1.665 -11.562 1 89.69 751 GLY A C 1
ATOM 5904 O O . GLY A 1 751 ? -24.375 -2.701 -11.008 1 89.69 751 GLY A O 1
ATOM 5905 N N . ALA A 1 752 ? -24.797 -0.809 -12.141 1 91.88 752 ALA A N 1
ATOM 5906 C CA . ALA A 1 752 ? -26.25 -0.923 -12.039 1 91.88 752 ALA A CA 1
ATOM 5907 C C . ALA A 1 752 ? -26.781 -1.993 -12.992 1 91.88 752 ALA A C 1
ATOM 5909 O O . ALA A 1 752 ? -26.234 -2.188 -14.086 1 91.88 752 ALA A O 1
ATOM 5910 N N . LEU A 1 753 ? -27.797 -2.695 -12.531 1 92.81 753 LEU A N 1
ATOM 5911 C CA . LEU A 1 753 ? -28.469 -3.658 -13.391 1 92.81 753 LEU A CA 1
ATOM 5912 C C . LEU A 1 753 ? -29.156 -2.955 -14.555 1 92.81 753 LEU A C 1
ATOM 5914 O O . LEU A 1 753 ? -29.703 -1.863 -14.398 1 92.81 753 LEU A O 1
ATOM 5918 N N . LYS A 1 754 ? -28.969 -3.629 -15.68 1 93 754 LYS A N 1
ATOM 5919 C CA . LYS A 1 754 ? -29.719 -3.135 -16.828 1 93 754 LYS A CA 1
ATOM 5920 C C . LYS A 1 754 ? -31.219 -3.207 -16.562 1 93 754 LYS A C 1
ATOM 5922 O O . LYS A 1 754 ? -31.703 -4.16 -15.953 1 93 754 LYS A O 1
ATOM 5927 N N . LYS A 1 755 ? -31.938 -2.17 -16.938 1 77.19 755 LYS A N 1
ATOM 5928 C CA . LYS A 1 755 ? -33.406 -2.129 -16.797 1 77.19 755 LYS A CA 1
ATOM 5929 C C . LYS A 1 755 ? -34.062 -2.92 -17.906 1 77.19 755 LYS A C 1
ATOM 5931 O O . LYS A 1 755 ? -33.656 -2.846 -19.062 1 77.19 755 LYS A O 1
ATOM 5936 N N . ASP A 1 756 ? -34.688 -4.07 -17.641 1 60.88 756 ASP A N 1
ATOM 5937 C CA . ASP A 1 756 ? -35.469 -4.766 -18.656 1 60.88 756 ASP A CA 1
ATOM 5938 C C . ASP A 1 756 ? -36.25 -3.777 -19.516 1 60.88 756 ASP A C 1
ATOM 5940 O O . ASP A 1 756 ? -36.906 -2.867 -19 1 60.88 756 ASP A O 1
ATOM 5944 N N . LYS A 1 757 ? -35.875 -3.762 -20.688 1 40.41 757 LYS A N 1
ATOM 5945 C CA . LYS A 1 757 ? -36.875 -3.23 -21.625 1 40.41 757 LYS A CA 1
ATOM 5946 C C . LYS A 1 757 ? -38.062 -4.18 -21.766 1 40.41 757 LYS A C 1
ATOM 5948 O O . LYS A 1 757 ? -37.875 -5.395 -21.891 1 40.41 757 LYS A O 1
ATOM 5953 N N . MET B 1 1 ? -57.438 31.594 -41.531 1 20.45 1 MET B N 1
ATOM 5954 C CA . MET B 1 1 ? -57.344 30.344 -42.281 1 20.45 1 MET B CA 1
ATOM 5955 C C . MET B 1 1 ? -56 30.219 -42.969 1 20.45 1 MET B C 1
ATOM 5957 O O . MET B 1 1 ? -55.531 29.109 -43.219 1 20.45 1 MET B O 1
ATOM 5961 N N . GLY B 1 2 ? -55.531 31.312 -43.594 1 23.78 2 GLY B N 1
ATOM 5962 C CA . GLY B 1 2 ? -54.719 31.375 -44.781 1 23.78 2 GLY B CA 1
ATOM 5963 C C . GLY B 1 2 ? -53.312 30.891 -44.594 1 23.78 2 GLY B C 1
ATOM 5964 O O . GLY B 1 2 ? -52.75 30.969 -43.5 1 23.78 2 GLY B O 1
ATOM 5965 N N . SER B 1 3 ? -52.906 30.016 -45.469 1 22.22 3 SER B N 1
ATOM 5966 C CA . SER B 1 3 ? -51.969 28.906 -45.625 1 22.22 3 SER B CA 1
ATOM 5967 C C . SER B 1 3 ? -50.562 29.391 -45.844 1 22.22 3 SER B C 1
ATOM 5969 O O . SER B 1 3 ? -50.062 29.406 -47 1 22.22 3 SER B O 1
ATOM 5971 N N . PRO B 1 4 ? -50.188 30.547 -45.25 1 25.27 4 PRO B N 1
ATOM 5972 C CA . PRO B 1 4 ? -49.062 31.188 -45.906 1 25.27 4 PRO B CA 1
ATOM 5973 C C . PRO B 1 4 ? -47.812 30.281 -46 1 25.27 4 PRO B C 1
ATOM 5975 O O . PRO B 1 4 ? -47.625 29.422 -45.125 1 25.27 4 PRO B O 1
ATOM 5978 N N . SER B 1 5 ? -47.469 29.875 -47.219 1 23.16 5 SER B N 1
ATOM 5979 C CA . SER B 1 5 ? -46.531 28.969 -47.875 1 23.16 5 SER B CA 1
ATOM 5980 C C . SER B 1 5 ? -45.094 29.297 -47.469 1 23.16 5 SER B C 1
ATOM 5982 O O . SER B 1 5 ? -44.562 30.375 -47.781 1 23.16 5 SER B O 1
ATOM 5984 N N . LEU B 1 6 ? -44.688 29.078 -46.219 1 22.94 6 LEU B N 1
ATOM 5985 C CA . LEU B 1 6 ? -43.406 29.5 -45.625 1 22.94 6 LEU B CA 1
ATOM 5986 C C . LEU B 1 6 ? -42.219 28.844 -46.344 1 22.94 6 LEU B C 1
ATOM 5988 O O . LEU B 1 6 ? -42.188 27.625 -46.469 1 22.94 6 LEU B O 1
ATOM 5992 N N . TYR B 1 7 ? -41.75 29.453 -47.5 1 22.28 7 TYR B N 1
ATOM 5993 C CA . TYR B 1 7 ? -40.688 29.031 -48.438 1 22.28 7 TYR B CA 1
ATOM 5994 C C . TYR B 1 7 ? -39.406 28.719 -47.688 1 22.28 7 TYR B C 1
ATOM 5996 O O . TYR B 1 7 ? -38.938 29.531 -46.906 1 22.28 7 TYR B O 1
ATOM 6004 N N . SER B 1 8 ? -39.156 27.359 -47.406 1 20.48 8 SER B N 1
ATOM 6005 C CA . SER B 1 8 ? -38.094 26.703 -46.656 1 20.48 8 SER B CA 1
ATOM 6006 C C . SER B 1 8 ? -36.719 26.875 -47.312 1 20.48 8 SER B C 1
ATOM 6008 O O . SER B 1 8 ? -36.562 26.5 -48.5 1 20.48 8 SER B O 1
ATOM 6010 N N . ALA B 1 9 ? -36.031 28.078 -47.156 1 22.95 9 ALA B N 1
ATOM 6011 C CA . ALA B 1 9 ? -34.75 28.406 -47.781 1 22.95 9 ALA B CA 1
ATOM 6012 C C . ALA B 1 9 ? -33.719 27.328 -47.531 1 22.95 9 ALA B C 1
ATOM 6014 O O . ALA B 1 9 ? -33.406 27 -46.375 1 22.95 9 ALA B O 1
ATOM 6015 N N . ARG B 1 10 ? -33.562 26.328 -48.406 1 20.02 10 ARG B N 1
ATOM 6016 C CA . ARG B 1 10 ? -32.656 25.188 -48.406 1 20.02 10 ARG B CA 1
ATOM 6017 C C . ARG B 1 10 ? -31.188 25.641 -48.312 1 20.02 10 ARG B C 1
ATOM 6019 O O . ARG B 1 10 ? -30.688 26.328 -49.219 1 20.02 10 ARG B O 1
ATOM 6026 N N . LYS B 1 11 ? -30.734 26.141 -47.156 1 22.02 11 LYS B N 1
ATOM 6027 C CA . LYS B 1 11 ? -29.344 26.531 -47 1 22.02 11 LYS B CA 1
ATOM 6028 C C . LYS B 1 11 ? -28.406 25.422 -47.469 1 22.02 11 LYS B C 1
ATOM 6030 O O . LYS B 1 11 ? -28.516 24.281 -47 1 22.02 11 LYS B O 1
ATOM 6035 N N . THR B 1 12 ? -28.016 25.406 -48.781 1 21.12 12 THR B N 1
ATOM 6036 C CA . THR B 1 12 ? -27.062 24.531 -49.469 1 21.12 12 THR B CA 1
ATOM 6037 C C . THR B 1 12 ? -25.75 24.484 -48.688 1 21.12 12 THR B C 1
ATOM 6039 O O . THR B 1 12 ? -25.109 25.516 -48.469 1 21.12 12 THR B O 1
ATOM 6042 N N . THR B 1 13 ? -25.672 23.547 -47.719 1 22.58 13 THR B N 1
ATOM 6043 C CA . THR B 1 13 ? -24.469 23.234 -46.969 1 22.58 13 THR B CA 1
ATOM 6044 C C . THR B 1 13 ? -23.312 22.906 -47.906 1 22.58 13 THR B C 1
ATOM 6046 O O . THR B 1 13 ? -23.406 21.984 -48.688 1 22.58 13 THR B O 1
ATOM 6049 N N . LEU B 1 14 ? -22.594 23.953 -48.406 1 23.3 14 LEU B N 1
ATOM 6050 C CA . LEU B 1 14 ? -21.359 23.766 -49.188 1 23.3 14 LEU B CA 1
ATOM 6051 C C . LEU B 1 14 ? -20.391 22.844 -48.438 1 23.3 14 LEU B C 1
ATOM 6053 O O . LEU B 1 14 ? -19.922 23.172 -47.344 1 23.3 14 LEU B O 1
ATOM 6057 N N . ALA B 1 15 ? -20.703 21.5 -48.5 1 24.48 15 ALA B N 1
ATOM 6058 C CA . ALA B 1 15 ? -19.734 20.531 -48.031 1 24.48 15 ALA B CA 1
ATOM 6059 C C . ALA B 1 15 ? -18.391 20.703 -48.719 1 24.48 15 ALA B C 1
ATOM 6061 O O . ALA B 1 15 ? -18.297 20.562 -49.969 1 24.48 15 ALA B O 1
ATOM 6062 N N . LEU B 1 16 ? -17.625 21.672 -48.312 1 24.31 16 LEU B N 1
ATOM 6063 C CA . LEU B 1 16 ? -16.266 21.719 -48.844 1 24.31 16 LEU B CA 1
ATOM 6064 C C . LEU B 1 16 ? -15.609 20.344 -48.812 1 24.31 16 LEU B C 1
ATOM 6066 O O . LEU B 1 16 ? -15.383 19.797 -47.719 1 24.31 16 LEU B O 1
ATOM 6070 N N . ALA B 1 17 ? -16.016 19.422 -49.781 1 26.41 17 ALA B N 1
ATOM 6071 C CA . ALA B 1 17 ? -15.25 18.188 -50 1 26.41 17 ALA B CA 1
ATOM 6072 C C . ALA B 1 17 ? -13.758 18.5 -50.156 1 26.41 17 ALA B C 1
ATOM 6074 O O . ALA B 1 17 ? -13.367 19.234 -51.062 1 26.41 17 ALA B O 1
ATOM 6075 N N . VAL B 1 18 ? -13.109 18.625 -49.156 1 27.97 18 VAL B N 1
ATOM 6076 C CA . VAL B 1 18 ? -11.656 18.578 -49.312 1 27.97 18 VAL B CA 1
ATOM 6077 C C . VAL B 1 18 ? -11.266 17.469 -50.281 1 27.97 18 VAL B C 1
ATOM 6079 O O . VAL B 1 18 ? -11.562 16.297 -50.031 1 27.97 18 VAL B O 1
ATOM 6082 N N . ALA B 1 19 ? -11.453 17.703 -51.562 1 27.11 19 ALA B N 1
ATOM 6083 C CA . ALA B 1 19 ? -10.922 16.828 -52.625 1 27.11 19 ALA B CA 1
ATOM 6084 C C . ALA B 1 19 ? -9.555 16.281 -52.219 1 27.11 19 ALA B C 1
ATOM 6086 O O . ALA B 1 19 ? -8.578 17.031 -52.125 1 27.11 19 ALA B O 1
ATOM 6087 N N . LEU B 1 20 ? -9.578 15.281 -51.375 1 28.97 20 LEU B N 1
ATOM 6088 C CA . LEU B 1 20 ? -8.367 14.477 -51.281 1 28.97 20 LEU B CA 1
ATOM 6089 C C . LEU B 1 20 ? -7.887 14.031 -52.656 1 28.97 20 LEU B C 1
ATOM 6091 O O . LEU B 1 20 ? -8.609 13.352 -53.375 1 28.97 20 LEU B O 1
ATOM 6095 N N . SER B 1 21 ? -7.363 15 -53.5 1 31.19 21 SER B N 1
ATOM 6096 C CA . SER B 1 21 ? -6.719 14.594 -54.75 1 31.19 21 SER B CA 1
ATOM 6097 C C . SER B 1 21 ? -6.117 13.195 -54.625 1 31.19 21 SER B C 1
ATOM 6099 O O . SER B 1 21 ? -5.383 12.906 -53.688 1 31.19 21 SER B O 1
ATOM 6101 N N . PHE B 1 22 ? -6.855 12.289 -55.156 1 34.44 22 PHE B N 1
ATOM 6102 C CA . PHE B 1 22 ? -6.344 10.953 -55.438 1 34.44 22 PHE B CA 1
ATOM 6103 C C . PHE B 1 22 ? -5.004 11.031 -56.156 1 34.44 22 PHE B C 1
ATOM 6105 O O . PHE B 1 22 ? -4.961 11.227 -57.375 1 34.44 22 PHE B O 1
ATOM 6112 N N . ALA B 1 23 ? -4.043 11.758 -55.844 1 33.31 23 ALA B N 1
ATOM 6113 C CA . ALA B 1 23 ? -2.73 11.578 -56.438 1 33.31 23 ALA B CA 1
ATOM 6114 C C . ALA B 1 23 ? -2.41 10.102 -56.625 1 33.31 23 ALA B C 1
ATOM 6116 O O . ALA B 1 23 ? -2.611 9.297 -55.719 1 33.31 23 ALA B O 1
ATOM 6117 N N . TRP B 1 24 ? -2.492 9.609 -57.812 1 34.72 24 TRP B N 1
ATOM 6118 C CA . TRP B 1 24 ? -1.771 8.398 -58.188 1 34.72 24 TRP B CA 1
ATOM 6119 C C . TRP B 1 24 ? -0.48 8.266 -57.375 1 34.72 24 TRP B C 1
ATOM 6121 O O . TRP B 1 24 ? 0.423 9.102 -57.5 1 34.72 24 TRP B O 1
ATOM 6131 N N . GLN B 1 25 ? -0.6 7.922 -56.188 1 40.69 25 GLN B N 1
ATOM 6132 C CA . GLN B 1 25 ? 0.625 7.73 -55.406 1 40.69 25 GLN B CA 1
ATOM 6133 C C . GLN B 1 25 ? 1.611 6.84 -56.156 1 40.69 25 GLN B C 1
ATOM 6135 O O . GLN B 1 25 ? 1.268 5.73 -56.594 1 40.69 25 GLN B O 1
ATOM 6140 N N . ALA B 1 26 ? 2.58 7.379 -56.781 1 45.84 26 ALA B N 1
ATOM 6141 C CA . ALA B 1 26 ? 3.725 6.699 -57.406 1 45.84 26 ALA B CA 1
ATOM 6142 C C . ALA B 1 26 ? 4.152 5.496 -56.562 1 45.84 26 ALA B C 1
ATOM 6144 O O . ALA B 1 26 ? 4 5.496 -55.344 1 45.84 26 ALA B O 1
ATOM 6145 N N . PRO B 1 27 ? 4.242 4.344 -57.312 1 48.31 27 PRO B N 1
ATOM 6146 C CA . PRO B 1 27 ? 4.844 3.219 -56.594 1 48.31 27 PRO B CA 1
ATOM 6147 C C . PRO B 1 27 ? 5.992 3.645 -55.688 1 48.31 27 PRO B C 1
ATOM 6149 O O . PRO B 1 27 ? 6.781 4.523 -56.062 1 48.31 27 PRO B O 1
ATOM 6152 N N . VAL B 1 28 ? 5.777 3.523 -54.406 1 58.88 28 VAL B N 1
ATOM 6153 C CA . VAL B 1 28 ? 6.844 3.807 -53.469 1 58.88 28 VAL B CA 1
ATOM 6154 C C . VAL B 1 28 ? 7.922 2.73 -53.562 1 58.88 28 VAL B C 1
ATOM 6156 O O . VAL B 1 28 ? 7.613 1.545 -53.688 1 58.88 28 VAL B O 1
ATOM 6159 N N . PHE B 1 29 ? 9.195 3.084 -54 1 53.56 29 PHE B N 1
ATOM 6160 C CA . PHE B 1 29 ? 10.328 2.203 -54.281 1 53.56 29 PHE B CA 1
ATOM 6161 C C . PHE B 1 29 ? 11.164 2.008 -53 1 53.56 29 PHE B C 1
ATOM 6163 O O . PHE B 1 29 ? 11.336 2.939 -52.219 1 53.56 29 PHE B O 1
ATOM 6170 N N . ALA B 1 30 ? 11.297 0.812 -52.594 1 53.47 30 ALA B N 1
ATOM 6171 C CA . ALA B 1 30 ? 12.305 0.398 -51.625 1 53.47 30 ALA B CA 1
ATOM 6172 C C . ALA B 1 30 ? 13.422 -0.397 -52.312 1 53.47 30 ALA B C 1
ATOM 6174 O O . ALA B 1 30 ? 13.156 -1.346 -53.031 1 53.47 30 ALA B O 1
ATOM 6175 N N . HIS B 1 31 ? 14.75 -0.132 -52 1 52.94 31 HIS B N 1
ATOM 6176 C CA . HIS B 1 31 ? 15.945 -0.795 -52.5 1 52.94 31 HIS B CA 1
ATOM 6177 C C . HIS B 1 31 ? 15.859 -1.004 -54 1 52.94 31 HIS B C 1
ATOM 6179 O O . HIS B 1 31 ? 16.188 -2.078 -54.5 1 52.94 31 HIS B O 1
ATOM 6185 N N . GLY B 1 32 ? 15.359 -0.097 -54.812 1 56.38 32 GLY B N 1
ATOM 6186 C CA . GLY B 1 32 ? 15.43 -0.155 -56.281 1 56.38 32 GLY B CA 1
ATOM 6187 C C . GLY B 1 32 ? 14.219 -0.816 -56.906 1 56.38 32 GLY B C 1
ATOM 6188 O O . GLY B 1 32 ? 14.078 -0.82 -58.125 1 56.38 32 GLY B O 1
ATOM 6189 N N . GLY B 1 33 ? 13.352 -1.544 -56.062 1 61.03 33 GLY B N 1
ATOM 6190 C CA . GLY B 1 33 ? 12.156 -2.164 -56.625 1 61.03 33 GLY B CA 1
ATOM 6191 C C . GLY B 1 33 ? 10.883 -1.688 -55.938 1 61.03 33 GLY B C 1
ATOM 6192 O O . GLY B 1 33 ? 10.938 -0.944 -54.969 1 61.03 33 GLY B O 1
ATOM 6193 N N . GLU B 1 34 ? 9.75 -2.014 -56.562 1 71.19 34 GLU B N 1
ATOM 6194 C CA . GLU B 1 34 ? 8.453 -1.669 -56 1 71.19 34 GLU B CA 1
ATOM 6195 C C . GLU B 1 34 ? 8.258 -2.326 -54.656 1 71.19 34 GLU B C 1
ATOM 6197 O O . GLU B 1 34 ? 8.453 -3.535 -54.5 1 71.19 34 GLU B O 1
ATOM 6202 N N . ALA B 1 35 ? 8.055 -1.489 -53.562 1 81.56 35 ALA B N 1
ATOM 6203 C CA . ALA B 1 35 ? 7.883 -2.006 -52.219 1 81.56 35 ALA B CA 1
ATOM 6204 C C . ALA B 1 35 ? 6.57 -2.773 -52.094 1 81.56 35 ALA B C 1
ATOM 6206 O O . ALA B 1 35 ? 5.547 -2.359 -52.625 1 81.56 35 ALA B O 1
ATOM 6207 N N . HIS B 1 36 ? 6.617 -3.928 -51.562 1 92.88 36 HIS B N 1
ATOM 6208 C CA . HIS B 1 36 ? 5.41 -4.68 -51.219 1 92.88 36 HIS B CA 1
ATOM 6209 C C . HIS B 1 36 ? 4.727 -4.102 -49.969 1 92.88 36 HIS B C 1
ATOM 6211 O O . HIS B 1 36 ? 5.316 -4.062 -48.906 1 92.88 36 HIS B O 1
ATOM 6217 N N . MET B 1 37 ? 3.527 -3.584 -50.188 1 95.44 37 MET B N 1
ATOM 6218 C CA . MET B 1 37 ? 2.811 -2.885 -49.125 1 95.44 37 MET B CA 1
ATOM 6219 C C . MET B 1 37 ? 1.76 -3.789 -48.5 1 95.44 37 MET B C 1
ATOM 6221 O O . MET B 1 37 ? 1.112 -4.574 -49.188 1 95.44 37 MET B O 1
ATOM 6225 N N . VAL B 1 38 ? 1.605 -3.725 -47.156 1 96.94 38 VAL B N 1
ATOM 6226 C CA . VAL B 1 38 ? 0.607 -4.469 -46.406 1 96.94 38 VAL B CA 1
ATOM 6227 C C . VAL B 1 38 ? -0.191 -3.512 -45.5 1 96.94 38 VAL B C 1
ATOM 6229 O O . VAL B 1 38 ? 0.281 -2.422 -45.188 1 96.94 38 VAL B O 1
ATOM 6232 N N . PRO B 1 39 ? -1.49 -3.893 -45.188 1 96.94 39 PRO B N 1
ATOM 6233 C CA . PRO B 1 39 ? -2.268 -3.035 -44.281 1 96.94 39 PRO B CA 1
ATOM 6234 C C . PRO B 1 39 ? -1.602 -2.852 -42.906 1 96.94 39 PRO B C 1
ATOM 6236 O O . PRO B 1 39 ? -1.279 -3.836 -42.25 1 96.94 39 PRO B O 1
ATOM 6239 N N . MET B 1 40 ? -1.436 -1.698 -42.438 1 96.81 40 MET B N 1
ATOM 6240 C CA . MET B 1 40 ? -0.656 -1.391 -41.25 1 96.81 40 MET B CA 1
ATOM 6241 C C . MET B 1 40 ? -1.364 -1.891 -40 1 96.81 40 MET B C 1
ATOM 6243 O O . MET B 1 40 ? -0.759 -2.57 -39.156 1 96.81 40 MET B O 1
ATOM 6247 N N . ASP B 1 41 ? -2.613 -1.539 -39.812 1 96.25 41 ASP B N 1
ATOM 6248 C CA . ASP B 1 41 ? -3.365 -1.847 -38.594 1 96.25 41 ASP B CA 1
ATOM 6249 C C . ASP B 1 41 ? -3.373 -3.348 -38.344 1 96.25 41 ASP B C 1
ATOM 6251 O O . ASP B 1 41 ? -3.027 -3.785 -37.219 1 96.25 41 ASP B O 1
ATOM 6255 N N . LYS B 1 42 ? -3.766 -4.082 -39.344 1 95.75 42 LYS B N 1
ATOM 6256 C CA . LYS B 1 42 ? -3.834 -5.535 -39.188 1 95.75 42 LYS B CA 1
ATOM 6257 C C . LYS B 1 42 ? -2.457 -6.125 -38.906 1 95.75 42 LYS B C 1
ATOM 6259 O O . LYS B 1 42 ? -2.305 -6.965 -38.031 1 95.75 42 LYS B O 1
ATOM 6264 N N . THR B 1 43 ? -1.485 -5.703 -39.688 1 96.38 43 THR B N 1
ATOM 6265 C CA . THR B 1 43 ? -0.127 -6.227 -39.594 1 96.38 43 THR B CA 1
ATOM 6266 C C . THR B 1 43 ? 0.453 -5.953 -38.219 1 96.38 43 THR B C 1
ATOM 6268 O O . THR B 1 43 ? 1.044 -6.84 -37.594 1 96.38 43 THR B O 1
ATOM 6271 N N . LEU B 1 44 ? 0.279 -4.793 -37.75 1 95.94 44 LEU B N 1
ATOM 6272 C CA . LEU B 1 44 ? 0.85 -4.406 -36.469 1 95.94 44 LEU B CA 1
ATOM 6273 C C . LEU B 1 44 ? 0.075 -5.039 -35.312 1 95.94 44 LEU B C 1
ATOM 6275 O O . LEU B 1 44 ? 0.657 -5.375 -34.281 1 95.94 44 LEU B O 1
ATOM 6279 N N . LYS B 1 45 ? -1.214 -5.145 -35.406 1 93.31 45 LYS B N 1
ATOM 6280 C CA . LYS B 1 45 ? -2.002 -5.836 -34.406 1 93.31 45 LYS B CA 1
ATOM 6281 C C . LYS B 1 45 ? -1.576 -7.297 -34.281 1 93.31 45 LYS B C 1
ATOM 6283 O O . LYS B 1 45 ? -1.491 -7.828 -33.156 1 93.31 45 LYS B O 1
ATOM 6288 N N . GLU B 1 46 ? -1.358 -7.867 -35.469 1 92.69 46 GLU B N 1
ATOM 6289 C CA . GLU B 1 46 ? -0.876 -9.242 -35.438 1 92.69 46 GLU B CA 1
ATOM 6290 C C . GLU B 1 46 ? 0.512 -9.344 -34.812 1 92.69 46 GLU B C 1
ATOM 6292 O O . GLU B 1 46 ? 0.877 -10.383 -34.281 1 92.69 46 GLU B O 1
ATOM 6297 N N . PHE B 1 47 ? 1.296 -8.281 -35 1 91.62 47 PHE B N 1
ATOM 6298 C CA . PHE B 1 47 ? 2.623 -8.18 -34.406 1 91.62 47 PHE B CA 1
ATOM 6299 C C . PHE B 1 47 ? 2.525 -7.934 -32.906 1 91.62 47 PHE B C 1
ATOM 6301 O O . PHE B 1 47 ? 3.504 -8.109 -32.188 1 91.62 47 PHE B O 1
ATOM 6308 N N . GLY B 1 48 ? 1.302 -7.59 -32.469 1 89.06 48 GLY B N 1
ATOM 6309 C CA . GLY B 1 48 ? 1.067 -7.355 -31.047 1 89.06 48 GLY B CA 1
ATOM 6310 C C . GLY B 1 48 ? 1.201 -5.895 -30.656 1 89.06 48 GLY B C 1
ATOM 6311 O O . GLY B 1 48 ? 1.333 -5.574 -29.469 1 89.06 48 GLY B O 1
ATOM 6312 N N . ALA B 1 49 ? 1.204 -5.02 -31.578 1 94.19 49 ALA B N 1
ATOM 6313 C CA . ALA B 1 49 ? 1.33 -3.59 -31.297 1 94.19 49 ALA B CA 1
ATOM 6314 C C . ALA B 1 49 ? -0.039 -2.918 -31.25 1 94.19 49 ALA B C 1
ATOM 6316 O O . ALA B 1 49 ? -0.975 -3.354 -31.922 1 94.19 49 ALA B O 1
ATOM 6317 N N . ASP B 1 50 ? -0.058 -1.912 -30.438 1 92.69 50 ASP B N 1
ATOM 6318 C CA . ASP B 1 50 ? -1.226 -1.035 -30.422 1 92.69 50 ASP B CA 1
ATOM 6319 C C . ASP B 1 50 ? -1.066 0.097 -31.438 1 92.69 50 ASP B C 1
ATOM 6321 O O . ASP B 1 50 ? 0.001 0.708 -31.531 1 92.69 50 ASP B O 1
ATOM 6325 N N . VAL B 1 51 ? -2.107 0.302 -32.219 1 96.25 51 VAL B N 1
ATOM 6326 C CA . VAL B 1 51 ? -2.104 1.353 -33.219 1 96.25 51 VAL B CA 1
ATOM 6327 C C . VAL B 1 51 ? -3.158 2.402 -32.875 1 96.25 51 VAL B C 1
ATOM 6329 O O . VAL B 1 51 ? -4.348 2.09 -32.781 1 96.25 51 VAL B O 1
ATOM 6332 N N . GLN B 1 52 ? -2.684 3.596 -32.688 1 94.5 52 GLN B N 1
ATOM 6333 C CA . GLN B 1 52 ? -3.592 4.695 -32.375 1 94.5 52 GLN B CA 1
ATOM 6334 C C . GLN B 1 52 ? -3.449 5.824 -33.406 1 94.5 52 GLN B C 1
ATOM 6336 O O . GLN B 1 52 ? -2.334 6.23 -33.719 1 94.5 52 GLN B O 1
ATOM 6341 N N . TRP B 1 53 ? -4.547 6.27 -33.875 1 95.88 53 TRP B N 1
ATOM 6342 C CA . TRP B 1 53 ? -4.562 7.391 -34.812 1 95.88 53 TRP B CA 1
ATOM 6343 C C . TRP B 1 53 ? -5 8.672 -34.125 1 95.88 53 TRP B C 1
ATOM 6345 O O . TRP B 1 53 ? -6.012 8.688 -33.406 1 95.88 53 TRP B O 1
ATOM 6355 N N . ASP B 1 54 ? -4.234 9.672 -34.25 1 95.25 54 ASP B N 1
ATOM 6356 C CA . ASP B 1 54 ? -4.59 11.008 -33.812 1 95.25 54 ASP B CA 1
ATOM 6357 C C . ASP B 1 54 ? -4.988 11.898 -34.969 1 95.25 54 ASP B C 1
ATOM 6359 O O . ASP B 1 54 ? -4.129 12.438 -35.688 1 95.25 54 ASP B O 1
ATOM 6363 N N . ASP B 1 55 ? -6.238 12.148 -35.062 1 94.94 55 ASP B N 1
ATOM 6364 C CA . ASP B 1 55 ? -6.797 12.875 -36.219 1 94.94 55 ASP B CA 1
ATOM 6365 C C . ASP B 1 55 ? -6.316 14.32 -36.219 1 94.94 55 ASP B C 1
ATOM 6367 O O . ASP B 1 55 ? -6.145 14.906 -37.312 1 94.94 55 ASP B O 1
ATOM 6371 N N . TYR B 1 56 ? -6.156 14.836 -35.094 1 96.06 56 TYR B N 1
ATOM 6372 C CA . TYR B 1 56 ? -5.738 16.234 -35.031 1 96.06 56 TYR B CA 1
ATOM 6373 C C . TYR B 1 56 ? -4.25 16.375 -35.344 1 96.06 56 TYR B C 1
ATOM 6375 O O . TYR B 1 56 ? -3.846 17.234 -36.125 1 96.06 56 TYR B O 1
ATOM 6383 N N . ALA B 1 57 ? -3.463 15.523 -34.719 1 95.81 57 ALA B N 1
ATOM 6384 C CA . ALA B 1 57 ? -2.02 15.578 -34.938 1 95.81 57 ALA B CA 1
ATOM 6385 C C . ALA B 1 57 ? -1.639 14.984 -36.281 1 95.81 57 ALA B C 1
ATOM 6387 O O . ALA B 1 57 ? -0.535 15.211 -36.781 1 95.81 57 ALA B O 1
ATOM 6388 N N . GLN B 1 58 ? -2.516 14.195 -36.844 1 95.25 58 GLN B N 1
ATOM 6389 C CA . GLN B 1 58 ? -2.322 13.523 -38.094 1 95.25 58 GLN B CA 1
ATOM 6390 C C . GLN B 1 58 ? -1.103 12.602 -38.062 1 95.25 58 GLN B C 1
ATOM 6392 O O . GLN B 1 58 ? -0.235 12.68 -38.938 1 95.25 58 GLN B O 1
ATOM 6397 N N . LEU B 1 59 ? -1.062 11.828 -37.094 1 97.06 59 LEU B N 1
ATOM 6398 C CA . LEU B 1 59 ? 0.004 10.836 -37 1 97.06 59 LEU B CA 1
ATOM 6399 C C . LEU B 1 59 ? -0.469 9.594 -36.281 1 97.06 59 LEU B C 1
ATOM 6401 O O . LEU B 1 59 ? -1.485 9.633 -35.562 1 97.06 59 LEU B O 1
ATOM 6405 N N . PHE B 1 60 ? 0.236 8.461 -36.438 1 97.25 60 PHE B N 1
ATOM 6406 C CA . PHE B 1 60 ? 0.027 7.207 -35.75 1 97.25 60 PHE B CA 1
ATOM 6407 C C . PHE B 1 60 ? 0.981 7.094 -34.562 1 97.25 60 PHE B C 1
ATOM 6409 O O . PHE B 1 60 ? 2.146 7.488 -34.656 1 97.25 60 PHE B O 1
ATOM 6416 N N . THR B 1 61 ? 0.442 6.664 -33.469 1 96.81 61 THR B N 1
ATOM 6417 C CA . THR B 1 61 ? 1.271 6.164 -32.375 1 96.81 61 THR B CA 1
ATOM 6418 C C . THR B 1 61 ? 1.223 4.641 -32.312 1 96.81 61 THR B C 1
ATOM 6420 O O . THR B 1 61 ? 0.144 4.051 -32.219 1 96.81 61 THR B O 1
ATOM 6423 N N . LEU B 1 62 ? 2.322 4.02 -32.438 1 97 62 LEU B N 1
ATOM 6424 C CA . LEU B 1 62 ? 2.475 2.57 -32.375 1 97 62 LEU B CA 1
ATOM 6425 C C . LEU B 1 62 ? 3.205 2.162 -31.094 1 97 62 LEU B C 1
ATOM 6427 O O . LEU B 1 62 ? 4.32 2.623 -30.844 1 97 62 LEU B O 1
ATOM 6431 N N . ILE B 1 63 ? 2.541 1.311 -30.297 1 95 63 ILE B N 1
ATOM 6432 C CA . ILE B 1 63 ? 3.125 0.951 -29.016 1 95 63 ILE B CA 1
ATOM 6433 C C . ILE B 1 63 ? 3.264 -0.566 -28.922 1 95 63 ILE B C 1
ATOM 6435 O O . ILE B 1 63 ? 2.291 -1.3 -29.109 1 95 63 ILE B O 1
ATOM 6439 N N . LYS B 1 64 ? 4.398 -0.989 -28.625 1 93.38 64 LYS B N 1
ATOM 6440 C CA . LYS B 1 64 ? 4.66 -2.398 -28.344 1 93.38 64 LYS B CA 1
ATOM 6441 C C . LYS B 1 64 ? 5.777 -2.555 -27.312 1 93.38 64 LYS B C 1
ATOM 6443 O O . LYS B 1 64 ? 6.918 -2.166 -27.562 1 93.38 64 LYS B O 1
ATOM 6448 N N . ASP B 1 65 ? 5.422 -3.125 -26.109 1 90.44 65 ASP B N 1
ATOM 6449 C CA . ASP B 1 65 ? 6.363 -3.381 -25.031 1 90.44 65 ASP B CA 1
ATOM 6450 C C . ASP B 1 65 ? 7.18 -2.133 -24.703 1 90.44 65 ASP B C 1
ATOM 6452 O O . ASP B 1 65 ? 6.637 -1.132 -24.234 1 90.44 65 ASP B O 1
ATOM 6456 N N . GLY B 1 66 ? 8.375 -2.08 -25.156 1 91.31 66 GLY B N 1
ATOM 6457 C CA . GLY B 1 66 ? 9.234 -0.959 -24.797 1 91.31 66 GLY B CA 1
ATOM 6458 C C . GLY B 1 66 ? 9.273 0.123 -25.859 1 91.31 66 GLY B C 1
ATOM 6459 O O . GLY B 1 66 ? 9.742 1.232 -25.609 1 91.31 66 GLY B O 1
ATOM 6460 N N . ALA B 1 67 ? 8.664 -0.063 -26.969 1 95.31 67 ALA B N 1
ATOM 6461 C CA . ALA B 1 67 ? 8.781 0.87 -28.094 1 95.31 67 ALA B CA 1
ATOM 6462 C C . ALA B 1 67 ? 7.57 1.799 -28.156 1 95.31 67 ALA B C 1
ATOM 6464 O O . ALA B 1 67 ? 6.426 1.346 -28.062 1 95.31 67 ALA B O 1
ATOM 6465 N N . TYR B 1 68 ? 7.859 3.02 -28.188 1 96.88 68 TYR B N 1
ATOM 6466 C CA . TYR B 1 68 ? 6.898 4.086 -28.438 1 96.88 68 TYR B CA 1
ATOM 6467 C C . TYR B 1 68 ? 7.238 4.832 -29.719 1 96.88 68 TYR B C 1
ATOM 6469 O O . TYR B 1 68 ? 8.211 5.59 -29.766 1 96.88 68 TYR B O 1
ATOM 6477 N N . VAL B 1 69 ? 6.348 4.629 -30.828 1 97.75 69 VAL B N 1
ATOM 6478 C CA . VAL B 1 69 ? 6.688 5.102 -32.156 1 97.75 69 VAL B CA 1
ATOM 6479 C C . VAL B 1 69 ? 5.645 6.109 -32.625 1 97.75 69 VAL B C 1
ATOM 6481 O O . VAL B 1 69 ? 4.438 5.879 -32.5 1 97.75 69 VAL B O 1
ATOM 6484 N N . LYS B 1 70 ? 6.109 7.18 -33.125 1 97.81 70 LYS B N 1
ATOM 6485 C CA . LYS B 1 70 ? 5.266 8.133 -33.844 1 97.81 70 LYS B CA 1
ATOM 6486 C C . LYS B 1 70 ? 5.625 8.164 -35.312 1 97.81 70 LYS B C 1
ATOM 6488 O O . LYS B 1 70 ? 6.801 8.227 -35.688 1 97.81 70 LYS B O 1
ATOM 6493 N N . VAL B 1 71 ? 4.594 8.102 -36.156 1 98.12 71 VAL B N 1
ATOM 6494 C CA . VAL B 1 71 ? 4.871 8.141 -37.594 1 98.12 71 VAL B CA 1
ATOM 6495 C C . VAL B 1 71 ? 3.74 8.867 -38.312 1 98.12 71 VAL B C 1
ATOM 6497 O O . VAL B 1 71 ? 2.564 8.68 -38 1 98.12 71 VAL B O 1
ATOM 6500 N N . LYS B 1 72 ? 4.125 9.703 -39.25 1 97.31 72 LYS B N 1
ATOM 6501 C CA . LYS B 1 72 ? 3.18 10.422 -40.094 1 97.31 72 LYS B CA 1
ATOM 6502 C C . LYS B 1 72 ? 3.082 9.781 -41.469 1 97.31 72 LYS B C 1
ATOM 6504 O O . LYS B 1 72 ? 4.098 9.414 -42.062 1 97.31 72 LYS B O 1
ATOM 6509 N N . PRO B 1 73 ? 1.844 9.711 -41.969 1 97 73 PRO B N 1
ATOM 6510 C CA . PRO B 1 73 ? 1.747 9.258 -43.344 1 97 73 PRO B CA 1
ATOM 6511 C C . PRO B 1 73 ? 2.508 10.164 -44.312 1 97 73 PRO B C 1
ATOM 6513 O O . PRO B 1 73 ? 2.424 11.391 -44.219 1 97 73 PRO B O 1
ATOM 6516 N N . GLY B 1 74 ? 3.264 9.547 -45.188 1 96 74 GLY B N 1
ATOM 6517 C CA . GLY B 1 74 ? 3.988 10.289 -46.219 1 96 74 GLY B CA 1
ATOM 6518 C C . GLY B 1 74 ? 5.359 10.75 -45.75 1 96 74 GLY B C 1
ATOM 6519 O O . GLY B 1 74 ? 6.199 11.125 -46.562 1 96 74 GLY B O 1
ATOM 6520 N N . ALA B 1 75 ? 5.594 10.742 -44.438 1 96.19 75 ALA B N 1
ATOM 6521 C CA . ALA B 1 75 ? 6.871 11.203 -43.906 1 96.19 75 ALA B CA 1
ATOM 6522 C C . ALA B 1 75 ? 7.969 10.164 -44.125 1 96.19 75 ALA B C 1
ATOM 6524 O O . ALA B 1 75 ? 7.703 8.961 -44.094 1 96.19 75 ALA B O 1
ATOM 6525 N N . GLN B 1 76 ? 9.211 10.609 -44.188 1 96.38 76 GLN B N 1
ATOM 6526 C CA . GLN B 1 76 ? 10.352 9.719 -44.375 1 96.38 76 GLN B CA 1
ATOM 6527 C C . GLN B 1 76 ? 11.047 9.438 -43.062 1 96.38 76 GLN B C 1
ATOM 6529 O O . GLN B 1 76 ? 12.094 8.789 -43.031 1 96.38 76 GLN B O 1
ATOM 6534 N N . THR B 1 77 ? 10.469 10.008 -42.031 1 97.38 77 THR B N 1
ATOM 6535 C CA . THR B 1 77 ? 11.039 9.82 -40.719 1 97.38 77 THR B CA 1
ATOM 6536 C C . THR B 1 77 ? 9.969 9.383 -39.719 1 97.38 77 THR B C 1
ATOM 6538 O O . THR B 1 77 ? 8.797 9.742 -39.875 1 97.38 77 THR B O 1
ATOM 6541 N N . ALA B 1 78 ? 10.328 8.562 -38.844 1 97.81 78 ALA B N 1
ATOM 6542 C CA . ALA B 1 78 ? 9.547 8.211 -37.656 1 97.81 78 ALA B CA 1
ATOM 6543 C C . ALA B 1 78 ? 10.312 8.539 -36.375 1 97.81 78 ALA B C 1
ATOM 6545 O O . ALA B 1 78 ? 11.516 8.805 -36.406 1 97.81 78 ALA B O 1
ATOM 6546 N N . ILE B 1 79 ? 9.648 8.711 -35.281 1 98.06 79 ILE B N 1
ATOM 6547 C CA . ILE B 1 79 ? 10.273 8.875 -33.969 1 98.06 79 ILE B CA 1
ATOM 6548 C C . ILE B 1 79 ? 10.125 7.586 -33.156 1 98.06 79 ILE B C 1
ATOM 6550 O O . ILE B 1 79 ? 9.008 7.117 -32.938 1 98.06 79 ILE B O 1
ATOM 6554 N N . VAL B 1 80 ? 11.188 6.984 -32.75 1 97.81 80 VAL B N 1
ATOM 6555 C CA . VAL B 1 80 ? 11.195 5.785 -31.938 1 97.81 80 VAL B CA 1
ATOM 6556 C C . VAL B 1 80 ? 11.828 6.102 -30.578 1 97.81 80 VAL B C 1
ATOM 6558 O O . VAL B 1 80 ? 13.031 6.359 -30.484 1 97.81 80 VAL B O 1
ATOM 6561 N N . ASN B 1 81 ? 11.039 6.062 -29.578 1 97.5 81 ASN B N 1
ATOM 6562 C CA . ASN B 1 81 ? 11.492 6.355 -28.234 1 97.5 81 ASN B CA 1
ATOM 6563 C C . ASN B 1 81 ? 12.219 7.699 -28.156 1 97.5 81 ASN B C 1
ATOM 6565 O O . ASN B 1 81 ? 13.312 7.789 -27.594 1 97.5 81 ASN B O 1
ATOM 6569 N N . GLY B 1 82 ? 11.633 8.602 -28.828 1 96.19 82 GLY B N 1
ATOM 6570 C CA . GLY B 1 82 ? 12.125 9.969 -28.766 1 96.19 82 GLY B CA 1
ATOM 6571 C C . GLY B 1 82 ? 13.242 10.258 -29.75 1 96.19 82 GLY B C 1
ATOM 6572 O O . GLY B 1 82 ? 13.703 11.391 -29.859 1 96.19 82 GLY B O 1
ATOM 6573 N N . GLN B 1 83 ? 13.656 9.289 -30.5 1 97.25 83 GLN B N 1
ATOM 6574 C CA . GLN B 1 83 ? 14.766 9.453 -31.438 1 97.25 83 GLN B CA 1
ATOM 6575 C C . GLN B 1 83 ? 14.289 9.32 -32.875 1 97.25 83 GLN B C 1
ATOM 6577 O O . GLN B 1 83 ? 13.477 8.445 -33.188 1 97.25 83 GLN B O 1
ATOM 6582 N N . PRO B 1 84 ? 14.773 10.125 -33.812 1 97.31 84 PRO B N 1
ATOM 6583 C CA . PRO B 1 84 ? 14.359 10.047 -35.219 1 97.31 84 PRO B CA 1
ATOM 6584 C C . PRO B 1 84 ? 14.938 8.828 -35.938 1 97.31 84 PRO B C 1
ATOM 6586 O O . PRO B 1 84 ? 16.078 8.453 -35.688 1 97.31 84 PRO B O 1
ATOM 6589 N N . LEU B 1 85 ? 14.133 8.219 -36.75 1 97.94 85 LEU B N 1
ATOM 6590 C CA . LEU B 1 85 ? 14.508 7.09 -37.594 1 97.94 85 LEU B CA 1
ATOM 6591 C C . LEU B 1 85 ? 14.117 7.344 -39.031 1 97.94 85 LEU B C 1
ATOM 6593 O O . LEU B 1 85 ? 12.961 7.652 -39.344 1 97.94 85 LEU B O 1
ATOM 6597 N N . ALA B 1 86 ? 15.062 7.234 -39.938 1 97.12 86 ALA B N 1
ATOM 6598 C CA . ALA B 1 86 ? 14.766 7.359 -41.375 1 97.12 86 ALA B CA 1
ATOM 6599 C C . ALA B 1 86 ? 14.023 6.125 -41.875 1 97.12 86 ALA B C 1
ATOM 6601 O O . ALA B 1 86 ? 14.43 4.992 -41.594 1 97.12 86 ALA B O 1
ATOM 6602 N N . LEU B 1 87 ? 12.961 6.367 -42.594 1 95.75 87 LEU B N 1
ATOM 6603 C CA . LEU B 1 87 ? 12.188 5.273 -43.188 1 95.75 87 LEU B CA 1
ATOM 6604 C C . LEU B 1 87 ? 12.555 5.062 -44.625 1 95.75 87 LEU B C 1
ATOM 6606 O O . LEU B 1 87 ? 12.617 6.023 -45.406 1 95.75 87 LEU B O 1
ATOM 6610 N N . GLN B 1 88 ? 12.758 3.873 -45 1 91.94 88 GLN B N 1
ATOM 6611 C CA . GLN B 1 88 ? 13.016 3.559 -46.375 1 91.94 88 GLN B CA 1
ATOM 6612 C C . GLN B 1 88 ? 11.758 3.762 -47.25 1 91.94 88 GLN B C 1
ATOM 6614 O O . GLN B 1 88 ? 11.844 4.211 -48.375 1 91.94 88 GLN B O 1
ATOM 6619 N N . VAL B 1 89 ? 10.703 3.307 -46.688 1 95.19 89 VAL B N 1
ATOM 6620 C CA . VAL B 1 89 ? 9.398 3.463 -47.312 1 95.19 89 VAL B CA 1
ATOM 6621 C C . VAL B 1 89 ? 8.438 4.145 -46.344 1 95.19 89 VAL B C 1
ATOM 6623 O O . VAL B 1 89 ? 8.219 3.664 -45.219 1 95.19 89 VAL B O 1
ATOM 6626 N N . PRO B 1 90 ? 7.941 5.234 -46.719 1 96.38 90 PRO B N 1
ATOM 6627 C CA . PRO B 1 90 ? 6.996 5.914 -45.844 1 96.38 90 PRO B CA 1
ATOM 6628 C C . PRO B 1 90 ? 5.684 5.148 -45.656 1 96.38 90 PRO B C 1
ATOM 6630 O O . PRO B 1 90 ? 5.379 4.262 -46.469 1 96.38 90 PRO B O 1
ATOM 6633 N N . VAL B 1 91 ? 4.934 5.422 -44.594 1 97.25 91 VAL B N 1
ATOM 6634 C CA . VAL B 1 91 ? 3.555 4.969 -44.469 1 97.25 91 VAL B CA 1
ATOM 6635 C C . VAL B 1 91 ? 2.672 5.66 -45.5 1 97.25 91 VAL B C 1
ATOM 6637 O O . VAL B 1 91 ? 2.768 6.871 -45.688 1 97.25 91 VAL B O 1
ATOM 6640 N N . VAL B 1 92 ? 1.837 4.965 -46.156 1 96.75 92 VAL B N 1
ATOM 6641 C CA . VAL B 1 92 ? 1.008 5.539 -47.219 1 96.75 92 VAL B CA 1
ATOM 6642 C C . VAL B 1 92 ? -0.468 5.32 -46.875 1 96.75 92 VAL B C 1
ATOM 6644 O O . VAL B 1 92 ? -0.847 4.266 -46.375 1 96.75 92 VAL B O 1
ATOM 6647 N N . MET B 1 93 ? -1.243 6.289 -47.156 1 95.88 93 MET B N 1
ATOM 6648 C CA . MET B 1 93 ? -2.689 6.176 -46.969 1 95.88 93 MET B CA 1
ATOM 6649 C C . MET B 1 93 ? -3.367 5.84 -48.281 1 95.88 93 MET B C 1
ATOM 6651 O O . MET B 1 93 ? -3.15 6.52 -49.312 1 95.88 93 MET B O 1
ATOM 6655 N N . LYS B 1 94 ? -4.133 4.758 -48.344 1 93.69 94 LYS B N 1
ATOM 6656 C CA . LYS B 1 94 ? -4.965 4.375 -49.469 1 93.69 94 LYS B CA 1
ATOM 6657 C C . LYS B 1 94 ? -6.371 3.998 -49.031 1 93.69 94 LYS B C 1
ATOM 6659 O O . LYS B 1 94 ? -6.543 3.127 -48.156 1 93.69 94 LYS B O 1
ATOM 6664 N N . ASP B 1 95 ? -7.406 4.633 -49.531 1 93.12 95 ASP B N 1
ATOM 6665 C CA . ASP B 1 95 ? -8.797 4.375 -49.188 1 93.12 95 ASP B CA 1
ATOM 6666 C C . ASP B 1 95 ? -9.023 4.508 -47.688 1 93.12 95 ASP B C 1
ATOM 6668 O O . ASP B 1 95 ? -9.617 3.625 -47.062 1 93.12 95 ASP B O 1
ATOM 6672 N N . ASN B 1 96 ? -8.406 5.445 -47.125 1 91.62 96 ASN B N 1
ATOM 6673 C CA . ASN B 1 96 ? -8.531 5.797 -45.719 1 91.62 96 ASN B CA 1
ATOM 6674 C C . ASN B 1 96 ? -7.922 4.73 -44.812 1 91.62 96 ASN B C 1
ATOM 6676 O O . ASN B 1 96 ? -8.336 4.57 -43.656 1 91.62 96 ASN B O 1
ATOM 6680 N N . LYS B 1 97 ? -7.055 3.99 -45.438 1 95.44 97 LYS B N 1
ATOM 6681 C CA . LYS B 1 97 ? -6.316 2.982 -44.688 1 95.44 97 LYS B CA 1
ATOM 6682 C C . LYS B 1 97 ? -4.809 3.176 -44.812 1 95.44 97 LYS B C 1
ATOM 6684 O O . LYS B 1 97 ? -4.328 3.527 -45.906 1 95.44 97 LYS B O 1
ATOM 6689 N N . ALA B 1 98 ? -4.148 2.938 -43.75 1 97.12 98 ALA B N 1
ATOM 6690 C CA . ALA B 1 98 ? -2.697 3.084 -43.781 1 97.12 98 ALA B CA 1
ATOM 6691 C C . ALA B 1 98 ? -2.02 1.797 -44.25 1 97.12 98 ALA B C 1
ATOM 6693 O O . ALA B 1 98 ? -2.453 0.698 -43.875 1 97.12 98 ALA B O 1
ATOM 6694 N N . TRP B 1 99 ? -1.061 1.925 -45.062 1 97.5 99 TRP B N 1
ATOM 6695 C CA . TRP B 1 99 ? -0.262 0.813 -45.562 1 97.5 99 TRP B CA 1
ATOM 6696 C C . TRP B 1 99 ? 1.217 1.021 -45.25 1 97.5 99 TRP B C 1
ATOM 6698 O O . TRP B 1 99 ? 1.712 2.15 -45.281 1 97.5 99 TRP B O 1
ATOM 6708 N N . VAL B 1 100 ? 1.87 -0.003 -44.969 1 97.25 100 VAL B N 1
ATOM 6709 C CA . VAL B 1 100 ? 3.309 0.035 -44.719 1 97.25 100 VAL B CA 1
ATOM 6710 C C . VAL B 1 100 ? 4.004 -1.042 -45.531 1 97.25 100 VAL B C 1
ATOM 6712 O O . VAL B 1 100 ? 3.354 -1.958 -46.062 1 97.25 100 VAL B O 1
ATOM 6715 N N . SER B 1 101 ? 5.309 -0.82 -45.719 1 96.25 101 SER B N 1
ATOM 6716 C CA . SER B 1 101 ? 6.086 -1.864 -46.375 1 96.25 101 SER B CA 1
ATOM 6717 C C . SER B 1 101 ? 6.117 -3.141 -45.562 1 96.25 101 SER B C 1
ATOM 6719 O O . SER B 1 101 ? 5.988 -3.09 -44.312 1 96.25 101 SER B O 1
ATOM 6721 N N . ASP B 1 102 ? 6.281 -4.242 -46.156 1 94.75 102 ASP B N 1
ATOM 6722 C CA . ASP B 1 102 ? 6.359 -5.52 -45.469 1 94.75 102 ASP B CA 1
ATOM 6723 C C . ASP B 1 102 ? 7.605 -5.59 -44.594 1 94.75 102 ASP B C 1
ATOM 6725 O O . ASP B 1 102 ? 7.711 -6.453 -43.719 1 94.75 102 ASP B O 1
ATOM 6729 N N . THR B 1 103 ? 8.539 -4.59 -44.781 1 94.75 103 THR B N 1
ATOM 6730 C CA . THR B 1 103 ? 9.75 -4.566 -43.969 1 94.75 103 THR B CA 1
ATOM 6731 C C . THR B 1 103 ? 9.625 -3.551 -42.844 1 94.75 103 THR B C 1
ATOM 6733 O O . THR B 1 103 ? 10.562 -3.361 -42.062 1 94.75 103 THR B O 1
ATOM 6736 N N . PHE B 1 104 ? 8.508 -2.906 -42.688 1 95.94 104 PHE B N 1
ATOM 6737 C CA . PHE B 1 104 ? 8.305 -1.819 -41.75 1 95.94 104 PHE B CA 1
ATOM 6738 C C . PHE B 1 104 ? 8.617 -2.279 -40.312 1 95.94 104 PHE B C 1
ATOM 6740 O O . PHE B 1 104 ? 9.273 -1.568 -39.562 1 95.94 104 PHE B O 1
ATOM 6747 N N . ILE B 1 105 ? 8.125 -3.424 -39.938 1 95.25 105 ILE B N 1
ATOM 6748 C CA . ILE B 1 105 ? 8.32 -3.947 -38.562 1 95.25 105 ILE B CA 1
ATOM 6749 C C . ILE B 1 105 ? 9.812 -4.09 -38.281 1 95.25 105 ILE B C 1
ATOM 6751 O O . ILE B 1 105 ? 10.289 -3.66 -37.219 1 95.25 105 ILE B O 1
ATOM 6755 N N . ASN B 1 106 ? 10.539 -4.652 -39.188 1 94.38 106 ASN B N 1
ATOM 6756 C CA . ASN B 1 106 ? 11.977 -4.809 -39 1 94.38 106 ASN B CA 1
ATOM 6757 C C . ASN B 1 106 ? 12.688 -3.457 -38.969 1 94.38 106 ASN B C 1
ATOM 6759 O O . ASN B 1 106 ? 13.57 -3.24 -38.125 1 94.38 106 ASN B O 1
ATOM 6763 N N . ASP B 1 107 ? 12.305 -2.576 -39.844 1 94 107 ASP B N 1
ATOM 6764 C CA . ASP B 1 107 ? 12.945 -1.271 -39.969 1 94 107 ASP B CA 1
ATOM 6765 C C . ASP B 1 107 ? 12.758 -0.442 -38.688 1 94 107 ASP B C 1
ATOM 6767 O O . ASP B 1 107 ? 13.664 0.282 -38.281 1 94 107 ASP B O 1
ATOM 6771 N N . VAL B 1 108 ? 11.609 -0.572 -38.125 1 95.19 108 VAL B N 1
ATOM 6772 C CA . VAL B 1 108 ? 11.234 0.331 -37.031 1 95.19 108 VAL B CA 1
ATOM 6773 C C . VAL B 1 108 ? 11.492 -0.348 -35.688 1 95.19 108 VAL B C 1
ATOM 6775 O O . VAL B 1 108 ? 12.211 0.186 -34.844 1 95.19 108 VAL B O 1
ATOM 6778 N N . PHE B 1 109 ? 11.016 -1.55 -35.469 1 94.31 109 PHE B N 1
ATOM 6779 C CA . PHE B 1 109 ? 11.023 -2.203 -34.188 1 94.31 109 PHE B CA 1
ATOM 6780 C C . PHE B 1 109 ? 12.328 -2.969 -33.969 1 94.31 109 PHE B C 1
ATOM 6782 O O . PHE B 1 109 ? 12.656 -3.355 -32.844 1 94.31 109 PHE B O 1
ATOM 6789 N N . GLN B 1 110 ? 13.125 -3.178 -35.031 1 91.56 110 GLN B N 1
ATOM 6790 C CA . GLN B 1 110 ? 14.445 -3.793 -34.906 1 91.56 110 GLN B CA 1
ATOM 6791 C C . GLN B 1 110 ? 15.547 -2.818 -35.312 1 91.56 110 GLN B C 1
ATOM 6793 O O . GLN B 1 110 ? 16.609 -3.234 -35.781 1 91.56 110 GLN B O 1
ATOM 6798 N N . SER B 1 111 ? 15.281 -1.559 -35.219 1 92.62 111 SER B N 1
ATOM 6799 C CA . SER B 1 111 ? 16.188 -0.49 -35.625 1 92.62 111 SER B CA 1
ATOM 6800 C C . SER B 1 111 ? 17.359 -0.365 -34.625 1 92.62 111 SER B C 1
ATOM 6802 O O . SER B 1 111 ? 18.344 0.295 -34.938 1 92.62 111 SER B O 1
ATOM 6804 N N . GLY B 1 112 ? 17.156 -0.899 -33.406 1 92.56 112 GLY B N 1
ATOM 6805 C CA . GLY B 1 112 ? 18.141 -0.752 -32.375 1 92.56 112 GLY B CA 1
ATOM 6806 C C . GLY B 1 112 ? 17.891 0.44 -31.453 1 92.56 112 GLY B C 1
ATOM 6807 O O . GLY B 1 112 ? 18.562 0.609 -30.438 1 92.56 112 GLY B O 1
ATOM 6808 N N . LEU B 1 113 ? 16.906 1.21 -31.781 1 93.31 113 LEU B N 1
ATOM 6809 C CA . LEU B 1 113 ? 16.609 2.4 -31 1 93.31 113 LEU B CA 1
ATOM 6810 C C . LEU B 1 113 ? 15.867 2.033 -29.719 1 93.31 113 LEU B C 1
ATOM 6812 O O . LEU B 1 113 ? 15.969 2.74 -28.719 1 93.31 113 LEU B O 1
ATOM 6816 N N . ASP B 1 114 ? 15.078 1.021 -29.766 1 94.25 114 ASP B N 1
ATOM 6817 C CA . ASP B 1 114 ? 14.531 0.453 -28.547 1 94.25 114 ASP B CA 1
ATOM 6818 C C . ASP B 1 114 ? 15.508 -0.533 -27.906 1 94.25 114 ASP B C 1
ATOM 6820 O O . ASP B 1 114 ? 15.852 -1.554 -28.516 1 94.25 114 ASP B O 1
ATOM 6824 N N . GLN B 1 115 ? 15.875 -0.147 -26.719 1 93.19 115 GLN B N 1
ATOM 6825 C CA . GLN B 1 115 ? 16.906 -0.956 -26.062 1 93.19 115 GLN B CA 1
ATOM 6826 C C . GLN B 1 115 ? 16.312 -1.788 -24.938 1 93.19 115 GLN B C 1
ATOM 6828 O O . GLN B 1 115 ? 17.047 -2.283 -24.062 1 93.19 115 GLN B O 1
ATOM 6833 N N . THR B 1 116 ? 15.062 -1.934 -24.891 1 96.19 116 THR B N 1
ATOM 6834 C CA . THR B 1 116 ? 14.414 -2.654 -23.797 1 96.19 116 THR B CA 1
ATOM 6835 C C . THR B 1 116 ? 14.867 -4.113 -23.766 1 96.19 116 THR B C 1
ATOM 6837 O O . THR B 1 116 ? 15.25 -4.625 -22.719 1 96.19 116 THR B O 1
ATOM 6840 N N . PHE B 1 117 ? 14.82 -4.785 -24.922 1 95.62 117 PHE B N 1
ATOM 6841 C CA . PHE B 1 117 ? 15.281 -6.164 -25.031 1 95.62 117 PHE B CA 1
ATOM 6842 C C . PHE B 1 117 ? 16.672 -6.215 -25.656 1 95.62 117 PHE B C 1
ATOM 6844 O O . PHE B 1 117 ? 16.922 -5.586 -26.688 1 95.62 117 PHE B O 1
ATOM 6851 N N . GLN B 1 118 ? 17.5 -6.832 -24.984 1 94.94 118 GLN B N 1
ATOM 6852 C CA . GLN B 1 118 ? 18.859 -7.016 -25.484 1 94.94 118 GLN B CA 1
ATOM 6853 C C . GLN B 1 118 ? 19.234 -8.492 -25.531 1 94.94 118 GLN B C 1
ATOM 6855 O O . GLN B 1 118 ? 18.688 -9.305 -24.781 1 94.94 118 GLN B O 1
ATOM 6860 N N . VAL B 1 119 ? 20.125 -8.766 -26.391 1 92.69 119 VAL B N 1
ATOM 6861 C CA . VAL B 1 119 ? 20.547 -10.156 -26.562 1 92.69 119 VAL B CA 1
ATOM 6862 C C . VAL B 1 119 ? 21.516 -10.539 -25.438 1 92.69 119 VAL B C 1
ATOM 6864 O O . VAL B 1 119 ? 22.391 -9.758 -25.062 1 92.69 119 VAL B O 1
ATOM 6867 N N . GLU B 1 120 ? 21.219 -11.641 -24.953 1 92.75 120 GLU B N 1
ATOM 6868 C CA . GLU B 1 120 ? 22.109 -12.203 -23.938 1 92.75 120 GLU B CA 1
ATOM 6869 C C . GLU B 1 120 ? 23.375 -12.773 -24.578 1 92.75 120 GLU B C 1
ATOM 6871 O O . GLU B 1 120 ? 23.297 -13.703 -25.375 1 92.75 120 GLU B O 1
ATOM 6876 N N . LYS B 1 121 ? 24.484 -12.203 -24.266 1 90.75 121 LYS B N 1
ATOM 6877 C CA . LYS B 1 121 ? 25.734 -12.664 -24.844 1 90.75 121 LYS B CA 1
ATOM 6878 C C . LYS B 1 121 ? 26.188 -13.984 -24.234 1 90.75 121 LYS B C 1
ATOM 6880 O O . LYS B 1 121 ? 26.688 -14.867 -24.922 1 90.75 121 LYS B O 1
ATOM 6885 N N . ARG B 1 122 ? 26.062 -14.039 -23 1 92.5 122 ARG B N 1
ATOM 6886 C CA . ARG B 1 122 ? 26.328 -15.266 -22.25 1 92.5 122 ARG B CA 1
ATOM 6887 C C . ARG B 1 122 ? 25.094 -15.688 -21.453 1 92.5 122 ARG B C 1
ATOM 6889 O O . ARG B 1 122 ? 24.688 -14.992 -20.516 1 92.5 122 ARG B O 1
ATOM 6896 N N . PRO B 1 123 ? 24.656 -16.828 -21.797 1 93.88 123 PRO B N 1
ATOM 6897 C CA . PRO B 1 123 ? 23.438 -17.234 -21.094 1 93.88 123 PRO B CA 1
ATOM 6898 C C . PRO B 1 123 ? 23.656 -17.406 -19.594 1 93.88 123 PRO B C 1
ATOM 6900 O O . PRO B 1 123 ? 24.656 -17.969 -19.156 1 93.88 123 PRO B O 1
ATOM 6903 N N . HIS B 1 124 ? 22.766 -16.906 -18.828 1 97.31 124 HIS B N 1
ATOM 6904 C CA . HIS B 1 124 ? 22.812 -17.094 -17.375 1 97.31 124 HIS B CA 1
ATOM 6905 C C . HIS B 1 124 ? 22.625 -18.562 -17 1 97.31 124 HIS B C 1
ATOM 6907 O O . HIS B 1 124 ? 21.781 -19.25 -17.594 1 97.31 124 HIS B O 1
ATOM 6913 N N . PRO B 1 125 ? 23.391 -19.062 -16.047 1 97.5 125 PRO B N 1
ATOM 6914 C CA . PRO B 1 125 ? 23.312 -20.484 -15.719 1 97.5 125 PRO B CA 1
ATOM 6915 C C . PRO B 1 125 ? 21.953 -20.891 -15.164 1 97.5 125 PRO B C 1
ATOM 6917 O O . PRO B 1 125 ? 21.594 -22.062 -15.18 1 97.5 125 PRO B O 1
ATOM 6920 N N . LEU B 1 126 ? 21.156 -19.969 -14.664 1 98.19 126 LEU B N 1
ATOM 6921 C CA . LEU B 1 126 ? 19.859 -20.281 -14.062 1 98.19 126 LEU B CA 1
ATOM 6922 C C . LEU B 1 126 ? 18.734 -20.078 -15.062 1 98.19 126 LEU B C 1
ATOM 6924 O O . LEU B 1 126 ? 17.562 -20.172 -14.711 1 98.19 126 LEU B O 1
ATOM 6928 N N . ASN B 1 127 ? 19.031 -19.766 -16.312 1 97.75 127 ASN B N 1
ATOM 6929 C CA . ASN B 1 127 ? 17.969 -19.719 -17.297 1 97.75 127 ASN B CA 1
ATOM 6930 C C . ASN B 1 127 ? 17.109 -20.984 -17.266 1 97.75 127 ASN B C 1
ATOM 6932 O O . ASN B 1 127 ? 17.641 -22.078 -17.141 1 97.75 127 ASN B O 1
ATOM 6936 N N . ALA B 1 128 ? 15.812 -20.812 -17.375 1 97.62 128 ALA B N 1
ATOM 6937 C CA . ALA B 1 128 ? 14.93 -21.953 -17.516 1 97.62 128 ALA B CA 1
ATOM 6938 C C . ALA B 1 128 ? 15.234 -22.734 -18.781 1 97.62 128 ALA B C 1
ATOM 6940 O O . ALA B 1 128 ? 15.898 -22.234 -19.688 1 97.62 128 ALA B O 1
ATOM 6941 N N . LEU B 1 129 ? 14.766 -23.953 -18.781 1 98.19 129 LEU B N 1
ATOM 6942 C CA . LEU B 1 129 ? 14.969 -24.766 -19.984 1 98.19 129 LEU B CA 1
ATOM 6943 C C . LEU B 1 129 ? 14.234 -24.156 -21.172 1 98.19 129 LEU B C 1
ATOM 6945 O O . LEU B 1 129 ? 13.094 -23.703 -21.047 1 98.19 129 LEU B O 1
ATOM 6949 N N . THR B 1 130 ? 14.891 -24.109 -22.297 1 97 130 THR B N 1
ATOM 6950 C CA . THR B 1 130 ? 14.25 -23.703 -23.547 1 97 130 THR B CA 1
ATOM 6951 C C . THR B 1 130 ? 13.336 -24.797 -24.062 1 97 130 THR B C 1
ATOM 6953 O O . THR B 1 130 ? 13.383 -25.938 -23.594 1 97 130 THR B O 1
ATOM 6956 N N . ALA B 1 131 ? 12.531 -24.484 -25.031 1 98.19 131 ALA B N 1
ATOM 6957 C CA . ALA B 1 131 ? 11.695 -25.484 -25.688 1 98.19 131 ALA B CA 1
ATOM 6958 C C . ALA B 1 131 ? 12.531 -26.641 -26.234 1 98.19 131 ALA B C 1
ATOM 6960 O O . ALA B 1 131 ? 12.164 -27.797 -26.094 1 98.19 131 ALA B O 1
ATOM 6961 N N . ASP B 1 132 ? 13.656 -26.312 -26.844 1 98.31 132 ASP B N 1
ATOM 6962 C CA . ASP B 1 132 ? 14.531 -27.328 -27.406 1 98.31 132 ASP B CA 1
ATOM 6963 C C . ASP B 1 132 ? 15.117 -28.219 -26.312 1 98.31 132 ASP B C 1
ATOM 6965 O O . ASP B 1 132 ? 15.227 -29.438 -26.484 1 98.31 132 ASP B O 1
ATOM 6969 N N . GLU B 1 133 ? 15.508 -27.609 -25.234 1 98.5 133 GLU B N 1
ATOM 6970 C CA . GLU B 1 133 ? 16.062 -28.391 -24.125 1 98.5 133 GLU B CA 1
ATOM 6971 C C . GLU B 1 133 ? 15 -29.297 -23.5 1 98.5 133 GLU B C 1
ATOM 6973 O O . GLU B 1 133 ? 15.312 -30.406 -23.062 1 98.5 133 GLU B O 1
ATOM 6978 N N . ILE B 1 134 ? 13.781 -28.859 -23.359 1 98.69 134 ILE B N 1
ATOM 6979 C CA . ILE B 1 134 ? 12.688 -29.688 -22.859 1 98.69 134 ILE B CA 1
ATOM 6980 C C . ILE B 1 134 ? 12.492 -30.891 -23.766 1 98.69 134 ILE B C 1
ATOM 6982 O O . ILE B 1 134 ? 12.422 -32.031 -23.297 1 98.69 134 ILE B O 1
ATOM 6986 N N . LYS B 1 135 ? 12.461 -30.641 -25.078 1 98.62 135 LYS B N 1
ATOM 6987 C CA . LYS B 1 135 ? 12.32 -31.734 -26.047 1 98.62 135 LYS B CA 1
ATOM 6988 C C . LYS B 1 135 ? 13.469 -32.719 -25.906 1 98.62 135 LYS B C 1
ATOM 6990 O O . LYS B 1 135 ? 13.25 -33.938 -25.922 1 98.62 135 LYS B O 1
ATOM 6995 N N . GLN B 1 136 ? 14.648 -32.156 -25.797 1 98.69 136 GLN B N 1
ATOM 6996 C CA . GLN B 1 136 ? 15.836 -33 -25.641 1 98.69 136 GLN B CA 1
ATOM 6997 C C . GLN B 1 136 ? 15.742 -33.875 -24.391 1 98.69 136 GLN B C 1
ATOM 6999 O O . GLN B 1 136 ? 16.047 -35.062 -24.422 1 98.69 136 GLN B O 1
ATOM 7004 N N . ALA B 1 137 ? 15.398 -33.281 -23.25 1 98.81 137 ALA B N 1
ATOM 7005 C CA . ALA B 1 137 ? 15.258 -34 -22 1 98.81 137 ALA B CA 1
ATOM 7006 C C . ALA B 1 137 ? 14.242 -35.156 -22.125 1 98.81 137 ALA B C 1
ATOM 7008 O O . ALA B 1 137 ? 14.484 -36.25 -21.672 1 98.81 137 ALA B O 1
ATOM 7009 N N . VAL B 1 138 ? 13.133 -34.875 -22.75 1 98.5 138 VAL B N 1
ATOM 7010 C CA . VAL B 1 138 ? 12.062 -35.844 -22.906 1 98.5 138 VAL B CA 1
ATOM 7011 C C . VAL B 1 138 ? 12.547 -37 -23.797 1 98.5 138 VAL B C 1
ATOM 7013 O O . VAL B 1 138 ? 12.289 -38.156 -23.5 1 98.5 138 VAL B O 1
ATOM 7016 N N . GLU B 1 139 ? 13.281 -36.656 -24.859 1 98.25 139 GLU B N 1
ATOM 7017 C CA . GLU B 1 139 ? 13.82 -37.688 -25.75 1 98.25 139 GLU B CA 1
ATOM 7018 C C . GLU B 1 139 ? 14.766 -38.625 -25 1 98.25 139 GLU B C 1
ATOM 7020 O O . GLU B 1 139 ? 14.719 -39.844 -25.188 1 98.25 139 GLU B O 1
ATOM 7025 N N . ILE B 1 140 ? 15.609 -38.031 -24.203 1 98.38 140 ILE B N 1
ATOM 7026 C CA . ILE B 1 140 ? 16.578 -38.812 -23.453 1 98.38 140 ILE B CA 1
ATOM 7027 C C . ILE B 1 140 ? 15.859 -39.719 -22.484 1 98.38 140 ILE B C 1
ATOM 7029 O O . ILE B 1 140 ? 16.203 -40.906 -22.375 1 98.38 140 ILE B O 1
ATOM 7033 N N . VAL B 1 141 ? 14.867 -39.25 -21.797 1 98 141 VAL B N 1
ATOM 7034 C CA . VAL B 1 141 ? 14.117 -40.031 -20.812 1 98 141 VAL B CA 1
ATOM 7035 C C . VAL B 1 141 ? 13.328 -41.125 -21.5 1 98 141 VAL B C 1
ATOM 7037 O O . VAL B 1 141 ? 13.266 -42.281 -21.016 1 98 141 VAL B O 1
ATOM 7040 N N . LYS B 1 142 ? 12.773 -40.875 -22.625 1 97.12 142 LYS B N 1
ATOM 7041 C CA . LYS B 1 142 ? 11.953 -41.844 -23.359 1 97.12 142 LYS B CA 1
ATOM 7042 C C . LYS B 1 142 ? 12.805 -42.969 -23.922 1 97.12 142 LYS B C 1
ATOM 7044 O O . LYS B 1 142 ? 12.305 -44.062 -24.188 1 97.12 142 LYS B O 1
ATOM 7049 N N . ALA B 1 143 ? 14.039 -42.719 -24.078 1 96.44 143 ALA B N 1
ATOM 7050 C CA . ALA B 1 143 ? 14.953 -43.75 -24.609 1 96.44 143 ALA B CA 1
ATOM 7051 C C . ALA B 1 143 ? 15.336 -44.75 -23.531 1 96.44 143 ALA B C 1
ATOM 7053 O O . ALA B 1 143 ? 15.875 -45.812 -23.828 1 96.44 143 ALA B O 1
ATOM 7054 N N . SER B 1 144 ? 15.078 -44.375 -22.344 1 95.56 144 SER B N 1
ATOM 7055 C CA . SER B 1 144 ? 15.367 -45.281 -21.25 1 95.56 144 SER B CA 1
ATOM 7056 C C . SER B 1 144 ? 14.516 -46.531 -21.359 1 95.56 144 SER B C 1
ATOM 7058 O O . SER B 1 144 ? 13.336 -46.469 -21.703 1 95.56 144 SER B O 1
ATOM 7060 N N . ALA B 1 145 ? 15.094 -47.688 -20.938 1 94.69 145 ALA B N 1
ATOM 7061 C CA . ALA B 1 145 ? 14.375 -48.938 -20.906 1 94.69 145 ALA B CA 1
ATOM 7062 C C . ALA B 1 145 ? 13.289 -48.938 -19.828 1 94.69 145 ALA B C 1
ATOM 7064 O O . ALA B 1 145 ? 12.328 -49.719 -19.906 1 94.69 145 ALA B O 1
ATOM 7065 N N . ASP B 1 146 ? 13.461 -48.031 -18.922 1 94.94 146 ASP B N 1
ATOM 7066 C CA . ASP B 1 146 ? 12.539 -48 -17.797 1 94.94 146 ASP B CA 1
ATOM 7067 C C . ASP B 1 146 ? 11.32 -47.156 -18.109 1 94.94 146 ASP B C 1
ATOM 7069 O O . ASP B 1 146 ? 10.312 -47.188 -17.406 1 94.94 146 ASP B O 1
ATOM 7073 N N . PHE B 1 147 ? 11.398 -46.406 -19.156 1 96.88 147 PHE B N 1
ATOM 7074 C CA . PHE B 1 147 ? 10.289 -45.5 -19.516 1 96.88 147 PHE B CA 1
ATOM 7075 C C . PHE B 1 147 ? 9.109 -46.312 -20.047 1 96.88 147 PHE B C 1
ATOM 7077 O O . PHE B 1 147 ? 9.281 -47.188 -20.906 1 96.88 147 PHE B O 1
ATOM 7084 N N . LYS B 1 148 ? 7.91 -46 -19.625 1 95.38 148 LYS B N 1
ATOM 7085 C CA . LYS B 1 148 ? 6.699 -46.656 -20.078 1 95.38 148 LYS B CA 1
ATOM 7086 C C . LYS B 1 148 ? 5.824 -45.75 -20.922 1 95.38 148 LYS B C 1
ATOM 7088 O O . LYS B 1 148 ? 5.801 -44.531 -20.688 1 95.38 148 LYS B O 1
ATOM 7093 N N . PRO B 1 149 ? 5.059 -46.25 -21.906 1 89.56 149 PRO B N 1
ATOM 7094 C CA . PRO B 1 149 ? 4.277 -45.438 -22.828 1 89.56 149 PRO B CA 1
ATOM 7095 C C . PRO B 1 149 ? 3.275 -44.531 -22.125 1 89.56 149 PRO B C 1
ATOM 7097 O O . PRO B 1 149 ? 2.99 -43.406 -22.594 1 89.56 149 PRO B O 1
ATOM 7100 N N . ASN B 1 150 ? 2.713 -44.75 -20.984 1 89.88 150 ASN B N 1
ATOM 7101 C CA . ASN B 1 150 ? 1.671 -43.969 -20.344 1 89.88 150 ASN B CA 1
ATOM 7102 C C . ASN B 1 150 ? 2.23 -43.125 -19.203 1 89.88 150 ASN B C 1
ATOM 7104 O O . ASN B 1 150 ? 1.471 -42.531 -18.422 1 89.88 150 ASN B O 1
ATOM 7108 N N . THR B 1 151 ? 3.52 -42.906 -19.312 1 96.38 151 THR B N 1
ATOM 7109 C CA . THR B 1 151 ? 4.164 -42.062 -18.328 1 96.38 151 THR B CA 1
ATOM 7110 C C . THR B 1 151 ? 3.883 -40.594 -18.594 1 96.38 151 THR B C 1
ATOM 7112 O O . THR B 1 151 ? 3.947 -40.156 -19.75 1 96.38 151 THR B O 1
ATOM 7115 N N . ARG B 1 152 ? 3.502 -39.844 -17.609 1 96.75 152 ARG B N 1
ATOM 7116 C CA . ARG B 1 152 ? 3.23 -38.406 -17.703 1 96.75 152 ARG B CA 1
ATOM 7117 C C . ARG B 1 152 ? 4.328 -37.594 -17.016 1 96.75 152 ARG B C 1
ATOM 7119 O O . ARG B 1 152 ? 5.035 -38.125 -16.156 1 96.75 152 ARG B O 1
ATOM 7126 N N . PHE B 1 153 ? 4.496 -36.375 -17.469 1 97.5 153 PHE B N 1
ATOM 7127 C CA . PHE B 1 153 ? 5.5 -35.469 -16.922 1 97.5 153 PHE B CA 1
ATOM 7128 C C . PHE B 1 153 ? 4.855 -34.438 -16.016 1 97.5 153 PHE B C 1
ATOM 7130 O O . PHE B 1 153 ? 4.027 -33.625 -16.453 1 97.5 153 PHE B O 1
ATOM 7137 N N . THR B 1 154 ? 5.266 -34.438 -14.758 1 96.12 154 THR B N 1
ATOM 7138 C CA . THR B 1 154 ? 4.738 -33.469 -13.805 1 96.12 154 THR B CA 1
ATOM 7139 C C . THR B 1 154 ? 5.566 -32.188 -13.82 1 96.12 154 THR B C 1
ATOM 7141 O O . THR B 1 154 ? 5.027 -31.078 -13.633 1 96.12 154 THR B O 1
ATOM 7144 N N . GLU B 1 155 ? 6.812 -32.281 -13.93 1 96.62 155 GLU B N 1
ATOM 7145 C CA . GLU B 1 155 ? 7.719 -31.156 -13.953 1 96.62 155 GLU B CA 1
ATOM 7146 C C . GLU B 1 155 ? 8.992 -31.469 -14.727 1 96.62 155 GLU B C 1
ATOM 7148 O O . GLU B 1 155 ? 9.57 -32.531 -14.57 1 96.62 155 GLU B O 1
ATOM 7153 N N . ILE B 1 156 ? 9.352 -30.656 -15.648 1 98.31 156 ILE B N 1
ATOM 7154 C CA . ILE B 1 156 ? 10.656 -30.625 -16.297 1 98.31 156 ILE B CA 1
ATOM 7155 C C . ILE B 1 156 ? 11.305 -29.266 -16.094 1 98.31 156 ILE B C 1
ATOM 7157 O O . ILE B 1 156 ? 10.836 -28.266 -16.641 1 98.31 156 ILE B O 1
ATOM 7161 N N . SER B 1 157 ? 12.344 -29.25 -15.312 1 97.75 157 SER B N 1
ATOM 7162 C CA . SER B 1 157 ? 12.945 -27.969 -14.945 1 97.75 157 SER B CA 1
ATOM 7163 C C . SER B 1 157 ? 14.469 -28.062 -14.898 1 97.75 157 SER B C 1
ATOM 7165 O O . SER B 1 157 ? 15.023 -29.156 -14.953 1 97.75 157 SER B O 1
ATOM 7167 N N . LEU B 1 158 ? 15.078 -26.922 -14.836 1 98 158 LEU B N 1
ATOM 7168 C CA . LEU B 1 158 ? 16.531 -26.844 -14.68 1 98 158 LEU B CA 1
ATOM 7169 C C . LEU B 1 158 ? 16.953 -27.422 -13.336 1 98 158 LEU B C 1
ATOM 7171 O O . LEU B 1 158 ? 16.344 -27.125 -12.305 1 98 158 LEU B O 1
ATOM 7175 N N . LEU B 1 159 ? 17.906 -28.344 -13.328 1 97.88 159 LEU B N 1
ATOM 7176 C CA . LEU B 1 159 ? 18.688 -28.609 -12.117 1 97.88 159 LEU B CA 1
ATOM 7177 C C . LEU B 1 159 ? 19.797 -27.578 -11.945 1 97.88 159 LEU B C 1
ATOM 7179 O O . LEU B 1 159 ? 20.781 -27.609 -12.68 1 97.88 159 LEU B O 1
ATOM 7183 N N . PRO B 1 160 ? 19.641 -26.703 -11.055 1 96.81 160 PRO B N 1
ATOM 7184 C CA . PRO B 1 160 ? 20.594 -25.594 -10.969 1 96.81 160 PRO B CA 1
ATOM 7185 C C . PRO B 1 160 ? 22.016 -26.047 -10.609 1 96.81 160 PRO B C 1
ATOM 7187 O O . PRO B 1 160 ? 22.172 -27.031 -9.875 1 96.81 160 PRO B O 1
ATOM 7190 N N . PRO B 1 161 ? 23.062 -25.359 -11.094 1 96.88 161 PRO B N 1
ATOM 7191 C CA . PRO B 1 161 ? 24.422 -25.625 -10.625 1 96.88 161 PRO B CA 1
ATOM 7192 C C . PRO B 1 161 ? 24.641 -25.172 -9.18 1 96.88 161 PRO B C 1
ATOM 7194 O O . PRO B 1 161 ? 23.719 -24.672 -8.531 1 96.88 161 PRO B O 1
ATOM 7197 N N . ASP B 1 162 ? 25.859 -25.406 -8.789 1 96.5 162 ASP B N 1
ATOM 7198 C CA . ASP B 1 162 ? 26.219 -25.031 -7.426 1 96.5 162 ASP B CA 1
ATOM 7199 C C . ASP B 1 162 ? 26.094 -23.516 -7.23 1 96.5 162 ASP B C 1
ATOM 7201 O O . ASP B 1 162 ? 26.453 -22.734 -8.117 1 96.5 162 ASP B O 1
ATOM 7205 N N . LYS B 1 163 ? 25.656 -23.141 -6.027 1 97.62 163 LYS B N 1
ATOM 7206 C CA . LYS B 1 163 ? 25.422 -21.734 -5.684 1 97.62 163 LYS B CA 1
ATOM 7207 C C . LYS B 1 163 ? 26.688 -20.906 -5.91 1 97.62 163 LYS B C 1
ATOM 7209 O O . LYS B 1 163 ? 26.609 -19.797 -6.453 1 97.62 163 LYS B O 1
ATOM 7214 N N . GLU B 1 164 ? 27.766 -21.359 -5.52 1 97.06 164 GLU B N 1
ATOM 7215 C CA . GLU B 1 164 ? 29.031 -20.641 -5.652 1 97.06 164 GLU B CA 1
ATOM 7216 C C . GLU B 1 164 ? 29.344 -20.344 -7.117 1 97.06 164 GLU B C 1
ATOM 7218 O O . GLU B 1 164 ? 29.797 -19.25 -7.449 1 97.06 164 GLU B O 1
ATOM 7223 N N . ALA B 1 165 ? 29.094 -21.312 -7.961 1 97.75 165 ALA B N 1
ATOM 7224 C CA . ALA B 1 165 ? 29.375 -21.141 -9.383 1 97.75 165 ALA B CA 1
ATOM 7225 C C . ALA B 1 165 ? 28.438 -20.094 -10 1 97.75 165 ALA B C 1
ATOM 7227 O O . ALA B 1 165 ? 28.859 -19.328 -10.867 1 97.75 165 ALA B O 1
ATOM 7228 N N . VAL B 1 166 ? 27.219 -20.109 -9.609 1 98.12 166 VAL B N 1
ATOM 7229 C CA . VAL B 1 166 ? 26.234 -19.156 -10.125 1 98.12 166 VAL B CA 1
ATOM 7230 C C . VAL B 1 166 ? 26.641 -17.734 -9.727 1 98.12 166 VAL B C 1
ATOM 7232 O O . VAL B 1 166 ? 26.625 -16.828 -10.555 1 98.12 166 VAL B O 1
ATOM 7235 N N . TRP B 1 167 ? 27.016 -17.547 -8.445 1 98.31 167 TRP B N 1
ATOM 7236 C CA . TRP B 1 167 ? 27.453 -16.234 -7.992 1 98.31 167 TRP B CA 1
ATOM 7237 C C . TRP B 1 167 ? 28.703 -15.789 -8.727 1 98.31 167 TRP B C 1
ATOM 7239 O O . TRP B 1 167 ? 28.859 -14.617 -9.086 1 98.31 167 TRP B O 1
ATOM 7249 N N . ALA B 1 168 ? 29.672 -16.719 -8.922 1 97.94 168 ALA B N 1
ATOM 7250 C CA . ALA B 1 168 ? 30.891 -16.391 -9.664 1 97.94 168 ALA B CA 1
ATOM 7251 C C . ALA B 1 168 ? 30.562 -15.898 -11.07 1 97.94 168 ALA B C 1
ATOM 7253 O O . ALA B 1 168 ? 31.203 -14.984 -11.586 1 97.94 168 ALA B O 1
ATOM 7254 N N . PHE B 1 169 ? 29.609 -16.516 -11.703 1 97.5 169 PHE B N 1
ATOM 7255 C CA . PHE B 1 169 ? 29.141 -16.047 -13.008 1 97.5 169 PHE B CA 1
ATOM 7256 C C . PHE B 1 169 ? 28.531 -14.656 -12.898 1 97.5 169 PHE B C 1
ATOM 7258 O O . PHE B 1 169 ? 28.891 -13.758 -13.664 1 97.5 169 PHE B O 1
ATOM 7265 N N . ALA B 1 170 ? 27.594 -14.484 -11.969 1 97.31 170 ALA B N 1
ATOM 7266 C CA . ALA B 1 170 ? 26.812 -13.266 -11.859 1 97.31 170 ALA B CA 1
ATOM 7267 C C . ALA B 1 170 ? 27.688 -12.07 -11.508 1 97.31 170 ALA B C 1
ATOM 7269 O O . ALA B 1 170 ? 27.453 -10.945 -11.953 1 97.31 170 ALA B O 1
ATOM 7270 N N . LEU B 1 171 ? 28.719 -12.281 -10.703 1 97.12 171 LEU B N 1
ATOM 7271 C CA . LEU B 1 171 ? 29.531 -11.18 -10.195 1 97.12 171 LEU B CA 1
ATOM 7272 C C . LEU B 1 171 ? 30.781 -10.984 -11.039 1 97.12 171 LEU B C 1
ATOM 7274 O O . LEU B 1 171 ? 31.266 -9.859 -11.188 1 97.12 171 LEU B O 1
ATOM 7278 N N . GLU B 1 172 ? 31.312 -12.133 -11.625 1 95.94 172 GLU B N 1
ATOM 7279 C CA . GLU B 1 172 ? 32.625 -12.07 -12.273 1 95.94 172 GLU B CA 1
ATOM 7280 C C . GLU B 1 172 ? 32.531 -12.547 -13.719 1 95.94 172 GLU B C 1
ATOM 7282 O O . GLU B 1 172 ? 33.562 -12.57 -14.422 1 95.94 172 GLU B O 1
ATOM 7287 N N . ASN B 1 173 ? 31.406 -12.953 -14.125 1 94.81 173 ASN B N 1
ATOM 7288 C CA . ASN B 1 173 ? 31.219 -13.469 -15.477 1 94.81 173 ASN B CA 1
ATOM 7289 C C . ASN B 1 173 ? 32.031 -14.742 -15.711 1 94.81 173 ASN B C 1
ATOM 7291 O O . ASN B 1 173 ? 32.5 -14.984 -16.828 1 94.81 173 ASN B O 1
ATOM 7295 N N . LYS B 1 174 ? 32.25 -15.438 -14.648 1 96.06 174 LYS B N 1
ATOM 7296 C CA . LYS B 1 174 ? 32.938 -16.719 -14.789 1 96.06 174 LYS B CA 1
ATOM 7297 C C . LYS B 1 174 ? 31.984 -17.781 -15.32 1 96.06 174 LYS B C 1
ATOM 7299 O O . LYS B 1 174 ? 30.891 -18 -14.773 1 96.06 174 LYS B O 1
ATOM 7304 N N . PRO B 1 175 ? 32.375 -18.438 -16.328 1 94.06 175 PRO B N 1
ATOM 7305 C CA . PRO B 1 175 ? 31.5 -19.469 -16.859 1 94.06 175 PRO B CA 1
ATOM 7306 C C . PRO B 1 175 ? 31.281 -20.625 -15.898 1 94.06 175 PRO B C 1
ATOM 7308 O O . PRO B 1 175 ? 32.219 -20.984 -15.156 1 94.06 175 PRO B O 1
ATOM 7311 N N . VAL B 1 176 ? 30.156 -21.172 -15.961 1 95.19 176 VAL B N 1
ATOM 7312 C CA . VAL B 1 176 ? 29.859 -22.375 -15.195 1 95.19 176 VAL B CA 1
ATOM 7313 C C . VAL B 1 176 ? 30.281 -23.609 -15.992 1 95.19 176 VAL B C 1
ATOM 7315 O O . VAL B 1 176 ? 29.75 -23.859 -17.078 1 95.19 176 VAL B O 1
ATOM 7318 N N . ASP B 1 177 ? 31.172 -24.438 -15.484 1 91.38 177 ASP B N 1
ATOM 7319 C CA . ASP B 1 177 ? 31.781 -25.562 -16.188 1 91.38 177 ASP B CA 1
ATOM 7320 C C . ASP B 1 177 ? 30.906 -26.797 -16.094 1 91.38 177 ASP B C 1
ATOM 7322 O O . ASP B 1 177 ? 30.953 -27.672 -16.969 1 91.38 177 ASP B O 1
ATOM 7326 N N . GLN B 1 178 ? 30.141 -26.875 -15.141 1 92.44 178 GLN B N 1
ATOM 7327 C CA . GLN B 1 178 ? 29.281 -28.047 -14.984 1 92.44 178 GLN B CA 1
ATOM 7328 C C . GLN B 1 178 ? 28.297 -28.172 -16.141 1 92.44 178 GLN B C 1
ATOM 7330 O O . GLN B 1 178 ? 27.766 -27.156 -16.609 1 92.44 178 GLN B O 1
ATOM 7335 N N . PRO B 1 179 ? 28.109 -29.422 -16.578 1 95.69 179 PRO B N 1
ATOM 7336 C CA . PRO B 1 179 ? 27.109 -29.594 -17.656 1 95.69 179 PRO B CA 1
ATOM 7337 C C . PRO B 1 179 ? 25.719 -29.141 -17.234 1 95.69 179 PRO B C 1
ATOM 7339 O O . PRO B 1 179 ? 25.312 -29.375 -16.094 1 95.69 179 PRO B O 1
ATOM 7342 N N . ARG B 1 180 ? 25.047 -28.547 -18.203 1 97.25 180 ARG B N 1
ATOM 7343 C CA . ARG B 1 180 ? 23.641 -28.172 -17.969 1 97.25 180 ARG B CA 1
ATOM 7344 C C . ARG B 1 180 ? 22.766 -29.406 -17.812 1 97.25 180 ARG B C 1
ATOM 7346 O O . ARG B 1 180 ? 22.906 -30.375 -18.562 1 97.25 180 ARG B O 1
ATOM 7353 N N . LYS B 1 181 ? 21.953 -29.422 -16.75 1 98.44 181 LYS B N 1
ATOM 7354 C CA . LYS B 1 181 ? 21.156 -30.609 -16.422 1 98.44 181 LYS B CA 1
ATOM 7355 C C . LYS B 1 181 ? 19.688 -30.25 -16.234 1 98.44 181 LYS B C 1
ATOM 7357 O O . LYS B 1 181 ? 19.359 -29.109 -15.922 1 98.44 181 LYS B O 1
ATOM 7362 N N . ALA B 1 182 ? 18.812 -31.188 -16.438 1 98.69 182 ALA B N 1
ATOM 7363 C CA . ALA B 1 182 ? 17.375 -31.062 -16.219 1 98.69 182 ALA B CA 1
ATOM 7364 C C . ALA B 1 182 ? 16.906 -32.031 -15.125 1 98.69 182 ALA B C 1
ATOM 7366 O O . ALA B 1 182 ? 17.359 -33.156 -15.055 1 98.69 182 ALA B O 1
ATOM 7367 N N . ASP B 1 183 ? 16.141 -31.5 -14.25 1 98.25 183 ASP B N 1
ATOM 7368 C CA . ASP B 1 183 ? 15.367 -32.312 -13.312 1 98.25 183 ASP B CA 1
ATOM 7369 C C . ASP B 1 183 ? 14.008 -32.688 -13.898 1 98.25 183 ASP B C 1
ATOM 7371 O O . ASP B 1 183 ? 13.242 -31.828 -14.312 1 98.25 183 ASP B O 1
ATOM 7375 N N . VAL B 1 184 ? 13.711 -33.969 -13.969 1 98.56 184 VAL B N 1
ATOM 7376 C CA . VAL B 1 184 ? 12.477 -34.469 -14.57 1 98.56 184 VAL B CA 1
ATOM 7377 C C . VAL B 1 184 ? 11.688 -35.281 -13.547 1 98.56 184 VAL B C 1
ATOM 7379 O O . VAL B 1 184 ? 12.188 -36.281 -13.023 1 98.56 184 VAL B O 1
ATOM 7382 N N . ILE B 1 185 ? 10.492 -34.875 -13.289 1 98.19 185 ILE B N 1
ATOM 7383 C CA . ILE B 1 185 ? 9.586 -35.625 -12.422 1 98.19 185 ILE B CA 1
ATOM 7384 C C . ILE B 1 185 ? 8.43 -36.188 -13.242 1 98.19 185 ILE B C 1
ATOM 7386 O O . ILE B 1 185 ? 7.762 -35.469 -13.984 1 98.19 185 ILE B O 1
ATOM 7390 N N . MET B 1 186 ? 8.164 -37.5 -13.062 1 98.06 186 MET B N 1
ATOM 7391 C CA . MET B 1 186 ? 7.18 -38.188 -13.883 1 98.06 186 MET B CA 1
ATOM 7392 C C . MET B 1 186 ? 6.215 -39 -13.008 1 98.06 186 MET B C 1
ATOM 7394 O O . MET B 1 186 ? 6.477 -39.219 -11.828 1 98.06 186 MET B O 1
ATOM 7398 N N . LEU B 1 187 ? 5.125 -39.312 -13.648 1 96.94 187 LEU B N 1
ATOM 7399 C CA . LEU B 1 187 ? 4.133 -40.188 -13.047 1 96.94 187 LEU B CA 1
ATOM 7400 C C . LEU B 1 187 ? 3.844 -41.375 -13.961 1 96.94 187 LEU B C 1
ATOM 7402 O O . LEU B 1 187 ? 3.361 -41.219 -15.078 1 96.94 187 LEU B O 1
ATOM 7406 N N . ASP B 1 188 ? 4.18 -42.562 -13.453 1 95.69 188 ASP B N 1
ATOM 7407 C CA . ASP B 1 188 ? 3.676 -43.812 -14.016 1 95.69 188 ASP B CA 1
ATOM 7408 C C . ASP B 1 188 ? 2.498 -44.344 -13.203 1 95.69 188 ASP B C 1
ATOM 7410 O O . ASP B 1 188 ? 2.688 -45.062 -12.227 1 95.69 188 ASP B O 1
ATOM 7414 N N . GLY B 1 189 ? 1.321 -44.062 -13.711 1 93.06 189 GLY B N 1
ATOM 7415 C CA . GLY B 1 189 ? 0.185 -44.219 -12.82 1 93.06 189 GLY B CA 1
ATOM 7416 C C . GLY B 1 189 ? 0.301 -43.406 -11.547 1 93.06 189 GLY B C 1
ATOM 7417 O O . GLY B 1 189 ? 0.515 -42.188 -11.602 1 93.06 189 GLY B O 1
ATOM 7418 N N . LYS B 1 190 ? 0.256 -44.062 -10.461 1 93.81 190 LYS B N 1
ATOM 7419 C CA . LYS B 1 190 ? 0.358 -43.375 -9.188 1 93.81 190 LYS B CA 1
ATOM 7420 C C . LYS B 1 190 ? 1.81 -43.281 -8.727 1 93.81 190 LYS B C 1
ATOM 7422 O O . LYS B 1 190 ? 2.111 -42.594 -7.738 1 93.81 190 LYS B O 1
ATOM 7427 N N . HIS B 1 191 ? 2.746 -43.938 -9.445 1 95.44 191 HIS B N 1
ATOM 7428 C CA . HIS B 1 191 ? 4.137 -44.031 -9.008 1 95.44 191 HIS B CA 1
ATOM 7429 C C . HIS B 1 191 ? 4.941 -42.812 -9.5 1 95.44 191 HIS B C 1
ATOM 7431 O O . HIS B 1 191 ? 5.016 -42.562 -10.703 1 95.44 191 HIS B O 1
ATOM 7437 N N . ILE B 1 192 ? 5.609 -42.156 -8.57 1 97.5 192 ILE B N 1
ATOM 7438 C CA . ILE B 1 192 ? 6.457 -41 -8.898 1 97.5 192 ILE B CA 1
ATOM 7439 C C . ILE B 1 192 ? 7.852 -41.5 -9.289 1 97.5 192 ILE B C 1
ATOM 7441 O O . ILE B 1 192 ? 8.398 -42.406 -8.648 1 97.5 192 ILE B O 1
ATOM 7445 N N . ILE B 1 193 ? 8.406 -40.969 -10.336 1 98.19 193 ILE B N 1
ATOM 7446 C CA . ILE B 1 193 ? 9.781 -41.219 -10.758 1 98.19 193 ILE B CA 1
ATOM 7447 C C . ILE B 1 193 ? 10.531 -39.906 -10.93 1 98.19 193 ILE B C 1
ATOM 7449 O O . ILE B 1 193 ? 10.047 -39 -11.602 1 98.19 193 ILE B O 1
ATOM 7453 N N . GLU B 1 194 ? 11.68 -39.781 -10.336 1 98.25 194 GLU B N 1
ATOM 7454 C CA . GLU B 1 194 ? 12.578 -38.656 -10.562 1 98.25 194 GLU B CA 1
ATOM 7455 C C . GLU B 1 194 ? 13.742 -39.062 -11.469 1 98.25 194 GLU B C 1
ATOM 7457 O O . GLU B 1 194 ? 14.297 -40.156 -11.328 1 98.25 194 GLU B O 1
ATOM 7462 N N . ALA B 1 195 ? 14.031 -38.219 -12.391 1 98.62 195 ALA B N 1
ATOM 7463 C CA . ALA B 1 195 ? 15.18 -38.438 -13.266 1 98.62 195 ALA B CA 1
ATOM 7464 C C . ALA B 1 195 ? 16 -37.156 -13.438 1 98.62 195 ALA B C 1
ATOM 7466 O O . ALA B 1 195 ? 15.469 -36.062 -13.305 1 98.62 195 ALA B O 1
ATOM 7467 N N . VAL B 1 196 ? 17.281 -37.312 -13.625 1 98.62 196 VAL B N 1
ATOM 7468 C CA . VAL B 1 196 ? 18.172 -36.219 -13.953 1 98.62 196 VAL B CA 1
ATOM 7469 C C . VAL B 1 196 ? 18.844 -36.469 -15.305 1 98.62 196 VAL B C 1
ATOM 7471 O O . VAL B 1 196 ? 19.344 -37.562 -15.555 1 98.62 196 VAL B O 1
ATOM 7474 N N . VAL B 1 197 ? 18.781 -35.5 -16.125 1 98.5 197 VAL B N 1
ATOM 7475 C CA . VAL B 1 197 ? 19.312 -35.625 -17.484 1 98.5 197 VAL B CA 1
ATOM 7476 C C . VAL B 1 197 ? 20.469 -34.625 -17.672 1 98.5 197 VAL B C 1
ATOM 7478 O O . VAL B 1 197 ? 20.359 -33.469 -17.312 1 98.5 197 VAL B O 1
ATOM 7481 N N . ASP B 1 198 ? 21.578 -35.062 -18.188 1 98.56 198 ASP B N 1
ATOM 7482 C CA . ASP B 1 198 ? 22.672 -34.219 -18.656 1 98.56 198 ASP B CA 1
ATOM 7483 C C . ASP B 1 198 ? 22.422 -33.781 -20.109 1 98.56 198 ASP B C 1
ATOM 7485 O O . ASP B 1 198 ? 22.594 -34.562 -21.047 1 98.56 198 ASP B O 1
ATOM 7489 N N . LEU B 1 199 ? 22.094 -32.594 -20.281 1 98.19 199 LEU B N 1
ATOM 7490 C CA . LEU B 1 199 ? 21.688 -32.094 -21.594 1 98.19 199 LEU B CA 1
ATOM 7491 C C . LEU B 1 199 ? 22.906 -31.906 -22.5 1 98.19 199 LEU B C 1
ATOM 7493 O O . LEU B 1 199 ? 22.781 -32.031 -23.719 1 98.19 199 LEU B O 1
ATOM 7497 N N . GLN B 1 200 ? 23.984 -31.609 -21.906 1 96.31 200 GLN B N 1
ATOM 7498 C CA . GLN B 1 200 ? 25.188 -31.391 -22.688 1 96.31 200 GLN B CA 1
ATOM 7499 C C . GLN B 1 200 ? 25.688 -32.688 -23.312 1 96.31 200 GLN B C 1
ATOM 7501 O O . GLN B 1 200 ? 26.109 -32.719 -24.469 1 96.31 200 GLN B O 1
ATOM 7506 N N . ASN B 1 201 ? 25.625 -33.812 -22.547 1 97.06 201 ASN B N 1
ATOM 7507 C CA . ASN B 1 201 ? 26.188 -35.062 -23 1 97.06 201 ASN B CA 1
ATOM 7508 C C . ASN B 1 201 ? 25.109 -36.062 -23.422 1 97.06 201 ASN B C 1
ATOM 7510 O O . ASN B 1 201 ? 25.391 -37.219 -23.719 1 97.06 201 ASN B O 1
ATOM 7514 N N . ASN B 1 202 ? 23.922 -35.625 -23.422 1 97.5 202 ASN B N 1
ATOM 7515 C CA . ASN B 1 202 ? 22.781 -36.469 -23.797 1 97.5 202 ASN B CA 1
ATOM 7516 C C . ASN B 1 202 ? 22.75 -37.781 -23.016 1 97.5 202 ASN B C 1
ATOM 7518 O O . ASN B 1 202 ? 22.672 -38.844 -23.609 1 97.5 202 ASN B O 1
ATOM 7522 N N . LYS B 1 203 ? 22.797 -37.625 -21.688 1 97.69 203 LYS B N 1
ATOM 7523 C CA . LYS B 1 203 ? 22.875 -38.812 -20.844 1 97.69 203 LYS B CA 1
ATOM 7524 C C . LYS B 1 203 ? 21.844 -38.75 -19.719 1 97.69 203 LYS B C 1
ATOM 7526 O O . LYS B 1 203 ? 21.609 -37.688 -19.141 1 97.69 203 LYS B O 1
ATOM 7531 N N . LEU B 1 204 ? 21.25 -39.875 -19.453 1 98.31 204 LEU B N 1
ATOM 7532 C CA . LEU B 1 204 ? 20.422 -40.062 -18.25 1 98.31 204 LEU B CA 1
ATOM 7533 C C . LEU B 1 204 ? 21.297 -40.344 -17.031 1 98.31 204 LEU B C 1
ATOM 7535 O O . LEU B 1 204 ? 21.984 -41.375 -16.984 1 98.31 204 LEU B O 1
ATOM 7539 N N . LEU B 1 205 ? 21.297 -39.5 -16.078 1 98.06 205 LEU B N 1
ATOM 7540 C CA . LEU B 1 205 ? 22.203 -39.594 -14.945 1 98.06 205 LEU B CA 1
ATOM 7541 C C . LEU B 1 205 ? 21.578 -40.406 -13.805 1 98.06 205 LEU B C 1
ATOM 7543 O O . LEU B 1 205 ? 22.281 -41.031 -13.031 1 98.06 205 LEU B O 1
ATOM 7547 N N . SER B 1 206 ? 20.297 -40.25 -13.602 1 97.81 206 SER B N 1
ATOM 7548 C CA . SER B 1 206 ? 19.609 -40.938 -12.5 1 97.81 206 SER B CA 1
ATOM 7549 C C . SER B 1 206 ? 18.156 -41.219 -12.844 1 97.81 206 SER B C 1
ATOM 7551 O O . SER B 1 206 ? 17.547 -40.5 -13.633 1 97.81 206 SER B O 1
ATOM 7553 N N . TRP B 1 207 ? 17.656 -42.281 -12.336 1 97.69 207 TRP B N 1
ATOM 7554 C CA . TRP B 1 207 ? 16.281 -42.781 -12.398 1 97.69 207 TRP B CA 1
ATOM 7555 C C . TRP B 1 207 ? 15.836 -43.344 -11.047 1 97.69 207 TRP B C 1
ATOM 7557 O O . TRP B 1 207 ? 16.25 -44.438 -10.664 1 97.69 207 TRP B O 1
ATOM 7567 N N . GLN B 1 208 ? 15.047 -42.562 -10.312 1 97.75 208 GLN B N 1
ATOM 7568 C CA . GLN B 1 208 ? 14.758 -42.938 -8.93 1 97.75 208 GLN B CA 1
ATOM 7569 C C . GLN B 1 208 ? 13.258 -42.969 -8.672 1 97.75 208 GLN B C 1
ATOM 7571 O O . GLN B 1 208 ? 12.602 -41.938 -8.57 1 97.75 208 GLN B O 1
ATOM 7576 N N . PRO B 1 209 ? 12.656 -44.188 -8.531 1 96.94 209 PRO B N 1
ATOM 7577 C CA . PRO B 1 209 ? 11.273 -44.25 -8.047 1 96.94 209 PRO B CA 1
ATOM 7578 C C . PRO B 1 209 ? 11.117 -43.75 -6.621 1 96.94 209 PRO B C 1
ATOM 7580 O O . PRO B 1 209 ? 11.953 -44.031 -5.766 1 96.94 209 PRO B O 1
ATOM 7583 N N . ILE B 1 210 ? 10.148 -42.969 -6.383 1 96.94 210 ILE B N 1
ATOM 7584 C CA . ILE B 1 210 ? 9.852 -42.406 -5.059 1 96.94 210 ILE B CA 1
ATOM 7585 C C . ILE B 1 210 ? 8.695 -43.188 -4.434 1 96.94 210 ILE B C 1
ATOM 7587 O O . ILE B 1 210 ? 7.633 -43.344 -5.039 1 96.94 210 ILE B O 1
ATOM 7591 N N . LYS B 1 211 ? 8.922 -43.656 -3.211 1 93.5 211 LYS B N 1
ATOM 7592 C CA . LYS B 1 211 ? 7.914 -44.469 -2.529 1 93.5 211 LYS B CA 1
ATOM 7593 C C . LYS B 1 211 ? 7.105 -43.625 -1.549 1 93.5 211 LYS B C 1
ATOM 7595 O O . LYS B 1 211 ? 7.559 -42.562 -1.117 1 93.5 211 LYS B O 1
ATOM 7600 N N . ASP B 1 212 ? 5.875 -44.062 -1.229 1 91.88 212 ASP B N 1
ATOM 7601 C CA . ASP B 1 212 ? 5.012 -43.531 -0.177 1 91.88 212 ASP B CA 1
ATOM 7602 C C . ASP B 1 212 ? 4.738 -42.031 -0.382 1 91.88 212 ASP B C 1
ATOM 7604 O O . ASP B 1 212 ? 4.859 -41.25 0.554 1 91.88 212 ASP B O 1
ATOM 7608 N N . ALA B 1 213 ? 4.539 -41.656 -1.589 1 94.69 213 ALA B N 1
ATOM 7609 C CA . ALA B 1 213 ? 4.211 -40.281 -1.932 1 94.69 213 ALA B CA 1
ATOM 7610 C C . ALA B 1 213 ? 3.209 -40.219 -3.08 1 94.69 213 ALA B C 1
ATOM 7612 O O . ALA B 1 213 ? 3.121 -41.156 -3.883 1 94.69 213 ALA B O 1
ATOM 7613 N N . HIS B 1 214 ? 2.4 -39.25 -3.078 1 94.94 214 HIS B N 1
ATOM 7614 C CA . HIS B 1 214 ? 1.484 -38.969 -4.18 1 94.94 214 HIS B CA 1
ATOM 7615 C C . HIS B 1 214 ? 1.949 -37.781 -4.988 1 94.94 214 HIS B C 1
ATOM 7617 O O . HIS B 1 214 ? 2.352 -36.75 -4.422 1 94.94 214 HIS B O 1
ATOM 7623 N N . GLY B 1 215 ? 1.956 -37.938 -6.285 1 94 215 GLY B N 1
ATOM 7624 C CA . GLY B 1 215 ? 2.344 -36.812 -7.16 1 94 215 GLY B CA 1
ATOM 7625 C C . GLY B 1 215 ? 1.269 -35.75 -7.293 1 94 215 GLY B C 1
ATOM 7626 O O . GLY B 1 215 ? 0.184 -35.906 -6.723 1 94 215 GLY B O 1
ATOM 7627 N N . MET B 1 216 ? 1.559 -34.688 -8.062 1 94.44 216 MET B N 1
ATOM 7628 C CA . MET B 1 216 ? 0.645 -33.594 -8.328 1 94.44 216 MET B CA 1
ATOM 7629 C C . MET B 1 216 ? -0.566 -34.062 -9.125 1 94.44 216 MET B C 1
ATOM 7631 O O . MET B 1 216 ? -0.504 -35.094 -9.812 1 94.44 216 MET B O 1
ATOM 7635 N N . VAL B 1 217 ? -1.616 -33.312 -8.961 1 94.69 217 VAL B N 1
ATOM 7636 C CA . VAL B 1 217 ? -2.77 -33.469 -9.836 1 94.69 217 VAL B CA 1
ATOM 7637 C C . VAL B 1 217 ? -2.518 -32.781 -11.164 1 94.69 217 VAL B C 1
ATOM 7639 O O . VAL B 1 217 ? -2.105 -31.609 -11.195 1 94.69 217 VAL B O 1
ATOM 7642 N N . LEU B 1 218 ? -2.727 -33.469 -12.25 1 94.38 218 LEU B N 1
ATOM 7643 C CA . LEU B 1 218 ? -2.41 -32.938 -13.57 1 94.38 218 LEU B CA 1
ATOM 7644 C C . LEU B 1 218 ? -3.682 -32.562 -14.312 1 94.38 218 LEU B C 1
ATOM 7646 O O . LEU B 1 218 ? -4.781 -32.969 -13.945 1 94.38 218 LEU B O 1
ATOM 7650 N N . LEU B 1 219 ? -3.527 -31.781 -15.32 1 89.62 219 LEU B N 1
ATOM 7651 C CA . LEU B 1 219 ? -4.656 -31.203 -16.031 1 89.62 219 LEU B CA 1
ATOM 7652 C C . LEU B 1 219 ? -5.527 -32.281 -16.656 1 89.62 219 LEU B C 1
ATOM 7654 O O . LEU B 1 219 ? -6.754 -32.156 -16.719 1 89.62 219 LEU B O 1
ATOM 7658 N N . ASP B 1 220 ? -4.949 -33.344 -17.141 1 92.06 220 ASP B N 1
ATOM 7659 C CA . ASP B 1 220 ? -5.73 -34.406 -17.781 1 92.06 220 ASP B CA 1
ATOM 7660 C C . ASP B 1 220 ? -6.543 -35.188 -16.75 1 92.06 220 ASP B C 1
ATOM 7662 O O . ASP B 1 220 ? -7.512 -35.844 -17.094 1 92.06 220 ASP B O 1
ATOM 7666 N N . ASP B 1 221 ? -6.086 -35.125 -15.484 1 93.62 221 ASP B N 1
ATOM 7667 C CA . ASP B 1 221 ? -6.875 -35.75 -14.422 1 93.62 221 ASP B CA 1
ATOM 7668 C C . ASP B 1 221 ? -8.266 -35.125 -14.328 1 93.62 221 ASP B C 1
ATOM 7670 O O . ASP B 1 221 ? -9.242 -35.812 -14.047 1 93.62 221 ASP B O 1
ATOM 7674 N N . PHE B 1 222 ? -8.367 -33.844 -14.547 1 89.69 222 PHE B N 1
ATOM 7675 C CA . PHE B 1 222 ? -9.641 -33.125 -14.477 1 89.69 222 PHE B CA 1
ATOM 7676 C C . PHE B 1 222 ? -10.602 -33.625 -15.547 1 89.69 222 PHE B C 1
ATOM 7678 O O . PHE B 1 222 ? -11.773 -33.875 -15.266 1 89.69 222 PHE B O 1
ATOM 7685 N N . ALA B 1 223 ? -10.055 -33.781 -16.703 1 89.19 223 ALA B N 1
ATOM 7686 C CA . ALA B 1 223 ? -10.875 -34.312 -17.797 1 89.19 223 ALA B CA 1
ATOM 7687 C C . ALA B 1 223 ? -11.312 -35.75 -17.516 1 89.19 223 ALA B C 1
ATOM 7689 O O . ALA B 1 223 ? -12.453 -36.125 -17.812 1 89.19 223 ALA B O 1
ATOM 7690 N N . SER B 1 224 ? -10.43 -36.5 -17.031 1 93.25 224 SER B N 1
ATOM 7691 C CA . SER B 1 224 ? -10.734 -37.875 -16.703 1 93.25 224 SER B CA 1
ATOM 7692 C C . SER B 1 224 ? -11.852 -37.969 -15.664 1 93.25 224 SER B C 1
ATOM 7694 O O . SER B 1 224 ? -12.758 -38.781 -15.797 1 93.25 224 SER B O 1
ATOM 7696 N N . VAL B 1 225 ? -11.766 -37.156 -14.703 1 95.31 225 VAL B N 1
ATOM 7697 C CA . VAL B 1 225 ? -12.766 -37.156 -13.641 1 95.31 225 VAL B CA 1
ATOM 7698 C C . VAL B 1 225 ? -14.133 -36.812 -14.211 1 95.31 225 VAL B C 1
ATOM 7700 O O . VAL B 1 225 ? -15.133 -37.469 -13.906 1 95.31 225 VAL B O 1
ATOM 7703 N N . GLN B 1 226 ? -14.203 -35.812 -15 1 92 226 GLN B N 1
ATOM 7704 C CA . GLN B 1 226 ? -15.477 -35.406 -15.602 1 92 226 GLN B CA 1
ATOM 7705 C C . GLN B 1 226 ? -16.078 -36.562 -16.406 1 92 226 GLN B C 1
ATOM 7707 O O . GLN B 1 226 ? -17.281 -36.812 -16.328 1 92 226 GLN B O 1
ATOM 7712 N N . ASN B 1 227 ? -15.266 -37.25 -17.141 1 93.44 227 ASN B N 1
ATOM 7713 C CA . ASN B 1 227 ? -15.734 -38.375 -17.922 1 93.44 227 ASN B CA 1
ATOM 7714 C C . ASN B 1 227 ? -16.266 -39.5 -17.031 1 93.44 227 ASN B C 1
ATOM 7716 O O . ASN B 1 227 ? -17.297 -40.125 -17.344 1 93.44 227 ASN B O 1
ATOM 7720 N N . ILE B 1 228 ? -15.555 -39.781 -16 1 95.12 228 ILE B N 1
ATOM 7721 C CA . ILE B 1 228 ? -15.953 -40.844 -15.07 1 95.12 228 ILE B CA 1
ATOM 7722 C C . ILE B 1 228 ? -17.297 -40.5 -14.445 1 95.12 228 ILE B C 1
ATOM 7724 O O . ILE B 1 228 ? -18.188 -41.344 -14.375 1 95.12 228 ILE B O 1
ATOM 7728 N N . ILE B 1 229 ? -17.469 -39.281 -14.078 1 94.06 229 ILE B N 1
ATOM 7729 C CA . ILE B 1 229 ? -18.688 -38.812 -13.422 1 94.06 229 ILE B CA 1
ATOM 7730 C C . ILE B 1 229 ? -19.844 -38.875 -14.414 1 94.06 229 ILE B C 1
ATOM 7732 O O . ILE B 1 229 ? -20.938 -39.344 -14.078 1 94.06 229 ILE B O 1
ATOM 7736 N N . ASN B 1 230 ? -19.625 -38.438 -15.602 1 92.25 230 ASN B N 1
ATOM 7737 C CA . ASN B 1 230 ? -20.656 -38.406 -16.641 1 92.25 230 ASN B CA 1
ATOM 7738 C C . ASN B 1 230 ? -21.188 -39.812 -16.938 1 92.25 230 ASN B C 1
ATOM 7740 O O . ASN B 1 230 ? -22.359 -39.969 -17.312 1 92.25 230 ASN B O 1
ATOM 7744 N N . ASN B 1 231 ? -20.391 -40.75 -16.719 1 92.25 231 ASN B N 1
ATOM 7745 C CA . ASN B 1 231 ? -20.766 -42.125 -17.109 1 92.25 231 ASN B CA 1
ATOM 7746 C C . ASN B 1 231 ? -21.219 -42.938 -15.914 1 92.25 231 ASN B C 1
ATOM 7748 O O . ASN B 1 231 ? -21.422 -44.156 -16.031 1 92.25 231 ASN B O 1
ATOM 7752 N N . SER B 1 232 ? -21.359 -42.375 -14.844 1 93.94 232 SER B N 1
ATOM 7753 C CA . SER B 1 232 ? -21.719 -43.094 -13.641 1 93.94 232 SER B CA 1
ATOM 7754 C C . SER B 1 232 ? -23.234 -43.062 -13.414 1 93.94 232 SER B C 1
ATOM 7756 O O . SER B 1 232 ? -23.797 -42 -13.141 1 93.94 232 SER B O 1
ATOM 7758 N N . GLU B 1 233 ? -23.859 -44.219 -13.375 1 93.62 233 GLU B N 1
ATOM 7759 C CA . GLU B 1 233 ? -25.281 -44.344 -13.094 1 93.62 233 GLU B CA 1
ATOM 7760 C C . GLU B 1 233 ? -25.578 -44 -11.633 1 93.62 233 GLU B C 1
ATOM 7762 O O . GLU B 1 233 ? -26.625 -43.406 -11.328 1 93.62 233 GLU B O 1
ATOM 7767 N N . GLU B 1 234 ? -24.688 -44.375 -10.891 1 94.38 234 GLU B N 1
ATOM 7768 C CA . GLU B 1 234 ? -24.859 -44.125 -9.461 1 94.38 234 GLU B CA 1
ATOM 7769 C C . GLU B 1 234 ? -24.859 -42.625 -9.172 1 94.38 234 GLU B C 1
ATOM 7771 O O . GLU B 1 234 ? -25.688 -42.156 -8.391 1 94.38 234 GLU B O 1
ATOM 7776 N N . PHE B 1 235 ? -23.969 -41.969 -9.773 1 95.31 235 PHE B N 1
ATOM 7777 C CA . PHE B 1 235 ? -23.906 -40.5 -9.57 1 95.31 235 PHE B CA 1
ATOM 7778 C C . PHE B 1 235 ? -25.125 -39.812 -10.164 1 95.31 235 PHE B C 1
ATOM 7780 O O . PHE B 1 235 ? -25.688 -38.906 -9.562 1 95.31 235 PHE B O 1
ATOM 7787 N N . ALA B 1 236 ? -25.562 -40.219 -11.273 1 94.75 236 ALA B N 1
ATOM 7788 C CA . ALA B 1 236 ? -26.766 -39.688 -11.906 1 94.75 236 ALA B CA 1
ATOM 7789 C C . ALA B 1 236 ? -27.984 -39.875 -11 1 94.75 236 ALA B C 1
ATOM 7791 O O . ALA B 1 236 ? -28.828 -38.969 -10.922 1 94.75 236 ALA B O 1
ATOM 7792 N N . ALA B 1 237 ? -28.047 -40.969 -10.398 1 95.06 237 ALA B N 1
ATOM 7793 C CA . ALA B 1 237 ? -29.156 -41.219 -9.492 1 95.06 237 ALA B CA 1
ATOM 7794 C C . ALA B 1 237 ? -29.125 -40.281 -8.297 1 95.06 237 ALA B C 1
ATOM 7796 O O . ALA B 1 237 ? -30.172 -39.812 -7.832 1 95.06 237 ALA B O 1
ATOM 7797 N N . ALA B 1 238 ? -27.922 -40.094 -7.832 1 94.75 238 ALA B N 1
ATOM 7798 C CA . ALA B 1 238 ? -27.75 -39.188 -6.691 1 94.75 238 ALA B CA 1
ATOM 7799 C C . ALA B 1 238 ? -28.156 -37.781 -7.051 1 94.75 238 ALA B C 1
ATOM 7801 O O . ALA B 1 238 ? -28.75 -37.062 -6.238 1 94.75 238 ALA B O 1
ATOM 7802 N N . VAL B 1 239 ? -27.828 -37.312 -8.211 1 95.38 239 VAL B N 1
ATOM 7803 C CA . VAL B 1 239 ? -28.156 -35.969 -8.672 1 95.38 239 VAL B CA 1
ATOM 7804 C C . VAL B 1 239 ? -29.672 -35.844 -8.914 1 95.38 239 VAL B C 1
ATOM 7806 O O . VAL B 1 239 ? -30.281 -34.812 -8.633 1 95.38 239 VAL B O 1
ATOM 7809 N N . LYS B 1 240 ? -30.25 -36.875 -9.383 1 94.75 240 LYS B N 1
ATOM 7810 C CA . LYS B 1 240 ? -31.688 -36.906 -9.609 1 94.75 240 LYS B CA 1
ATOM 7811 C C . LYS B 1 240 ? -32.469 -36.75 -8.297 1 94.75 240 LYS B C 1
ATOM 7813 O O . LYS B 1 240 ? -33.5 -36.094 -8.25 1 94.75 240 LYS B O 1
ATOM 7818 N N . LYS B 1 241 ? -32 -37.375 -7.316 1 93.31 241 LYS B N 1
ATOM 7819 C CA . LYS B 1 241 ? -32.594 -37.25 -5.984 1 93.31 241 LYS B CA 1
ATOM 7820 C C . LYS B 1 241 ? -32.625 -35.781 -5.535 1 93.31 241 LYS B C 1
ATOM 7822 O O . LYS B 1 241 ? -33.438 -35.406 -4.68 1 93.31 241 LYS B O 1
ATOM 7827 N N . ARG B 1 242 ? -31.797 -35.031 -6.094 1 93.75 242 ARG B N 1
ATOM 7828 C CA . ARG B 1 242 ? -31.672 -33.625 -5.711 1 93.75 242 ARG B CA 1
ATOM 7829 C C . ARG B 1 242 ? -32.406 -32.719 -6.699 1 93.75 242 ARG B C 1
ATOM 7831 O O . ARG B 1 242 ? -32.219 -31.516 -6.695 1 93.75 242 ARG B O 1
ATOM 7838 N N . GLY B 1 243 ? -33.156 -33.281 -7.566 1 92.31 243 GLY B N 1
ATOM 7839 C CA . GLY B 1 243 ? -34.031 -32.531 -8.461 1 92.31 243 GLY B CA 1
ATOM 7840 C C . GLY B 1 243 ? -33.375 -32.188 -9.781 1 92.31 243 GLY B C 1
ATOM 7841 O O . GLY B 1 243 ? -33.906 -31.359 -10.539 1 92.31 243 GLY B O 1
ATOM 7842 N N . ILE B 1 244 ? -32.281 -32.75 -10.062 1 95 244 ILE B N 1
ATOM 7843 C CA . ILE B 1 244 ? -31.562 -32.469 -11.297 1 95 244 ILE B CA 1
ATOM 7844 C C . ILE B 1 244 ? -31.766 -33.594 -12.297 1 95 244 ILE B C 1
ATOM 7846 O O . ILE B 1 244 ? -31.281 -34.719 -12.078 1 95 244 ILE B O 1
ATOM 7850 N N . THR B 1 245 ? -32.406 -33.281 -13.352 1 90.38 245 THR B N 1
ATOM 7851 C CA . THR B 1 245 ? -32.781 -34.344 -14.281 1 90.38 245 THR B CA 1
ATOM 7852 C C . THR B 1 245 ? -31.766 -34.5 -15.398 1 90.38 245 THR B C 1
ATOM 7854 O O . THR B 1 245 ? -31.672 -35.562 -16.016 1 90.38 245 THR B O 1
ATOM 7857 N N . ASP B 1 246 ? -31.062 -33.438 -15.68 1 90 246 ASP B N 1
ATOM 7858 C CA . ASP B 1 246 ? -30.047 -33.5 -16.719 1 90 246 ASP B CA 1
ATOM 7859 C C . ASP B 1 246 ? -28.641 -33.5 -16.109 1 90 246 ASP B C 1
ATOM 7861 O O . ASP B 1 246 ? -28.062 -32.438 -15.875 1 90 246 ASP B O 1
ATOM 7865 N N . ALA B 1 247 ? -28.094 -34.594 -16.016 1 89 247 ALA B N 1
ATOM 7866 C CA . ALA B 1 247 ? -26.781 -34.75 -15.375 1 89 247 ALA B CA 1
ATOM 7867 C C . ALA B 1 247 ? -25.688 -34.062 -16.203 1 89 247 ALA B C 1
ATOM 7869 O O . ALA B 1 247 ? -24.609 -33.781 -15.688 1 89 247 ALA B O 1
ATOM 7870 N N . LYS B 1 248 ? -25.938 -33.812 -17.438 1 88.06 248 LYS B N 1
ATOM 7871 C CA . LYS B 1 248 ? -24.938 -33.188 -18.312 1 88.06 248 LYS B CA 1
ATOM 7872 C C . LYS B 1 248 ? -24.719 -31.734 -17.938 1 88.06 248 LYS B C 1
ATOM 7874 O O . LYS B 1 248 ? -23.703 -31.125 -18.328 1 88.06 248 LYS B O 1
ATOM 7879 N N . LYS B 1 249 ? -25.578 -31.203 -17.172 1 93.44 249 LYS B N 1
ATOM 7880 C CA . LYS B 1 249 ? -25.469 -29.812 -16.75 1 93.44 249 LYS B CA 1
ATOM 7881 C C . LYS B 1 249 ? -24.672 -29.688 -15.453 1 93.44 249 LYS B C 1
ATOM 7883 O O . LYS B 1 249 ? -24.406 -28.578 -14.984 1 93.44 249 LYS B O 1
ATOM 7888 N N . VAL B 1 250 ? -24.344 -30.828 -15 1 95.5 250 VAL B N 1
ATOM 7889 C CA . VAL B 1 250 ? -23.562 -30.828 -13.766 1 95.5 250 VAL B CA 1
ATOM 7890 C C . VAL B 1 250 ? -22.094 -30.641 -14.086 1 95.5 250 VAL B C 1
ATOM 7892 O O . VAL B 1 250 ? -21.516 -31.406 -14.875 1 95.5 250 VAL B O 1
ATOM 7895 N N . ILE B 1 251 ? -21.5 -29.578 -13.539 1 94.31 251 ILE B N 1
ATOM 7896 C CA . ILE B 1 251 ? -20.078 -29.312 -13.656 1 94.31 251 ILE B CA 1
ATOM 7897 C C . ILE B 1 251 ? -19.359 -29.812 -12.406 1 94.31 251 ILE B C 1
ATOM 7899 O O . ILE B 1 251 ? -19.719 -29.453 -11.289 1 94.31 251 ILE B O 1
ATOM 7903 N N . THR B 1 252 ? -18.344 -30.625 -12.648 1 93.62 252 THR B N 1
ATOM 7904 C CA . THR B 1 252 ? -17.625 -31.203 -11.508 1 93.62 252 THR B CA 1
ATOM 7905 C C . THR B 1 252 ? -16.297 -30.484 -11.281 1 93.62 252 THR B C 1
ATOM 7907 O O . THR B 1 252 ? -15.688 -29.984 -12.227 1 93.62 252 THR B O 1
ATOM 7910 N N . THR B 1 253 ? -15.906 -30.359 -10.062 1 93.5 253 THR B N 1
ATOM 7911 C CA . THR B 1 253 ? -14.625 -29.797 -9.625 1 93.5 253 THR B CA 1
ATOM 7912 C C . THR B 1 253 ? -13.867 -30.812 -8.766 1 93.5 253 THR B C 1
ATOM 7914 O O . THR B 1 253 ? -14.164 -30.969 -7.582 1 93.5 253 THR B O 1
ATOM 7917 N N . PRO B 1 254 ? -12.891 -31.516 -9.398 1 95.25 254 PRO B N 1
ATOM 7918 C CA . PRO B 1 254 ? -12.078 -32.438 -8.617 1 95.25 254 PRO B CA 1
ATOM 7919 C C . PRO B 1 254 ? -11.094 -31.734 -7.684 1 95.25 254 PRO B C 1
ATOM 7921 O O . PRO B 1 254 ? -10.422 -30.797 -8.094 1 95.25 254 PRO B O 1
ATOM 7924 N N . LEU B 1 255 ? -11.023 -32.188 -6.449 1 95.44 255 LEU B N 1
ATOM 7925 C CA . LEU B 1 255 ? -10.188 -31.594 -5.418 1 95.44 255 LEU B CA 1
ATOM 7926 C C . LEU B 1 255 ? -9.352 -32.656 -4.703 1 95.44 255 LEU B C 1
ATOM 7928 O O . LEU B 1 255 ? -9.719 -33.812 -4.688 1 95.44 255 LEU B O 1
ATOM 7932 N N . THR B 1 256 ? -8.227 -32.219 -4.18 1 95.12 256 THR B N 1
ATOM 7933 C CA . THR B 1 256 ? -7.414 -33.125 -3.369 1 95.12 256 THR B CA 1
ATOM 7934 C C . THR B 1 256 ? -8.164 -33.531 -2.105 1 95.12 256 THR B C 1
ATOM 7936 O O . THR B 1 256 ? -8.953 -32.75 -1.562 1 95.12 256 THR B O 1
ATOM 7939 N N . VAL B 1 257 ? -7.879 -34.75 -1.616 1 94.31 257 VAL B N 1
ATOM 7940 C CA . VAL B 1 257 ? -8.719 -35.344 -0.591 1 94.31 257 VAL B CA 1
ATOM 7941 C C . VAL B 1 257 ? -8.164 -35.031 0.794 1 94.31 257 VAL B C 1
ATOM 7943 O O . VAL B 1 257 ? -8.859 -35.156 1.799 1 94.31 257 VAL B O 1
ATOM 7946 N N . GLY B 1 258 ? -6.992 -34.5 0.87 1 91.5 258 GLY B N 1
ATOM 7947 C CA . GLY B 1 258 ? -6.348 -34.312 2.162 1 91.5 258 GLY B CA 1
ATOM 7948 C C . GLY B 1 258 ? -5.93 -35.625 2.809 1 91.5 258 GLY B C 1
ATOM 7949 O O . GLY B 1 258 ? -5.824 -36.656 2.133 1 91.5 258 GLY B O 1
ATOM 7950 N N . TYR B 1 259 ? -5.523 -35.531 4.07 1 93.44 259 TYR B N 1
ATOM 7951 C CA . TYR B 1 259 ? -5.156 -36.688 4.863 1 93.44 259 TYR B CA 1
ATOM 7952 C C . TYR B 1 259 ? -5.785 -36.625 6.25 1 93.44 259 TYR B C 1
ATOM 7954 O O . TYR B 1 259 ? -5.664 -35.625 6.949 1 93.44 259 TYR B O 1
ATOM 7962 N N . PHE B 1 260 ? -6.441 -37.781 6.617 1 94.38 260 PHE B N 1
ATOM 7963 C CA . PHE B 1 260 ? -7.156 -37.812 7.891 1 94.38 260 PHE B CA 1
ATOM 7964 C C . PHE B 1 260 ? -6.879 -39.094 8.633 1 94.38 260 PHE B C 1
ATOM 7966 O O . PHE B 1 260 ? -7.648 -39.5 9.516 1 94.38 260 PHE B O 1
ATOM 7973 N N . ASP B 1 261 ? -5.883 -39.781 8.258 1 92.62 261 ASP B N 1
ATOM 7974 C CA . ASP B 1 261 ? -5.461 -41.031 8.891 1 92.62 261 ASP B CA 1
ATOM 7975 C C . ASP B 1 261 ? -6.594 -42.062 8.914 1 92.62 261 ASP B C 1
ATOM 7977 O O . ASP B 1 261 ? -6.879 -42.656 9.961 1 92.62 261 ASP B O 1
ATOM 7981 N N . GLY B 1 262 ? -7.293 -42.094 7.883 1 92.38 262 GLY B N 1
ATOM 7982 C CA . GLY B 1 262 ? -8.32 -43.125 7.711 1 92.38 262 GLY B CA 1
ATOM 7983 C C . GLY B 1 262 ? -9.672 -42.688 8.266 1 92.38 262 GLY B C 1
ATOM 7984 O O . GLY B 1 262 ? -10.688 -43.344 7.992 1 92.38 262 GLY B O 1
ATOM 7985 N N . LYS B 1 263 ? -9.773 -41.656 8.969 1 92.62 263 LYS B N 1
ATOM 7986 C CA . LYS B 1 263 ? -11.031 -41.219 9.586 1 92.62 263 LYS B CA 1
ATOM 7987 C C . LYS B 1 263 ? -12.078 -40.875 8.531 1 92.62 263 LYS B C 1
ATOM 7989 O O . LYS B 1 263 ? -13.273 -40.844 8.82 1 92.62 263 LYS B O 1
ATOM 7994 N N . ASP B 1 264 ? -11.633 -40.656 7.305 1 93.38 264 ASP B N 1
ATOM 7995 C CA . ASP B 1 264 ? -12.562 -40.375 6.211 1 93.38 264 ASP B CA 1
ATOM 7996 C C . ASP B 1 264 ? -12.883 -41.656 5.434 1 93.38 264 ASP B C 1
ATOM 7998 O O . ASP B 1 264 ? -13.57 -41.594 4.41 1 93.38 264 ASP B O 1
ATOM 8002 N N . GLY B 1 265 ? -12.367 -42.719 5.809 1 93.62 265 GLY B N 1
ATOM 8003 C CA . GLY B 1 265 ? -12.656 -44.031 5.215 1 93.62 265 GLY B CA 1
ATOM 8004 C C . GLY B 1 265 ? -11.914 -44.281 3.916 1 93.62 265 GLY B C 1
ATOM 8005 O O . GLY B 1 265 ? -12.266 -45.156 3.146 1 93.62 265 GLY B O 1
ATOM 8006 N N . LEU B 1 266 ? -10.898 -43.531 3.688 1 95.06 266 LEU B N 1
ATOM 8007 C CA . LEU B 1 266 ? -10.195 -43.656 2.414 1 95.06 266 LEU B CA 1
ATOM 8008 C C . LEU B 1 266 ? -8.867 -44.375 2.594 1 95.06 266 LEU B C 1
ATOM 8010 O O . LEU B 1 266 ? -8.195 -44.219 3.613 1 95.06 266 LEU B O 1
ATOM 8014 N N . LYS B 1 267 ? -8.539 -45.094 1.533 1 92.94 267 LYS B N 1
ATOM 8015 C CA . LYS B 1 267 ? -7.254 -45.781 1.531 1 92.94 267 LYS B CA 1
ATOM 8016 C C . LYS B 1 267 ? -6.105 -44.812 1.256 1 92.94 267 LYS B C 1
ATOM 8018 O O . LYS B 1 267 ? -6.141 -44.062 0.277 1 92.94 267 LYS B O 1
ATOM 8023 N N . GLN B 1 268 ? -5.102 -45 2.006 1 89.88 268 GLN B N 1
ATOM 8024 C CA . GLN B 1 268 ? -4.004 -44.031 1.96 1 89.88 268 GLN B CA 1
ATOM 8025 C C . GLN B 1 268 ? -3.211 -44.156 0.663 1 89.88 268 GLN B C 1
ATOM 8027 O O . GLN B 1 268 ? -2.707 -43.188 0.13 1 89.88 268 GLN B O 1
ATOM 8032 N N . ASP B 1 269 ? -3.053 -45.312 0.154 1 91.56 269 ASP B N 1
ATOM 8033 C CA . ASP B 1 269 ? -2.162 -45.5 -0.981 1 91.56 269 ASP B CA 1
ATOM 8034 C C . ASP B 1 269 ? -2.906 -45.344 -2.305 1 91.56 269 ASP B C 1
ATOM 8036 O O . ASP B 1 269 ? -2.309 -45.438 -3.377 1 91.56 269 ASP B O 1
ATOM 8040 N N . ALA B 1 270 ? -4.164 -45.031 -2.291 1 94.94 270 ALA B N 1
ATOM 8041 C CA . ALA B 1 270 ? -4.945 -44.844 -3.51 1 94.94 270 ALA B CA 1
ATOM 8042 C C . ALA B 1 270 ? -4.824 -43.406 -4.02 1 94.94 270 ALA B C 1
ATOM 8044 O O . ALA B 1 270 ? -4.715 -42.469 -3.23 1 94.94 270 ALA B O 1
ATOM 8045 N N . ARG B 1 271 ? -4.789 -43.281 -5.348 1 96.25 271 ARG B N 1
ATOM 8046 C CA . ARG B 1 271 ? -4.777 -41.969 -5.973 1 96.25 271 ARG B CA 1
ATOM 8047 C C . ARG B 1 271 ? -6.195 -41.438 -6.168 1 96.25 271 ARG B C 1
ATOM 8049 O O . ARG B 1 271 ? -6.82 -41.688 -7.203 1 96.25 271 ARG B O 1
ATOM 8056 N N . LEU B 1 272 ? -6.645 -40.656 -5.219 1 96.69 272 LEU B N 1
ATOM 8057 C CA . LEU B 1 272 ? -8.055 -40.312 -5.121 1 96.69 272 LEU B CA 1
ATOM 8058 C C . LEU B 1 272 ? -8.25 -38.812 -5.27 1 96.69 272 LEU B C 1
ATOM 8060 O O . LEU B 1 272 ? -7.359 -38.031 -4.926 1 96.69 272 LEU B O 1
ATOM 8064 N N . LEU B 1 273 ? -9.344 -38.406 -5.816 1 97.25 273 LEU B N 1
ATOM 8065 C CA . LEU B 1 273 ? -9.852 -37.062 -5.797 1 97.25 273 LEU B CA 1
ATOM 8066 C C . LEU B 1 273 ? -11.289 -37 -5.281 1 97.25 273 LEU B C 1
ATOM 8068 O O . LEU B 1 273 ? -12.062 -37.938 -5.516 1 97.25 273 LEU B O 1
ATOM 8072 N N . LYS B 1 274 ? -11.562 -36.031 -4.508 1 97.19 274 LYS B N 1
ATOM 8073 C CA . LYS B 1 274 ? -12.945 -35.75 -4.133 1 97.19 274 LYS B CA 1
ATOM 8074 C C . LYS B 1 274 ? -13.586 -34.75 -5.113 1 97.19 274 LYS B C 1
ATOM 8076 O O . LYS B 1 274 ? -12.992 -33.75 -5.461 1 97.19 274 LYS B O 1
ATOM 8081 N N . VAL B 1 275 ? -14.789 -35.094 -5.508 1 97.56 275 VAL B N 1
ATOM 8082 C CA . VAL B 1 275 ? -15.445 -34.312 -6.566 1 97.56 275 VAL B CA 1
ATOM 8083 C C . VAL B 1 275 ? -16.703 -33.656 -6.016 1 97.56 275 VAL B C 1
ATOM 8085 O O . VAL B 1 275 ? -17.641 -34.312 -5.582 1 97.56 275 VAL B O 1
ATOM 8088 N N . ILE B 1 276 ? -16.641 -32.344 -6.031 1 96.75 276 ILE B N 1
ATOM 8089 C CA . ILE B 1 276 ? -17.844 -31.562 -5.746 1 96.75 276 ILE B CA 1
ATOM 8090 C C . ILE B 1 276 ? -18.453 -31.062 -7.055 1 96.75 276 ILE B C 1
ATOM 8092 O O . ILE B 1 276 ? -17.812 -31.094 -8.102 1 96.75 276 ILE B O 1
ATOM 8096 N N . SER B 1 277 ? -19.75 -30.656 -6.938 1 96.56 277 SER B N 1
ATOM 8097 C CA . SER B 1 277 ? -20.438 -30.406 -8.195 1 96.56 277 SER B CA 1
ATOM 8098 C C . SER B 1 277 ? -21.25 -29.125 -8.125 1 96.56 277 SER B C 1
ATOM 8100 O O . SER B 1 277 ? -21.656 -28.688 -7.043 1 96.56 277 SER B O 1
ATOM 8102 N N . TYR B 1 278 ? -21.453 -28.547 -9.258 1 97.19 278 TYR B N 1
ATOM 8103 C CA . TYR B 1 278 ? -22.25 -27.344 -9.484 1 97.19 278 TYR B CA 1
ATOM 8104 C C . TYR B 1 278 ? -23.203 -27.531 -10.656 1 97.19 278 TYR B C 1
ATOM 8106 O O . TYR B 1 278 ? -22.922 -28.312 -11.57 1 97.19 278 TYR B O 1
ATOM 8114 N N . LEU B 1 279 ? -24.281 -26.875 -10.57 1 97.38 279 LEU B N 1
ATOM 8115 C CA . LEU B 1 279 ? -25.234 -26.922 -11.672 1 97.38 279 LEU B CA 1
ATOM 8116 C C . LEU B 1 279 ? -25.016 -25.734 -12.609 1 97.38 279 LEU B C 1
ATOM 8118 O O . LEU B 1 279 ? -24.984 -24.578 -12.172 1 97.38 279 LEU B O 1
ATOM 8122 N N . ASP B 1 280 ? -24.797 -26.016 -13.875 1 96.44 280 ASP B N 1
ATOM 8123 C CA . ASP B 1 280 ? -24.75 -24.953 -14.875 1 96.44 280 ASP B CA 1
ATOM 8124 C C . ASP B 1 280 ? -26.141 -24.547 -15.32 1 96.44 280 ASP B C 1
ATOM 8126 O O . ASP B 1 280 ? -26.781 -25.25 -16.094 1 96.44 280 ASP B O 1
ATOM 8130 N N . VAL B 1 281 ? -26.547 -23.391 -14.914 1 95.5 281 VAL B N 1
ATOM 8131 C CA . VAL B 1 281 ? -27.891 -22.938 -15.242 1 95.5 281 VAL B CA 1
ATOM 8132 C C . VAL B 1 281 ? -27.844 -21.969 -16.422 1 95.5 281 VAL B C 1
ATOM 8134 O O . VAL B 1 281 ? -28.844 -21.359 -16.766 1 95.5 281 VAL B O 1
ATOM 8137 N N . GLY B 1 282 ? -26.703 -21.703 -16.938 1 94.19 282 GLY B N 1
ATOM 8138 C CA . GLY B 1 282 ? -26.562 -20.922 -18.156 1 94.19 282 GLY B CA 1
ATOM 8139 C C . GLY B 1 282 ? -26.234 -19.453 -17.906 1 94.19 282 GLY B C 1
ATOM 8140 O O . GLY B 1 282 ? -26.203 -18.656 -18.828 1 94.19 282 GLY B O 1
ATOM 8141 N N . ASP B 1 283 ? -25.938 -19.078 -16.672 1 94.56 283 ASP B N 1
ATOM 8142 C CA . ASP B 1 283 ? -25.703 -17.672 -16.359 1 94.56 283 ASP B CA 1
ATOM 8143 C C . ASP B 1 283 ? -24.219 -17.328 -16.469 1 94.56 283 ASP B C 1
ATOM 8145 O O . ASP B 1 283 ? -23.828 -16.188 -16.203 1 94.56 283 ASP B O 1
ATOM 8149 N N . GLY B 1 284 ? -23.375 -18.281 -16.812 1 93.94 284 GLY B N 1
ATOM 8150 C CA . GLY B 1 284 ? -21.938 -18.047 -16.938 1 93.94 284 GLY B CA 1
ATOM 8151 C C . GLY B 1 284 ? -21.203 -18.109 -15.609 1 93.94 284 GLY B C 1
ATOM 8152 O O . GLY B 1 284 ? -20.016 -17.797 -15.547 1 93.94 284 GLY B O 1
ATOM 8153 N N . ASN B 1 285 ? -21.875 -18.5 -14.531 1 96.75 285 ASN B N 1
ATOM 8154 C CA . ASN B 1 285 ? -21.297 -18.594 -13.195 1 96.75 285 ASN B CA 1
ATOM 8155 C C . ASN B 1 285 ? -21.828 -19.812 -12.445 1 96.75 285 ASN B C 1
ATOM 8157 O O . ASN B 1 285 ? -22.516 -19.672 -11.438 1 96.75 285 ASN B O 1
ATOM 8161 N N . TYR B 1 286 ? -21.406 -20.969 -12.852 1 96.69 286 TYR B N 1
ATOM 8162 C CA . TYR B 1 286 ? -21.906 -22.172 -12.203 1 96.69 286 TYR B CA 1
ATOM 8163 C C . TYR B 1 286 ? -21.5 -22.234 -10.742 1 96.69 286 TYR B C 1
ATOM 8165 O O . TYR B 1 286 ? -22.125 -22.938 -9.938 1 96.69 286 TYR B O 1
ATOM 8173 N N . TRP B 1 287 ? -20.484 -21.453 -10.32 1 97.38 287 TRP B N 1
ATOM 8174 C CA . TRP B 1 287 ? -20.031 -21.422 -8.93 1 97.38 287 TRP B CA 1
ATOM 8175 C C . TRP B 1 287 ? -21.172 -20.984 -8.008 1 97.38 287 TRP B C 1
ATOM 8177 O O . TRP B 1 287 ? -21.141 -21.25 -6.805 1 97.38 287 TRP B O 1
ATOM 8187 N N . ALA B 1 288 ? -22.141 -20.297 -8.523 1 98.06 288 ALA B N 1
ATOM 8188 C CA . ALA B 1 288 ? -23.25 -19.75 -7.73 1 98.06 288 ALA B CA 1
ATOM 8189 C C . ALA B 1 288 ? -24.312 -20.812 -7.469 1 98.06 288 ALA B C 1
ATOM 8191 O O . ALA B 1 288 ? -25.266 -20.562 -6.746 1 98.06 288 ALA B O 1
ATOM 8192 N N . HIS B 1 289 ? -24.141 -22 -8.031 1 98 289 HIS B N 1
ATOM 8193 C CA . HIS B 1 289 ? -25.188 -23.031 -7.977 1 98 289 HIS B CA 1
ATOM 8194 C C . HIS B 1 289 ? -24.641 -24.344 -7.461 1 98 289 HIS B C 1
ATOM 8196 O O . HIS B 1 289 ? -24.75 -25.375 -8.133 1 98 289 HIS B O 1
ATOM 8202 N N . PRO B 1 290 ? -24.109 -24.344 -6.227 1 97.88 290 PRO B N 1
ATOM 8203 C CA . PRO B 1 290 ? -23.5 -25.562 -5.684 1 97.88 290 PRO B CA 1
ATOM 8204 C C . PRO B 1 290 ? -24.531 -26.656 -5.391 1 97.88 290 PRO B C 1
ATOM 8206 O O . PRO B 1 290 ? -25.641 -26.359 -4.934 1 97.88 290 PRO B O 1
ATOM 8209 N N . ILE B 1 291 ? -24.188 -27.844 -5.715 1 97.44 291 ILE B N 1
ATOM 8210 C CA . ILE B 1 291 ? -24.922 -29.031 -5.285 1 97.44 291 ILE B CA 1
ATOM 8211 C C . ILE B 1 291 ? -24.344 -29.562 -3.977 1 97.44 291 ILE B C 1
ATOM 8213 O O . ILE B 1 291 ? -23.406 -30.359 -3.986 1 97.44 291 ILE B O 1
ATOM 8217 N N . GLU B 1 292 ? -25.016 -29.266 -2.895 1 96.19 292 GLU B N 1
ATOM 8218 C CA . GLU B 1 292 ? -24.453 -29.484 -1.568 1 96.19 292 GLU B CA 1
ATOM 8219 C C . GLU B 1 292 ? -24.641 -30.922 -1.11 1 96.19 292 GLU B C 1
ATOM 8221 O O . GLU B 1 292 ? -25.594 -31.578 -1.517 1 96.19 292 GLU B O 1
ATOM 8226 N N . ASN B 1 293 ? -23.75 -31.344 -0.29 1 96 293 ASN B N 1
ATOM 8227 C CA . ASN B 1 293 ? -23.828 -32.625 0.426 1 96 293 ASN B CA 1
ATOM 8228 C C . ASN B 1 293 ? -23.797 -33.781 -0.534 1 96 293 ASN B C 1
ATOM 8230 O O . ASN B 1 293 ? -24.531 -34.781 -0.339 1 96 293 ASN B O 1
ATOM 8234 N N . LEU B 1 294 ? -23.109 -33.688 -1.534 1 96.88 294 LEU B N 1
ATOM 8235 C CA . LEU B 1 294 ? -22.844 -34.75 -2.494 1 96.88 294 LEU B CA 1
ATOM 8236 C C . LEU B 1 294 ? -21.375 -34.719 -2.939 1 96.88 294 LEU B C 1
ATOM 8238 O O . LEU B 1 294 ? -20.953 -33.781 -3.621 1 96.88 294 LEU B O 1
ATOM 8242 N N . VAL B 1 295 ? -20.609 -35.75 -2.508 1 97.62 295 VAL B N 1
ATOM 8243 C CA . VAL B 1 295 ? -19.188 -35.844 -2.863 1 97.62 295 VAL B CA 1
ATOM 8244 C C . VAL B 1 295 ? -18.891 -37.219 -3.428 1 97.62 295 VAL B C 1
ATOM 8246 O O . VAL B 1 295 ? -19.156 -38.219 -2.777 1 97.62 295 VAL B O 1
ATOM 8249 N N . ALA B 1 296 ? -18.406 -37.25 -4.645 1 97.62 296 ALA B N 1
ATOM 8250 C CA . ALA B 1 296 ? -17.906 -38.5 -5.207 1 97.62 296 ALA B CA 1
ATOM 8251 C C . ALA B 1 296 ? -16.406 -38.625 -4.996 1 97.62 296 ALA B C 1
ATOM 8253 O O . ALA B 1 296 ? -15.664 -37.625 -5.133 1 97.62 296 ALA B O 1
ATOM 8254 N N . VAL B 1 297 ? -15.969 -39.75 -4.562 1 97.88 297 VAL B N 1
ATOM 8255 C CA . VAL B 1 297 ? -14.547 -40.062 -4.488 1 97.88 297 VAL B CA 1
ATOM 8256 C C . VAL B 1 297 ? -14.133 -40.906 -5.699 1 97.88 297 VAL B C 1
ATOM 8258 O O . VAL B 1 297 ? -14.625 -42 -5.898 1 97.88 297 VAL B O 1
ATOM 8261 N N . VAL B 1 298 ? -13.266 -40.344 -6.496 1 97.75 298 VAL B N 1
ATOM 8262 C CA . VAL B 1 298 ? -12.828 -41 -7.73 1 97.75 298 VAL B CA 1
ATOM 8263 C C . VAL B 1 298 ? -11.414 -41.531 -7.566 1 97.75 298 VAL B C 1
ATOM 8265 O O . VAL B 1 298 ? -10.531 -40.812 -7.062 1 97.75 298 VAL B O 1
ATOM 8268 N N . ASP B 1 299 ? -11.219 -42.719 -7.91 1 97.25 299 ASP B N 1
ATOM 8269 C CA . ASP B 1 299 ? -9.891 -43.312 -8.016 1 97.25 299 ASP B CA 1
ATOM 8270 C C . ASP B 1 299 ? -9.32 -43.156 -9.422 1 97.25 299 ASP B C 1
ATOM 8272 O O . ASP B 1 299 ? -9.844 -43.719 -10.375 1 97.25 299 ASP B O 1
ATOM 8276 N N . LEU B 1 300 ? -8.258 -42.5 -9.547 1 95.62 300 LEU B N 1
ATOM 8277 C CA . LEU B 1 300 ? -7.719 -42.156 -10.859 1 95.62 300 LEU B CA 1
ATOM 8278 C C . LEU B 1 300 ? -7.031 -43.344 -11.508 1 95.62 300 LEU B C 1
ATOM 8280 O O . LEU B 1 300 ? -6.832 -43.375 -12.727 1 95.62 300 LEU B O 1
ATOM 8284 N N . GLU B 1 301 ? -6.613 -44.344 -10.734 1 94.81 301 GLU B N 1
ATOM 8285 C CA . GLU B 1 301 ? -6.016 -45.562 -11.273 1 94.81 301 GLU B CA 1
ATOM 8286 C C . GLU B 1 301 ? -7.086 -46.531 -11.773 1 94.81 301 GLU B C 1
ATOM 8288 O O . GLU B 1 301 ? -6.98 -47.062 -12.883 1 94.81 301 GLU B O 1
ATOM 8293 N N . GLN B 1 302 ? -8.109 -46.625 -10.977 1 95.19 302 GLN B N 1
ATOM 8294 C CA . GLN B 1 302 ? -9.195 -47.531 -11.344 1 95.19 302 GLN B CA 1
ATOM 8295 C C . GLN B 1 302 ? -10.156 -46.844 -12.32 1 95.19 302 GLN B C 1
ATOM 8297 O O . GLN B 1 302 ? -10.961 -47.531 -12.969 1 95.19 302 GLN B O 1
ATOM 8302 N N . LYS B 1 303 ? -10.156 -45.625 -12.344 1 94.94 303 LYS B N 1
ATOM 8303 C CA . LYS B 1 303 ? -11 -44.812 -13.211 1 94.94 303 LYS B CA 1
ATOM 8304 C C . LYS B 1 303 ? -12.477 -45.031 -12.922 1 94.94 303 LYS B C 1
ATOM 8306 O O . LYS B 1 303 ? -13.266 -45.281 -13.836 1 94.94 303 LYS B O 1
ATOM 8311 N N . LYS B 1 304 ? -12.789 -44.969 -11.695 1 95.81 304 LYS B N 1
ATOM 8312 C CA . LYS B 1 304 ? -14.188 -45.125 -11.289 1 95.81 304 LYS B CA 1
ATOM 8313 C C . LYS B 1 304 ? -14.453 -44.406 -9.969 1 95.81 304 LYS B C 1
ATOM 8315 O O . LYS B 1 304 ? -13.516 -44.031 -9.25 1 95.81 304 LYS B O 1
ATOM 8320 N N . ILE B 1 305 ? -15.703 -44.281 -9.664 1 97.31 305 ILE B N 1
ATOM 8321 C CA . ILE B 1 305 ? -16.125 -43.781 -8.352 1 97.31 305 ILE B CA 1
ATOM 8322 C C . ILE B 1 305 ? -16.016 -44.906 -7.332 1 97.31 305 ILE B C 1
ATOM 8324 O O . ILE B 1 305 ? -16.562 -46 -7.535 1 97.31 305 ILE B O 1
ATOM 8328 N N . VAL B 1 306 ? -15.367 -44.656 -6.215 1 96.69 306 VAL B N 1
ATOM 8329 C CA . VAL B 1 306 ? -15.18 -45.719 -5.23 1 96.69 306 VAL B CA 1
ATOM 8330 C C . VAL B 1 306 ? -16.031 -45.438 -3.996 1 96.69 306 VAL B C 1
ATOM 8332 O O . VAL B 1 306 ? -16.281 -46.344 -3.182 1 96.69 306 VAL B O 1
ATOM 8335 N N . LYS B 1 307 ? -16.484 -44.25 -3.889 1 95.88 307 LYS B N 1
ATOM 8336 C CA . LYS B 1 307 ? -17.328 -43.875 -2.762 1 95.88 307 LYS B CA 1
ATOM 8337 C C . LYS B 1 307 ? -18.172 -42.625 -3.109 1 95.88 307 LYS B C 1
ATOM 8339 O O . LYS B 1 307 ? -17.703 -41.75 -3.812 1 95.88 307 LYS B O 1
ATOM 8344 N N . ILE B 1 308 ? -19.406 -42.562 -2.746 1 96.69 308 ILE B N 1
ATOM 8345 C CA . ILE B 1 308 ? -20.25 -41.406 -2.803 1 96.69 308 ILE B CA 1
ATOM 8346 C C . ILE B 1 308 ? -20.703 -41 -1.395 1 96.69 308 ILE B C 1
ATOM 8348 O O . ILE B 1 308 ? -21.312 -41.812 -0.69 1 96.69 308 ILE B O 1
ATOM 8352 N N . GLU B 1 309 ? -20.312 -39.875 -0.987 1 95.62 309 GLU B N 1
ATOM 8353 C CA . GLU B 1 309 ? -20.766 -39.344 0.286 1 95.62 309 GLU B CA 1
ATOM 8354 C C . GLU B 1 309 ? -21.984 -38.438 0.097 1 95.62 309 GLU B C 1
ATOM 8356 O O . GLU B 1 309 ? -21.938 -37.469 -0.654 1 95.62 309 GLU B O 1
ATOM 8361 N N . GLU B 1 310 ? -23.031 -38.781 0.817 1 95.31 310 GLU B N 1
ATOM 8362 C CA . GLU B 1 310 ? -24.281 -38.062 0.691 1 95.31 310 GLU B CA 1
ATOM 8363 C C . GLU B 1 310 ? -24.781 -37.562 2.051 1 95.31 310 GLU B C 1
ATOM 8365 O O . GLU B 1 310 ? -24.656 -38.281 3.051 1 95.31 310 GLU B O 1
ATOM 8370 N N . GLY B 1 311 ? -25.219 -36.375 2.088 1 93.44 311 GLY B N 1
ATOM 8371 C CA . GLY B 1 311 ? -25.906 -35.812 3.229 1 93.44 311 GLY B CA 1
ATOM 8372 C C . GLY B 1 311 ? -27.297 -35.312 2.887 1 93.44 311 GLY B C 1
ATOM 8373 O O . GLY B 1 311 ? -27.828 -35.625 1.818 1 93.44 311 GLY B O 1
ATOM 8374 N N . PRO B 1 312 ? -27.938 -34.594 3.883 1 92.62 312 PRO B N 1
ATOM 8375 C CA . PRO B 1 312 ? -29.266 -34.031 3.613 1 92.62 312 PRO B CA 1
ATOM 8376 C C . PRO B 1 312 ? -29.312 -33.156 2.361 1 92.62 312 PRO B C 1
ATOM 8378 O O . PRO B 1 312 ? -28.344 -32.438 2.074 1 92.62 312 PRO B O 1
ATOM 8381 N N . VAL B 1 313 ? -30.438 -33.219 1.715 1 94.5 313 VAL B N 1
ATOM 8382 C CA . VAL B 1 313 ? -30.594 -32.438 0.48 1 94.5 313 VAL B CA 1
ATOM 8383 C C . VAL B 1 313 ? -30.797 -30.969 0.808 1 94.5 313 VAL B C 1
ATOM 8385 O O . VAL B 1 313 ? -31.641 -30.609 1.627 1 94.5 313 VAL B O 1
ATOM 8388 N N . VAL B 1 314 ? -30.047 -30.141 0.266 1 94.94 314 VAL B N 1
ATOM 8389 C CA . VAL B 1 314 ? -30.172 -28.688 0.26 1 94.94 314 VAL B CA 1
ATOM 8390 C C . VAL B 1 314 ? -30.531 -28.219 -1.145 1 94.94 314 VAL B C 1
ATOM 8392 O O . VAL B 1 314 ? -29.875 -28.578 -2.117 1 94.94 314 VAL B O 1
ATOM 8395 N N . PRO B 1 315 ? -31.578 -27.453 -1.268 1 93.56 315 PRO B N 1
ATOM 8396 C CA . PRO B 1 315 ? -31.938 -26.984 -2.609 1 93.56 315 PRO B CA 1
ATOM 8397 C C . PRO B 1 315 ? -30.812 -26.172 -3.264 1 93.56 315 PRO B C 1
ATOM 8399 O O . PRO B 1 315 ? -30.156 -25.375 -2.596 1 93.56 315 PRO B O 1
ATOM 8402 N N . VAL B 1 316 ? -30.578 -26.391 -4.578 1 97.12 316 VAL B N 1
ATOM 8403 C CA . VAL B 1 316 ? -29.594 -25.625 -5.344 1 97.12 316 VAL B CA 1
ATOM 8404 C C . VAL B 1 316 ? -30.094 -24.203 -5.52 1 97.12 316 VAL B C 1
ATOM 8406 O O . VAL B 1 316 ? -31.234 -23.969 -5.918 1 97.12 316 VAL B O 1
ATOM 8409 N N . PRO B 1 317 ? -29.266 -23.172 -5.129 1 97.25 317 PRO B N 1
ATOM 8410 C CA . PRO B 1 317 ? -29.641 -21.797 -5.484 1 97.25 317 PRO B CA 1
ATOM 8411 C C . PRO B 1 317 ? -29.797 -21.609 -6.992 1 97.25 317 PRO B C 1
ATOM 8413 O O . PRO B 1 317 ? -28.859 -21.875 -7.75 1 97.25 317 PRO B O 1
ATOM 8416 N N . MET B 1 318 ? -30.906 -21.078 -7.43 1 96.38 318 MET B N 1
ATOM 8417 C CA . MET B 1 318 ? -31.203 -21.094 -8.859 1 96.38 318 MET B CA 1
ATOM 8418 C C . MET B 1 318 ? -31.094 -19.703 -9.453 1 96.38 318 MET B C 1
ATOM 8420 O O . MET B 1 318 ? -31.062 -19.531 -10.672 1 96.38 318 MET B O 1
ATOM 8424 N N . THR B 1 319 ? -31.016 -18.641 -8.586 1 96.31 319 THR B N 1
ATOM 8425 C CA . THR B 1 319 ? -30.969 -17.281 -9.094 1 96.31 319 THR B CA 1
ATOM 8426 C C . THR B 1 319 ? -29.672 -17.031 -9.859 1 96.31 319 THR B C 1
ATOM 8428 O O . THR B 1 319 ? -28.578 -17.328 -9.359 1 96.31 319 THR B O 1
ATOM 8431 N N . ALA B 1 320 ? -29.766 -16.5 -11.078 1 96.12 320 ALA B N 1
ATOM 8432 C CA . ALA B 1 320 ? -28.594 -16.188 -11.898 1 96.12 320 ALA B CA 1
ATOM 8433 C C . ALA B 1 320 ? -27.719 -15.148 -11.227 1 96.12 320 ALA B C 1
ATOM 8435 O O . ALA B 1 320 ? -28.219 -14.18 -10.648 1 96.12 320 ALA B O 1
ATOM 8436 N N . ARG B 1 321 ? -26.391 -15.328 -11.32 1 96.5 321 ARG B N 1
ATOM 8437 C CA . ARG B 1 321 ? -25.406 -14.414 -10.742 1 96.5 321 ARG B CA 1
ATOM 8438 C C . ARG B 1 321 ? -24.203 -14.258 -11.656 1 96.5 321 ARG B C 1
ATOM 8440 O O . ARG B 1 321 ? -23.078 -14.562 -11.266 1 96.5 321 ARG B O 1
ATOM 8447 N N . PRO B 1 322 ? -24.438 -13.711 -12.883 1 96.12 322 PRO B N 1
ATOM 8448 C CA . PRO B 1 322 ? -23.281 -13.469 -13.75 1 96.12 322 PRO B CA 1
ATOM 8449 C C . PRO B 1 322 ? -22.297 -12.445 -13.164 1 96.12 322 PRO B C 1
ATOM 8451 O O . PRO B 1 322 ? -22.719 -11.547 -12.43 1 96.12 322 PRO B O 1
ATOM 8454 N N . PHE B 1 323 ? -21.047 -12.594 -13.477 1 96.31 323 PHE B N 1
ATOM 8455 C CA . PHE B 1 323 ? -20.047 -11.656 -12.977 1 96.31 323 PHE B CA 1
ATOM 8456 C C . PHE B 1 323 ? -19.344 -10.945 -14.133 1 96.31 323 PHE B C 1
ATOM 8458 O O . PHE B 1 323 ? -18.469 -10.109 -13.906 1 96.31 323 PHE B O 1
ATOM 8465 N N . ASP B 1 324 ? -19.719 -11.195 -15.391 1 94.5 324 ASP B N 1
ATOM 8466 C CA . ASP B 1 324 ? -19.016 -10.648 -16.547 1 94.5 324 ASP B CA 1
ATOM 8467 C C . ASP B 1 324 ? -19.641 -9.328 -17 1 94.5 324 ASP B C 1
ATOM 8469 O O . ASP B 1 324 ? -19.281 -8.789 -18.047 1 94.5 324 ASP B O 1
ATOM 8473 N N . GLY B 1 325 ? -20.578 -8.859 -16.297 1 92.62 325 GLY B N 1
ATOM 8474 C CA . GLY B 1 325 ? -21.172 -7.559 -16.578 1 92.62 325 GLY B CA 1
ATOM 8475 C C . GLY B 1 325 ? -22.25 -7.613 -17.641 1 92.62 325 GLY B C 1
ATOM 8476 O O . GLY B 1 325 ? -22.781 -6.578 -18.047 1 92.62 325 GLY B O 1
ATOM 8477 N N . ARG B 1 326 ? -22.656 -8.758 -18.094 1 94.06 326 ARG B N 1
ATOM 8478 C CA . ARG B 1 326 ? -23.625 -8.891 -19.188 1 94.06 326 ARG B CA 1
ATOM 8479 C C . ARG B 1 326 ? -24.969 -8.258 -18.812 1 94.06 326 ARG B C 1
ATOM 8481 O O . ARG B 1 326 ? -25.672 -7.75 -19.688 1 94.06 326 ARG B O 1
ATOM 8488 N N . ASP B 1 327 ? -25.281 -8.281 -17.547 1 94.69 327 ASP B N 1
ATOM 8489 C CA . ASP B 1 327 ? -26.562 -7.758 -17.094 1 94.69 327 ASP B CA 1
ATOM 8490 C C . ASP B 1 327 ? -26.422 -6.359 -16.5 1 94.69 327 ASP B C 1
ATOM 8492 O O . ASP B 1 327 ? -27.328 -5.863 -15.828 1 94.69 327 ASP B O 1
ATOM 8496 N N . ARG B 1 328 ? -25.281 -5.723 -16.672 1 95.44 328 ARG B N 1
ATOM 8497 C CA . ARG B 1 328 ? -24.984 -4.449 -16.031 1 95.44 328 ARG B CA 1
ATOM 8498 C C . ARG B 1 328 ? -24.828 -3.336 -17.062 1 95.44 328 ARG B C 1
ATOM 8500 O O . ARG B 1 328 ? -24.516 -3.598 -18.219 1 95.44 328 ARG B O 1
ATOM 8507 N N . VAL B 1 329 ? -25.031 -2.092 -16.609 1 93.25 329 VAL B N 1
ATOM 8508 C CA . VAL B 1 329 ? -24.703 -0.91 -17.391 1 93.25 329 VAL B CA 1
ATOM 8509 C C . VAL B 1 329 ? -23.219 -0.593 -17.266 1 93.25 329 VAL B C 1
ATOM 8511 O O . VAL B 1 329 ? -22.703 -0.384 -16.156 1 93.25 329 VAL B O 1
ATOM 8514 N N . ALA B 1 330 ? -22.547 -0.612 -18.359 1 87.69 330 ALA B N 1
ATOM 8515 C CA . ALA B 1 330 ? -21.109 -0.308 -18.328 1 87.69 330 ALA B CA 1
ATOM 8516 C C . ALA B 1 330 ? -20.875 1.148 -17.938 1 87.69 330 ALA B C 1
ATOM 8518 O O . ALA B 1 330 ? -21.5 2.055 -18.484 1 87.69 330 ALA B O 1
ATOM 8519 N N . PRO B 1 331 ? -20 1.357 -17.047 1 85.62 331 PRO B N 1
ATOM 8520 C CA . PRO B 1 331 ? -19.719 2.75 -16.688 1 85.62 331 PRO B CA 1
ATOM 8521 C C . PRO B 1 331 ? -18.953 3.492 -17.766 1 85.62 331 PRO B C 1
ATOM 8523 O O . PRO B 1 331 ? -18.141 2.887 -18.484 1 85.62 331 PRO B O 1
ATOM 8526 N N . ALA B 1 332 ? -19.281 4.742 -17.922 1 87.62 332 ALA B N 1
ATOM 8527 C CA . ALA B 1 332 ? -18.484 5.598 -18.812 1 87.62 332 ALA B CA 1
ATOM 8528 C C . ALA B 1 332 ? -17.266 6.148 -18.094 1 87.62 332 ALA B C 1
ATOM 8530 O O . ALA B 1 332 ? -17.391 6.898 -17.109 1 87.62 332 ALA B O 1
ATOM 8531 N N . VAL B 1 333 ? -16.109 5.695 -18.531 1 93.38 333 VAL B N 1
ATOM 8532 C CA . VAL B 1 333 ? -14.891 6.148 -17.875 1 93.38 333 VAL B CA 1
ATOM 8533 C C . VAL B 1 333 ? -13.93 6.738 -18.906 1 93.38 333 VAL B C 1
ATOM 8535 O O . VAL B 1 333 ? -13.617 6.09 -19.906 1 93.38 333 VAL B O 1
ATOM 8538 N N . LYS B 1 334 ? -13.523 8.016 -18.672 1 96.25 334 LYS B N 1
ATOM 8539 C CA . LYS B 1 334 ? -12.508 8.617 -19.531 1 96.25 334 LYS B CA 1
ATOM 8540 C C . LYS B 1 334 ? -11.148 7.957 -19.312 1 96.25 334 LYS B C 1
ATOM 8542 O O . LYS B 1 334 ? -10.805 7.578 -18.203 1 96.25 334 LYS B O 1
ATOM 8547 N N . PRO B 1 335 ? -10.359 7.84 -20.344 1 95.06 335 PRO B N 1
ATOM 8548 C CA . PRO B 1 335 ? -9.109 7.09 -20.266 1 95.06 335 PRO B CA 1
ATOM 8549 C C . PRO B 1 335 ? -8.016 7.848 -19.5 1 95.06 335 PRO B C 1
ATOM 8551 O O . PRO B 1 335 ? -7.992 9.078 -19.516 1 95.06 335 PRO B O 1
ATOM 8554 N N . MET B 1 336 ? -7.16 7.129 -18.859 1 95.62 336 MET B N 1
ATOM 8555 C CA . MET B 1 336 ? -5.863 7.547 -18.328 1 95.62 336 MET B CA 1
ATOM 8556 C C . MET B 1 336 ? -4.73 6.785 -19.016 1 95.62 336 MET B C 1
ATOM 8558 O O . MET B 1 336 ? -4.773 5.559 -19.109 1 95.62 336 MET B O 1
ATOM 8562 N N . GLN B 1 337 ? -3.762 7.512 -19.5 1 94.69 337 GLN B N 1
ATOM 8563 C CA . GLN B 1 337 ? -2.654 6.879 -20.203 1 94.69 337 GLN B CA 1
ATOM 8564 C C . GLN B 1 337 ? -1.339 7.074 -19.453 1 94.69 337 GLN B C 1
ATOM 8566 O O . GLN B 1 337 ? -1.059 8.164 -18.953 1 94.69 337 GLN B O 1
ATOM 8571 N N . ILE B 1 338 ? -0.622 6.016 -19.328 1 96.44 338 ILE B N 1
ATOM 8572 C CA . ILE B 1 338 ? 0.742 6.047 -18.812 1 96.44 338 ILE B CA 1
ATOM 8573 C C . ILE B 1 338 ? 1.729 5.754 -19.953 1 96.44 338 ILE B C 1
ATOM 8575 O O . ILE B 1 338 ? 1.753 4.645 -20.484 1 96.44 338 ILE B O 1
ATOM 8579 N N . ILE B 1 339 ? 2.541 6.73 -20.281 1 94.56 339 ILE B N 1
ATOM 8580 C CA . ILE B 1 339 ? 3.4 6.574 -21.438 1 94.56 339 ILE B CA 1
ATOM 8581 C C . ILE B 1 339 ? 4.848 6.879 -21.062 1 94.56 339 ILE B C 1
ATOM 8583 O O . ILE B 1 339 ? 5.102 7.637 -20.125 1 94.56 339 ILE B O 1
ATOM 8587 N N . GLU B 1 340 ? 5.719 6.273 -21.688 1 96.81 340 GLU B N 1
ATOM 8588 C CA . GLU B 1 340 ? 7.16 6.488 -21.609 1 96.81 340 GLU B CA 1
ATOM 8589 C C . GLU B 1 340 ? 7.746 6.844 -22.969 1 96.81 340 GLU B C 1
ATOM 8591 O O . GLU B 1 340 ? 8.398 6.016 -23.609 1 96.81 340 GLU B O 1
ATOM 8596 N N . PRO B 1 341 ? 7.672 8.125 -23.328 1 95.19 341 PRO B N 1
ATOM 8597 C CA . PRO B 1 341 ? 7.922 8.555 -24.703 1 95.19 341 PRO B CA 1
ATOM 8598 C C . PRO B 1 341 ? 9.383 8.375 -25.125 1 95.19 341 PRO B C 1
ATOM 8600 O O . PRO B 1 341 ? 9.688 8.32 -26.312 1 95.19 341 PRO B O 1
ATOM 8603 N N . GLU B 1 342 ? 10.281 8.266 -24.219 1 96.69 342 GLU B N 1
ATOM 8604 C CA . GLU B 1 342 ? 11.695 8.125 -24.547 1 96.69 342 GLU B CA 1
ATOM 8605 C C . GLU B 1 342 ? 12.188 6.707 -24.266 1 96.69 342 GLU B C 1
ATOM 8607 O O . GLU B 1 342 ? 13.391 6.457 -24.234 1 96.69 342 GLU B O 1
ATOM 8612 N N . GLY B 1 343 ? 11.227 5.816 -24.031 1 96.81 343 GLY B N 1
ATOM 8613 C CA . GLY B 1 343 ? 11.57 4.43 -23.766 1 96.81 343 GLY B CA 1
ATOM 8614 C C . GLY B 1 343 ? 11.648 4.09 -22.297 1 96.81 343 GLY B C 1
ATOM 8615 O O . GLY B 1 343 ? 11.352 4.934 -21.438 1 96.81 343 GLY B O 1
ATOM 8616 N N . LYS B 1 344 ? 12.031 2.9 -22.031 1 97.44 344 LYS B N 1
ATOM 8617 C CA . LYS B 1 344 ? 12.039 2.357 -20.672 1 97.44 344 LYS B CA 1
ATOM 8618 C C . LYS B 1 344 ? 13.312 2.738 -19.938 1 97.44 344 LYS B C 1
ATOM 8620 O O . LYS B 1 344 ? 14.344 2.998 -20.562 1 97.44 344 LYS B O 1
ATOM 8625 N N . ASN B 1 345 ? 13.172 2.75 -18.578 1 97.31 345 ASN B N 1
ATOM 8626 C CA . ASN B 1 345 ? 14.344 2.959 -17.734 1 97.31 345 ASN B CA 1
ATOM 8627 C C . ASN B 1 345 ? 14.992 1.637 -17.344 1 97.31 345 ASN B C 1
ATOM 8629 O O . ASN B 1 345 ? 15.906 1.611 -16.516 1 97.31 345 ASN B O 1
ATOM 8633 N N . TYR B 1 346 ? 14.5 0.529 -17.812 1 97.94 346 TYR B N 1
ATOM 8634 C CA . TYR B 1 346 ? 15.086 -0.786 -17.562 1 97.94 346 TYR B CA 1
ATOM 8635 C C . TYR B 1 346 ? 15.359 -1.514 -18.875 1 97.94 346 TYR B C 1
ATOM 8637 O O . TYR B 1 346 ? 14.812 -1.147 -19.922 1 97.94 346 TYR B O 1
ATOM 8645 N N . THR B 1 347 ? 16.203 -2.48 -18.828 1 97.62 347 THR B N 1
ATOM 8646 C CA . THR B 1 347 ? 16.5 -3.369 -19.953 1 97.62 347 THR B CA 1
ATOM 8647 C C . THR B 1 347 ? 16.359 -4.828 -19.531 1 97.62 347 THR B C 1
ATOM 8649 O O . THR B 1 347 ? 16.5 -5.16 -18.359 1 97.62 347 THR B O 1
ATOM 8652 N N . ILE B 1 348 ? 16.031 -5.648 -20.453 1 98 348 ILE B N 1
ATOM 8653 C CA . ILE B 1 348 ? 15.93 -7.094 -20.281 1 98 348 ILE B CA 1
ATOM 8654 C C . ILE B 1 348 ? 16.922 -7.789 -21.219 1 98 348 ILE B C 1
ATOM 8656 O O . ILE B 1 348 ? 16.688 -7.879 -22.422 1 98 348 ILE B O 1
ATOM 8660 N N . THR B 1 349 ? 17.938 -8.227 -20.688 1 97.5 349 THR B N 1
ATOM 8661 C CA . THR B 1 349 ? 18.953 -8.961 -21.422 1 97.5 349 THR B CA 1
ATOM 8662 C C . THR B 1 349 ? 18.797 -10.461 -21.219 1 97.5 349 THR B C 1
ATOM 8664 O O . THR B 1 349 ? 19.312 -11.031 -20.266 1 97.5 349 THR B O 1
ATOM 8667 N N . GLY B 1 350 ? 18.172 -11.102 -22.203 1 96.06 350 GLY B N 1
ATOM 8668 C CA . GLY B 1 350 ? 17.719 -12.453 -21.922 1 96.06 350 GLY B CA 1
ATOM 8669 C C . GLY B 1 350 ? 16.719 -12.523 -20.781 1 96.06 350 GLY B C 1
ATOM 8670 O O . GLY B 1 350 ? 15.648 -11.93 -20.844 1 96.06 350 GLY B O 1
ATOM 8671 N N . ASP B 1 351 ? 17.234 -13.148 -19.719 1 97.12 351 ASP B N 1
ATOM 8672 C CA . ASP B 1 351 ? 16.375 -13.281 -18.562 1 97.12 351 ASP B CA 1
ATOM 8673 C C . ASP B 1 351 ? 16.875 -12.406 -17.406 1 97.12 351 ASP B C 1
ATOM 8675 O O . ASP B 1 351 ? 16.422 -12.562 -16.266 1 97.12 351 ASP B O 1
ATOM 8679 N N . MET B 1 352 ? 17.797 -11.547 -17.734 1 98.19 352 MET B N 1
ATOM 8680 C CA . MET B 1 352 ? 18.281 -10.586 -16.75 1 98.19 352 MET B CA 1
ATOM 8681 C C . MET B 1 352 ? 17.547 -9.25 -16.875 1 98.19 352 MET B C 1
ATOM 8683 O O . MET B 1 352 ? 17.438 -8.703 -17.984 1 98.19 352 MET B O 1
ATOM 8687 N N . ILE B 1 353 ? 17.078 -8.758 -15.859 1 98.62 353 ILE B N 1
ATOM 8688 C CA . ILE B 1 353 ? 16.484 -7.426 -15.812 1 98.62 353 ILE B CA 1
ATOM 8689 C C . ILE B 1 353 ? 17.438 -6.453 -15.125 1 98.62 353 ILE B C 1
ATOM 8691 O O . ILE B 1 353 ? 17.969 -6.746 -14.047 1 98.62 353 ILE B O 1
ATOM 8695 N N . HIS B 1 354 ? 17.688 -5.336 -15.734 1 98.31 354 HIS B N 1
ATOM 8696 C CA . HIS B 1 354 ? 18.516 -4.254 -15.211 1 98.31 354 HIS B CA 1
ATOM 8697 C C . HIS B 1 354 ? 17.703 -2.98 -15.016 1 98.31 354 HIS B C 1
ATOM 8699 O O . HIS B 1 354 ? 17.219 -2.391 -15.984 1 98.31 354 HIS B O 1
ATOM 8705 N N . TRP B 1 355 ? 17.484 -2.541 -13.867 1 98.19 355 TRP B N 1
ATOM 8706 C CA . TRP B 1 355 ? 16.734 -1.334 -13.562 1 98.19 355 TRP B CA 1
ATOM 8707 C C . TRP B 1 355 ? 17.453 -0.486 -12.516 1 98.19 355 TRP B C 1
ATOM 8709 O O . TRP B 1 355 ? 17.641 -0.919 -11.375 1 98.19 355 TRP B O 1
ATOM 8719 N N . ARG B 1 356 ? 17.859 0.701 -12.922 1 96.06 356 ARG B N 1
ATOM 8720 C CA . ARG B 1 356 ? 18.594 1.583 -12.023 1 96.06 356 ARG B CA 1
ATOM 8721 C C . ARG B 1 356 ? 19.766 0.848 -11.375 1 96.06 356 ARG B C 1
ATOM 8723 O O . ARG B 1 356 ? 20.656 0.353 -12.07 1 96.06 356 ARG B O 1
ATOM 8730 N N . ASN B 1 357 ? 19.719 0.652 -10.016 1 96.81 357 ASN B N 1
ATOM 8731 C CA . ASN B 1 357 ? 20.844 0.021 -9.336 1 96.81 357 ASN B CA 1
ATOM 8732 C C . ASN B 1 357 ? 20.594 -1.469 -9.109 1 96.81 357 ASN B C 1
ATOM 8734 O O . ASN B 1 357 ? 21.453 -2.168 -8.562 1 96.81 357 ASN B O 1
ATOM 8738 N N . TRP B 1 358 ? 19.516 -2.004 -9.586 1 98.62 358 TRP B N 1
ATOM 8739 C CA . TRP B 1 358 ? 19.156 -3.406 -9.383 1 98.62 358 TRP B CA 1
ATOM 8740 C C . TRP B 1 358 ? 19.516 -4.238 -10.609 1 98.62 358 TRP B C 1
ATOM 8742 O O . TRP B 1 358 ? 19.328 -3.797 -11.75 1 98.62 358 TRP B O 1
ATOM 8752 N N . ASP B 1 359 ? 20.031 -5.402 -10.367 1 98.62 359 ASP B N 1
ATOM 8753 C CA . ASP B 1 359 ? 20.141 -6.484 -11.344 1 98.62 359 ASP B CA 1
ATOM 8754 C C . ASP B 1 359 ? 19.578 -7.789 -10.781 1 98.62 359 ASP B C 1
ATOM 8756 O O . ASP B 1 359 ? 19.875 -8.156 -9.641 1 98.62 359 ASP B O 1
ATOM 8760 N N . PHE B 1 360 ? 18.781 -8.438 -11.555 1 98.81 360 PHE B N 1
ATOM 8761 C CA . PHE B 1 360 ? 18.328 -9.75 -11.102 1 98.81 360 PHE B CA 1
ATOM 8762 C C . PHE B 1 360 ? 17.906 -10.609 -12.289 1 98.81 360 PHE B C 1
ATOM 8764 O O . PHE B 1 360 ? 17.594 -10.086 -13.359 1 98.81 360 PHE B O 1
ATOM 8771 N N . HIS B 1 361 ? 18 -11.875 -12.094 1 98.81 361 HIS B N 1
ATOM 8772 C CA . HIS B 1 361 ? 17.562 -12.883 -13.055 1 98.81 361 HIS B CA 1
ATOM 8773 C C . HIS B 1 361 ? 16.125 -13.297 -12.805 1 98.81 361 HIS B C 1
ATOM 8775 O O . HIS B 1 361 ? 15.695 -13.43 -11.656 1 98.81 361 HIS B O 1
ATOM 8781 N N . LEU B 1 362 ? 15.359 -13.445 -13.875 1 98.69 362 LEU B N 1
ATOM 8782 C CA . LEU B 1 362 ? 13.953 -13.828 -13.797 1 98.69 362 LEU B CA 1
ATOM 8783 C C . LEU B 1 362 ? 13.688 -15.094 -14.609 1 98.69 362 LEU B C 1
ATOM 8785 O O . LEU B 1 362 ? 13.992 -15.141 -15.812 1 98.69 362 LEU B O 1
ATOM 8789 N N . SER B 1 363 ? 13.148 -16.094 -13.992 1 97.31 363 SER B N 1
ATOM 8790 C CA . SER B 1 363 ? 12.789 -17.312 -14.703 1 97.31 363 SER B CA 1
ATOM 8791 C C . SER B 1 363 ? 11.469 -17.875 -14.195 1 97.31 363 SER B C 1
ATOM 8793 O O . SER B 1 363 ? 11.031 -17.547 -13.086 1 97.31 363 SER B O 1
ATOM 8795 N N . MET B 1 364 ? 10.836 -18.734 -15 1 97.5 364 MET B N 1
ATOM 8796 C CA . MET B 1 364 ? 9.555 -19.344 -14.672 1 97.5 364 MET B CA 1
ATOM 8797 C C . MET B 1 364 ? 9.727 -20.812 -14.273 1 97.5 364 MET B C 1
ATOM 8799 O O . MET B 1 364 ? 10.508 -21.531 -14.898 1 97.5 364 MET B O 1
ATOM 8803 N N . ASN B 1 365 ? 9.133 -21.125 -13.203 1 97.44 365 ASN B N 1
ATOM 8804 C CA . ASN B 1 365 ? 9.055 -22.516 -12.742 1 97.44 365 ASN B CA 1
ATOM 8805 C C . ASN B 1 365 ? 7.617 -23.016 -12.711 1 97.44 365 ASN B C 1
ATOM 8807 O O . ASN B 1 365 ? 6.715 -22.297 -12.281 1 97.44 365 ASN B O 1
ATOM 8811 N N . SER B 1 366 ? 7.406 -24.219 -13.18 1 96.62 366 SER B N 1
ATOM 8812 C CA . SER B 1 366 ? 6.047 -24.719 -13.336 1 96.62 366 SER B CA 1
ATOM 8813 C C . SER B 1 366 ? 5.367 -24.906 -11.984 1 96.62 366 SER B C 1
ATOM 8815 O O . SER B 1 366 ? 4.137 -24.906 -11.898 1 96.62 366 SER B O 1
ATOM 8817 N N . ARG B 1 367 ? 6.078 -25.078 -10.945 1 96.62 367 ARG B N 1
ATOM 8818 C CA . ARG B 1 367 ? 5.488 -25.312 -9.633 1 96.62 367 ARG B CA 1
ATOM 8819 C C . ARG B 1 367 ? 5.242 -24 -8.898 1 96.62 367 ARG B C 1
ATOM 8821 O O . ARG B 1 367 ? 4.137 -23.766 -8.414 1 96.62 367 ARG B O 1
ATOM 8828 N N . VAL B 1 368 ? 6.289 -23.125 -8.836 1 97.5 368 VAL B N 1
ATOM 8829 C CA . VAL B 1 368 ? 6.223 -22 -7.906 1 97.5 368 VAL B CA 1
ATOM 8830 C C . VAL B 1 368 ? 5.992 -20.703 -8.68 1 97.5 368 VAL B C 1
ATOM 8832 O O . VAL B 1 368 ? 5.723 -19.656 -8.078 1 97.5 368 VAL B O 1
ATOM 8835 N N . GLY B 1 369 ? 6.043 -20.719 -9.93 1 97.81 369 GLY B N 1
ATOM 8836 C CA . GLY B 1 369 ? 5.941 -19.484 -10.688 1 97.81 369 GLY B CA 1
ATOM 8837 C C . GLY B 1 369 ? 7.273 -18.781 -10.859 1 97.81 369 GLY B C 1
ATOM 8838 O O . GLY B 1 369 ? 8.312 -19.438 -11 1 97.81 369 GLY B O 1
ATOM 8839 N N . PRO B 1 370 ? 7.285 -17.484 -10.891 1 98.44 370 PRO B N 1
ATOM 8840 C CA . PRO B 1 370 ? 8.523 -16.734 -11.109 1 98.44 370 PRO B CA 1
ATOM 8841 C C . PRO B 1 370 ? 9.539 -16.922 -9.984 1 98.44 370 PRO B C 1
ATOM 8843 O O . PRO B 1 370 ? 9.164 -16.938 -8.805 1 98.44 370 PRO B O 1
ATOM 8846 N N . MET B 1 371 ? 10.742 -17.062 -10.414 1 98.31 371 MET B N 1
ATOM 8847 C CA . MET B 1 371 ? 11.891 -17.094 -9.508 1 98.31 371 MET B CA 1
ATOM 8848 C C . MET B 1 371 ? 12.812 -15.906 -9.773 1 98.31 371 MET B C 1
ATOM 8850 O O . MET B 1 371 ? 13.219 -15.672 -10.914 1 98.31 371 MET B O 1
ATOM 8854 N N . ILE B 1 372 ? 13.094 -15.172 -8.766 1 98.81 372 ILE B N 1
ATOM 8855 C CA . ILE B 1 372 ? 14 -14.031 -8.828 1 98.81 372 ILE B CA 1
ATOM 8856 C C . ILE B 1 372 ? 15.359 -14.414 -8.25 1 98.81 372 ILE B C 1
ATOM 8858 O O . ILE B 1 372 ? 15.461 -14.781 -7.07 1 98.81 372 ILE B O 1
ATOM 8862 N N . SER B 1 373 ? 16.453 -14.266 -9.078 1 98.81 373 SER B N 1
ATOM 8863 C CA . SER B 1 373 ? 17.719 -14.797 -8.617 1 98.81 373 SER B CA 1
ATOM 8864 C C . SER B 1 373 ? 18.859 -13.805 -8.844 1 98.81 373 SER B C 1
ATOM 8866 O O . SER B 1 373 ? 18.719 -12.875 -9.648 1 98.81 373 SER B O 1
ATOM 8868 N N . THR B 1 374 ? 19.938 -14.047 -8.117 1 98.81 374 THR B N 1
ATOM 8869 C CA . THR B 1 374 ? 21.172 -13.266 -8.195 1 98.81 374 THR B CA 1
ATOM 8870 C C . THR B 1 374 ? 20.859 -11.773 -8.125 1 98.81 374 THR B C 1
ATOM 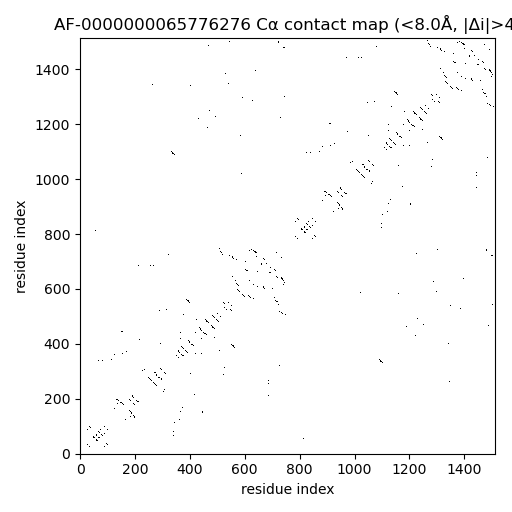8872 O O . THR B 1 374 ? 21.297 -11 -8.977 1 98.81 374 THR B O 1
ATOM 8875 N N . VAL B 1 375 ? 20.094 -11.453 -7.16 1 98.94 375 VAL B N 1
ATOM 8876 C CA . VAL B 1 375 ? 19.688 -10.07 -6.941 1 98.94 375 VAL B CA 1
ATOM 8877 C C . VAL B 1 375 ? 20.844 -9.266 -6.367 1 98.94 375 VAL B C 1
ATOM 8879 O O . VAL B 1 375 ? 21.359 -9.586 -5.293 1 98.94 375 VAL B O 1
ATOM 8882 N N . THR B 1 376 ? 21.266 -8.273 -7.086 1 98.88 376 THR B N 1
ATOM 8883 C CA . THR B 1 376 ? 22.344 -7.406 -6.621 1 98.88 376 THR B CA 1
ATOM 8884 C C . THR B 1 376 ? 21.938 -5.938 -6.727 1 98.88 376 THR B C 1
ATOM 8886 O O . THR B 1 376 ? 21.016 -5.594 -7.461 1 98.88 376 THR B O 1
ATOM 8889 N N . TYR B 1 377 ? 22.578 -5.188 -5.957 1 98.56 377 TYR B N 1
ATOM 8890 C CA . TYR B 1 377 ? 22.438 -3.734 -5.965 1 98.56 377 TYR B CA 1
ATOM 8891 C C . TYR B 1 377 ? 23.781 -3.061 -6.258 1 98.56 377 TYR B C 1
ATOM 8893 O O . TYR B 1 377 ? 24.766 -3.324 -5.582 1 98.56 377 TYR B O 1
ATOM 8901 N N . ASN B 1 378 ? 23.797 -2.211 -7.273 1 97.31 378 ASN B N 1
ATOM 8902 C CA . ASN B 1 378 ? 25 -1.444 -7.582 1 97.31 378 ASN B CA 1
ATOM 8903 C C . ASN B 1 378 ? 25.141 -0.223 -6.68 1 97.31 378 ASN B C 1
ATOM 8905 O O . ASN B 1 378 ? 24.531 0.818 -6.938 1 97.31 378 ASN B O 1
ATOM 8909 N N . ASP B 1 379 ? 25.938 -0.316 -5.684 1 96.5 379 ASP B N 1
ATOM 8910 C CA . ASP B 1 379 ? 26.172 0.773 -4.742 1 96.5 379 ASP B CA 1
ATOM 8911 C C . ASP B 1 379 ? 27.406 1.588 -5.152 1 96.5 379 ASP B C 1
ATOM 8913 O O . ASP B 1 379 ? 28.516 1.334 -4.676 1 96.5 379 ASP B O 1
ATOM 8917 N N . ASN B 1 380 ? 27.125 2.6 -6.035 1 92.94 380 ASN B N 1
ATOM 8918 C CA . ASN B 1 380 ? 28.141 3.52 -6.508 1 92.94 380 ASN B CA 1
ATOM 8919 C C . ASN B 1 380 ? 29.328 2.773 -7.117 1 92.94 380 ASN B C 1
ATOM 8921 O O . ASN B 1 380 ? 30.484 3.027 -6.762 1 92.94 380 ASN B O 1
ATOM 8925 N N . GLY B 1 381 ? 29.062 1.809 -7.871 1 93.19 381 GLY B N 1
ATOM 8926 C CA . GLY B 1 381 ? 30.094 1.104 -8.617 1 93.19 381 GLY B CA 1
ATOM 8927 C C . GLY B 1 381 ? 30.406 -0.272 -8.062 1 93.19 381 GLY B C 1
ATOM 8928 O O . GLY B 1 381 ? 31.062 -1.084 -8.719 1 93.19 381 GLY B O 1
ATOM 8929 N N . THR B 1 382 ? 29.906 -0.521 -6.891 1 95.69 382 THR B N 1
ATOM 8930 C CA . THR B 1 382 ? 30.109 -1.835 -6.293 1 95.69 382 THR B CA 1
ATOM 8931 C C . THR B 1 382 ? 28.844 -2.672 -6.367 1 95.69 382 THR B C 1
ATOM 8933 O O . THR B 1 382 ? 27.812 -2.287 -5.82 1 95.69 382 THR B O 1
ATOM 8936 N N . LYS B 1 383 ? 28.953 -3.807 -7.039 1 97.12 383 LYS B N 1
ATOM 8937 C CA . LYS B 1 383 ? 27.828 -4.734 -7.078 1 97.12 383 LYS B CA 1
ATOM 8938 C C . LYS B 1 383 ? 27.734 -5.535 -5.785 1 97.12 383 LYS B C 1
ATOM 8940 O O . LYS B 1 383 ? 28.594 -6.375 -5.5 1 97.12 383 LYS B O 1
ATOM 8945 N N . ARG B 1 384 ? 26.688 -5.336 -5.043 1 98.44 384 ARG B N 1
ATOM 8946 C CA . ARG B 1 384 ? 26.531 -5.945 -3.725 1 98.44 384 ARG B CA 1
ATOM 8947 C C . ARG B 1 384 ? 25.453 -7.008 -3.734 1 98.44 384 ARG B C 1
ATOM 8949 O O . ARG B 1 384 ? 24.359 -6.785 -4.266 1 98.44 384 ARG B O 1
ATOM 8956 N N . LYS B 1 385 ? 25.75 -8.211 -3.125 1 98.75 385 LYS B N 1
ATOM 8957 C CA . LYS B 1 385 ? 24.781 -9.305 -3.012 1 98.75 385 LYS B CA 1
ATOM 8958 C C . LYS B 1 385 ? 23.625 -8.922 -2.088 1 98.75 385 LYS B C 1
ATOM 8960 O O . LYS B 1 385 ? 23.844 -8.336 -1.023 1 98.75 385 LYS B O 1
ATOM 8965 N N . VAL B 1 386 ? 22.391 -9.258 -2.506 1 98.88 386 VAL B N 1
ATOM 8966 C CA . VAL B 1 386 ? 21.234 -9.086 -1.637 1 98.88 386 VAL B CA 1
ATOM 8967 C C . VAL B 1 386 ? 20.531 -10.422 -1.448 1 98.88 386 VAL B C 1
ATOM 8969 O O . VAL B 1 386 ? 20.219 -10.82 -0.321 1 98.88 386 VAL B O 1
ATOM 8972 N N . MET B 1 387 ? 20.281 -11.141 -2.527 1 98.88 387 MET B N 1
ATOM 8973 C CA . MET B 1 387 ? 19.516 -12.383 -2.486 1 98.88 387 MET B CA 1
ATOM 8974 C C . MET B 1 387 ? 19.938 -13.32 -3.609 1 98.88 387 MET B C 1
ATOM 8976 O O . MET B 1 387 ? 20.109 -12.891 -4.754 1 98.88 387 MET B O 1
ATOM 8980 N N . TYR B 1 388 ? 20.125 -14.547 -3.301 1 98.81 388 TYR B N 1
ATOM 8981 C CA . TYR B 1 388 ? 20.469 -15.555 -4.309 1 98.81 388 TYR B CA 1
ATOM 8982 C C . TYR B 1 388 ? 19.234 -15.969 -5.094 1 98.81 388 TYR B C 1
ATOM 8984 O O . TYR B 1 388 ? 19.266 -16.062 -6.324 1 98.81 388 TYR B O 1
ATOM 8992 N N . GLU B 1 389 ? 18.141 -16.203 -4.324 1 98.62 389 GLU B N 1
ATOM 8993 C CA . GLU B 1 389 ? 16.906 -16.656 -4.961 1 98.62 389 GLU B CA 1
ATOM 8994 C C . GLU B 1 389 ? 15.688 -16.344 -4.098 1 98.62 389 GLU B C 1
ATOM 8996 O O . GLU B 1 389 ? 15.742 -16.484 -2.873 1 98.62 389 GLU B O 1
ATOM 9001 N N . GLY B 1 390 ? 14.625 -15.883 -4.707 1 98.69 390 GLY B N 1
ATOM 9002 C CA . GLY B 1 390 ? 13.336 -15.672 -4.062 1 98.69 390 GLY B CA 1
ATOM 9003 C C . GLY B 1 390 ? 12.164 -16.125 -4.914 1 98.69 390 GLY B C 1
ATOM 9004 O O . GLY B 1 390 ? 12.164 -15.93 -6.133 1 98.69 390 GLY B O 1
ATOM 9005 N N . SER B 1 391 ? 11.125 -16.734 -4.332 1 98.31 391 SER B N 1
ATOM 9006 C CA . SER B 1 391 ? 9.914 -17.188 -5.016 1 98.31 391 SER B CA 1
ATOM 9007 C C . SER B 1 391 ? 8.805 -17.484 -4.02 1 98.31 391 SER B C 1
ATOM 9009 O O . SER B 1 391 ? 9.023 -17.484 -2.809 1 98.31 391 SER B O 1
ATOM 9011 N N . LEU B 1 392 ? 7.652 -17.734 -4.707 1 96.88 392 LEU B N 1
ATOM 9012 C CA . LEU B 1 392 ? 6.609 -18.375 -3.916 1 96.88 392 LEU B CA 1
ATOM 9013 C C . LEU B 1 392 ? 7.031 -19.781 -3.5 1 96.88 392 LEU B C 1
ATOM 9015 O O . LEU B 1 392 ? 7.355 -20.609 -4.352 1 96.88 392 LEU B O 1
ATOM 9019 N N . GLY B 1 393 ? 7.297 -20.047 -2.199 1 94.25 393 GLY B N 1
ATOM 9020 C CA . GLY B 1 393 ? 7.664 -21.359 -1.695 1 94.25 393 GLY B CA 1
ATOM 9021 C C . GLY B 1 393 ? 6.492 -22.312 -1.624 1 94.25 393 GLY B C 1
ATOM 9022 O O . GLY B 1 393 ? 6.613 -23.484 -2.004 1 94.25 393 GLY B O 1
ATOM 9023 N N . GLY B 1 394 ? 5.484 -21.859 -1.218 1 95.81 394 GLY B N 1
ATOM 9024 C CA . GLY B 1 394 ? 4.27 -22.641 -1.046 1 95.81 394 GLY B CA 1
ATOM 9025 C C . GLY B 1 394 ? 3.1 -21.812 -0.542 1 95.81 394 GLY B C 1
ATOM 9026 O O . GLY B 1 394 ? 3.262 -20.641 -0.198 1 95.81 394 GLY B O 1
ATOM 9027 N N . MET B 1 395 ? 1.924 -22.453 -0.59 1 96.19 395 MET B N 1
ATOM 9028 C CA . MET B 1 395 ? 0.73 -21.812 -0.052 1 96.19 395 MET B CA 1
ATOM 9029 C C . MET B 1 395 ? -0.331 -22.844 0.314 1 96.19 395 MET B C 1
ATOM 9031 O O . MET B 1 395 ? -0.327 -23.953 -0.213 1 96.19 395 MET B O 1
ATOM 9035 N N . ILE B 1 396 ? -1.184 -22.453 1.214 1 96.12 396 ILE B N 1
ATOM 9036 C CA . ILE B 1 396 ? -2.291 -23.312 1.622 1 96.12 396 ILE B CA 1
ATOM 9037 C C . ILE B 1 396 ? -3.549 -22.469 1.818 1 96.12 396 ILE B C 1
ATOM 9039 O O . ILE B 1 396 ? -3.471 -21.312 2.256 1 96.12 396 ILE B O 1
ATOM 9043 N N . VAL B 1 397 ? -4.68 -23.031 1.481 1 96.56 397 VAL B N 1
ATOM 9044 C CA . VAL B 1 397 ? -5.98 -22.406 1.674 1 96.56 397 VAL B CA 1
ATOM 9045 C C . VAL B 1 397 ? -6.898 -23.344 2.449 1 96.56 397 VAL B C 1
ATOM 9047 O O . VAL B 1 397 ? -7.746 -24.016 1.858 1 96.56 397 VAL B O 1
ATOM 9050 N N . PRO B 1 398 ? -6.848 -23.312 3.711 1 96.12 398 PRO B N 1
ATOM 9051 C CA . PRO B 1 398 ? -7.688 -24.203 4.512 1 96.12 398 PRO B CA 1
ATOM 9052 C C . PRO B 1 398 ? -9.039 -23.578 4.859 1 96.12 398 PRO B C 1
ATOM 9054 O O . PRO B 1 398 ? -9.102 -22.422 5.258 1 96.12 398 PRO B O 1
ATOM 9057 N N . TYR B 1 399 ? -10.094 -24.375 4.719 1 96.44 399 TYR B N 1
ATOM 9058 C CA . TYR B 1 399 ? -11.445 -23.969 5.102 1 96.44 399 TYR B CA 1
ATOM 9059 C C . TYR B 1 399 ? -11.812 -24.531 6.473 1 96.44 399 TYR B C 1
ATOM 9061 O O . TYR B 1 399 ? -11.328 -25.594 6.867 1 96.44 399 TYR B O 1
ATOM 9069 N N . GLY B 1 400 ? -12.695 -23.828 7.191 1 95.38 400 GLY B N 1
ATOM 9070 C CA . GLY B 1 400 ? -13.008 -24.188 8.562 1 95.38 400 GLY B CA 1
ATOM 9071 C C . GLY B 1 400 ? -14.344 -24.891 8.703 1 95.38 400 GLY B C 1
ATOM 9072 O O . GLY B 1 400 ? -14.766 -25.219 9.812 1 95.38 400 GLY B O 1
ATOM 9073 N N . ASP B 1 401 ? -15.094 -25.109 7.652 1 96.88 401 ASP B N 1
ATOM 9074 C CA . ASP B 1 401 ? -16.375 -25.812 7.641 1 96.88 401 ASP B CA 1
ATOM 9075 C C . ASP B 1 401 ? -16.188 -27.312 7.656 1 96.88 401 ASP B C 1
ATOM 9077 O O . ASP B 1 401 ? -15.555 -27.875 6.762 1 96.88 401 ASP B O 1
ATOM 9081 N N . PRO B 1 402 ? -16.766 -28.047 8.664 1 95.81 402 PRO B N 1
ATOM 9082 C CA . PRO B 1 402 ? -16.516 -29.469 8.82 1 95.81 402 PRO B CA 1
ATOM 9083 C C . PRO B 1 402 ? -17.469 -30.344 8 1 95.81 402 PRO B C 1
ATOM 9085 O O . PRO B 1 402 ? -17.391 -31.562 8.039 1 95.81 402 PRO B O 1
ATOM 9088 N N . ASP B 1 403 ? -18.375 -29.828 7.238 1 95.19 403 ASP B N 1
ATOM 9089 C CA . ASP B 1 403 ? -19.422 -30.562 6.562 1 95.19 403 ASP B CA 1
ATOM 9090 C C . ASP B 1 403 ? -18.875 -31.375 5.395 1 95.19 403 ASP B C 1
ATOM 9092 O O . ASP B 1 403 ? -17.734 -31.141 4.957 1 95.19 403 ASP B O 1
ATOM 9096 N N . ILE B 1 404 ? -19.672 -32.281 4.844 1 93.62 404 ILE B N 1
ATOM 9097 C CA . ILE B 1 404 ? -19.312 -33.312 3.877 1 93.62 404 ILE B CA 1
ATOM 9098 C C . ILE B 1 404 ? -18.656 -32.688 2.656 1 93.62 404 ILE B C 1
ATOM 9100 O O . ILE B 1 404 ? -17.625 -33.156 2.178 1 93.62 404 ILE B O 1
ATOM 9104 N N . GLY B 1 405 ? -19.125 -31.672 2.197 1 94.12 405 GLY B N 1
ATOM 9105 C CA . GLY B 1 405 ? -18.594 -31.047 0.994 1 94.12 405 GLY B CA 1
ATOM 9106 C C . GLY B 1 405 ? -17.453 -30.078 1.271 1 94.12 405 GLY B C 1
ATOM 9107 O O . GLY B 1 405 ? -16.906 -29.484 0.346 1 94.12 405 GLY B O 1
ATOM 9108 N N . TRP B 1 406 ? -16.938 -30.016 2.553 1 96.38 406 TRP B N 1
ATOM 9109 C CA . TRP B 1 406 ? -16.062 -28.906 2.896 1 96.38 406 TRP B CA 1
ATOM 9110 C C . TRP B 1 406 ? -14.875 -29.391 3.727 1 96.38 406 TRP B C 1
ATOM 9112 O O . TRP B 1 406 ? -13.773 -28.828 3.637 1 96.38 406 TRP B O 1
ATOM 9122 N N . TYR B 1 407 ? -14.938 -30.438 4.516 1 95.56 407 TYR B N 1
ATOM 9123 C CA . TYR B 1 407 ? -14 -30.781 5.57 1 95.56 407 TYR B CA 1
ATOM 9124 C C . TYR B 1 407 ? -12.609 -31.047 5 1 95.56 407 TYR B C 1
ATOM 9126 O O . TYR B 1 407 ? -11.602 -30.875 5.691 1 95.56 407 TYR B O 1
ATOM 9134 N N . PHE B 1 408 ? -12.516 -31.453 3.775 1 95.94 408 PHE B N 1
ATOM 9135 C CA . PHE B 1 408 ? -11.25 -31.859 3.184 1 95.94 408 PHE B CA 1
ATOM 9136 C C . PHE B 1 408 ? -10.594 -30.688 2.461 1 95.94 408 PHE B C 1
ATOM 9138 O O . PHE B 1 408 ? -9.453 -30.781 2.006 1 95.94 408 PHE B O 1
ATOM 9145 N N . LYS B 1 409 ? -11.289 -29.562 2.365 1 95.56 409 LYS B N 1
ATOM 9146 C CA . LYS B 1 409 ? -10.789 -28.406 1.605 1 95.56 409 LYS B CA 1
ATOM 9147 C C . LYS B 1 409 ? -9.633 -27.734 2.332 1 95.56 409 LYS B C 1
ATOM 9149 O O . LYS B 1 409 ? -9.852 -26.953 3.258 1 95.56 409 LYS B O 1
ATOM 9154 N N . ALA B 1 410 ? -8.477 -27.969 1.963 1 93.44 410 ALA B N 1
ATOM 9155 C CA . ALA B 1 410 ? -7.188 -27.391 2.344 1 93.44 410 ALA B CA 1
ATOM 9156 C C . ALA B 1 410 ? -6.168 -27.531 1.221 1 93.44 410 ALA B C 1
ATOM 9158 O O . ALA B 1 410 ? -5.289 -28.406 1.282 1 93.44 410 ALA B O 1
ATOM 9159 N N . TYR B 1 411 ? -6.137 -26.625 0.375 1 91.38 411 TYR B N 1
ATOM 9160 C CA . TYR B 1 411 ? -5.41 -26.766 -0.882 1 91.38 411 TYR B CA 1
ATOM 9161 C C . TYR B 1 411 ? -3.963 -26.312 -0.729 1 91.38 411 TYR B C 1
ATOM 9163 O O . TYR B 1 411 ? -3.699 -25.203 -0.242 1 91.38 411 TYR B O 1
ATOM 9171 N N . LEU B 1 412 ? -3.113 -27.172 -1.091 1 92.5 412 LEU B N 1
ATOM 9172 C CA . LEU B 1 412 ? -1.714 -26.797 -1.26 1 92.5 412 LEU B CA 1
ATOM 9173 C C . LEU B 1 412 ? -1.41 -26.469 -2.719 1 92.5 412 LEU B C 1
ATOM 9175 O O . LEU B 1 412 ? -0.661 -27.203 -3.377 1 92.5 412 LEU B O 1
ATOM 9179 N N . ASP B 1 413 ? -1.82 -25.422 -3.145 1 89 413 ASP B N 1
ATOM 9180 C CA . ASP B 1 413 ? -1.954 -25.062 -4.555 1 89 413 ASP B CA 1
ATOM 9181 C C . ASP B 1 413 ? -0.624 -25.219 -5.289 1 89 413 ASP B C 1
ATOM 9183 O O . ASP B 1 413 ? -0.578 -25.766 -6.391 1 89 413 ASP B O 1
ATOM 9187 N N . SER B 1 414 ? 0.39 -24.75 -4.703 1 92 414 SER B N 1
ATOM 9188 C CA . SER B 1 414 ? 1.694 -24.844 -5.352 1 92 414 SER B CA 1
ATOM 9189 C C . SER B 1 414 ? 2.154 -26.297 -5.438 1 92 414 SER B C 1
ATOM 9191 O O . SER B 1 414 ? 2.607 -26.75 -6.488 1 92 414 SER B O 1
ATOM 9193 N N . GLY B 1 415 ? 1.984 -27.047 -4.43 1 92.38 415 GLY B N 1
ATOM 9194 C CA . GLY B 1 415 ? 2.467 -28.422 -4.363 1 92.38 415 GLY B CA 1
ATOM 9195 C C . GLY B 1 415 ? 1.515 -29.406 -4.992 1 92.38 415 GLY B C 1
ATOM 9196 O O . GLY B 1 415 ? 1.944 -30.438 -5.523 1 92.38 415 GLY B O 1
ATOM 9197 N N . ASP B 1 416 ? 0.259 -29.094 -4.965 1 93 416 ASP B N 1
ATOM 9198 C CA . ASP B 1 416 ? -0.751 -30.031 -5.445 1 93 416 ASP B CA 1
ATOM 9199 C C . ASP B 1 416 ? -0.962 -29.891 -6.953 1 93 416 ASP B C 1
ATOM 9201 O O . ASP B 1 416 ? -1.245 -30.875 -7.641 1 93 416 ASP B O 1
ATOM 9205 N N . TYR B 1 417 ? -0.864 -28.672 -7.395 1 93.19 417 TYR B N 1
ATOM 9206 C CA . TYR B 1 417 ? -1.312 -28.406 -8.758 1 93.19 417 TYR B CA 1
ATOM 9207 C C . TYR B 1 417 ? -0.211 -27.75 -9.578 1 93.19 417 TYR B C 1
ATOM 9209 O O . TYR B 1 417 ? -0.209 -27.828 -10.805 1 93.19 417 TYR B O 1
ATOM 9217 N N . GLY B 1 418 ? 0.694 -27.047 -8.953 1 95.38 418 GLY B N 1
ATOM 9218 C CA . GLY B 1 418 ? 1.68 -26.25 -9.672 1 95.38 418 GLY B CA 1
ATOM 9219 C C . GLY B 1 418 ? 1.162 -24.891 -10.086 1 95.38 418 GLY B C 1
ATOM 9220 O O . GLY B 1 418 ? 0.564 -24.75 -11.156 1 95.38 418 GLY B O 1
ATOM 9221 N N . MET B 1 419 ? 1.585 -23.891 -9.352 1 96.69 419 MET B N 1
ATOM 9222 C CA . MET B 1 419 ? 1.095 -22.531 -9.586 1 96.69 419 MET B CA 1
ATOM 9223 C C . MET B 1 419 ? 1.625 -21.984 -10.906 1 96.69 419 MET B C 1
ATOM 9225 O O . MET B 1 419 ? 0.941 -21.219 -11.586 1 96.69 419 MET B O 1
ATOM 9229 N N . GLY B 1 420 ? 2.861 -22.312 -11.266 1 96.88 420 GLY B N 1
ATOM 9230 C CA . GLY B 1 420 ? 3.408 -21.891 -12.547 1 96.88 420 GLY B CA 1
ATOM 9231 C C . GLY B 1 420 ? 2.646 -22.453 -13.727 1 96.88 420 GLY B C 1
ATOM 9232 O O . GLY B 1 420 ? 2.404 -21.75 -14.711 1 96.88 420 GLY B O 1
ATOM 9233 N N . THR B 1 421 ? 2.275 -23.688 -13.633 1 96.12 421 THR B N 1
ATOM 9234 C CA . THR B 1 421 ? 1.495 -24.344 -14.672 1 96.12 421 THR B CA 1
ATOM 9235 C C . THR B 1 421 ? 0.152 -23.641 -14.867 1 96.12 421 THR B C 1
ATOM 9237 O O . THR B 1 421 ? -0.364 -23.578 -15.984 1 96.12 421 THR B O 1
ATOM 9240 N N . LEU B 1 422 ? -0.322 -23.062 -13.797 1 96.12 422 LEU B N 1
ATOM 9241 C CA . LEU B 1 422 ? -1.65 -22.469 -13.805 1 96.12 422 LEU B CA 1
ATOM 9242 C C . LEU B 1 422 ? -1.566 -20.969 -14.055 1 96.12 422 LEU B C 1
ATOM 9244 O O . LEU B 1 422 ? -2.506 -20.219 -13.75 1 96.12 422 LEU B O 1
ATOM 9248 N N . THR B 1 423 ? -0.528 -20.5 -14.641 1 97.44 423 THR B N 1
ATOM 9249 C CA . THR B 1 423 ? -0.323 -19.094 -14.969 1 97.44 423 THR B CA 1
ATOM 9250 C C . THR B 1 423 ? -1.433 -18.594 -15.883 1 97.44 423 THR B C 1
ATOM 9252 O O . THR B 1 423 ? -1.799 -19.25 -16.859 1 97.44 423 THR B O 1
ATOM 9255 N N . SER B 1 424 ? -1.933 -17.438 -15.508 1 97.25 424 SER B N 1
ATOM 9256 C CA . SER B 1 424 ? -2.947 -16.766 -16.297 1 97.25 424 SER B CA 1
ATOM 9257 C C . SER B 1 424 ? -2.344 -15.602 -17.078 1 97.25 424 SER B C 1
ATOM 9259 O O . SER B 1 424 ? -1.596 -14.789 -16.531 1 97.25 424 SER B O 1
ATOM 9261 N N . PRO B 1 425 ? -2.707 -15.523 -18.391 1 97.38 425 PRO B N 1
ATOM 9262 C CA . PRO B 1 425 ? -2.193 -14.391 -19.156 1 97.38 425 PRO B CA 1
ATOM 9263 C C . PRO B 1 425 ? -2.666 -13.039 -18.625 1 97.38 425 PRO B C 1
ATOM 9265 O O . PRO B 1 425 ? -3.814 -12.914 -18.188 1 97.38 425 PRO B O 1
ATOM 9268 N N . ILE B 1 426 ? -1.861 -12.094 -18.734 1 97.88 426 ILE B N 1
ATOM 9269 C CA . ILE B 1 426 ? -2.127 -10.766 -18.188 1 97.88 426 ILE B CA 1
ATOM 9270 C C . ILE B 1 426 ? -2.781 -9.891 -19.25 1 97.88 426 ILE B C 1
ATOM 9272 O O . ILE B 1 426 ? -2.32 -9.844 -20.391 1 97.88 426 ILE B O 1
ATOM 9276 N N . ALA B 1 427 ? -3.84 -9.234 -18.859 1 96.44 427 ALA B N 1
ATOM 9277 C CA . ALA B 1 427 ? -4.516 -8.289 -19.734 1 96.44 427 ALA B CA 1
ATOM 9278 C C . ALA B 1 427 ? -3.994 -6.871 -19.531 1 96.44 427 ALA B C 1
ATOM 9280 O O . ALA B 1 427 ? -4.23 -6.266 -18.484 1 96.44 427 ALA B O 1
ATOM 9281 N N . ARG B 1 428 ? -3.373 -6.332 -20.547 1 94.12 428 ARG B N 1
ATOM 9282 C CA . ARG B 1 428 ? -2.84 -4.977 -20.469 1 94.12 428 ARG B CA 1
ATOM 9283 C C . ARG B 1 428 ? -3.963 -3.953 -20.328 1 94.12 428 ARG B C 1
ATOM 9285 O O . ARG B 1 428 ? -5.004 -4.066 -20.969 1 94.12 428 ARG B O 1
ATOM 9292 N N . GLY B 1 429 ? -3.734 -2.926 -19.516 1 93.69 429 GLY B N 1
ATOM 9293 C CA . GLY B 1 429 ? -4.727 -1.888 -19.281 1 93.69 429 GLY B CA 1
ATOM 9294 C C . GLY B 1 429 ? -5.723 -2.244 -18.203 1 93.69 429 GLY B C 1
ATOM 9295 O O . GLY B 1 429 ? -6.488 -1.392 -17.75 1 93.69 429 GLY B O 1
ATOM 9296 N N . LYS B 1 430 ? -5.695 -3.512 -17.781 1 96.38 430 LYS B N 1
ATOM 9297 C CA . LYS B 1 430 ? -6.578 -3.984 -16.719 1 96.38 430 LYS B CA 1
ATOM 9298 C C . LYS B 1 430 ? -5.781 -4.648 -15.594 1 96.38 430 LYS B C 1
ATOM 9300 O O . LYS B 1 430 ? -5.465 -4.008 -14.594 1 96.38 430 LYS B O 1
ATOM 9305 N N . ASP B 1 431 ? -5.148 -5.805 -15.922 1 98.12 431 ASP B N 1
ATOM 9306 C CA . ASP B 1 431 ? -4.352 -6.535 -14.945 1 98.12 431 ASP B CA 1
ATOM 9307 C C . ASP B 1 431 ? -3.037 -5.816 -14.656 1 98.12 431 ASP B C 1
ATOM 9309 O O . ASP B 1 431 ? -2.475 -5.949 -13.57 1 98.12 431 ASP B O 1
ATOM 9313 N N . ALA B 1 432 ? -2.551 -5.191 -15.641 1 97.75 432 ALA B N 1
ATOM 9314 C CA . ALA B 1 432 ? -1.339 -4.379 -15.586 1 97.75 432 ALA B CA 1
ATOM 9315 C C . ALA B 1 432 ? -1.541 -3.049 -16.312 1 97.75 432 ALA B C 1
ATOM 9317 O O . ALA B 1 432 ? -2.422 -2.928 -17.172 1 97.75 432 ALA B O 1
ATOM 9318 N N . PRO B 1 433 ? -0.764 -2.033 -15.93 1 96.69 433 PRO B N 1
ATOM 9319 C CA . PRO B 1 433 ? -0.948 -0.749 -16.609 1 96.69 433 PRO B CA 1
ATOM 9320 C C . PRO B 1 433 ? -0.516 -0.787 -18.078 1 96.69 433 PRO B C 1
ATOM 9322 O O . PRO B 1 433 ? 0.118 -1.751 -18.5 1 96.69 433 PRO B O 1
ATOM 9325 N N . SER B 1 434 ? -0.811 0.232 -18.781 1 93.31 434 SER B N 1
ATOM 9326 C CA . SER B 1 434 ? -0.615 0.271 -20.234 1 93.31 434 SER B CA 1
ATOM 9327 C C . SER B 1 434 ? 0.867 0.262 -20.594 1 93.31 434 SER B C 1
ATOM 9329 O O . SER B 1 434 ? 1.247 -0.19 -21.672 1 93.31 434 SER B O 1
ATOM 9331 N N . ASN B 1 435 ? 1.701 0.684 -19.688 1 96.44 435 ASN B N 1
ATOM 9332 C CA . ASN B 1 435 ? 3.123 0.776 -20 1 96.44 435 ASN B CA 1
ATOM 9333 C C . ASN B 1 435 ? 3.854 -0.524 -19.688 1 96.44 435 ASN B C 1
ATOM 9335 O O . ASN B 1 435 ? 5.078 -0.599 -19.797 1 96.44 435 ASN B O 1
ATOM 9339 N N . ALA B 1 436 ? 3.193 -1.546 -19.422 1 97.31 436 ALA B N 1
ATOM 9340 C CA . ALA B 1 436 ? 3.82 -2.803 -19.031 1 97.31 436 ALA B CA 1
ATOM 9341 C C . ALA B 1 436 ? 4.445 -3.512 -20.219 1 97.31 436 ALA B C 1
ATOM 9343 O O . ALA B 1 436 ? 3.881 -3.508 -21.328 1 97.31 436 ALA B O 1
ATOM 9344 N N . VAL B 1 437 ? 5.609 -4.051 -20 1 97.69 437 VAL B N 1
ATOM 9345 C CA . VAL B 1 437 ? 6.168 -5.055 -20.891 1 97.69 437 VAL B CA 1
ATOM 9346 C C . VAL B 1 437 ? 5.652 -6.438 -20.516 1 97.69 437 VAL B C 1
ATOM 9348 O O . VAL B 1 437 ? 5.723 -6.828 -19.344 1 97.69 437 VAL B O 1
ATOM 9351 N N . LEU B 1 438 ? 5.117 -7.148 -21.453 1 97 438 LEU B N 1
ATOM 9352 C CA . LEU B 1 438 ? 4.594 -8.484 -21.188 1 97 438 LEU B CA 1
ATOM 9353 C C . LEU B 1 438 ? 5.539 -9.555 -21.719 1 97 438 LEU B C 1
ATOM 9355 O O . LEU B 1 438 ? 5.957 -9.5 -22.875 1 97 438 LEU B O 1
ATOM 9359 N N . LEU B 1 439 ? 5.824 -10.477 -20.875 1 97.69 439 LEU B N 1
ATOM 9360 C CA . LEU B 1 439 ? 6.758 -11.539 -21.219 1 97.69 439 LEU B CA 1
ATOM 9361 C C . LEU B 1 439 ? 6.035 -12.875 -21.375 1 97.69 439 LEU B C 1
ATOM 9363 O O . LEU B 1 439 ? 5.16 -13.203 -20.562 1 97.69 439 LEU B O 1
ATOM 9367 N N . ASN B 1 440 ? 6.371 -13.602 -22.406 1 96.75 440 ASN B N 1
ATOM 9368 C CA . ASN B 1 440 ? 5.961 -15 -22.547 1 96.75 440 ASN B CA 1
ATOM 9369 C C . ASN B 1 440 ? 6.914 -15.938 -21.812 1 96.75 440 ASN B C 1
ATOM 9371 O O . ASN B 1 440 ? 8.102 -15.641 -21.672 1 96.75 440 ASN B O 1
ATOM 9375 N N . GLU B 1 441 ? 6.395 -17 -21.344 1 97.81 441 GLU B N 1
ATOM 9376 C CA . GLU B 1 441 ? 7.211 -18.016 -20.688 1 97.81 441 GLU B CA 1
ATOM 9377 C C . GLU B 1 441 ? 6.883 -19.422 -21.203 1 97.81 441 GLU B C 1
ATOM 9379 O O . GLU B 1 441 ? 5.781 -19.656 -21.703 1 97.81 441 GLU B O 1
ATOM 9384 N N . THR B 1 442 ? 7.855 -20.297 -21.141 1 97.62 442 THR B N 1
ATOM 9385 C CA . THR B 1 442 ? 7.707 -21.656 -21.625 1 97.62 442 THR B CA 1
ATOM 9386 C C . THR B 1 442 ? 7.918 -22.672 -20.5 1 97.62 442 THR B C 1
ATOM 9388 O O . THR B 1 442 ? 8.883 -22.578 -19.75 1 97.62 442 THR B O 1
ATOM 9391 N N . ILE B 1 443 ? 7.02 -23.578 -20.391 1 97.69 443 ILE B N 1
ATOM 9392 C CA . ILE B 1 443 ? 7.152 -24.734 -19.516 1 97.69 443 ILE B CA 1
ATOM 9393 C C . ILE B 1 443 ? 6.734 -26 -20.266 1 97.69 443 ILE B C 1
ATOM 9395 O O . ILE B 1 443 ? 6.258 -25.922 -21.406 1 97.69 443 ILE B O 1
ATOM 9399 N N . ALA B 1 444 ? 6.992 -27.125 -19.656 1 97.94 444 ALA B N 1
ATOM 9400 C CA . ALA B 1 444 ? 6.516 -28.375 -20.25 1 97.94 444 ALA B CA 1
ATOM 9401 C C . ALA B 1 444 ? 5.082 -28.672 -19.812 1 97.94 444 ALA B C 1
ATOM 9403 O O . ALA B 1 444 ? 4.707 -28.438 -18.672 1 97.94 444 ALA B O 1
ATOM 9404 N N . ASP B 1 445 ? 4.301 -29.203 -20.734 1 96.44 445 ASP B N 1
ATOM 9405 C CA . ASP B 1 445 ? 3.008 -29.734 -20.312 1 96.44 445 ASP B CA 1
ATOM 9406 C C . ASP B 1 445 ? 3.143 -31.156 -19.797 1 96.44 445 ASP B C 1
ATOM 9408 O O . ASP B 1 445 ? 4.254 -31.672 -19.672 1 96.44 445 ASP B O 1
ATOM 9412 N N . TYR B 1 446 ? 2.039 -31.812 -19.438 1 96.12 446 TYR B N 1
ATOM 9413 C CA . TYR B 1 446 ? 2.092 -33.094 -18.75 1 96.12 446 TYR B CA 1
ATOM 9414 C C . TYR B 1 446 ? 2.529 -34.219 -19.688 1 96.12 446 TYR B C 1
ATOM 9416 O O . TYR B 1 446 ? 2.844 -35.312 -19.25 1 96.12 446 TYR B O 1
ATOM 9424 N N . THR B 1 447 ? 2.605 -33.938 -21.031 1 96.62 447 THR B N 1
ATOM 9425 C CA . THR B 1 447 ? 3.086 -34.938 -22 1 96.62 447 THR B CA 1
ATOM 9426 C C . THR B 1 447 ? 4.566 -34.719 -22.297 1 96.62 447 THR B C 1
ATOM 9428 O O . THR B 1 447 ? 5.16 -35.438 -23.078 1 96.62 447 THR B O 1
ATOM 9431 N N . GLY B 1 448 ? 5.07 -33.688 -21.719 1 97.44 448 GLY B N 1
ATOM 9432 C CA . GLY B 1 448 ? 6.469 -33.344 -21.953 1 97.44 448 GLY B CA 1
ATOM 9433 C C . GLY B 1 448 ? 6.672 -32.406 -23.109 1 97.44 448 GLY B C 1
ATOM 9434 O O . GLY B 1 448 ? 7.809 -32.062 -23.453 1 97.44 448 GLY B O 1
ATOM 9435 N N . VAL B 1 449 ? 5.656 -31.906 -23.656 1 97.94 449 VAL B N 1
ATOM 9436 C CA . VAL B 1 449 ? 5.734 -30.969 -24.781 1 97.94 449 VAL B CA 1
ATOM 9437 C C . VAL B 1 449 ? 5.883 -29.547 -24.25 1 97.94 449 VAL B C 1
ATOM 9439 O O . VAL B 1 449 ? 5.16 -29.141 -23.328 1 97.94 449 VAL B O 1
ATOM 9442 N N . PRO B 1 450 ? 6.887 -28.844 -24.797 1 98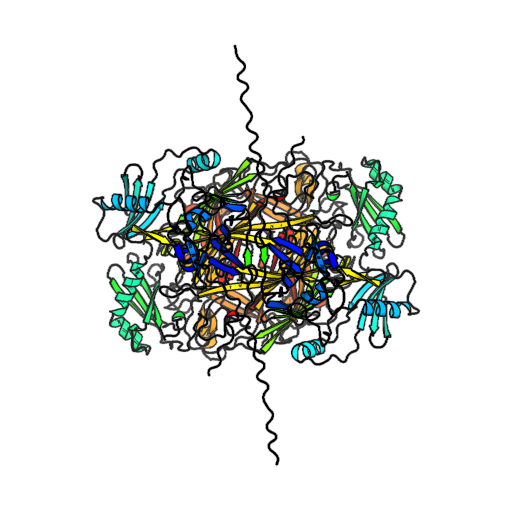.06 450 PRO B N 1
ATOM 9443 C CA . PRO B 1 450 ? 6.98 -27.438 -24.391 1 98.06 450 PRO B CA 1
ATOM 9444 C C . PRO B 1 450 ? 5.711 -26.656 -24.703 1 98.06 450 PRO B C 1
ATOM 9446 O O . PRO B 1 450 ? 5.164 -26.766 -25.812 1 98.06 450 PRO B O 1
ATOM 9449 N N . MET B 1 451 ? 5.27 -25.906 -23.797 1 96.75 451 MET B N 1
ATOM 9450 C CA . MET B 1 451 ? 4.09 -25.062 -23.906 1 96.75 451 MET B CA 1
ATOM 9451 C C . MET B 1 451 ? 4.426 -23.609 -23.594 1 96.75 451 MET B C 1
ATOM 9453 O O . MET B 1 451 ? 4.996 -23.328 -22.531 1 96.75 451 MET B O 1
ATOM 9457 N N . GLU B 1 452 ? 4.059 -22.719 -24.484 1 96.88 452 GLU B N 1
ATOM 9458 C CA . GLU B 1 452 ? 4.258 -21.297 -24.25 1 96.88 452 GLU B CA 1
ATOM 9459 C C . GLU B 1 452 ? 3.031 -20.672 -23.594 1 96.88 452 GLU B C 1
ATOM 9461 O O . GLU B 1 452 ? 1.9 -20.906 -24.016 1 96.88 452 GLU B O 1
ATOM 9466 N N . ILE B 1 453 ? 3.25 -19.938 -22.578 1 97.25 453 ILE B N 1
ATOM 9467 C CA . ILE B 1 453 ? 2.215 -19.125 -21.922 1 97.25 453 ILE B CA 1
ATOM 9468 C C . ILE B 1 453 ? 2.355 -17.672 -22.344 1 97.25 453 ILE B C 1
ATOM 9470 O O . ILE B 1 453 ? 3.311 -17 -21.969 1 97.25 453 ILE B O 1
ATOM 9474 N N . PRO B 1 454 ? 1.426 -17.188 -23.109 1 96.56 454 PRO B N 1
ATOM 9475 C CA . PRO B 1 454 ? 1.542 -15.797 -23.562 1 96.56 454 PRO B CA 1
ATOM 9476 C C . PRO B 1 454 ? 1.304 -14.797 -22.422 1 96.56 454 PRO B C 1
ATOM 9478 O O . PRO B 1 454 ? 0.463 -15.031 -21.562 1 96.56 454 PRO B O 1
ATOM 9481 N N . ARG B 1 455 ? 2.002 -13.648 -22.391 1 97.06 455 ARG B N 1
ATOM 9482 C CA . ARG B 1 455 ? 1.83 -12.562 -21.422 1 97.06 455 ARG B CA 1
ATOM 9483 C C . ARG B 1 455 ? 1.802 -13.102 -20 1 97.06 455 ARG B C 1
ATOM 9485 O O . ARG B 1 455 ? 0.896 -12.781 -19.219 1 97.06 455 ARG B O 1
ATOM 9492 N N . ALA B 1 456 ? 2.795 -13.914 -19.719 1 98.5 456 ALA B N 1
ATOM 9493 C CA . ALA B 1 456 ? 2.854 -14.633 -18.453 1 98.5 456 ALA B CA 1
ATOM 9494 C C . ALA B 1 456 ? 3.26 -13.703 -17.312 1 98.5 456 ALA B C 1
ATOM 9496 O O . ALA B 1 456 ? 2.84 -13.898 -16.172 1 98.5 456 ALA B O 1
ATOM 9497 N N . ILE B 1 457 ? 4.129 -12.758 -17.641 1 98.69 457 ILE B N 1
ATOM 9498 C CA . ILE B 1 457 ? 4.676 -11.852 -16.641 1 98.69 457 ILE B CA 1
ATOM 9499 C C . ILE B 1 457 ? 4.621 -10.414 -17.156 1 98.69 457 ILE B C 1
ATOM 9501 O O . ILE B 1 457 ? 4.879 -10.164 -18.344 1 98.69 457 ILE B O 1
ATOM 9505 N N . ALA B 1 458 ? 4.281 -9.492 -16.328 1 98.62 458 ALA B N 1
ATOM 9506 C CA . ALA B 1 458 ? 4.332 -8.07 -16.656 1 98.62 458 ALA B CA 1
ATOM 9507 C C . ALA B 1 458 ? 5.449 -7.371 -15.883 1 98.62 458 ALA B C 1
ATOM 9509 O O . ALA B 1 458 ? 5.617 -7.598 -14.68 1 98.62 458 ALA B O 1
ATOM 9510 N N . VAL B 1 459 ? 6.227 -6.566 -16.547 1 98.75 459 VAL B N 1
ATOM 9511 C CA . VAL B 1 459 ? 7.25 -5.719 -15.938 1 98.75 459 VAL B CA 1
ATOM 9512 C C . VAL B 1 459 ? 6.945 -4.254 -16.234 1 98.75 459 VAL B C 1
ATOM 9514 O O . VAL B 1 459 ? 6.797 -3.869 -17.406 1 98.75 459 VAL B O 1
ATOM 9517 N N . PHE B 1 460 ? 6.844 -3.396 -15.227 1 98.44 460 PHE B N 1
ATOM 9518 C CA . PHE B 1 460 ? 6.52 -2 -15.492 1 98.44 460 PHE B CA 1
ATOM 9519 C C . PHE B 1 460 ? 6.992 -1.105 -14.352 1 98.44 460 PHE B C 1
ATOM 9521 O O . PHE B 1 460 ? 7.113 -1.557 -13.211 1 98.44 460 PHE B O 1
ATOM 9528 N N . GLU B 1 461 ? 7.254 0.178 -14.633 1 97.56 461 GLU B N 1
ATOM 9529 C CA . GLU B 1 461 ? 7.5 1.233 -13.656 1 97.56 461 GLU B CA 1
ATOM 9530 C C . GLU B 1 461 ? 6.199 1.919 -13.25 1 97.56 461 GLU B C 1
ATOM 9532 O O . GLU B 1 461 ? 5.254 1.992 -14.039 1 97.56 461 GLU B O 1
ATOM 9537 N N . ARG B 1 462 ? 6.168 2.4 -12.047 1 97.19 462 ARG B N 1
ATOM 9538 C CA . ARG B 1 462 ? 5.043 3.232 -11.641 1 97.19 462 ARG B CA 1
ATOM 9539 C C . ARG B 1 462 ? 5.484 4.309 -10.656 1 97.19 462 ARG B C 1
ATOM 9541 O O . ARG B 1 462 ? 6.516 4.168 -9.992 1 97.19 462 ARG B O 1
ATOM 9548 N N . TYR B 1 463 ? 4.703 5.465 -10.695 1 96.75 463 TYR B N 1
ATOM 9549 C CA . TYR B 1 463 ? 4.84 6.523 -9.695 1 96.75 463 TYR B CA 1
ATOM 9550 C C . TYR B 1 463 ? 4.312 6.066 -8.344 1 96.75 463 TYR B C 1
ATOM 9552 O O . TYR B 1 463 ? 3.209 5.523 -8.25 1 96.75 463 TYR B O 1
ATOM 9560 N N . ALA B 1 464 ? 5.148 6.293 -7.289 1 96.69 464 ALA B N 1
ATOM 9561 C CA . ALA B 1 464 ? 4.742 5.824 -5.965 1 96.69 464 ALA B CA 1
ATOM 9562 C C . ALA B 1 464 ? 4.906 6.922 -4.918 1 96.69 464 ALA B C 1
ATOM 9564 O O . ALA B 1 464 ? 5.332 6.656 -3.793 1 96.69 464 ALA B O 1
ATOM 9565 N N . GLY B 1 465 ? 4.605 8.164 -5.227 1 96.56 465 GLY B N 1
ATOM 9566 C CA . GLY B 1 465 ? 4.73 9.281 -4.305 1 96.56 465 GLY B CA 1
ATOM 9567 C C . GLY B 1 465 ? 6.141 9.836 -4.23 1 96.56 465 GLY B C 1
ATOM 9568 O O . GLY B 1 465 ? 7.004 9.461 -5.027 1 96.56 465 GLY B O 1
ATOM 9569 N N . PRO B 1 466 ? 6.391 10.742 -3.293 1 97.75 466 PRO B N 1
ATOM 9570 C CA . PRO B 1 466 ? 7.75 11.273 -3.139 1 97.75 466 PRO B CA 1
ATOM 9571 C C . PRO B 1 466 ? 8.703 10.273 -2.488 1 97.75 466 PRO B C 1
ATOM 9573 O O . PRO B 1 466 ? 8.367 9.68 -1.461 1 97.75 466 PRO B O 1
ATOM 9576 N N . GLU B 1 467 ? 9.852 10.109 -3.107 1 97.69 467 GLU B N 1
ATOM 9577 C CA . GLU B 1 467 ? 10.93 9.391 -2.43 1 97.69 467 GLU B CA 1
ATOM 9578 C C . GLU B 1 467 ? 11.328 10.086 -1.134 1 97.69 467 GLU B C 1
ATOM 9580 O O . GLU B 1 467 ? 11.453 9.445 -0.089 1 97.69 467 GLU B O 1
ATOM 9585 N N . TYR B 1 468 ? 11.492 11.328 -1.271 1 98.06 468 TYR B N 1
ATOM 9586 C CA . TYR B 1 468 ? 11.672 12.195 -0.116 1 98.06 468 TYR B CA 1
ATOM 9587 C C . TYR B 1 468 ? 11.25 13.625 -0.438 1 98.06 468 TYR B C 1
ATOM 9589 O O . TYR B 1 468 ? 11.117 13.992 -1.609 1 98.06 468 TYR B O 1
ATOM 9597 N N . LYS B 1 469 ? 11 14.398 0.56 1 98.12 469 LYS B N 1
ATOM 9598 C CA . LYS B 1 469 ? 10.664 15.82 0.479 1 98.12 469 LYS B CA 1
ATOM 9599 C C . LYS B 1 469 ? 11.102 16.562 1.742 1 98.12 469 LYS B C 1
ATOM 9601 O O . LYS B 1 469 ? 10.961 16.031 2.85 1 98.12 469 LYS B O 1
ATOM 9606 N N . HIS B 1 470 ? 11.625 17.766 1.496 1 98.38 470 HIS B N 1
ATOM 9607 C CA . HIS B 1 470 ? 11.766 18.688 2.619 1 98.38 470 HIS B CA 1
ATOM 9608 C C . HIS B 1 470 ? 11.656 20.141 2.158 1 98.38 470 HIS B C 1
ATOM 9610 O O . HIS B 1 470 ? 12.367 20.562 1.24 1 98.38 470 HIS B O 1
ATOM 9616 N N . GLN B 1 471 ? 10.836 20.797 2.744 1 95.69 471 GLN B N 1
ATOM 9617 C CA . GLN B 1 471 ? 10.711 22.234 2.564 1 95.69 471 GLN B CA 1
ATOM 9618 C C . GLN B 1 471 ? 11.227 22.984 3.787 1 95.69 471 GLN B C 1
ATOM 9620 O O . GLN B 1 471 ? 10.461 23.297 4.695 1 95.69 471 GLN B O 1
ATOM 9625 N N . GLU B 1 472 ? 12.477 23.406 3.709 1 92.75 472 GLU B N 1
ATOM 9626 C CA . GLU B 1 472 ? 13.047 24.203 4.777 1 92.75 472 GLU B CA 1
ATOM 9627 C C . GLU B 1 472 ? 12.578 25.656 4.688 1 92.75 472 GLU B C 1
ATOM 9629 O O . GLU B 1 472 ? 12.461 26.203 3.594 1 92.75 472 GLU B O 1
ATOM 9634 N N . MET B 1 473 ? 12.352 26.234 5.879 1 86.81 473 MET B N 1
ATOM 9635 C CA . MET B 1 473 ? 11.906 27.625 5.898 1 86.81 473 MET B CA 1
ATOM 9636 C C . MET B 1 473 ? 12.922 28.516 5.203 1 86.81 473 MET B C 1
ATOM 9638 O O . MET B 1 473 ? 14.109 28.484 5.52 1 86.81 473 MET B O 1
ATOM 9642 N N . GLY B 1 474 ? 12.422 29.281 4.297 1 86.25 474 GLY B N 1
ATOM 9643 C CA . GLY B 1 474 ? 13.242 30.266 3.615 1 86.25 474 GLY B CA 1
ATOM 9644 C C . GLY B 1 474 ? 14.156 29.672 2.57 1 86.25 474 GLY B C 1
ATOM 9645 O O . GLY B 1 474 ? 14.984 30.375 1.983 1 86.25 474 GLY B O 1
ATOM 9646 N N . GLN B 1 475 ? 14.078 28.359 2.371 1 91.62 475 GLN B N 1
ATOM 9647 C CA . GLN B 1 475 ? 14.898 27.672 1.382 1 91.62 475 GLN B CA 1
ATOM 9648 C C . GLN B 1 475 ? 14.039 27.031 0.302 1 91.62 475 GLN B C 1
ATOM 9650 O O . GLN B 1 475 ? 12.836 26.828 0.491 1 91.62 475 GLN B O 1
ATOM 9655 N N . PRO B 1 476 ? 14.672 26.781 -0.824 1 93.25 476 PRO B N 1
ATOM 9656 C CA . PRO B 1 476 ? 13.914 26.078 -1.863 1 93.25 476 PRO B CA 1
ATOM 9657 C C . PRO B 1 476 ? 13.508 24.672 -1.447 1 93.25 476 PRO B C 1
ATOM 9659 O O . PRO B 1 476 ? 14.211 24.031 -0.666 1 93.25 476 PRO B O 1
ATOM 9662 N N . ASN B 1 477 ? 12.422 24.25 -2.02 1 96 477 ASN B N 1
ATOM 9663 C CA . ASN B 1 477 ? 11.953 22.891 -1.794 1 96 477 ASN B CA 1
ATOM 9664 C C . ASN B 1 477 ? 12.906 21.859 -2.387 1 96 477 ASN B C 1
ATOM 9666 O O . ASN B 1 477 ? 13.43 22.062 -3.486 1 96 477 ASN B O 1
ATOM 9670 N N . VAL B 1 478 ? 13.195 20.844 -1.665 1 96.69 478 VAL B N 1
ATOM 9671 C CA . VAL B 1 478 ? 13.922 19.688 -2.15 1 96.69 478 VAL B CA 1
ATOM 9672 C C . VAL B 1 478 ? 13.008 18.469 -2.143 1 96.69 478 VAL B C 1
ATOM 9674 O O . VAL B 1 478 ? 12.516 18.047 -1.086 1 96.69 478 VAL B O 1
ATOM 9677 N N . SER B 1 479 ? 12.68 17.938 -3.273 1 96.62 479 SER B N 1
ATOM 9678 C CA . SER B 1 479 ? 11.867 16.719 -3.357 1 96.62 479 SER B CA 1
ATOM 9679 C C . SER B 1 479 ? 12.172 15.938 -4.629 1 96.62 479 SER B C 1
ATOM 9681 O O . SER B 1 479 ? 12.625 16.516 -5.621 1 96.62 479 SER B O 1
ATOM 9683 N N . THR B 1 480 ? 12 14.625 -4.598 1 95.88 480 THR B N 1
ATOM 9684 C CA . THR B 1 480 ? 12.18 13.734 -5.738 1 95.88 480 THR B CA 1
ATOM 9685 C C . THR B 1 480 ? 11.078 12.672 -5.766 1 95.88 480 THR B C 1
ATOM 9687 O O . THR B 1 480 ? 10.602 12.242 -4.715 1 95.88 480 THR B O 1
ATOM 9690 N N . GLU B 1 481 ? 10.688 12.273 -6.969 1 96 481 GLU B N 1
ATOM 9691 C CA . GLU B 1 481 ? 9.664 11.242 -7.102 1 96 481 GLU B CA 1
ATOM 9692 C C . GLU B 1 481 ? 10.234 9.867 -6.77 1 96 481 GLU B C 1
ATOM 9694 O O . GLU B 1 481 ? 11.422 9.609 -6.977 1 96 481 GLU B O 1
ATOM 9699 N N . ARG B 1 482 ? 9.375 9.023 -6.207 1 96.5 482 ARG B N 1
ATOM 9700 C CA . ARG B 1 482 ? 9.695 7.605 -6.086 1 96.5 482 ARG B CA 1
ATOM 9701 C C . ARG B 1 482 ? 9.172 6.82 -7.285 1 96.5 482 ARG B C 1
ATOM 9703 O O . ARG B 1 482 ? 7.977 6.875 -7.594 1 96.5 482 ARG B O 1
ATOM 9710 N N . ARG B 1 483 ? 10.062 6.152 -7.977 1 95.5 483 ARG B N 1
ATOM 9711 C CA . ARG B 1 483 ? 9.719 5.156 -8.984 1 95.5 483 ARG B CA 1
ATOM 9712 C C . ARG B 1 483 ? 9.945 3.742 -8.453 1 95.5 483 ARG B C 1
ATOM 9714 O O . ARG B 1 483 ? 10.906 3.492 -7.727 1 95.5 483 ARG B O 1
ATOM 9721 N N . GLU B 1 484 ? 9.055 2.9 -8.805 1 97.5 484 GLU B N 1
ATOM 9722 C CA . GLU B 1 484 ? 9.219 1.487 -8.469 1 97.5 484 GLU B CA 1
ATOM 9723 C C . GLU B 1 484 ? 9.125 0.612 -9.719 1 97.5 484 GLU B C 1
ATOM 9725 O O . GLU B 1 484 ? 8.43 0.959 -10.68 1 97.5 484 GLU B O 1
ATOM 9730 N N . LEU B 1 485 ? 9.898 -0.437 -9.711 1 98.81 485 LEU B N 1
ATOM 9731 C CA . LEU B 1 485 ? 9.75 -1.47 -10.727 1 98.81 485 LEU B CA 1
ATOM 9732 C C . LEU B 1 485 ? 8.938 -2.646 -10.195 1 98.81 485 LEU B C 1
ATOM 9734 O O . LEU B 1 485 ? 9.281 -3.23 -9.164 1 98.81 485 LEU B O 1
ATOM 9738 N N . VAL B 1 486 ? 7.91 -3.01 -10.93 1 98.81 486 VAL B N 1
ATOM 9739 C CA . VAL B 1 486 ? 7.031 -4.102 -10.523 1 98.81 486 VAL B CA 1
ATOM 9740 C C . VAL B 1 486 ? 7.176 -5.27 -11.5 1 98.81 486 VAL B C 1
ATOM 9742 O O . VAL B 1 486 ? 7.16 -5.078 -12.719 1 98.81 486 VAL B O 1
ATOM 9745 N N . VAL B 1 487 ? 7.414 -6.418 -10.992 1 98.94 487 VAL B N 1
ATOM 9746 C CA . VAL B 1 487 ? 7.262 -7.68 -11.711 1 98.94 487 VAL B CA 1
ATOM 9747 C C . VAL B 1 487 ? 5.996 -8.391 -11.234 1 98.94 487 VAL B C 1
ATOM 9749 O O . VAL B 1 487 ? 5.941 -8.891 -10.109 1 98.94 487 VAL B O 1
ATOM 9752 N N . ARG B 1 488 ? 5.02 -8.508 -12.188 1 98.69 488 ARG B N 1
ATOM 9753 C CA . ARG B 1 488 ? 3.721 -9.047 -11.797 1 98.69 488 ARG B CA 1
ATOM 9754 C C . ARG B 1 488 ? 3.459 -10.383 -12.477 1 98.69 488 ARG B C 1
ATOM 9756 O O . ARG B 1 488 ? 3.686 -10.531 -13.68 1 98.69 488 ARG B O 1
ATOM 9763 N N . TRP B 1 489 ? 2.9 -11.273 -11.625 1 98.81 489 TRP B N 1
ATOM 9764 C CA . TRP B 1 489 ? 2.494 -12.594 -12.086 1 98.81 489 TRP B CA 1
ATOM 9765 C C . TRP B 1 489 ? 1.13 -12.969 -11.516 1 98.81 489 TRP B C 1
ATOM 9767 O O . TRP B 1 489 ? 0.817 -12.648 -10.367 1 98.81 489 TRP B O 1
ATOM 9777 N N . ILE B 1 490 ? 0.304 -13.664 -12.367 1 98.75 490 ILE B N 1
ATOM 9778 C CA . ILE B 1 490 ? -1.027 -14.086 -11.938 1 98.75 490 ILE B CA 1
ATOM 9779 C C . ILE B 1 490 ? -1.199 -15.578 -12.188 1 98.75 490 ILE B C 1
ATOM 9781 O O . ILE B 1 490 ? -0.81 -16.094 -13.242 1 98.75 490 ILE B O 1
ATOM 9785 N N . SER B 1 491 ? -1.717 -16.25 -11.211 1 98.12 491 SER B N 1
ATOM 9786 C CA . SER B 1 491 ? -2.066 -17.656 -11.328 1 98.12 491 SER B CA 1
ATOM 9787 C C . SER B 1 491 ? -3.527 -17.891 -10.969 1 98.12 491 SER B C 1
ATOM 9789 O O . SER B 1 491 ? -4.008 -17.406 -9.945 1 98.12 491 SER B O 1
ATOM 9791 N N . THR B 1 492 ? -4.234 -18.594 -11.812 1 97.19 492 THR B N 1
ATOM 9792 C CA . THR B 1 492 ? -5.633 -18.938 -11.562 1 97.19 492 THR B CA 1
ATOM 9793 C C . THR B 1 492 ? -5.77 -20.391 -11.125 1 97.19 492 THR B C 1
ATOM 9795 O O . THR B 1 492 ? -5.43 -21.312 -11.875 1 97.19 492 THR B O 1
ATOM 9798 N N . VAL B 1 493 ? -6.289 -20.562 -9.984 1 94.75 493 VAL B N 1
ATOM 9799 C CA . VAL B 1 493 ? -6.527 -21.906 -9.445 1 94.75 493 VAL B CA 1
ATOM 9800 C C . VAL B 1 493 ? -8.008 -22.078 -9.117 1 94.75 493 VAL B C 1
ATOM 9802 O O . VAL B 1 493 ? -8.477 -21.625 -8.07 1 94.75 493 VAL B O 1
ATOM 9805 N N . GLY B 1 494 ? -8.648 -22.781 -9.93 1 93.69 494 GLY B N 1
ATOM 9806 C CA . GLY B 1 494 ? -10.086 -22.906 -9.75 1 93.69 494 GLY B CA 1
ATOM 9807 C C . GLY B 1 494 ? -10.82 -21.594 -9.797 1 93.69 494 GLY B C 1
ATOM 9808 O O . GLY B 1 494 ? -10.734 -20.859 -10.797 1 93.69 494 GLY B O 1
ATOM 9809 N N . ASN B 1 495 ? -11.414 -21.266 -8.688 1 95.44 495 ASN B N 1
ATOM 9810 C CA . ASN B 1 495 ? -12.266 -20.078 -8.617 1 95.44 495 ASN B CA 1
ATOM 9811 C C . ASN B 1 495 ? -11.469 -18.844 -8.25 1 95.44 495 ASN B C 1
ATOM 9813 O O . ASN B 1 495 ? -11.945 -17.719 -8.422 1 95.44 495 ASN B O 1
ATOM 9817 N N . TYR B 1 496 ? -10.242 -19 -7.809 1 96.75 496 TYR B N 1
ATOM 9818 C CA . TYR B 1 496 ? -9.461 -17.859 -7.348 1 96.75 496 TYR B CA 1
ATOM 9819 C C . TYR B 1 496 ? -8.391 -17.484 -8.367 1 96.75 496 TYR B C 1
ATOM 9821 O O . TYR B 1 496 ? -7.867 -18.359 -9.07 1 96.75 496 TYR B O 1
ATOM 9829 N N . ASP B 1 497 ? -8.102 -16.25 -8.445 1 98.25 497 ASP B N 1
ATOM 9830 C CA . ASP B 1 497 ? -6.938 -15.695 -9.125 1 98.25 497 ASP B CA 1
ATOM 9831 C C . ASP B 1 497 ? -5.992 -15.023 -8.133 1 98.25 497 ASP B C 1
ATOM 9833 O O . ASP B 1 497 ? -6.391 -14.117 -7.398 1 98.25 497 ASP B O 1
ATOM 9837 N N . TYR B 1 498 ? -4.789 -15.492 -8.117 1 98.25 498 TYR B N 1
ATOM 9838 C CA . TYR B 1 498 ? -3.783 -14.93 -7.219 1 98.25 498 TYR B CA 1
ATOM 9839 C C . TYR B 1 498 ? -2.805 -14.047 -7.984 1 98.25 498 TYR B C 1
ATOM 9841 O O . TYR B 1 498 ? -2.262 -14.453 -9.016 1 98.25 498 TYR B O 1
ATOM 9849 N N . ILE B 1 499 ? -2.602 -12.883 -7.492 1 98.62 499 ILE B N 1
ATOM 9850 C CA . ILE B 1 499 ? -1.659 -11.93 -8.07 1 98.62 499 ILE B CA 1
ATOM 9851 C C . ILE B 1 499 ? -0.438 -11.797 -7.16 1 98.62 499 ILE B C 1
ATOM 9853 O O . ILE B 1 499 ? -0.575 -11.578 -5.953 1 98.62 499 ILE B O 1
ATOM 9857 N N . PHE B 1 500 ? 0.726 -11.922 -7.723 1 98.75 500 PHE B N 1
ATOM 9858 C CA . PHE B 1 500 ? 1.965 -11.742 -6.977 1 98.75 500 PHE B CA 1
ATOM 9859 C C . PHE B 1 500 ? 2.816 -10.641 -7.594 1 98.75 500 PHE B C 1
ATOM 9861 O O . PHE B 1 500 ? 3.113 -10.672 -8.789 1 98.75 500 PHE B O 1
ATOM 9868 N N . ASP B 1 501 ? 3.215 -9.703 -6.785 1 98.69 501 ASP B N 1
ATOM 9869 C CA . ASP B 1 501 ? 4.09 -8.609 -7.199 1 98.69 501 ASP B CA 1
ATOM 9870 C C . ASP B 1 501 ? 5.434 -8.68 -6.477 1 98.69 501 ASP B C 1
ATOM 9872 O O . ASP B 1 501 ? 5.48 -8.836 -5.258 1 98.69 501 ASP B O 1
ATOM 9876 N N . TRP B 1 502 ? 6.477 -8.617 -7.195 1 98.88 502 TRP B N 1
ATOM 9877 C CA . TRP B 1 502 ? 7.781 -8.211 -6.676 1 98.88 502 TRP B CA 1
ATOM 9878 C C . TRP B 1 502 ? 8.07 -6.75 -7 1 98.88 502 TRP B C 1
ATOM 9880 O O . TRP B 1 502 ? 8.086 -6.359 -8.164 1 98.88 502 TRP B O 1
ATOM 9890 N N . ILE B 1 503 ? 8.32 -5.984 -6.008 1 98.81 503 ILE B N 1
ATOM 9891 C CA . ILE B 1 503 ? 8.445 -4.543 -6.184 1 98.81 503 ILE B CA 1
ATOM 9892 C C . ILE B 1 503 ? 9.828 -4.086 -5.738 1 98.81 503 ILE B C 1
ATOM 9894 O O . ILE B 1 503 ? 10.172 -4.184 -4.559 1 98.81 503 ILE B O 1
ATOM 9898 N N . PHE B 1 504 ? 10.586 -3.557 -6.633 1 98.88 504 PHE B N 1
ATOM 9899 C CA . PHE B 1 504 ? 11.922 -3.057 -6.336 1 98.88 504 PHE B CA 1
ATOM 9900 C C . PHE B 1 504 ? 11.914 -1.537 -6.211 1 98.88 504 PHE B C 1
ATOM 9902 O O . PHE B 1 504 ? 11.43 -0.838 -7.105 1 98.88 504 PHE B O 1
ATOM 9909 N N . HIS B 1 505 ? 12.422 -1.072 -5.109 1 98.12 505 HIS B N 1
ATOM 9910 C CA . HIS B 1 505 ? 12.562 0.361 -4.875 1 98.12 505 HIS B CA 1
ATOM 9911 C C . HIS B 1 505 ? 13.992 0.827 -5.121 1 98.12 505 HIS B C 1
ATOM 9913 O O . HIS B 1 505 ? 14.945 0.102 -4.824 1 98.12 505 HIS B O 1
ATOM 9919 N N . GLU B 1 506 ? 14.133 2.043 -5.539 1 96.5 506 GLU B N 1
ATOM 9920 C CA . GLU B 1 506 ? 15.461 2.602 -5.742 1 96.5 506 GLU B CA 1
ATOM 9921 C C . GLU B 1 506 ? 16.234 2.693 -4.43 1 96.5 506 GLU B C 1
ATOM 9923 O O . GLU B 1 506 ? 17.469 2.66 -4.422 1 96.5 506 GLU B O 1
ATOM 9928 N N . ASN B 1 507 ? 15.508 2.723 -3.346 1 97.38 507 ASN B N 1
ATOM 9929 C CA . ASN B 1 507 ? 16.172 2.91 -2.055 1 97.38 507 ASN B CA 1
ATOM 9930 C C . ASN B 1 507 ? 16.562 1.575 -1.431 1 97.38 507 ASN B C 1
ATOM 9932 O O . ASN B 1 507 ? 16.891 1.514 -0.245 1 97.38 507 ASN B O 1
ATOM 9936 N N . GLY B 1 508 ? 16.469 0.54 -2.152 1 98.12 508 GLY B N 1
ATOM 9937 C CA . GLY B 1 508 ? 16.969 -0.75 -1.711 1 98.12 508 GLY B CA 1
ATOM 9938 C C . GLY B 1 508 ? 15.883 -1.655 -1.153 1 98.12 508 GLY B C 1
ATOM 9939 O O . GLY B 1 508 ? 16.125 -2.842 -0.915 1 98.12 508 GLY B O 1
ATOM 9940 N N . THR B 1 509 ? 14.695 -1.173 -0.962 1 98.44 509 THR B N 1
ATOM 9941 C CA . THR B 1 509 ? 13.594 -1.96 -0.423 1 98.44 509 THR B CA 1
ATOM 9942 C C . THR B 1 509 ? 13.039 -2.91 -1.48 1 98.44 509 THR B C 1
ATOM 9944 O O . THR B 1 509 ? 12.977 -2.566 -2.662 1 98.44 509 THR B O 1
ATOM 9947 N N . ILE B 1 510 ? 12.672 -4.082 -1.063 1 98.75 510 ILE B N 1
ATOM 9948 C CA . ILE B 1 510 ? 11.961 -5.035 -1.91 1 98.75 510 ILE B CA 1
ATOM 9949 C C . ILE B 1 510 ? 10.609 -5.371 -1.29 1 98.75 510 ILE B C 1
ATOM 9951 O O . ILE B 1 510 ? 10.539 -5.848 -0.154 1 98.75 510 ILE B O 1
ATOM 9955 N N . GLY B 1 511 ? 9.57 -5.086 -2.047 1 98.44 511 GLY B N 1
ATOM 9956 C CA . GLY B 1 511 ? 8.234 -5.512 -1.642 1 98.44 511 GLY B CA 1
ATOM 9957 C C . GLY B 1 511 ? 7.797 -6.809 -2.295 1 98.44 511 GLY B C 1
ATOM 9958 O O . GLY B 1 511 ? 8.133 -7.066 -3.453 1 98.44 511 GLY B O 1
ATOM 9959 N N . ILE B 1 512 ? 7.035 -7.586 -1.543 1 98.56 512 ILE B N 1
ATOM 9960 C CA . ILE B 1 512 ? 6.371 -8.781 -2.053 1 98.56 512 ILE B CA 1
ATOM 9961 C C . ILE B 1 512 ? 4.895 -8.75 -1.674 1 98.56 512 ILE B C 1
ATOM 9963 O O . ILE B 1 512 ? 4.547 -8.859 -0.495 1 98.56 512 ILE B O 1
ATOM 9967 N N . ASP B 1 513 ? 4.074 -8.633 -2.689 1 97.81 513 ASP B N 1
ATOM 9968 C CA . ASP B 1 513 ? 2.639 -8.523 -2.457 1 97.81 513 ASP B CA 1
ATOM 9969 C C . ASP B 1 513 ? 1.903 -9.742 -3.008 1 97.81 513 ASP B C 1
ATOM 9971 O O . ASP B 1 513 ? 2.264 -10.266 -4.066 1 97.81 513 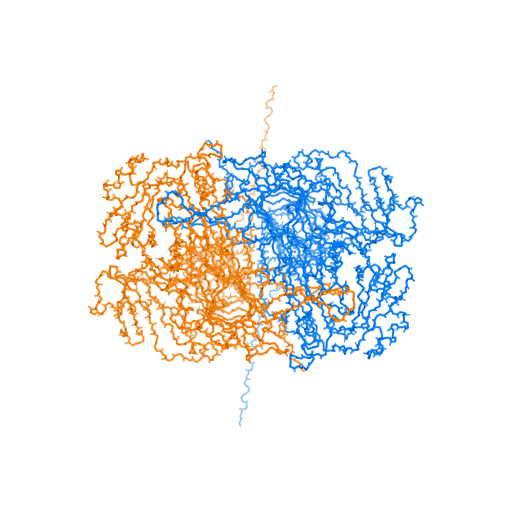ASP B O 1
ATOM 9975 N N . ALA B 1 514 ? 0.912 -10.148 -2.236 1 98.19 514 ALA B N 1
ATOM 9976 C CA . ALA B 1 514 ? 0.006 -11.195 -2.699 1 98.19 514 ALA B CA 1
ATOM 9977 C C . ALA B 1 514 ? -1.438 -10.703 -2.711 1 98.19 514 ALA B C 1
ATOM 9979 O O . ALA B 1 514 ? -1.952 -10.242 -1.691 1 98.19 514 ALA B O 1
ATOM 9980 N N . GLY B 1 515 ? -2.041 -10.797 -3.895 1 97.88 515 GLY B N 1
ATOM 9981 C CA . GLY B 1 515 ? -3.443 -10.453 -4.055 1 97.88 515 GLY B CA 1
ATOM 9982 C C . GLY B 1 515 ? -4.32 -11.641 -4.395 1 97.88 515 GLY B C 1
ATOM 9983 O O . GLY B 1 515 ? -3.908 -12.523 -5.148 1 97.88 515 GLY B O 1
ATOM 9984 N N . ALA B 1 516 ? -5.512 -11.672 -3.756 1 98.12 516 ALA B N 1
ATOM 9985 C CA . ALA B 1 516 ? -6.504 -12.688 -4.078 1 98.12 516 ALA B CA 1
ATOM 9986 C C . ALA B 1 516 ? -7.773 -12.062 -4.648 1 98.12 516 ALA B C 1
ATOM 9988 O O . ALA B 1 516 ? -8.25 -11.039 -4.141 1 98.12 516 ALA B O 1
ATOM 9989 N N . THR B 1 517 ? -8.242 -12.539 -5.727 1 98.19 517 THR B N 1
ATOM 9990 C CA . THR B 1 517 ? -9.477 -12.133 -6.379 1 98.19 517 THR B CA 1
ATOM 9991 C C . THR B 1 517 ? -10.18 -13.328 -7.012 1 98.19 517 THR B C 1
ATOM 9993 O O . THR B 1 517 ? -10 -14.469 -6.562 1 98.19 517 THR B O 1
ATOM 9996 N N . GLY B 1 518 ? -11.07 -13.07 -7.895 1 97.94 518 GLY B N 1
ATOM 9997 C CA . GLY B 1 518 ? -11.828 -14.156 -8.492 1 97.94 518 GLY B CA 1
ATOM 9998 C C . GLY B 1 518 ? -13.188 -14.359 -7.852 1 97.94 518 GLY B C 1
ATOM 9999 O O . GLY B 1 518 ? -13.898 -13.398 -7.566 1 97.94 518 GLY B O 1
ATOM 10000 N N . ILE B 1 519 ? -13.555 -15.688 -7.734 1 97.81 519 ILE B N 1
ATOM 10001 C CA . ILE B 1 519 ? -14.883 -16.047 -7.254 1 97.81 519 ILE B CA 1
ATOM 10002 C C . ILE B 1 519 ? -14.773 -16.75 -5.902 1 97.81 519 ILE B C 1
ATOM 10004 O O . ILE B 1 519 ? -14.086 -17.766 -5.777 1 97.81 519 ILE B O 1
ATOM 10008 N N . GLU B 1 520 ? -15.5 -16.219 -4.969 1 96.38 520 GLU B N 1
ATOM 10009 C CA . GLU B 1 520 ? -15.555 -16.859 -3.66 1 96.38 520 GLU B CA 1
ATOM 10010 C C . GLU B 1 520 ? -16.141 -18.266 -3.76 1 96.38 520 GLU B C 1
ATOM 10012 O O . GLU B 1 520 ? -17.125 -18.484 -4.477 1 96.38 520 GLU B O 1
ATOM 10017 N N . ALA B 1 521 ? -15.414 -19.219 -3.07 1 95.44 521 ALA B N 1
ATOM 10018 C CA . ALA B 1 521 ? -16.062 -20.516 -2.914 1 95.44 521 ALA B CA 1
ATOM 10019 C C . ALA B 1 521 ? -17.25 -20.422 -1.948 1 95.44 521 ALA B C 1
ATOM 10021 O O . ALA B 1 521 ? -17.094 -19.984 -0.81 1 95.44 521 ALA B O 1
ATOM 10022 N N . VAL B 1 522 ? -18.406 -20.891 -2.391 1 97.62 522 VAL B N 1
ATOM 10023 C CA . VAL B 1 522 ? -19.594 -20.641 -1.569 1 97.62 522 VAL B CA 1
ATOM 10024 C C . VAL B 1 522 ? -20.297 -21.953 -1.257 1 97.62 522 VAL B C 1
ATOM 10026 O O . VAL B 1 522 ? -20.109 -22.938 -1.966 1 97.62 522 VAL B O 1
ATOM 10029 N N . LYS B 1 523 ? -21 -21.953 -0.218 1 98.06 523 LYS B N 1
ATOM 10030 C CA . LYS B 1 523 ? -21.844 -23.047 0.25 1 98.06 523 LYS B CA 1
ATOM 10031 C C . LYS B 1 523 ? -23.328 -22.734 0.043 1 98.06 523 LYS B C 1
ATOM 10033 O O . LYS B 1 523 ? -23.797 -21.656 0.406 1 98.06 523 LYS B O 1
ATOM 10038 N N . GLY B 1 524 ? -24.062 -23.703 -0.579 1 97.88 524 GLY B N 1
ATOM 10039 C CA . GLY B 1 524 ? -25.5 -23.578 -0.617 1 97.88 524 GLY B CA 1
ATOM 10040 C C . GLY B 1 524 ? -26.156 -23.875 0.72 1 97.88 524 GLY B C 1
ATOM 10041 O O . GLY B 1 524 ? -25.766 -24.812 1.42 1 97.88 524 GLY B O 1
ATOM 10042 N N . VAL B 1 525 ? -27.141 -23.031 1.119 1 98.12 525 VAL B N 1
ATOM 10043 C CA . VAL B 1 525 ? -27.828 -23.219 2.385 1 98.12 525 VAL B CA 1
ATOM 10044 C C . VAL B 1 525 ? -29.328 -22.953 2.197 1 98.12 525 VAL B C 1
ATOM 10046 O O . VAL B 1 525 ? -29.766 -22.594 1.105 1 98.12 525 VAL B O 1
ATOM 10049 N N . LYS B 1 526 ? -30.047 -23.156 3.254 1 97.75 526 LYS B N 1
ATOM 10050 C CA . LYS B 1 526 ? -31.5 -22.969 3.172 1 97.75 526 LYS B CA 1
ATOM 10051 C C . LYS B 1 526 ? -31.875 -21.516 3.359 1 97.75 526 LYS B C 1
ATOM 10053 O O . LYS B 1 526 ? -32.812 -21.016 2.721 1 97.75 526 LYS B O 1
ATOM 10058 N N . ALA B 1 527 ? -31.156 -20.828 4.191 1 98.31 527 ALA B N 1
ATOM 10059 C CA . ALA B 1 527 ? -31.531 -19.469 4.578 1 98.31 527 ALA B CA 1
ATOM 10060 C C . ALA B 1 527 ? -31.391 -18.516 3.402 1 98.31 527 ALA B C 1
ATOM 10062 O O . ALA B 1 527 ? -30.422 -18.562 2.658 1 98.31 527 ALA B O 1
ATOM 10063 N N . LYS B 1 528 ? -32.438 -17.719 3.248 1 98.25 528 LYS B N 1
ATOM 10064 C CA . LYS B 1 528 ? -32.375 -16.609 2.289 1 98.25 528 LYS B CA 1
ATOM 10065 C C . LYS B 1 528 ? -31.922 -15.32 2.963 1 98.25 528 LYS B C 1
ATOM 10067 O O . LYS B 1 528 ? -31.25 -14.484 2.342 1 98.25 528 LYS B O 1
ATOM 10072 N N . THR B 1 529 ? -32.406 -15.188 4.07 1 98.56 529 THR B N 1
ATOM 10073 C CA . THR B 1 529 ? -32.031 -14.016 4.855 1 98.56 529 THR B CA 1
ATOM 10074 C C . THR B 1 529 ? -31.656 -14.414 6.281 1 98.56 529 THR B C 1
ATOM 10076 O O . THR B 1 529 ? -31.906 -15.547 6.699 1 98.56 529 THR B O 1
ATOM 10079 N N . MET B 1 530 ? -31.156 -13.43 7.023 1 98.44 530 MET B N 1
ATOM 10080 C CA . MET B 1 530 ? -30.75 -13.664 8.406 1 98.44 530 MET B CA 1
ATOM 10081 C C . MET B 1 530 ? -31.969 -13.75 9.32 1 98.44 530 MET B C 1
ATOM 10083 O O . MET B 1 530 ? -31.844 -14.133 10.492 1 98.44 530 MET B O 1
ATOM 10087 N N . HIS B 1 531 ? -33.125 -13.562 8.82 1 98.38 531 HIS B N 1
ATOM 10088 C CA . HIS B 1 531 ? -34.344 -13.609 9.609 1 98.38 531 HIS B CA 1
ATOM 10089 C C . HIS B 1 531 ? -35 -15 9.547 1 98.38 531 HIS B C 1
ATOM 10091 O O . HIS B 1 531 ? -35.938 -15.289 10.281 1 98.38 531 HIS B O 1
ATOM 10097 N N . ASP B 1 532 ? -34.438 -15.789 8.68 1 98.5 532 ASP B N 1
ATOM 10098 C CA . ASP B 1 532 ? -34.969 -17.141 8.555 1 98.5 532 ASP B CA 1
ATOM 10099 C C . ASP B 1 532 ? -34.594 -18 9.766 1 98.5 532 ASP B C 1
ATOM 10101 O O . ASP B 1 532 ? -33.562 -17.766 10.391 1 98.5 532 ASP B O 1
ATOM 10105 N N . GLU B 1 533 ? -35.344 -19.016 10.031 1 97.81 533 GLU B N 1
ATOM 10106 C CA . GLU B 1 533 ? -35.156 -19.875 11.195 1 97.81 533 GLU B CA 1
ATOM 10107 C C . GLU B 1 533 ? -33.844 -20.641 11.117 1 97.81 533 GLU B C 1
ATOM 10109 O O . GLU B 1 533 ? -33.219 -20.906 12.148 1 97.81 533 GLU B O 1
ATOM 10114 N N . THR B 1 534 ? -33.375 -20.922 9.93 1 97.56 534 THR B N 1
ATOM 10115 C CA . THR B 1 534 ? -32.188 -21.766 9.766 1 97.56 534 THR B CA 1
ATOM 10116 C C . THR B 1 534 ? -30.938 -20.906 9.688 1 97.56 534 THR B C 1
ATOM 10118 O O . THR B 1 534 ? -29.828 -21.422 9.617 1 97.56 534 THR B O 1
ATOM 10121 N N . ALA B 1 535 ? -31.078 -19.609 9.68 1 98.25 535 ALA B N 1
ATOM 10122 C CA . ALA B 1 535 ? -29.969 -18.719 9.391 1 98.25 535 ALA B CA 1
ATOM 10123 C C . ALA B 1 535 ? -28.812 -18.938 10.367 1 98.25 535 ALA B C 1
ATOM 10125 O O . ALA B 1 535 ? -27.656 -18.938 9.969 1 98.25 535 ALA B O 1
ATOM 10126 N N . LYS B 1 536 ? -29.094 -19.078 11.625 1 97.06 536 LYS B N 1
ATOM 10127 C CA . LYS B 1 536 ? -28.062 -19.25 12.641 1 97.06 536 LYS B CA 1
ATOM 10128 C C . LYS B 1 536 ? -27.203 -20.484 12.352 1 97.06 536 LYS B C 1
ATOM 10130 O O . LYS B 1 536 ? -25.969 -20.406 12.398 1 97.06 536 LYS B O 1
ATOM 10135 N N . ASP B 1 537 ? -27.859 -21.547 12.062 1 96.25 537 ASP B N 1
ATOM 10136 C CA . ASP B 1 537 ? -27.125 -22.781 11.766 1 96.25 537 ASP B CA 1
ATOM 10137 C C . ASP B 1 537 ? -26.422 -22.688 10.414 1 96.25 537 ASP B C 1
ATOM 10139 O O . ASP B 1 537 ? -25.281 -23.141 10.266 1 96.25 537 ASP B O 1
ATOM 10143 N N . ASP B 1 538 ? -27.078 -22.125 9.438 1 97.56 538 ASP B N 1
ATOM 10144 C CA . ASP B 1 538 ? -26.562 -22.016 8.078 1 97.56 538 ASP B CA 1
ATOM 10145 C C . ASP B 1 538 ? -25.312 -21.156 8.031 1 97.56 538 ASP B C 1
ATOM 10147 O O . ASP B 1 538 ? -24.453 -21.344 7.172 1 97.56 538 ASP B O 1
ATOM 10151 N N . THR B 1 539 ? -25.188 -20.188 8.945 1 98.06 539 THR B N 1
ATOM 10152 C CA . THR B 1 539 ? -24.094 -19.219 8.891 1 98.06 539 THR B CA 1
ATOM 10153 C C . THR B 1 539 ? -23.078 -19.484 10 1 98.06 539 THR B C 1
ATOM 10155 O O . THR B 1 539 ? -22.266 -18.625 10.32 1 98.06 539 THR B O 1
ATOM 10158 N N . ARG B 1 540 ? -23.078 -20.625 10.586 1 96.88 540 ARG B N 1
ATOM 10159 C CA . ARG B 1 540 ? -22.188 -20.969 11.688 1 96.88 540 ARG B CA 1
ATOM 10160 C C . ARG B 1 540 ? -20.734 -20.891 11.25 1 96.88 540 ARG B C 1
ATOM 10162 O O . ARG B 1 540 ? -19.859 -20.5 12.031 1 96.88 540 ARG B O 1
ATOM 10169 N N . TYR B 1 541 ? -20.484 -21.25 9.992 1 97.5 541 TYR B N 1
ATOM 10170 C CA . TYR B 1 541 ? -19.094 -21.344 9.523 1 97.5 541 TYR B CA 1
ATOM 10171 C C . TYR B 1 541 ? -18.828 -20.328 8.422 1 97.5 541 TYR B C 1
ATOM 10173 O O . TYR B 1 541 ? -17.891 -20.469 7.645 1 97.5 541 TYR B O 1
ATOM 10181 N N . GLY B 1 542 ? -19.672 -19.328 8.32 1 97.94 542 GLY B N 1
ATOM 10182 C CA . GLY B 1 542 ? -19.469 -18.328 7.273 1 97.94 542 GLY B CA 1
ATOM 10183 C C . GLY B 1 542 ? -20.5 -17.203 7.316 1 97.94 542 GLY B C 1
ATOM 10184 O O . GLY B 1 542 ? -21.188 -17.031 8.32 1 97.94 542 GLY B O 1
ATOM 10185 N N . THR B 1 543 ? -20.5 -16.359 6.25 1 98.25 543 THR B N 1
ATOM 10186 C CA . THR B 1 543 ? -21.391 -15.211 6.145 1 98.25 543 THR B CA 1
ATOM 10187 C C . THR B 1 543 ? -22.406 -15.398 5.016 1 98.25 543 THR B C 1
ATOM 10189 O O . THR B 1 543 ? -22.047 -15.859 3.928 1 98.25 543 THR B O 1
ATOM 10192 N N . LEU B 1 544 ? -23.703 -15.133 5.352 1 98.69 544 LEU B N 1
ATOM 10193 C CA . LEU B 1 544 ? -24.703 -15.109 4.289 1 98.69 544 LEU B CA 1
ATOM 10194 C C . LEU B 1 544 ? -24.469 -13.93 3.348 1 98.69 544 LEU B C 1
ATOM 10196 O O . LEU B 1 544 ? -24.844 -12.797 3.656 1 98.69 544 LEU B O 1
ATOM 10200 N N . ILE B 1 545 ? -23.906 -14.164 2.154 1 98.44 545 ILE B N 1
ATOM 10201 C CA . ILE B 1 545 ? -23.469 -13.07 1.294 1 98.44 545 ILE B CA 1
ATOM 10202 C C . ILE B 1 545 ? -24.438 -12.922 0.118 1 98.44 545 ILE B C 1
ATOM 10204 O O . ILE B 1 545 ? -24.359 -11.945 -0.634 1 98.44 545 ILE B O 1
ATOM 10208 N N . ASP B 1 546 ? -25.281 -13.859 -0.069 1 98.5 546 ASP B N 1
ATOM 10209 C CA . ASP B 1 546 ? -26.422 -13.828 -0.99 1 98.5 546 ASP B CA 1
ATOM 10210 C C . ASP B 1 546 ? -27.531 -14.758 -0.521 1 98.5 546 ASP B C 1
ATOM 10212 O O . ASP B 1 546 ? -27.359 -15.531 0.419 1 98.5 546 ASP B O 1
ATOM 10216 N N . HIS B 1 547 ? -28.766 -14.609 -1.143 1 98.31 547 HIS B N 1
ATOM 10217 C CA . HIS B 1 547 ? -29.828 -15.547 -0.787 1 98.31 547 HIS B CA 1
ATOM 10218 C C . HIS B 1 547 ? -29.406 -16.984 -1.025 1 98.31 547 HIS B C 1
ATOM 10220 O O . HIS B 1 547 ? -29.016 -17.344 -2.141 1 98.31 547 HIS B O 1
ATOM 10226 N N . ASN B 1 548 ? -29.344 -17.812 0.036 1 98.44 548 ASN B N 1
ATOM 10227 C CA . ASN B 1 548 ? -29.047 -19.25 0.023 1 98.44 548 ASN B CA 1
ATOM 10228 C C . ASN B 1 548 ? -27.562 -19.5 -0.198 1 98.44 548 ASN B C 1
ATOM 10230 O O . ASN B 1 548 ? -27.172 -20.625 -0.513 1 98.44 548 ASN B O 1
ATOM 10234 N N . ILE B 1 549 ? -26.781 -18.469 -0.083 1 98.38 549 ILE B N 1
ATOM 10235 C CA . ILE B 1 549 ? -25.359 -18.594 -0.392 1 98.38 549 ILE B CA 1
ATOM 10236 C C . ILE B 1 549 ? -24.531 -18.078 0.781 1 98.38 549 ILE B C 1
ATOM 10238 O O . ILE B 1 549 ? -24.656 -16.922 1.188 1 98.38 549 ILE B O 1
ATOM 10242 N N . VAL B 1 550 ? -23.656 -18.922 1.274 1 98.56 550 VAL B N 1
ATOM 10243 C CA . VAL B 1 550 ? -22.75 -18.578 2.373 1 98.56 550 VAL B CA 1
ATOM 10244 C C . VAL B 1 550 ? -21.312 -18.609 1.889 1 98.56 550 VAL B C 1
ATOM 10246 O O . VAL B 1 550 ? -20.875 -19.578 1.261 1 98.56 550 VAL B O 1
ATOM 10249 N N . GLY B 1 551 ? -20.594 -17.422 2.055 1 98.12 551 GLY B N 1
ATOM 10250 C CA . GLY B 1 551 ? -19.141 -17.469 1.944 1 98.12 551 GLY B CA 1
ATOM 10251 C C . GLY B 1 551 ? -18.469 -18 3.189 1 98.12 551 GLY B C 1
ATOM 10252 O O . GLY B 1 551 ? -18.5 -17.375 4.25 1 98.12 551 GLY B O 1
ATOM 10253 N N . THR B 1 552 ? -17.766 -19.109 3.078 1 97.5 552 THR B N 1
ATOM 10254 C CA . THR B 1 552 ? -17.234 -19.812 4.234 1 97.5 552 THR B CA 1
ATOM 10255 C C . THR B 1 552 ? -15.938 -19.156 4.707 1 97.5 552 THR B C 1
ATOM 10257 O O . THR B 1 552 ? -15.125 -18.719 3.889 1 97.5 552 THR B O 1
ATOM 10260 N N . THR B 1 553 ? -15.742 -19.125 6.031 1 97.44 553 THR B N 1
ATOM 10261 C CA . THR B 1 553 ? -14.516 -18.594 6.613 1 97.44 553 THR B CA 1
ATOM 10262 C C . THR B 1 553 ? -13.336 -19.516 6.332 1 97.44 553 THR B C 1
ATOM 10264 O O . THR B 1 553 ? -13.445 -20.734 6.473 1 97.44 553 THR B O 1
ATOM 10267 N N . HIS B 1 554 ? -12.297 -18.969 5.898 1 97.56 554 HIS B N 1
ATOM 10268 C CA . HIS B 1 554 ? -11.094 -19.734 5.551 1 97.56 554 HIS B CA 1
ATOM 10269 C C . HIS B 1 554 ? -9.852 -18.844 5.609 1 97.56 554 HIS B C 1
ATOM 10271 O O . HIS B 1 554 ? -9.945 -17.656 5.918 1 97.56 554 HIS B O 1
ATOM 10277 N N . GLN B 1 555 ? -8.719 -19.438 5.406 1 96.88 555 GLN B N 1
ATOM 10278 C CA . GLN B 1 555 ? -7.473 -18.672 5.406 1 96.88 555 GLN B CA 1
ATOM 10279 C C . GLN B 1 555 ? -6.742 -18.812 4.074 1 96.88 555 GLN B C 1
ATOM 10281 O O . GLN B 1 555 ? -6.93 -19.797 3.357 1 96.88 555 GLN B O 1
ATOM 10286 N N . HIS B 1 556 ? -6.066 -17.797 3.641 1 97.25 556 HIS B N 1
ATOM 10287 C CA . HIS B 1 556 ? -5.023 -17.828 2.619 1 97.25 556 HIS B CA 1
ATOM 10288 C C . HIS B 1 556 ? -3.645 -17.625 3.234 1 97.25 556 HIS B C 1
ATOM 10290 O O . HIS B 1 556 ? -3.346 -16.531 3.746 1 97.25 556 HIS B O 1
ATOM 10296 N N . ILE B 1 557 ? -2.836 -18.609 3.133 1 97.06 557 ILE B N 1
ATOM 10297 C CA . ILE B 1 557 ? -1.513 -18.531 3.742 1 97.06 557 ILE B CA 1
ATOM 10298 C C . ILE B 1 557 ? -0.44 -18.75 2.68 1 97.06 557 ILE B C 1
ATOM 10300 O O . ILE B 1 557 ? -0.432 -19.797 2.014 1 97.06 557 ILE B O 1
ATOM 10304 N N . TYR B 1 558 ? 0.416 -17.781 2.561 1 97.56 558 TYR B N 1
ATOM 10305 C CA . TYR B 1 558 ? 1.5 -17.828 1.586 1 97.56 558 TYR B CA 1
ATOM 10306 C C . TYR B 1 558 ? 2.852 -17.938 2.277 1 97.56 558 TYR B C 1
ATOM 10308 O O . TYR B 1 558 ? 3.072 -17.344 3.332 1 97.56 558 TYR B O 1
ATOM 10316 N N . ASN B 1 559 ? 3.703 -18.672 1.694 1 98.19 559 ASN B N 1
ATOM 10317 C CA . ASN B 1 559 ? 5.086 -18.734 2.152 1 98.19 559 ASN B CA 1
ATOM 10318 C C . ASN B 1 559 ? 6.062 -18.391 1.031 1 98.19 559 ASN B C 1
ATOM 10320 O O . ASN B 1 559 ? 5.973 -18.938 -0.07 1 98.19 559 ASN B O 1
ATOM 10324 N N . PHE B 1 560 ? 6.941 -17.5 1.312 1 98.69 560 PHE B N 1
ATOM 10325 C CA . PHE B 1 560 ? 7.996 -17.125 0.378 1 98.69 560 PHE B CA 1
ATOM 10326 C C . PHE B 1 560 ? 9.344 -17.656 0.843 1 98.69 560 PHE B C 1
ATOM 10328 O O . PHE B 1 560 ? 9.758 -17.422 1.979 1 98.69 560 PHE B O 1
ATOM 10335 N N . ARG B 1 561 ? 9.992 -18.406 -0.009 1 98.75 561 ARG B N 1
ATOM 10336 C CA . ARG B 1 561 ? 11.375 -18.828 0.234 1 98.75 561 ARG B CA 1
ATOM 10337 C C . ARG B 1 561 ? 12.359 -17.766 -0.236 1 98.75 561 ARG B C 1
ATOM 10339 O O . ARG B 1 561 ? 12.414 -17.438 -1.425 1 98.75 561 ARG B O 1
ATOM 10346 N N . LEU B 1 562 ? 13.102 -17.234 0.655 1 98.88 562 LEU B N 1
ATOM 10347 C CA . LEU B 1 562 ? 14.031 -16.141 0.379 1 98.88 562 LEU B CA 1
ATOM 10348 C C . LEU B 1 562 ? 15.453 -16.516 0.802 1 98.88 562 LEU B C 1
ATOM 10350 O O . LEU B 1 562 ? 15.805 -16.406 1.978 1 98.88 562 LEU B O 1
ATOM 10354 N N . ASP B 1 563 ? 16.203 -16.906 -0.149 1 98.75 563 ASP B N 1
ATOM 10355 C CA . ASP B 1 563 ? 17.625 -17.172 0.091 1 98.75 563 ASP B CA 1
ATOM 10356 C C . ASP B 1 563 ? 18.453 -15.891 0.028 1 98.75 563 ASP B C 1
ATOM 10358 O O . ASP B 1 563 ? 19.109 -15.617 -0.977 1 98.75 563 ASP B O 1
ATOM 10362 N N . LEU B 1 564 ? 18.484 -15.219 1.116 1 98.62 564 LEU B N 1
ATOM 10363 C CA . LEU B 1 564 ? 19.188 -13.938 1.187 1 98.62 564 LEU B CA 1
ATOM 10364 C C . LEU B 1 564 ? 20.688 -14.148 1.34 1 98.62 564 LEU B C 1
ATOM 10366 O O . LEU B 1 564 ? 21.125 -15.062 2.039 1 98.62 564 LEU B O 1
ATOM 10370 N N . ASP B 1 565 ? 21.406 -13.391 0.693 1 98.81 565 ASP B N 1
ATOM 10371 C CA . ASP B 1 565 ? 22.844 -13.258 0.846 1 98.81 565 ASP B CA 1
ATOM 10372 C C . ASP B 1 565 ? 23.25 -11.797 1.046 1 98.81 565 ASP B C 1
ATOM 10374 O O . ASP B 1 565 ? 23.719 -11.141 0.114 1 98.81 565 ASP B O 1
ATOM 10378 N N . VAL B 1 566 ? 23.094 -11.32 2.215 1 98.81 566 VAL B N 1
ATOM 10379 C CA . VAL B 1 566 ? 23.344 -9.922 2.527 1 98.81 566 VAL B CA 1
ATOM 10380 C C . VAL B 1 566 ? 24.859 -9.656 2.531 1 98.81 566 VAL B C 1
ATOM 10382 O O . VAL B 1 566 ? 25.531 -9.875 3.541 1 98.81 566 VAL B O 1
ATOM 10385 N N . ASP B 1 567 ? 25.359 -9.094 1.441 1 98.56 567 ASP B N 1
ATOM 10386 C CA . ASP B 1 567 ? 26.781 -8.867 1.202 1 98.56 567 ASP B CA 1
ATOM 10387 C C . ASP B 1 567 ? 27.578 -10.148 1.415 1 98.56 567 ASP B C 1
ATOM 10389 O O . ASP B 1 567 ? 28.688 -10.109 1.96 1 98.56 567 ASP B O 1
ATOM 10393 N N . GLY B 1 568 ? 27 -11.219 1.161 1 98.31 568 GLY B N 1
ATOM 10394 C CA . GLY B 1 568 ? 27.641 -12.516 1.303 1 98.31 568 GLY B CA 1
ATOM 10395 C C . GLY B 1 568 ? 26.719 -13.57 1.881 1 98.31 568 GLY B C 1
ATOM 10396 O O . GLY B 1 568 ? 25.594 -13.266 2.289 1 98.31 568 GLY B O 1
ATOM 10397 N N . GLU B 1 569 ? 27.188 -14.82 1.914 1 98.06 569 GLU B N 1
ATOM 10398 C CA . GLU B 1 569 ? 26.344 -15.945 2.305 1 98.06 569 GLU B CA 1
ATOM 10399 C C . GLU B 1 569 ? 26.312 -16.109 3.822 1 98.06 569 GLU B C 1
ATOM 10401 O O . GLU B 1 569 ? 25.391 -16.719 4.367 1 98.06 569 GLU B O 1
ATOM 10406 N N . ASN B 1 570 ? 27.344 -15.664 4.527 1 98 570 ASN B N 1
ATOM 10407 C CA . ASN B 1 570 ? 27.438 -15.828 5.973 1 98 570 ASN B CA 1
ATOM 10408 C C . ASN B 1 570 ? 26.656 -14.742 6.711 1 98 570 ASN B C 1
ATOM 10410 O O . ASN B 1 570 ? 27.141 -13.617 6.867 1 98 570 ASN B O 1
ATOM 10414 N N . ASN B 1 571 ? 25.484 -15.125 7.223 1 98.62 571 ASN B N 1
ATOM 10415 C CA . ASN B 1 571 ? 24.609 -14.195 7.91 1 98.62 571 ASN B CA 1
ATOM 10416 C C . ASN B 1 571 ? 24.125 -14.758 9.25 1 98.62 571 ASN B C 1
ATOM 10418 O O . ASN B 1 571 ? 24.312 -15.945 9.523 1 98.62 571 ASN B O 1
ATOM 10422 N N . SER B 1 572 ? 23.594 -13.922 10.078 1 98.75 572 SER B N 1
ATOM 10423 C CA . SER B 1 572 ? 22.984 -14.273 11.352 1 98.75 572 SER B CA 1
ATOM 10424 C C . SER B 1 572 ? 21.625 -13.609 11.516 1 98.75 572 SER B C 1
ATOM 10426 O O . SER B 1 572 ? 21.406 -12.5 11.008 1 98.75 572 SER B O 1
ATOM 10428 N N . LEU B 1 573 ? 20.703 -14.328 12.172 1 98.62 573 LEU B N 1
ATOM 10429 C CA . LEU B 1 573 ? 19.406 -13.734 12.5 1 98.62 573 LEU B CA 1
ATOM 10430 C C . LEU B 1 573 ? 19.484 -12.922 13.789 1 98.62 573 LEU B C 1
ATOM 10432 O O . LEU B 1 573 ? 19.938 -13.43 14.82 1 98.62 573 LEU B O 1
ATOM 10436 N N . VAL B 1 574 ? 19.078 -11.672 13.695 1 98.44 574 VAL B N 1
ATOM 10437 C CA . VAL B 1 574 ? 19.188 -10.742 14.812 1 98.44 574 VAL B CA 1
ATOM 10438 C C . VAL B 1 574 ? 17.828 -10.125 15.102 1 98.44 574 VAL B C 1
ATOM 10440 O O . VAL B 1 574 ? 17.062 -9.828 14.18 1 98.44 574 VAL B O 1
ATOM 10443 N N . ALA B 1 575 ? 17.5 -10.031 16.375 1 97.38 575 ALA B N 1
ATOM 10444 C CA . ALA B 1 575 ? 16.281 -9.375 16.812 1 97.38 575 ALA B CA 1
ATOM 10445 C C . ALA B 1 575 ? 16.578 -8.055 17.5 1 97.38 575 ALA B C 1
ATOM 10447 O O . ALA B 1 575 ? 17.562 -7.945 18.25 1 97.38 575 ALA B O 1
ATOM 10448 N N . MET B 1 576 ? 15.781 -7.047 17.25 1 96.81 576 MET B N 1
ATOM 10449 C CA . MET B 1 576 ? 15.805 -5.758 17.938 1 96.81 576 MET B CA 1
ATOM 10450 C C . MET B 1 576 ? 14.414 -5.379 18.438 1 96.81 576 MET B C 1
ATOM 10452 O O . MET B 1 576 ? 13.484 -5.219 17.641 1 96.81 576 MET B O 1
ATOM 10456 N N . ASP B 1 577 ? 14.25 -5.188 19.688 1 94.88 577 ASP B N 1
ATOM 10457 C CA . ASP B 1 577 ? 12.961 -4.836 20.281 1 94.88 577 ASP B CA 1
ATOM 10458 C C . ASP B 1 577 ? 13.023 -3.461 20.938 1 94.88 577 ASP B C 1
ATOM 10460 O O . ASP B 1 577 ? 13.805 -3.242 21.859 1 94.88 577 ASP B O 1
ATOM 10464 N N . PRO B 1 578 ? 12.211 -2.521 20.453 1 94.94 578 PRO B N 1
ATOM 10465 C CA . PRO B 1 578 ? 12.062 -1.313 21.266 1 94.94 578 PRO B CA 1
ATOM 10466 C C . PRO B 1 578 ? 11.445 -1.601 22.641 1 94.94 578 PRO B C 1
ATOM 10468 O O . PRO B 1 578 ? 10.438 -2.299 22.734 1 94.94 578 PRO B O 1
ATOM 10471 N N . VAL B 1 579 ? 12.062 -1.07 23.672 1 95.44 579 VAL B N 1
ATOM 10472 C CA . VAL B 1 579 ? 11.602 -1.349 25.031 1 95.44 579 VAL B CA 1
ATOM 10473 C C . VAL B 1 579 ? 11.656 -0.072 25.859 1 95.44 579 VAL B C 1
ATOM 10475 O O . VAL B 1 579 ? 12.414 0.851 25.547 1 95.44 579 VAL B O 1
ATOM 10478 N N . VAL B 1 580 ? 10.812 -0.035 26.844 1 96.31 580 VAL B N 1
ATOM 10479 C CA . VAL B 1 580 ? 10.828 1.015 27.859 1 96.31 580 VAL B CA 1
ATOM 10480 C C . VAL B 1 580 ? 11.719 0.589 29.031 1 96.31 580 VAL B C 1
ATOM 10482 O O . VAL B 1 580 ? 11.539 -0.495 29.594 1 96.31 580 VAL B O 1
ATOM 10485 N N . LYS B 1 581 ? 12.719 1.401 29.328 1 97.12 581 LYS B N 1
ATOM 10486 C CA . LYS B 1 581 ? 13.57 1.153 30.484 1 97.12 581 LYS B CA 1
ATOM 10487 C C . LYS B 1 581 ? 13.539 2.336 31.453 1 97.12 581 LYS B C 1
ATOM 10489 O O . LYS B 1 581 ? 13.289 3.471 31.047 1 97.12 581 LYS B O 1
ATOM 10494 N N . PRO B 1 582 ? 13.836 2.068 32.719 1 96.62 582 PRO B N 1
ATOM 10495 C CA . PRO B 1 582 ? 13.906 3.184 33.656 1 96.62 582 PRO B CA 1
ATOM 10496 C C . PRO B 1 582 ? 15.031 4.168 33.344 1 96.62 582 PRO B C 1
ATOM 10498 O O . PRO B 1 582 ? 16.109 3.754 32.906 1 96.62 582 PRO B O 1
ATOM 10501 N N . ASN B 1 583 ? 14.695 5.398 33.531 1 96.44 583 ASN B N 1
ATOM 10502 C CA . ASN B 1 583 ? 15.727 6.422 33.406 1 96.44 583 ASN B CA 1
ATOM 10503 C C . ASN B 1 583 ? 16.609 6.473 34.656 1 96.44 583 ASN B C 1
ATOM 10505 O O . ASN B 1 583 ? 16.125 6.711 35.75 1 96.44 583 ASN B O 1
ATOM 10509 N N . THR B 1 584 ? 17.891 6.316 34.469 1 91.31 584 THR B N 1
ATOM 10510 C CA . THR B 1 584 ? 18.828 6.348 35.594 1 91.31 584 THR B CA 1
ATOM 10511 C C . THR B 1 584 ? 19.781 7.531 35.469 1 91.31 584 THR B C 1
ATOM 10513 O O . THR B 1 584 ? 20.719 7.672 36.25 1 91.31 584 THR B O 1
ATOM 10516 N N . ALA B 1 585 ? 19.641 8.352 34.531 1 87.31 585 ALA B N 1
ATOM 10517 C CA . ALA B 1 585 ? 20.562 9.445 34.219 1 87.31 585 ALA B CA 1
ATOM 10518 C C . ALA B 1 585 ? 20.109 10.734 34.906 1 87.31 585 ALA B C 1
ATOM 10520 O O . ALA B 1 585 ? 20.828 11.734 34.906 1 87.31 585 ALA B O 1
ATOM 10521 N N . GLY B 1 586 ? 18.938 10.742 35.594 1 88.12 586 GLY B N 1
ATOM 10522 C CA . GLY B 1 586 ? 18.406 11.938 36.219 1 88.12 586 GLY B CA 1
ATOM 10523 C C . GLY B 1 586 ? 17.516 12.758 35.281 1 88.12 586 GLY B C 1
ATOM 10524 O O . GLY B 1 586 ? 17.266 12.352 34.156 1 88.12 586 GLY B O 1
ATOM 10525 N N . GLY B 1 587 ? 17.016 13.906 35.844 1 90.94 587 GLY B N 1
ATOM 10526 C CA . GLY B 1 587 ? 16.141 14.766 35.062 1 90.94 587 GLY B CA 1
ATOM 10527 C C . GLY B 1 587 ? 14.672 14.461 35.281 1 90.94 587 GLY B C 1
ATOM 10528 O O . GLY B 1 587 ? 14.32 13.656 36.156 1 90.94 587 GLY B O 1
ATOM 10529 N N . PRO B 1 588 ? 13.891 15.086 34.438 1 93.94 588 PRO B N 1
ATOM 10530 C CA . PRO B 1 588 ? 12.445 15.039 34.688 1 93.94 588 PRO B CA 1
ATOM 10531 C C . PRO B 1 588 ? 11.812 13.742 34.188 1 93.94 588 PRO B C 1
ATOM 10533 O O . PRO B 1 588 ? 10.719 13.375 34.656 1 93.94 588 PRO B O 1
ATOM 10536 N N . ARG B 1 589 ? 12.391 13.016 33.312 1 95.31 589 ARG B N 1
ATOM 10537 C CA . ARG B 1 589 ? 11.836 11.781 32.781 1 95.31 589 ARG B CA 1
ATOM 10538 C C . ARG B 1 589 ? 12.07 10.617 33.719 1 95.31 589 ARG B C 1
ATOM 10540 O O . ARG B 1 589 ? 13.109 10.539 34.375 1 95.31 589 ARG B O 1
ATOM 10547 N N . THR B 1 590 ? 11.062 9.711 33.688 1 95.62 590 THR B N 1
ATOM 10548 C CA . THR B 1 590 ? 11.227 8.531 34.531 1 95.62 590 THR B CA 1
ATOM 10549 C C . THR B 1 590 ? 11.625 7.316 33.688 1 95.62 590 THR B C 1
ATOM 10551 O O . THR B 1 590 ? 12.086 6.312 34.25 1 95.62 590 THR B O 1
ATOM 10554 N N . SER B 1 591 ? 11.406 7.414 32.438 1 96.38 591 SER B N 1
ATOM 10555 C CA . SER B 1 591 ? 11.695 6.277 31.562 1 96.38 591 SER B CA 1
ATOM 10556 C C . SER B 1 591 ? 12.414 6.723 30.297 1 96.38 591 SER B C 1
ATOM 10558 O O . SER B 1 591 ? 12.531 7.918 30.031 1 96.38 591 SER B O 1
ATOM 10560 N N . THR B 1 592 ? 12.992 5.734 29.594 1 96.94 592 THR B N 1
ATOM 10561 C CA . THR B 1 592 ? 13.672 5.922 28.328 1 96.94 592 THR B CA 1
ATOM 10562 C C . THR B 1 592 ? 13.195 4.895 27.297 1 96.94 592 THR B C 1
ATOM 10564 O O . THR B 1 592 ? 12.617 3.871 27.672 1 96.94 592 THR B O 1
ATOM 10567 N N . MET B 1 593 ? 13.336 5.238 26.016 1 96.56 593 MET B N 1
ATOM 10568 C CA . MET B 1 593 ? 13.172 4.262 24.938 1 96.56 593 MET B CA 1
ATOM 10569 C C . MET B 1 593 ? 14.523 3.703 24.5 1 96.56 593 MET B C 1
ATOM 10571 O O . MET B 1 593 ? 15.391 4.449 24.047 1 96.56 593 MET B O 1
ATOM 10575 N N . GLN B 1 594 ? 14.688 2.479 24.625 1 97.06 594 GLN B N 1
ATOM 10576 C CA . GLN B 1 594 ? 15.898 1.787 24.219 1 97.06 594 GLN B CA 1
ATOM 10577 C C . GLN B 1 594 ? 15.586 0.61 23.297 1 97.06 594 GLN B C 1
ATOM 10579 O O . GLN B 1 594 ? 14.414 0.346 23 1 97.06 594 GLN B O 1
ATOM 10584 N N . VAL B 1 595 ? 16.609 0.047 22.703 1 96.56 595 VAL B N 1
ATOM 10585 C CA . VAL B 1 595 ? 16.453 -1.117 21.844 1 96.56 595 VAL B CA 1
ATOM 10586 C C . VAL B 1 595 ? 17.25 -2.291 22.406 1 96.56 595 VAL B C 1
ATOM 10588 O O . VAL B 1 595 ? 18.453 -2.176 22.625 1 96.56 595 VAL B O 1
ATOM 10591 N N . ASN B 1 596 ? 16.562 -3.363 22.703 1 96.5 596 ASN B N 1
ATOM 10592 C CA . ASN B 1 596 ? 17.234 -4.605 23.062 1 96.5 596 ASN B CA 1
ATOM 10593 C C . ASN B 1 596 ? 17.578 -5.434 21.828 1 96.5 596 ASN B C 1
ATOM 10595 O O . ASN B 1 596 ? 16.703 -5.879 21.094 1 96.5 596 ASN B O 1
ATOM 10599 N N . GLN B 1 597 ? 18.828 -5.625 21.656 1 96.69 597 GLN B N 1
ATOM 10600 C CA . GLN B 1 597 ? 19.297 -6.406 20.516 1 96.69 597 GLN B CA 1
ATOM 10601 C C . GLN B 1 597 ? 19.844 -7.758 20.953 1 96.69 597 GLN B C 1
ATOM 10603 O O . GLN B 1 597 ? 20.562 -7.848 21.953 1 96.69 597 GLN B O 1
ATOM 10608 N N . TYR B 1 598 ? 19.484 -8.852 20.312 1 97.06 598 TYR B N 1
ATOM 10609 C CA . TYR B 1 598 ? 20 -10.188 20.625 1 97.06 598 TYR B CA 1
ATOM 10610 C C . TYR B 1 598 ? 19.969 -11.078 19.391 1 97.06 598 TYR B C 1
ATOM 10612 O O . TYR B 1 598 ? 19.203 -10.828 18.438 1 97.06 598 TYR B O 1
ATOM 10620 N N . ASN B 1 599 ? 20.781 -12.094 19.375 1 97.31 599 ASN B N 1
ATOM 10621 C CA . ASN B 1 599 ? 20.844 -13.062 18.297 1 97.31 599 ASN B CA 1
ATOM 10622 C C . ASN B 1 599 ? 19.844 -14.203 18.516 1 97.31 599 ASN B C 1
ATOM 10624 O O . ASN B 1 599 ? 19.562 -14.57 19.656 1 97.31 599 ASN B O 1
ATOM 10628 N N . ILE B 1 600 ? 19.297 -14.633 17.438 1 98 600 ILE B N 1
ATOM 10629 C CA . ILE B 1 600 ? 18.562 -15.891 17.406 1 98 600 ILE B CA 1
ATOM 10630 C C . ILE B 1 600 ? 19.406 -16.969 16.75 1 98 600 ILE B C 1
ATOM 10632 O O . ILE B 1 600 ? 19.516 -17.016 15.516 1 98 600 ILE B O 1
ATOM 10636 N N . GLY B 1 601 ? 19.891 -17.906 17.516 1 98.12 601 GLY B N 1
ATOM 10637 C CA . GLY B 1 601 ? 21.078 -18.625 17.109 1 98.12 601 GLY B CA 1
ATOM 10638 C C . GLY B 1 601 ? 20.781 -19.969 16.469 1 98.12 601 GLY B C 1
ATOM 10639 O O . GLY B 1 601 ? 21.688 -20.641 15.984 1 98.12 601 GLY B O 1
ATOM 10640 N N . ASN B 1 602 ? 19.516 -20.391 16.516 1 98.56 602 ASN B N 1
ATOM 10641 C CA . ASN B 1 602 ? 19.219 -21.703 15.953 1 98.56 602 ASN B CA 1
ATOM 10642 C C . ASN B 1 602 ? 17.859 -21.734 15.258 1 98.56 602 ASN B C 1
ATOM 10644 O O . ASN B 1 602 ? 17.047 -20.828 15.469 1 98.56 602 ASN B O 1
ATOM 10648 N N . GLU B 1 603 ? 17.594 -22.734 14.477 1 98.69 603 GLU B N 1
ATOM 10649 C CA . GLU B 1 603 ? 16.453 -22.812 13.57 1 98.69 603 GLU B CA 1
ATOM 10650 C C . GLU B 1 603 ? 15.141 -22.891 14.352 1 98.69 603 GLU B C 1
ATOM 10652 O O . GLU B 1 603 ? 14.141 -22.281 13.953 1 98.69 603 GLU B O 1
ATOM 10657 N N . GLN B 1 604 ? 15.062 -23.625 15.406 1 98.19 604 GLN B N 1
ATOM 10658 C CA . GLN B 1 604 ? 13.82 -23.797 16.141 1 98.19 604 GLN B CA 1
ATOM 10659 C C . GLN B 1 604 ? 13.406 -22.516 16.859 1 98.19 604 GLN B C 1
ATOM 10661 O O . GLN B 1 604 ? 12.219 -22.188 16.922 1 98.19 604 GLN B O 1
ATOM 10666 N N . ASP B 1 605 ? 14.406 -21.781 17.344 1 97.88 605 ASP B N 1
ATOM 10667 C CA . ASP B 1 605 ? 14.117 -20.484 17.953 1 97.88 605 ASP B CA 1
ATOM 10668 C C . ASP B 1 605 ? 13.711 -19.469 16.891 1 97.88 605 ASP B C 1
ATOM 10670 O O . ASP B 1 605 ? 12.992 -18.516 17.188 1 97.88 605 ASP B O 1
ATOM 10674 N N . ALA B 1 606 ? 14.195 -19.656 15.703 1 98 606 ALA B N 1
ATOM 10675 C CA . ALA B 1 606 ? 13.906 -18.734 14.602 1 98 606 ALA B CA 1
ATOM 10676 C C . ALA B 1 606 ? 12.453 -18.875 14.141 1 98 606 ALA B C 1
ATOM 10678 O O . ALA B 1 606 ? 11.891 -17.969 13.547 1 98 606 ALA B O 1
ATOM 10679 N N . ALA B 1 607 ? 11.867 -20.047 14.352 1 97.5 607 ALA B N 1
ATOM 10680 C CA . ALA B 1 607 ? 10.453 -20.234 14.039 1 97.5 607 ALA B CA 1
ATOM 10681 C C . ALA B 1 607 ? 9.562 -19.438 15 1 97.5 607 ALA B C 1
ATOM 10683 O O . ALA B 1 607 ? 9.391 -19.844 16.156 1 97.5 607 ALA B O 1
ATOM 10684 N N . GLN B 1 608 ? 8.992 -18.297 14.508 1 95.38 608 GLN B N 1
ATOM 10685 C CA . GLN B 1 608 ? 8.312 -17.406 15.43 1 95.38 608 GLN B CA 1
ATOM 10686 C C . GLN B 1 608 ? 7.047 -16.828 14.805 1 95.38 608 GLN B C 1
ATOM 10688 O O . GLN B 1 608 ? 6.945 -16.719 13.578 1 95.38 608 GLN B O 1
ATOM 10693 N N . LYS B 1 609 ? 6.09 -16.578 15.672 1 92.69 609 LYS B N 1
ATOM 10694 C CA . LYS B 1 609 ? 5.023 -15.664 15.281 1 92.69 609 LYS B CA 1
ATOM 10695 C C . LYS B 1 609 ? 5.527 -14.227 15.219 1 92.69 609 LYS B C 1
ATOM 10697 O O . LYS B 1 609 ? 6.48 -13.867 15.906 1 92.69 609 LYS B O 1
ATOM 10702 N N . PHE B 1 610 ? 5.059 -13.5 14.406 1 86.88 610 PHE B N 1
ATOM 10703 C CA . PHE B 1 610 ? 5.527 -12.148 14.141 1 86.88 610 PHE B CA 1
ATOM 10704 C C . PHE B 1 610 ? 4.605 -11.117 14.773 1 86.88 610 PHE B C 1
ATOM 10706 O O . PHE B 1 610 ? 3.381 -11.266 14.75 1 86.88 610 PHE B O 1
ATOM 10713 N N . ASP B 1 611 ? 5.234 -10.219 15.312 1 84.06 611 ASP B N 1
ATOM 10714 C CA . ASP B 1 611 ? 4.59 -9.016 15.836 1 84.06 611 ASP B CA 1
ATOM 10715 C C . ASP B 1 611 ? 5.066 -7.773 15.086 1 84.06 611 ASP B C 1
ATOM 10717 O O . ASP B 1 611 ? 6.27 -7.543 14.953 1 84.06 611 ASP B O 1
ATOM 10721 N N . PRO B 1 612 ? 4.105 -6.949 14.602 1 84.12 612 PRO B N 1
ATOM 10722 C CA . PRO B 1 612 ? 4.512 -5.801 13.781 1 84.12 612 PRO B CA 1
ATOM 10723 C C . PRO B 1 612 ? 5.305 -4.766 14.578 1 84.12 612 PRO B C 1
ATOM 10725 O O . PRO B 1 612 ? 5.887 -3.848 13.992 1 84.12 612 PRO B O 1
ATOM 10728 N N . GLY B 1 613 ? 5.445 -4.914 15.852 1 87.25 613 GLY B N 1
ATOM 10729 C CA . GLY B 1 613 ? 6.246 -4.012 16.656 1 87.25 613 GLY B CA 1
ATOM 10730 C C . GLY B 1 613 ? 7.684 -4.461 16.812 1 87.25 613 GLY B C 1
ATOM 10731 O O . GLY B 1 613 ? 8.508 -3.74 17.375 1 87.25 613 GLY B O 1
ATOM 10732 N N . THR B 1 614 ? 8.055 -5.594 16.25 1 89.19 614 THR B N 1
ATOM 10733 C CA . THR B 1 614 ? 9.406 -6.129 16.422 1 89.19 614 THR B CA 1
ATOM 10734 C C . THR B 1 614 ? 10.219 -5.957 15.148 1 89.19 614 THR B C 1
ATOM 10736 O O . THR B 1 614 ? 9.656 -5.82 14.062 1 89.19 614 THR B O 1
ATOM 10739 N N . ILE B 1 615 ? 11.523 -5.891 15.32 1 96.75 615 ILE B N 1
ATOM 10740 C CA . ILE B 1 615 ? 12.453 -5.793 14.195 1 96.75 615 ILE B CA 1
ATOM 10741 C C . ILE B 1 615 ? 13.273 -7.074 14.094 1 96.75 615 ILE B C 1
ATOM 10743 O O . ILE B 1 615 ? 13.922 -7.484 15.055 1 96.75 615 ILE B O 1
ATOM 10747 N N . ARG B 1 616 ? 13.219 -7.75 12.977 1 97.94 616 ARG B N 1
ATOM 10748 C CA . ARG B 1 616 ? 14.031 -8.93 12.688 1 97.94 616 ARG B CA 1
ATOM 10749 C C . ARG B 1 616 ? 14.961 -8.68 11.508 1 97.94 616 ARG B C 1
ATOM 10751 O O . ARG B 1 616 ? 14.531 -8.188 10.461 1 97.94 616 ARG B O 1
ATOM 10758 N N . LEU B 1 617 ? 16.219 -8.961 11.703 1 98.5 617 LEU B N 1
ATOM 10759 C CA . LEU B 1 617 ? 17.25 -8.68 10.703 1 98.5 617 LEU B CA 1
ATOM 10760 C C . LEU B 1 617 ? 17.984 -9.953 10.297 1 98.5 617 LEU B C 1
ATOM 10762 O O . LEU B 1 617 ? 18.234 -10.82 11.141 1 98.5 617 LEU B O 1
ATOM 10766 N N . LEU B 1 618 ? 18.234 -10.094 9.078 1 98.88 618 LEU B N 1
ATOM 10767 C CA . LEU B 1 618 ? 19.359 -10.922 8.664 1 98.88 618 LEU B CA 1
ATOM 10768 C C . LEU B 1 618 ? 20.609 -10.078 8.469 1 98.88 618 LEU B C 1
ATOM 10770 O O . LEU B 1 618 ? 20.656 -9.203 7.602 1 98.88 618 LEU B O 1
ATOM 10774 N N . SER B 1 619 ? 21.641 -10.391 9.273 1 98.75 619 SER B N 1
ATOM 10775 C CA . SER B 1 619 ? 22.797 -9.516 9.367 1 98.75 619 SER B CA 1
ATOM 10776 C C . SER B 1 619 ? 24.078 -10.242 8.953 1 98.75 619 SER B C 1
ATOM 10778 O O . SER B 1 619 ? 24.266 -11.414 9.289 1 98.75 619 SER B O 1
ATOM 10780 N N . ASN B 1 620 ? 24.938 -9.555 8.234 1 98.75 620 ASN B N 1
ATOM 10781 C CA . ASN B 1 620 ? 26.297 -10.031 7.984 1 98.75 620 ASN B CA 1
ATOM 10782 C C . ASN B 1 620 ? 27.266 -9.5 9.031 1 98.75 620 ASN B C 1
ATOM 10784 O O . ASN B 1 620 ? 27.656 -8.328 8.992 1 98.75 620 ASN B O 1
ATOM 10788 N N . PRO B 1 621 ? 27.688 -10.32 9.93 1 97.56 621 PRO B N 1
ATOM 10789 C CA . PRO B 1 621 ? 28.562 -9.836 11 1 97.56 621 PRO B CA 1
ATOM 10790 C C . PRO B 1 621 ? 29.984 -9.531 10.5 1 97.56 621 PRO B C 1
ATOM 10792 O O . PRO B 1 621 ? 30.781 -8.93 11.227 1 97.56 621 PRO B O 1
ATOM 10795 N N . ASN B 1 622 ? 30.281 -9.867 9.258 1 98.38 622 ASN B N 1
ATOM 10796 C CA . ASN B 1 622 ? 31.625 -9.703 8.727 1 98.38 622 ASN B CA 1
ATOM 10797 C C . ASN B 1 622 ? 31.75 -8.43 7.887 1 98.38 622 ASN B C 1
ATOM 10799 O O . ASN B 1 622 ? 32.844 -8.102 7.406 1 98.38 622 ASN B O 1
ATOM 10803 N N . LYS B 1 623 ? 30.734 -7.855 7.617 1 98.38 623 LYS B N 1
ATOM 10804 C CA . LYS B 1 623 ? 30.703 -6.621 6.836 1 98.38 623 LYS B CA 1
ATOM 10805 C C . LYS B 1 623 ? 30.016 -5.5 7.609 1 98.38 623 LYS B C 1
ATOM 10807 O O . LYS B 1 623 ? 28.969 -5.719 8.234 1 98.38 623 LYS B O 1
ATOM 10812 N N . GLU B 1 624 ? 30.594 -4.305 7.555 1 98.44 624 GLU B N 1
ATOM 10813 C CA . GLU B 1 624 ? 30.078 -3.15 8.281 1 98.44 624 GLU B CA 1
ATOM 10814 C C . GLU B 1 624 ? 29.875 -1.959 7.348 1 98.44 624 GLU B C 1
ATOM 10816 O O . GLU B 1 624 ? 30.531 -1.857 6.309 1 98.44 624 GLU B O 1
ATOM 10821 N N . ASN B 1 625 ? 28.891 -1.126 7.66 1 98.31 625 ASN B N 1
ATOM 10822 C CA . ASN B 1 625 ? 28.828 0.155 6.965 1 98.31 625 ASN B CA 1
ATOM 10823 C C . ASN B 1 625 ? 29.844 1.151 7.516 1 98.31 625 ASN B C 1
ATOM 10825 O O . ASN B 1 625 ? 30.672 0.794 8.344 1 98.31 625 ASN B O 1
ATOM 10829 N N . ARG B 1 626 ? 29.688 2.381 7.062 1 97.69 626 ARG B N 1
ATOM 10830 C CA . ARG B 1 626 ? 30.672 3.408 7.383 1 97.69 626 ARG B CA 1
ATOM 10831 C C . ARG B 1 626 ? 30.766 3.629 8.891 1 97.69 626 ARG B C 1
ATOM 10833 O O . ARG B 1 626 ? 31.844 3.934 9.414 1 97.69 626 ARG B O 1
ATOM 10840 N N . MET B 1 627 ? 29.766 3.365 9.664 1 98.44 627 MET B N 1
ATOM 10841 C CA . MET B 1 627 ? 29.688 3.652 11.094 1 98.44 627 MET B CA 1
ATOM 10842 C C . MET B 1 627 ? 30.062 2.42 11.914 1 98.44 627 MET B C 1
ATOM 10844 O O . MET B 1 627 ? 30.141 2.486 13.148 1 98.44 627 MET B O 1
ATOM 10848 N N . GLY B 1 628 ? 30.234 1.376 11.266 1 98.31 628 GLY B N 1
ATOM 10849 C CA . GLY B 1 628 ? 30.625 0.174 11.984 1 98.31 628 GLY B CA 1
ATOM 10850 C C . GLY B 1 628 ? 29.438 -0.705 12.359 1 98.31 628 GLY B C 1
ATOM 10851 O O . GLY B 1 628 ? 29.578 -1.642 13.148 1 98.31 628 GLY B O 1
ATOM 10852 N N . ASN B 1 629 ? 28.281 -0.423 11.883 1 98 629 ASN B N 1
ATOM 10853 C CA . ASN B 1 629 ? 27.141 -1.314 12.062 1 98 629 ASN B CA 1
ATOM 10854 C C . ASN B 1 629 ? 27.188 -2.492 11.094 1 98 629 ASN B C 1
ATOM 10856 O O . ASN B 1 629 ? 27.484 -2.318 9.914 1 98 629 ASN B O 1
ATOM 10860 N N . PRO B 1 630 ? 26.938 -3.721 11.602 1 98.38 630 PRO B N 1
ATOM 10861 C CA . PRO B 1 630 ? 26.812 -4.809 10.633 1 98.38 630 PRO B CA 1
ATOM 10862 C C . PRO B 1 630 ? 25.734 -4.535 9.586 1 98.38 630 PRO B C 1
ATOM 10864 O O . PRO B 1 630 ? 24.641 -4.055 9.922 1 98.38 630 PRO B O 1
ATOM 10867 N N . VAL B 1 631 ? 26.078 -4.809 8.352 1 98.75 631 VAL B N 1
ATOM 10868 C CA . VAL B 1 631 ? 25.094 -4.582 7.305 1 98.75 631 VAL B CA 1
ATOM 10869 C C . VAL B 1 631 ? 23.984 -5.625 7.406 1 98.75 631 VAL B C 1
ATOM 10871 O O . VAL B 1 631 ? 24.234 -6.793 7.711 1 98.75 631 VAL B O 1
ATOM 10874 N N . SER B 1 632 ? 22.719 -5.184 7.172 1 98.81 632 SER B N 1
ATOM 10875 C CA . SER B 1 632 ? 21.578 -6.078 7.402 1 98.81 632 SER B CA 1
ATOM 10876 C C . SER B 1 632 ? 20.422 -5.758 6.469 1 98.81 632 SER B C 1
ATOM 10878 O O . SER B 1 632 ? 20.406 -4.703 5.824 1 98.81 632 SER B O 1
ATOM 10880 N N . TYR B 1 633 ? 19.516 -6.68 6.344 1 98.81 633 TYR B N 1
ATOM 10881 C CA . TYR B 1 633 ? 18.156 -6.48 5.82 1 98.81 633 TYR B CA 1
ATOM 10882 C C . TYR B 1 633 ? 17.109 -6.859 6.859 1 98.81 633 TYR B C 1
ATOM 10884 O O . TYR B 1 633 ? 17.219 -7.902 7.512 1 98.81 633 TYR B O 1
ATOM 10892 N N . GLN B 1 634 ? 16.172 -5.973 6.988 1 98.38 634 GLN B N 1
ATOM 10893 C CA . GLN B 1 634 ? 15.031 -6.258 7.855 1 98.38 634 GLN B CA 1
ATOM 10894 C C . GLN B 1 634 ? 14.008 -7.141 7.148 1 98.38 634 GLN B C 1
ATOM 10896 O O . GLN B 1 634 ? 13.727 -6.941 5.965 1 98.38 634 GLN B O 1
ATOM 10901 N N . ILE B 1 635 ? 13.453 -8.086 7.898 1 98.19 635 ILE B N 1
ATOM 10902 C CA . ILE B 1 635 ? 12.414 -8.984 7.41 1 98.19 635 ILE B CA 1
ATOM 10903 C C . ILE B 1 635 ? 11.07 -8.602 8.031 1 98.19 635 ILE B C 1
ATOM 10905 O O . ILE B 1 635 ? 10.906 -8.648 9.25 1 98.19 635 ILE B O 1
ATOM 10909 N N . ILE B 1 636 ? 10.117 -8.234 7.184 1 96.88 636 ILE B N 1
ATOM 10910 C CA . ILE B 1 636 ? 8.789 -7.844 7.648 1 96.88 636 ILE B CA 1
ATOM 10911 C C . ILE B 1 636 ? 7.734 -8.758 7.031 1 96.88 636 ILE B C 1
ATOM 10913 O O . ILE B 1 636 ? 7.199 -8.469 5.961 1 96.88 636 ILE B O 1
ATOM 10917 N N . PRO B 1 637 ? 7.32 -9.734 7.77 1 95.88 637 PRO B N 1
ATOM 10918 C CA . PRO B 1 637 ? 6.387 -10.719 7.219 1 95.88 637 PRO B CA 1
ATOM 10919 C C . PRO B 1 637 ? 4.992 -10.141 6.977 1 95.88 637 PRO B C 1
ATOM 10921 O O . PRO B 1 637 ? 4.223 -10.688 6.188 1 95.88 637 PRO B O 1
ATOM 10924 N N . TYR B 1 638 ? 4.641 -9.117 7.684 1 93.06 638 TYR B N 1
ATOM 10925 C CA . TYR B 1 638 ? 3.367 -8.43 7.496 1 93.06 638 TYR B CA 1
ATOM 10926 C C . TYR B 1 638 ? 3.562 -6.918 7.484 1 93.06 638 TYR B C 1
ATOM 10928 O O . TYR B 1 638 ? 3.723 -6.297 8.539 1 93.06 638 TYR B O 1
ATOM 10936 N N . ALA B 1 639 ? 3.449 -6.426 6.336 1 91.94 639 ALA B N 1
ATOM 10937 C CA . ALA B 1 639 ? 3.568 -4.98 6.16 1 91.94 639 ALA B CA 1
ATOM 10938 C C . ALA B 1 639 ? 2.215 -4.352 5.832 1 91.94 639 ALA B C 1
ATOM 10940 O O . ALA B 1 639 ? 2.145 -3.191 5.422 1 91.94 639 ALA B O 1
ATOM 10941 N N . GLY B 1 640 ? 1.169 -5.164 5.906 1 91.5 640 GLY B N 1
ATOM 10942 C CA . GLY B 1 640 ? -0.175 -4.645 5.707 1 91.5 640 GLY B CA 1
ATOM 10943 C C . GLY B 1 640 ? -1.041 -5.547 4.852 1 91.5 640 GLY B C 1
ATOM 10944 O O . GLY B 1 640 ? -0.554 -6.523 4.277 1 91.5 640 GLY B O 1
ATOM 10945 N N . GLY B 1 641 ? -2.354 -5.156 4.824 1 92 641 GLY B N 1
ATOM 10946 C CA . GLY B 1 641 ? -3.336 -5.875 4.027 1 92 641 GLY B CA 1
ATOM 10947 C C . GLY B 1 641 ? -4.742 -5.32 4.172 1 92 641 GLY B C 1
ATOM 10948 O O . GLY B 1 641 ? -4.965 -4.379 4.938 1 92 641 GLY B O 1
ATOM 10949 N N . THR B 1 642 ? -5.617 -5.965 3.408 1 89.06 642 THR B N 1
ATOM 10950 C CA . THR B 1 642 ? -6.988 -5.473 3.367 1 89.06 642 THR B CA 1
ATOM 10951 C C . THR B 1 642 ? -7.918 -6.402 4.145 1 89.06 642 THR B C 1
ATOM 10953 O O . THR B 1 642 ? -9.055 -6.035 4.445 1 89.06 642 THR B O 1
ATOM 10956 N N . HIS B 1 643 ? -7.461 -7.582 4.535 1 86.62 643 HIS B N 1
ATOM 10957 C CA . HIS B 1 643 ? -8.156 -8.531 5.395 1 86.62 643 HIS B CA 1
ATOM 10958 C C . HIS B 1 643 ? -7.402 -8.742 6.703 1 86.62 643 HIS B C 1
ATOM 10960 O O . HIS B 1 643 ? -6.223 -8.406 6.805 1 86.62 643 HIS B O 1
ATOM 10966 N N . PRO B 1 644 ? -8.133 -9.32 7.664 1 88.06 644 PRO B N 1
ATOM 10967 C CA . PRO B 1 644 ? -7.391 -9.656 8.883 1 88.06 644 PRO B CA 1
ATOM 10968 C C . PRO B 1 644 ? -6.211 -10.586 8.609 1 88.06 644 PRO B C 1
ATOM 10970 O O . PRO B 1 644 ? -6.32 -11.508 7.793 1 88.06 644 PRO B O 1
ATOM 10973 N N . VAL B 1 645 ? -5.176 -10.289 9.258 1 90.06 645 VAL B N 1
ATOM 10974 C CA . VAL B 1 645 ? -3.971 -11.086 9.047 1 90.06 645 VAL B CA 1
ATOM 10975 C C . VAL B 1 645 ? -4.16 -12.477 9.641 1 90.06 645 VAL B C 1
ATOM 10977 O O . VAL B 1 645 ? -4.832 -12.641 10.664 1 90.06 645 VAL B O 1
ATOM 10980 N N . ALA B 1 646 ? -3.611 -13.414 8.961 1 89.75 646 ALA B N 1
ATOM 10981 C CA . ALA B 1 646 ? -3.48 -14.742 9.547 1 89.75 646 ALA B CA 1
ATOM 10982 C C . ALA B 1 646 ? -2.305 -14.805 10.516 1 89.75 646 ALA B C 1
ATOM 10984 O O . ALA B 1 646 ? -1.159 -15 10.102 1 89.75 646 ALA B O 1
ATOM 10985 N N . LYS B 1 647 ? -2.51 -14.844 11.812 1 87.94 647 LYS B N 1
ATOM 10986 C CA . LYS B 1 647 ? -1.449 -14.867 12.812 1 87.94 647 LYS B CA 1
ATOM 10987 C C . LYS B 1 647 ? -0.98 -16.297 13.086 1 87.94 647 LYS B C 1
ATOM 10989 O O . LYS B 1 647 ? -0.035 -16.516 13.852 1 87.94 647 LYS B O 1
ATOM 10994 N N . GLY B 1 648 ? -1.615 -17.141 12.43 1 89.44 648 GLY B N 1
ATOM 10995 C CA . GLY B 1 648 ? -1.418 -18.578 12.539 1 89.44 648 GLY B CA 1
ATOM 10996 C C . GLY B 1 648 ? -2.576 -19.391 11.984 1 89.44 648 GLY B C 1
ATOM 10997 O O . GLY B 1 648 ? -3.58 -18.828 11.547 1 89.44 648 GLY B O 1
ATOM 10998 N N . ALA B 1 649 ? -2.385 -20.672 12.062 1 89.5 649 ALA B N 1
ATOM 10999 C CA . ALA B 1 649 ? -3.447 -21.547 11.594 1 89.5 649 ALA B CA 1
ATOM 11000 C C . ALA B 1 649 ? -4.625 -21.547 12.562 1 89.5 649 ALA B C 1
ATOM 11002 O O . ALA B 1 649 ? -4.434 -21.562 13.781 1 89.5 649 ALA B O 1
ATOM 11003 N N . GLN B 1 650 ? -5.797 -21.484 12.078 1 92.06 650 GLN B N 1
ATOM 11004 C CA . GLN B 1 650 ? -7 -21.422 12.906 1 92.06 650 GLN B CA 1
ATOM 11005 C C . GLN B 1 650 ? -7.652 -22.812 13.008 1 92.06 650 GLN B C 1
ATOM 11007 O O . GLN B 1 650 ? -8.828 -22.969 12.688 1 92.06 650 GLN B O 1
ATOM 11012 N N . PHE B 1 651 ? -6.895 -23.719 13.555 1 92.81 651 PHE B N 1
ATOM 11013 C CA . PHE B 1 651 ? -7.344 -25.094 13.773 1 92.81 651 PHE B CA 1
ATOM 11014 C C . PHE B 1 651 ? -6.879 -25.609 15.133 1 92.81 651 PHE B C 1
ATOM 11016 O O . PHE B 1 651 ? -5.938 -25.062 15.711 1 92.81 651 PHE B O 1
ATOM 11023 N N . ALA B 1 652 ? -7.555 -26.594 15.555 1 94.38 652 ALA B N 1
ATOM 11024 C CA . ALA B 1 652 ? -7.109 -27.234 16.797 1 94.38 652 ALA B CA 1
ATOM 11025 C C . ALA B 1 652 ? -5.77 -27.938 16.594 1 94.38 652 ALA B C 1
ATOM 11027 O O . ALA B 1 652 ? -5.473 -28.422 15.508 1 94.38 652 ALA B O 1
ATOM 11028 N N . PRO B 1 653 ? -4.973 -28.062 17.656 1 90.44 653 PRO B N 1
ATOM 11029 C CA . PRO B 1 653 ? -3.631 -28.641 17.547 1 90.44 653 PRO B CA 1
ATOM 11030 C C . PRO B 1 653 ? -3.646 -30.094 17.094 1 90.44 653 PRO B C 1
ATOM 11032 O O . PRO B 1 653 ? -2.658 -30.594 16.531 1 90.44 653 PRO B O 1
ATOM 11035 N N . ASP B 1 654 ? -4.711 -30.781 17.297 1 91.56 654 ASP B N 1
ATOM 11036 C CA . ASP B 1 654 ? -4.746 -32.219 16.969 1 91.56 654 ASP B CA 1
ATOM 11037 C C . ASP B 1 654 ? -5.258 -32.438 15.539 1 91.56 654 ASP B C 1
ATOM 11039 O O . ASP B 1 654 ? -5.379 -33.562 15.094 1 91.56 654 ASP B O 1
ATOM 11043 N N . GLU B 1 655 ? -5.621 -31.359 14.828 1 92.81 655 GLU B N 1
ATOM 11044 C CA . GLU B 1 655 ? -6.008 -31.484 13.422 1 92.81 655 GLU B CA 1
ATOM 11045 C C . GLU B 1 655 ? -4.855 -32.031 12.586 1 92.81 655 GLU B C 1
ATOM 11047 O O . GLU B 1 655 ? -3.701 -31.625 12.773 1 92.81 655 GLU B O 1
ATOM 11052 N N . TRP B 1 656 ? -5.086 -32.844 11.633 1 89.69 656 TRP B N 1
ATOM 11053 C CA . TRP B 1 656 ? -4.059 -33.5 10.82 1 89.69 656 TRP B CA 1
ATOM 11054 C C . TRP B 1 656 ? -3.334 -32.5 9.945 1 89.69 656 TRP B C 1
ATOM 11056 O O . TRP B 1 656 ? -2.18 -32.688 9.57 1 89.69 656 TRP B O 1
ATOM 11066 N N . ILE B 1 657 ? -3.975 -31.438 9.672 1 89.12 657 ILE B N 1
ATOM 11067 C CA . ILE B 1 657 ? -3.336 -30.406 8.867 1 89.12 657 ILE B CA 1
ATOM 11068 C C . ILE B 1 657 ? -2.064 -29.922 9.562 1 89.12 657 ILE B C 1
ATOM 11070 O O . ILE B 1 657 ? -1.063 -29.625 8.906 1 89.12 657 ILE B O 1
ATOM 11074 N N . TYR B 1 658 ? -2.025 -29.875 10.883 1 85.69 658 TYR B N 1
ATOM 11075 C CA . TYR B 1 658 ? -0.867 -29.422 11.648 1 85.69 658 TYR B CA 1
ATOM 11076 C C . TYR B 1 658 ? 0.258 -30.453 11.586 1 85.69 658 TYR B C 1
ATOM 11078 O O . TYR B 1 658 ? 1.437 -30.094 11.641 1 85.69 658 TYR B O 1
ATOM 11086 N N . HIS B 1 659 ? -0.078 -31.609 11.445 1 87.12 659 HIS B N 1
ATOM 11087 C CA . HIS B 1 659 ? 0.918 -32.688 11.438 1 87.12 659 HIS B CA 1
ATOM 11088 C C . HIS B 1 659 ? 1.671 -32.719 10.109 1 87.12 659 HIS B C 1
ATOM 11090 O O . HIS B 1 659 ? 2.801 -33.219 10.047 1 87.12 659 HIS B O 1
ATOM 11096 N N . ARG B 1 660 ? 1.062 -32.156 9.18 1 90.88 660 ARG B N 1
ATOM 11097 C CA . ARG B 1 660 ? 1.627 -32.25 7.84 1 90.88 660 ARG B CA 1
ATOM 11098 C C . ARG B 1 660 ? 2.305 -30.938 7.441 1 90.88 660 ARG B C 1
ATOM 11100 O O . ARG B 1 660 ? 3.205 -30.922 6.598 1 90.88 660 ARG B O 1
ATOM 11107 N N . LEU B 1 661 ? 1.842 -29.859 8.062 1 93.69 661 LEU B N 1
ATOM 11108 C CA . LEU B 1 661 ? 2.246 -28.547 7.586 1 93.69 661 LEU B CA 1
ATOM 11109 C C . LEU B 1 661 ? 2.492 -27.594 8.758 1 93.69 661 LEU B C 1
ATOM 11111 O O . LEU B 1 661 ? 1.62 -26.797 9.109 1 93.69 661 LEU B O 1
ATOM 11115 N N . SER B 1 662 ? 3.684 -27.453 9.172 1 91.31 662 SER B N 1
ATOM 11116 C CA . SER B 1 662 ? 3.982 -26.641 10.344 1 91.31 662 SER B CA 1
ATOM 11117 C C . SER B 1 662 ? 4.172 -25.172 9.969 1 91.31 662 SER B C 1
ATOM 11119 O O . SER B 1 662 ? 4.02 -24.281 10.805 1 91.31 662 SER B O 1
ATOM 11121 N N . PHE B 1 663 ? 4.496 -24.891 8.766 1 93.44 663 PHE B N 1
ATOM 11122 C CA . PHE B 1 663 ? 4.891 -23.547 8.391 1 93.44 663 PHE B CA 1
ATOM 11123 C C . PHE B 1 663 ? 3.721 -22.578 8.531 1 93.44 663 PHE B C 1
ATOM 11125 O O . PHE B 1 663 ? 3.918 -21.375 8.648 1 93.44 663 PHE B O 1
ATOM 11132 N N . MET B 1 664 ? 2.475 -23.078 8.586 1 92.56 664 MET B N 1
ATOM 11133 C CA . MET B 1 664 ? 1.283 -22.234 8.555 1 92.56 664 MET B CA 1
ATOM 11134 C C . MET B 1 664 ? 1.126 -21.469 9.867 1 92.56 664 MET B C 1
ATOM 11136 O O . MET B 1 664 ? 0.411 -20.469 9.922 1 92.56 664 MET B O 1
ATOM 11140 N N . ASP B 1 665 ? 1.769 -21.938 10.875 1 92.94 665 ASP B N 1
ATOM 11141 C CA . ASP B 1 665 ? 1.475 -21.422 12.211 1 92.94 665 ASP B CA 1
ATOM 11142 C C . ASP B 1 665 ? 2.445 -20.297 12.594 1 92.94 665 ASP B C 1
ATOM 11144 O O . ASP B 1 665 ? 2.27 -19.641 13.625 1 92.94 665 ASP B O 1
ATOM 11148 N N . LYS B 1 666 ? 3.52 -20.234 11.836 1 95.19 666 LYS B N 1
ATOM 11149 C CA . LYS B 1 666 ? 4.527 -19.219 12.156 1 95.19 666 LYS B CA 1
ATOM 11150 C C . LYS B 1 666 ? 4.828 -18.344 10.945 1 95.19 666 LYS B C 1
ATOM 11152 O O . LYS B 1 666 ? 4.84 -18.828 9.812 1 95.19 666 LYS B O 1
ATOM 11157 N N . GLN B 1 667 ? 5.102 -17.078 11.25 1 96.69 667 GLN B N 1
ATOM 11158 C CA . GLN B 1 667 ? 5.301 -16.141 10.148 1 96.69 667 GLN B CA 1
ATOM 11159 C C . GLN B 1 667 ? 6.77 -16.078 9.75 1 96.69 667 GLN B C 1
ATOM 11161 O O . GLN B 1 667 ? 7.102 -15.594 8.664 1 96.69 667 GLN B O 1
ATOM 11166 N N . LEU B 1 668 ? 7.645 -16.5 10.617 1 97.75 668 LEU B N 1
ATOM 11167 C CA . LEU B 1 668 ? 9.07 -16.469 10.297 1 97.75 668 LEU B CA 1
ATOM 11168 C C . LEU B 1 668 ? 9.719 -17.828 10.578 1 97.75 668 LEU B C 1
ATOM 11170 O O . LEU B 1 668 ? 9.547 -18.391 11.664 1 97.75 668 LEU B O 1
ATOM 11174 N N . TRP B 1 669 ? 10.422 -18.344 9.648 1 98.12 669 TRP B N 1
ATOM 11175 C CA . TRP B 1 669 ? 11.344 -19.469 9.742 1 98.12 669 TRP B CA 1
ATOM 11176 C C . TRP B 1 669 ? 12.68 -19.125 9.102 1 98.12 669 TRP B C 1
ATOM 11178 O O . TRP B 1 669 ? 12.734 -18.375 8.117 1 98.12 669 TRP B O 1
ATOM 11188 N N . VAL B 1 670 ? 13.734 -19.594 9.672 1 98.69 670 VAL B N 1
ATOM 11189 C CA . VAL B 1 670 ? 15.062 -19.484 9.07 1 98.69 670 VAL B CA 1
ATOM 11190 C C . VAL B 1 670 ? 15.805 -20.812 9.203 1 98.69 670 VAL B C 1
ATOM 11192 O O . VAL B 1 670 ? 15.852 -21.391 10.289 1 98.69 670 VAL B O 1
ATOM 11195 N N . THR B 1 671 ? 16.328 -21.312 8.125 1 98.69 671 THR B N 1
ATOM 11196 C CA . THR B 1 671 ? 17.109 -22.547 8.141 1 98.69 671 THR B CA 1
ATOM 11197 C C . THR B 1 671 ? 18.469 -22.328 7.469 1 98.69 671 THR B C 1
ATOM 11199 O O . THR B 1 671 ? 18.672 -21.312 6.797 1 98.69 671 THR B O 1
ATOM 11202 N N . ARG B 1 672 ? 19.312 -23.312 7.672 1 98.31 672 ARG B N 1
ATOM 11203 C CA . ARG B 1 672 ? 20.547 -23.328 6.891 1 98.31 672 ARG B CA 1
ATOM 11204 C C . ARG B 1 672 ? 20.281 -23.75 5.449 1 98.31 672 ARG B C 1
ATOM 11206 O O . ARG B 1 672 ? 19.344 -24.516 5.184 1 98.31 672 ARG B O 1
ATOM 11213 N N . TYR B 1 673 ? 21.125 -23.234 4.617 1 98.44 673 TYR B N 1
ATOM 11214 C CA . TYR B 1 673 ? 20.969 -23.531 3.201 1 98.44 673 TYR B CA 1
ATOM 11215 C C . TYR B 1 673 ? 21.312 -25 2.916 1 98.44 673 TYR B C 1
ATOM 11217 O O . TYR B 1 673 ? 22.406 -25.453 3.248 1 98.44 673 TYR B O 1
ATOM 11225 N N . HIS B 1 674 ? 20.438 -25.672 2.422 1 97.75 674 HIS B N 1
ATOM 11226 C CA . HIS B 1 674 ? 20.594 -26.984 1.795 1 97.75 674 HIS B CA 1
ATOM 11227 C C . HIS B 1 674 ? 19.922 -27.016 0.421 1 97.75 674 HIS B C 1
ATOM 11229 O O . HIS B 1 674 ? 18.75 -26.656 0.284 1 97.75 674 HIS B O 1
ATOM 11235 N N . PRO B 1 675 ? 20.625 -27.406 -0.597 1 95.62 675 PRO B N 1
ATOM 11236 C CA . PRO B 1 675 ? 20.078 -27.344 -1.954 1 95.62 675 PRO B CA 1
ATOM 11237 C C . PRO B 1 675 ? 18.766 -28.078 -2.102 1 95.62 675 PRO B C 1
ATOM 11239 O O . PRO B 1 675 ? 17.922 -27.703 -2.93 1 95.62 675 PRO B O 1
ATOM 11242 N N . GLY B 1 676 ? 18.547 -29.078 -1.316 1 95.5 676 GLY B N 1
ATOM 11243 C CA . GLY B 1 676 ? 17.359 -29.891 -1.456 1 95.5 676 GLY B CA 1
ATOM 11244 C C . GLY B 1 676 ? 16.172 -29.375 -0.669 1 95.5 676 GLY B C 1
ATOM 11245 O O . GLY B 1 676 ? 15.047 -29.844 -0.836 1 95.5 676 GLY B O 1
ATOM 11246 N N . GLU B 1 677 ? 16.328 -28.391 0.239 1 97.69 677 GLU B N 1
ATOM 11247 C CA . GLU B 1 677 ? 15.242 -27.781 1.014 1 97.69 677 GLU B CA 1
ATOM 11248 C C . GLU B 1 677 ? 14.594 -26.625 0.247 1 97.69 677 GLU B C 1
ATOM 11250 O O . GLU B 1 677 ? 15.008 -25.484 0.371 1 97.69 677 GLU B O 1
ATOM 11255 N N . ARG B 1 678 ? 13.477 -27.016 -0.439 1 97.25 678 ARG B N 1
ATOM 11256 C CA . ARG B 1 678 ? 12.992 -26.062 -1.438 1 97.25 678 ARG B CA 1
ATOM 11257 C C . ARG B 1 678 ? 11.578 -25.609 -1.112 1 97.25 678 ARG B C 1
ATOM 11259 O O . ARG B 1 678 ? 11.172 -24.516 -1.5 1 97.25 678 ARG B O 1
ATOM 11266 N N . PHE B 1 679 ? 10.836 -26.406 -0.442 1 97.94 679 PHE B N 1
ATOM 11267 C CA . PHE B 1 679 ? 9.414 -26.125 -0.293 1 97.94 679 PHE B CA 1
ATOM 11268 C C . PHE B 1 679 ? 8.992 -26.234 1.167 1 97.94 679 PHE B C 1
ATOM 11270 O O . PHE B 1 679 ? 9.273 -27.234 1.828 1 97.94 679 PHE B O 1
ATOM 11277 N N . PRO B 1 680 ? 8.289 -25.188 1.648 1 97.75 680 PRO B N 1
ATOM 11278 C CA . PRO B 1 680 ? 7.867 -25.25 3.049 1 97.75 680 PRO B CA 1
ATOM 11279 C C . PRO B 1 680 ? 6.941 -26.422 3.346 1 97.75 680 PRO B C 1
ATOM 11281 O O . PRO B 1 680 ? 6.887 -26.906 4.48 1 97.75 680 PRO B O 1
ATOM 11284 N N . GLU B 1 681 ? 6.195 -26.891 2.359 1 96.44 681 GLU B N 1
ATOM 11285 C CA . GLU B 1 681 ? 5.242 -27.984 2.508 1 96.44 681 GLU B CA 1
ATOM 11286 C C . GLU B 1 681 ? 5.871 -29.312 2.113 1 96.44 681 GLU B C 1
ATOM 11288 O O . GLU B 1 681 ? 5.199 -30.359 2.121 1 96.44 681 GLU B O 1
ATOM 11293 N N . GLY B 1 682 ? 7.105 -29.344 1.727 1 96.25 682 GLY B N 1
ATOM 11294 C CA . GLY B 1 682 ? 7.766 -30.547 1.243 1 96.25 682 GLY B CA 1
ATOM 11295 C C . GLY B 1 682 ? 7.625 -30.75 -0.254 1 96.25 682 GLY B C 1
ATOM 11296 O O . GLY B 1 682 ? 6.816 -30.078 -0.9 1 96.25 682 GLY B O 1
ATOM 11297 N N . LYS B 1 683 ? 8.398 -31.641 -0.722 1 96.19 683 LYS B N 1
ATOM 11298 C CA . LYS B 1 683 ? 8.453 -31.844 -2.166 1 96.19 683 LYS B CA 1
ATOM 11299 C C . LYS B 1 683 ? 7.172 -32.5 -2.68 1 96.19 683 LYS B C 1
ATOM 11301 O O . LYS B 1 683 ? 6.707 -32.188 -3.773 1 96.19 683 LYS B O 1
ATOM 11306 N N . TYR B 1 684 ? 6.617 -33.406 -1.927 1 96.12 684 TYR B N 1
ATOM 11307 C CA . TYR B 1 684 ? 5.379 -34.094 -2.291 1 96.12 684 TYR B CA 1
ATOM 11308 C C . TYR B 1 684 ? 4.348 -34 -1.174 1 96.12 684 TYR B C 1
ATOM 11310 O O . TYR B 1 684 ? 4.074 -34.969 -0.477 1 96.12 684 TYR B O 1
ATOM 11318 N N . PRO B 1 685 ? 3.697 -32.875 -1.069 1 94.94 685 PRO B N 1
ATOM 11319 C CA . PRO B 1 685 ? 2.818 -32.625 0.079 1 94.94 685 PRO B CA 1
ATOM 11320 C C . PRO B 1 685 ? 1.455 -33.312 -0.072 1 94.94 685 PRO B C 1
ATOM 11322 O O . PRO B 1 685 ? 0.735 -33.469 0.915 1 94.94 685 PRO B O 1
ATOM 11325 N N . ASN B 1 686 ? 1.059 -33.656 -1.259 1 94 686 ASN B N 1
ATOM 11326 C CA . ASN B 1 686 ? -0.238 -34.281 -1.473 1 94 686 ASN B CA 1
ATOM 11327 C C . ASN B 1 686 ? -0.394 -35.531 -0.625 1 94 686 ASN B C 1
ATOM 11329 O O . ASN B 1 686 ? 0.385 -36.469 -0.761 1 94 686 ASN B O 1
ATOM 11333 N N . ARG B 1 687 ? -1.352 -35.531 0.281 1 93.06 687 ARG B N 1
ATOM 11334 C CA . ARG B 1 687 ? -1.73 -36.625 1.169 1 93.06 687 ARG B CA 1
ATOM 11335 C C . ARG B 1 687 ? -0.545 -37.094 2.014 1 93.06 687 ARG B C 1
ATOM 11337 O O . ARG B 1 687 ? -0.473 -38.25 2.414 1 93.06 687 ARG B O 1
ATOM 11344 N N . SER B 1 688 ? 0.41 -36.219 2.172 1 93.44 688 SER B N 1
ATOM 11345 C CA . SER B 1 688 ? 1.521 -36.594 3.049 1 93.44 688 SER B CA 1
ATOM 11346 C C . SER B 1 688 ? 1.034 -36.906 4.457 1 93.44 688 SER B C 1
ATOM 11348 O O . SER B 1 688 ? 0.079 -36.312 4.945 1 93.44 688 SER B O 1
ATOM 11350 N N . THR B 1 689 ? 1.771 -37.844 5.148 1 92.69 689 THR B N 1
ATOM 11351 C CA . THR B 1 689 ? 1.357 -38.312 6.477 1 92.69 689 THR B CA 1
ATOM 11352 C C . THR B 1 689 ? 2.117 -37.531 7.562 1 92.69 689 THR B C 1
ATOM 11354 O O . THR B 1 689 ? 1.789 -37.656 8.742 1 92.69 689 THR B O 1
ATOM 11357 N N . HIS B 1 690 ? 3.121 -36.844 7.238 1 93.88 690 HIS B N 1
ATOM 11358 C CA . HIS B 1 690 ? 3.938 -36.062 8.164 1 93.88 690 HIS B CA 1
ATOM 11359 C C . HIS B 1 690 ? 4.551 -34.844 7.469 1 93.88 690 HIS B C 1
ATOM 11361 O O . HIS B 1 690 ? 4.422 -34.688 6.254 1 93.88 690 HIS B O 1
ATOM 11367 N N . ASP B 1 691 ? 5.047 -34 8.219 1 95.5 691 ASP B N 1
ATOM 11368 C CA . ASP B 1 691 ? 5.664 -32.812 7.688 1 95.5 691 ASP B CA 1
ATOM 11369 C C . ASP B 1 691 ? 7.023 -33.125 7.059 1 95.5 691 ASP B C 1
ATOM 11371 O O . ASP B 1 691 ? 7.977 -33.438 7.766 1 95.5 691 ASP B O 1
ATOM 11375 N N . THR B 1 692 ? 7.121 -32.969 5.77 1 95.94 692 THR B N 1
ATOM 11376 C CA . THR B 1 692 ? 8.375 -33.188 5.059 1 95.94 692 THR B CA 1
ATOM 11377 C C . THR B 1 692 ? 8.984 -31.875 4.582 1 95.94 692 THR B C 1
ATOM 11379 O O . THR B 1 692 ? 9.898 -31.875 3.762 1 95.94 692 THR B O 1
ATOM 11382 N N . GLY B 1 693 ? 8.438 -30.766 5.008 1 96.94 693 GLY B N 1
ATOM 11383 C CA . GLY B 1 693 ? 8.953 -29.438 4.691 1 96.94 693 GLY B CA 1
ATOM 11384 C C . GLY B 1 693 ? 9.664 -28.781 5.859 1 96.94 693 GLY B C 1
ATOM 11385 O O . GLY B 1 693 ? 10.586 -29.359 6.441 1 96.94 693 GLY B O 1
ATOM 11386 N N . LEU B 1 694 ? 9.18 -27.672 6.289 1 97.44 694 LEU B N 1
ATOM 11387 C CA . LEU B 1 694 ? 9.883 -26.844 7.262 1 97.44 694 LEU B CA 1
ATOM 11388 C C . LEU B 1 694 ? 9.953 -27.531 8.617 1 97.44 694 LEU B C 1
ATOM 11390 O O . LEU B 1 694 ? 10.898 -27.312 9.383 1 97.44 694 LEU B O 1
ATOM 11394 N N . GLY B 1 695 ? 8.891 -28.297 8.922 1 96.5 695 GLY B N 1
ATOM 11395 C CA . GLY B 1 695 ? 9.016 -29.094 10.125 1 96.5 695 GLY B CA 1
ATOM 11396 C C . GLY B 1 695 ? 10.219 -30.016 10.109 1 96.5 695 GLY B C 1
ATOM 11397 O O . GLY B 1 695 ? 10.961 -30.109 11.094 1 96.5 695 GLY B O 1
ATOM 11398 N N . GLN B 1 696 ? 10.375 -30.672 9.047 1 97 696 GLN B N 1
ATOM 11399 C CA . GLN B 1 696 ? 11.523 -31.562 8.891 1 97 696 GLN B CA 1
ATOM 11400 C C . GLN B 1 696 ? 12.812 -30.766 8.742 1 97 696 GLN B C 1
ATOM 11402 O O . GLN B 1 696 ? 13.836 -31.125 9.328 1 97 696 GLN B O 1
ATOM 11407 N N . TYR B 1 697 ? 12.805 -29.672 7.934 1 98.25 697 TYR B N 1
ATOM 11408 C CA . TYR B 1 697 ? 14 -28.891 7.652 1 98.25 697 TYR B CA 1
ATOM 11409 C C . TYR B 1 697 ? 14.586 -28.312 8.93 1 98.25 697 TYR B C 1
ATOM 11411 O O . TYR B 1 697 ? 15.789 -28.047 9.008 1 98.25 697 TYR B O 1
ATOM 11419 N N . SER B 1 698 ? 13.789 -28.047 9.922 1 97.88 698 SER B N 1
ATOM 11420 C CA . SER B 1 698 ? 14.242 -27.391 11.141 1 97.88 698 SER B CA 1
ATOM 11421 C C . SER B 1 698 ? 14.445 -28.391 12.273 1 97.88 698 SER B C 1
ATOM 11423 O O . SER B 1 698 ? 14.82 -28.016 13.383 1 97.88 698 SER B O 1
ATOM 11425 N N . LYS B 1 699 ? 14.188 -29.609 12.055 1 97.19 699 LYS B N 1
ATOM 11426 C CA . LYS B 1 699 ? 14.188 -30.625 13.102 1 97.19 699 LYS B CA 1
ATOM 11427 C C . LYS B 1 699 ? 15.586 -30.812 13.688 1 97.19 699 LYS B C 1
ATOM 11429 O O . LYS B 1 699 ? 15.734 -31.047 14.883 1 97.19 699 LYS B O 1
ATOM 11434 N N . ASP B 1 700 ? 16.562 -30.734 12.859 1 97.69 700 ASP B N 1
ATOM 11435 C CA . ASP B 1 700 ? 17.938 -30.922 13.328 1 97.69 700 ASP B CA 1
ATOM 11436 C C . ASP B 1 700 ? 18.453 -29.672 14.039 1 97.69 700 ASP B C 1
ATOM 11438 O O . ASP B 1 700 ? 19.516 -29.703 14.664 1 97.69 700 ASP B O 1
ATOM 11442 N N . ASN B 1 701 ? 17.75 -28.562 13.977 1 98.5 701 ASN B N 1
ATOM 11443 C CA . ASN B 1 701 ? 17.969 -27.344 14.75 1 98.5 701 ASN B CA 1
ATOM 11444 C C . ASN B 1 701 ? 19.375 -26.812 14.57 1 98.5 701 ASN B C 1
ATOM 11446 O O . ASN B 1 701 ? 20.062 -26.516 15.547 1 98.5 701 ASN B O 1
ATOM 11450 N N . GLU B 1 702 ? 19.859 -26.719 13.375 1 98.62 702 GLU B N 1
ATOM 11451 C CA . GLU B 1 702 ? 21.203 -26.234 13.07 1 98.62 702 GLU B CA 1
ATOM 11452 C C . GLU B 1 702 ? 21.391 -24.797 13.555 1 98.62 702 GLU B C 1
ATOM 11454 O O . GLU B 1 702 ? 20.422 -24.062 13.703 1 98.62 702 GLU B O 1
ATOM 11459 N N . SER B 1 703 ? 22.719 -24.484 13.766 1 98.44 703 SER B N 1
ATOM 11460 C CA . SER B 1 703 ? 23.062 -23.125 14.164 1 98.44 703 SER B CA 1
ATOM 11461 C C . SER B 1 703 ? 22.844 -22.141 13.023 1 98.44 703 SER B C 1
ATOM 11463 O O . SER B 1 703 ? 23.109 -22.453 11.859 1 98.44 703 SER B O 1
ATOM 11465 N N . LEU B 1 704 ? 22.438 -20.969 13.352 1 98.5 704 LEU B N 1
ATOM 11466 C CA . LEU B 1 704 ? 22.234 -19.891 12.375 1 98.5 704 LEU B CA 1
ATOM 11467 C C . LEU B 1 704 ? 23.297 -18.812 12.539 1 98.5 704 LEU B C 1
ATOM 11469 O O . LEU B 1 704 ? 23.234 -17.766 11.891 1 98.5 704 LEU B O 1
ATOM 11473 N N . ASP B 1 705 ? 24.297 -19.016 13.352 1 98.38 705 ASP B N 1
ATOM 11474 C CA . ASP B 1 705 ? 25.328 -18.031 13.617 1 98.38 705 ASP B CA 1
ATOM 11475 C C . ASP B 1 705 ? 26.328 -17.953 12.477 1 98.38 705 ASP B C 1
ATOM 11477 O O . ASP B 1 705 ? 27.125 -18.875 12.281 1 98.38 705 ASP B O 1
ATOM 11481 N N . ASN B 1 706 ? 26.312 -16.828 11.742 1 98.44 706 ASN B N 1
ATOM 11482 C CA . ASN B 1 706 ? 27.266 -16.578 10.672 1 98.44 706 ASN B CA 1
ATOM 11483 C C . ASN B 1 706 ? 27.281 -17.703 9.648 1 98.44 706 ASN B C 1
ATOM 11485 O O . ASN B 1 706 ? 28.344 -18.281 9.359 1 98.44 706 ASN B O 1
ATOM 11489 N N . THR B 1 707 ? 26.141 -18 9.133 1 98.38 707 THR B N 1
ATOM 11490 C CA . THR B 1 707 ? 25.969 -19.141 8.234 1 98.38 707 THR B CA 1
ATOM 11491 C C . THR B 1 707 ? 25.188 -18.734 6.988 1 98.38 707 THR B C 1
ATOM 11493 O O . THR B 1 707 ? 24.719 -17.594 6.891 1 98.38 707 THR B O 1
ATOM 11496 N N . ASP B 1 708 ? 25.219 -19.625 6.031 1 98.56 708 ASP B N 1
ATOM 11497 C CA . ASP B 1 708 ? 24.344 -19.469 4.871 1 98.56 708 ASP B CA 1
ATOM 11498 C C . ASP B 1 708 ? 22.891 -19.797 5.227 1 98.56 708 ASP B C 1
ATOM 11500 O O . ASP B 1 708 ? 22.5 -20.969 5.281 1 98.56 708 ASP B O 1
ATOM 11504 N N . ALA B 1 709 ? 22.109 -18.75 5.43 1 98.12 709 ALA B N 1
ATOM 11505 C CA . ALA B 1 709 ? 20.766 -18.922 5.961 1 98.12 709 ALA B CA 1
ATOM 11506 C C . ALA B 1 709 ? 19.719 -18.641 4.891 1 98.12 709 ALA B C 1
ATOM 11508 O O . ALA B 1 709 ? 19.938 -17.844 3.984 1 98.12 709 ALA B O 1
ATOM 11509 N N . VAL B 1 710 ? 18.609 -19.328 4.973 1 98.75 710 VAL B N 1
ATOM 11510 C CA . VAL B 1 710 ? 17.438 -19.141 4.113 1 98.75 710 VAL B CA 1
ATOM 11511 C C . VAL B 1 710 ? 16.25 -18.688 4.953 1 98.75 710 VAL B C 1
ATOM 11513 O O . VAL B 1 710 ? 15.898 -19.344 5.938 1 98.75 710 VAL B O 1
ATOM 11516 N N . VAL B 1 711 ? 15.641 -17.578 4.539 1 98.81 711 VAL B N 1
ATOM 11517 C CA . VAL B 1 711 ? 14.453 -17.062 5.215 1 98.81 711 VAL B CA 1
ATOM 11518 C C . VAL B 1 711 ? 13.195 -17.609 4.555 1 98.81 711 VAL B C 1
ATOM 11520 O O . VAL B 1 711 ? 13.07 -17.609 3.328 1 98.81 711 VAL B O 1
ATOM 11523 N N . TRP B 1 712 ? 12.336 -18.156 5.395 1 98.62 712 TRP B N 1
ATOM 11524 C CA . TRP B 1 712 ? 10.992 -18.547 4.988 1 98.62 712 TRP B CA 1
ATOM 11525 C C . TRP B 1 712 ? 9.945 -17.625 5.609 1 98.62 712 TRP B C 1
ATOM 11527 O O . TRP B 1 712 ? 9.656 -17.719 6.805 1 98.62 712 TRP B O 1
ATOM 11537 N N . MET B 1 713 ? 9.406 -16.797 4.812 1 98.12 713 MET B N 1
ATOM 11538 C CA . MET B 1 713 ? 8.477 -15.766 5.285 1 98.12 713 MET B CA 1
ATOM 11539 C C . MET B 1 713 ? 7.035 -16.156 4.984 1 98.12 713 MET B C 1
ATOM 11541 O O . MET B 1 713 ? 6.66 -16.312 3.818 1 98.12 713 MET B O 1
ATOM 11545 N N . THR B 1 714 ? 6.246 -16.312 6.02 1 97.44 714 THR B N 1
ATOM 11546 C CA . THR B 1 714 ? 4.844 -16.688 5.891 1 97.44 714 THR B CA 1
ATOM 11547 C C . THR B 1 714 ? 3.939 -15.477 6.145 1 97.44 714 THR B C 1
ATOM 11549 O O . THR B 1 714 ? 4.145 -14.734 7.109 1 97.44 714 THR B O 1
ATOM 11552 N N . THR B 1 715 ? 3.051 -15.242 5.285 1 96.25 715 THR B N 1
ATOM 11553 C CA . THR B 1 715 ? 2.008 -14.234 5.457 1 96.25 715 THR B CA 1
ATOM 11554 C C . THR B 1 715 ? 0.658 -14.773 4.988 1 96.25 715 THR B C 1
ATOM 11556 O O . THR B 1 715 ? 0.549 -15.938 4.598 1 96.25 715 THR B O 1
ATOM 11559 N N . GLY B 1 716 ? -0.404 -13.922 5.238 1 95.62 716 GLY B N 1
ATOM 11560 C CA . GLY B 1 716 ? -1.716 -14.391 4.82 1 95.62 716 GLY B CA 1
ATOM 11561 C C . GLY B 1 716 ? -2.855 -13.68 5.523 1 95.62 716 GLY B C 1
ATOM 11562 O O . GLY B 1 716 ? -2.637 -12.703 6.242 1 95.62 716 GLY B O 1
ATOM 11563 N N . THR B 1 717 ? -4.047 -14.211 5.215 1 96 717 THR B N 1
ATOM 11564 C CA . THR B 1 717 ? -5.25 -13.562 5.73 1 96 717 THR B CA 1
ATOM 11565 C C . THR B 1 717 ? -6.262 -14.609 6.195 1 96 717 THR B C 1
ATOM 11567 O O . THR B 1 717 ? -6.262 -15.742 5.711 1 96 717 THR B O 1
ATOM 11570 N N . THR B 1 718 ? -6.973 -14.219 7.227 1 96.69 718 THR B N 1
ATOM 11571 C CA . THR B 1 718 ? -8.219 -14.914 7.531 1 96.69 718 THR B CA 1
ATOM 11572 C C . THR B 1 718 ? -9.398 -14.242 6.824 1 96.69 718 THR B C 1
ATOM 11574 O O . THR B 1 718 ? -9.719 -13.086 7.102 1 96.69 718 THR B O 1
ATOM 11577 N N . HIS B 1 719 ? -9.977 -14.961 6.008 1 97.44 719 HIS B N 1
ATOM 11578 C CA . HIS B 1 719 ? -11.008 -14.414 5.129 1 97.44 719 HIS B CA 1
ATOM 11579 C C . HIS B 1 719 ? -12.398 -14.664 5.695 1 97.44 719 HIS B C 1
ATOM 11581 O O . HIS B 1 719 ? -12.922 -15.773 5.602 1 97.44 719 HIS B O 1
ATOM 11587 N N . VAL B 1 720 ? -12.953 -13.688 6.305 1 97.62 720 VAL B N 1
ATOM 11588 C CA . VAL B 1 720 ? -14.375 -13.641 6.637 1 97.62 720 VAL B CA 1
ATOM 11589 C C . VAL B 1 720 ? -15.141 -12.922 5.527 1 97.62 720 VAL B C 1
ATOM 11591 O O . VAL B 1 720 ? -15.016 -11.703 5.367 1 97.62 720 VAL B O 1
ATOM 11594 N N . ALA B 1 721 ? -15.938 -13.617 4.848 1 97.25 721 ALA B N 1
ATOM 11595 C CA . ALA B 1 721 ? -16.516 -13.133 3.594 1 97.25 721 ALA B CA 1
ATOM 11596 C C . ALA B 1 721 ? -17.516 -12.016 3.846 1 97.25 721 ALA B C 1
ATOM 11598 O O . ALA B 1 721 ? -18.125 -11.938 4.922 1 97.25 721 ALA B O 1
ATOM 11599 N N . ARG B 1 722 ? -17.719 -11.18 2.861 1 97.75 722 ARG B N 1
ATOM 11600 C CA . ARG B 1 722 ? -18.688 -10.086 2.846 1 97.75 722 ARG B CA 1
ATOM 11601 C C . ARG B 1 722 ? -19.484 -10.078 1.544 1 97.75 722 ARG B C 1
ATOM 11603 O O . ARG B 1 722 ? -19.031 -10.609 0.527 1 97.75 722 ARG B O 1
ATOM 11610 N N . ALA B 1 723 ? -20.625 -9.406 1.594 1 98.44 723 ALA B N 1
ATOM 11611 C CA . ALA B 1 723 ? -21.469 -9.32 0.403 1 98.44 723 ALA B CA 1
ATOM 11612 C C . ALA B 1 723 ? -20.75 -8.602 -0.729 1 98.44 723 ALA B C 1
ATOM 11614 O O . ALA B 1 723 ? -20.938 -8.93 -1.903 1 98.44 723 ALA B O 1
ATOM 11615 N N . GLU B 1 724 ? -19.906 -7.688 -0.42 1 98.19 724 GLU B N 1
ATOM 11616 C CA . GLU B 1 724 ? -19.156 -6.887 -1.389 1 98.19 724 GLU B CA 1
ATOM 11617 C C . GLU B 1 724 ? -18.25 -7.762 -2.246 1 98.19 724 GLU B C 1
ATOM 11619 O O . GLU B 1 724 ? -17.719 -7.309 -3.264 1 98.19 724 GLU B O 1
ATOM 11624 N N . GLU B 1 725 ? -18.062 -9.016 -1.902 1 98.06 725 GLU B N 1
ATOM 11625 C CA . GLU B 1 725 ? -17.109 -9.906 -2.568 1 98.06 725 GLU B CA 1
ATOM 11626 C C . GLU B 1 725 ? -17.828 -10.93 -3.434 1 98.06 725 GLU B C 1
ATOM 11628 O O . GLU B 1 725 ? -17.234 -11.945 -3.824 1 98.06 725 GLU B O 1
ATOM 11633 N N . TRP B 1 726 ? -19.047 -10.727 -3.748 1 98.06 726 TRP B N 1
ATOM 11634 C CA . TRP B 1 726 ? -19.891 -11.625 -4.531 1 98.06 726 TRP B CA 1
ATOM 11635 C C . TRP B 1 726 ? -20.703 -10.844 -5.57 1 98.06 726 TRP B C 1
ATOM 11637 O O . TRP B 1 726 ? -21.25 -9.789 -5.27 1 98.06 726 TRP B O 1
ATOM 11647 N N . PRO B 1 727 ? -20.766 -11.32 -6.848 1 97.75 727 PRO B N 1
ATOM 11648 C CA . PRO B 1 727 ? -20.375 -12.625 -7.391 1 97.75 727 PRO B CA 1
ATOM 11649 C C . PRO B 1 727 ? -18.906 -12.68 -7.805 1 97.75 727 PRO B C 1
ATOM 11651 O O . PRO B 1 727 ? -18.391 -13.75 -8.125 1 97.75 727 PRO B O 1
ATOM 11654 N N . ILE B 1 728 ? -18.25 -11.539 -7.859 1 98 728 ILE B N 1
ATOM 11655 C CA . ILE B 1 728 ? -16.812 -11.523 -8.102 1 98 728 ILE B CA 1
ATOM 11656 C C . ILE B 1 728 ? -16.125 -10.68 -7.023 1 98 728 ILE B C 1
ATOM 11658 O O . ILE B 1 728 ? -16.641 -9.641 -6.621 1 98 728 ILE B O 1
ATOM 11662 N N . MET B 1 729 ? -15.016 -11.078 -6.59 1 97.75 729 MET B N 1
ATOM 11663 C CA . MET B 1 729 ? -14.359 -10.484 -5.426 1 97.75 729 MET B CA 1
ATOM 11664 C C . MET B 1 729 ? -13.367 -9.406 -5.852 1 97.75 729 MET B C 1
ATOM 11666 O O . MET B 1 729 ? -12.445 -9.68 -6.621 1 97.75 729 MET B O 1
ATOM 11670 N N . PRO B 1 730 ? -13.555 -8.125 -5.328 1 97.62 730 PRO B N 1
ATOM 11671 C CA . PRO B 1 730 ? -12.438 -7.191 -5.492 1 97.62 730 PRO B CA 1
ATOM 11672 C C . PRO B 1 730 ? -11.117 -7.75 -4.965 1 97.62 730 PRO B C 1
ATOM 11674 O O . PRO B 1 730 ? -11.109 -8.516 -4.004 1 97.62 730 PRO B O 1
ATOM 11677 N N . THR B 1 731 ? -10.016 -7.348 -5.594 1 98.12 731 THR B N 1
ATOM 11678 C CA . THR B 1 731 ? -8.719 -7.883 -5.199 1 98.12 731 THR B CA 1
ATOM 11679 C C . THR B 1 731 ? -8.391 -7.492 -3.76 1 98.12 731 THR B C 1
ATOM 11681 O O . THR B 1 731 ? -8.406 -6.312 -3.412 1 98.12 731 THR B O 1
ATOM 11684 N N . GLU B 1 732 ? -8.141 -8.445 -2.939 1 97 732 GLU B N 1
ATOM 11685 C CA . GLU B 1 732 ? -7.703 -8.266 -1.559 1 97 732 GLU B CA 1
ATOM 11686 C C . GLU B 1 732 ? -6.215 -8.578 -1.41 1 97 732 GLU B C 1
ATOM 11688 O O . GLU B 1 732 ? -5.727 -9.578 -1.93 1 97 732 GLU B O 1
ATOM 11693 N N . TRP B 1 733 ? -5.508 -7.715 -0.677 1 96.81 733 TRP B N 1
ATOM 11694 C CA . TRP B 1 733 ? -4.047 -7.77 -0.689 1 96.81 733 TRP B CA 1
ATOM 11695 C C . TRP B 1 733 ? -3.504 -8.109 0.694 1 96.81 733 TRP B C 1
ATOM 11697 O O . TRP B 1 733 ? -4.152 -7.832 1.707 1 96.81 733 TRP B O 1
ATOM 11707 N N . VAL B 1 734 ? -2.328 -8.688 0.728 1 97.19 734 VAL B N 1
ATOM 11708 C CA . VAL B 1 734 ? -1.418 -8.75 1.866 1 97.19 734 VAL B CA 1
ATOM 11709 C C . VAL B 1 734 ? -0.002 -8.398 1.417 1 97.19 734 VAL B C 1
ATOM 11711 O O . VAL B 1 734 ? 0.425 -8.781 0.327 1 97.19 734 VAL B O 1
ATOM 11714 N N . HIS B 1 735 ? 0.735 -7.629 2.223 1 96.56 735 HIS B N 1
ATOM 11715 C CA . HIS B 1 735 ? 2.027 -7.07 1.836 1 96.56 735 HIS B CA 1
ATOM 11716 C C . HIS B 1 735 ? 3.131 -7.531 2.783 1 96.56 735 HIS B C 1
ATOM 11718 O O . HIS B 1 735 ? 2.906 -7.66 3.988 1 96.56 735 HIS B O 1
ATOM 11724 N N . THR B 1 736 ? 4.289 -7.766 2.254 1 97.44 736 THR B N 1
ATOM 11725 C CA . THR B 1 736 ? 5.512 -8.016 3.014 1 97.44 736 THR B CA 1
ATOM 11726 C C . THR B 1 736 ? 6.66 -7.16 2.482 1 97.44 736 THR B C 1
ATOM 11728 O O . THR B 1 736 ? 6.574 -6.609 1.383 1 97.44 736 THR B O 1
ATOM 11731 N N . LEU B 1 737 ? 7.727 -7.004 3.297 1 97.88 737 LEU B N 1
ATOM 11732 C CA . LEU B 1 737 ? 8.844 -6.168 2.877 1 97.88 737 LEU B CA 1
ATOM 11733 C C . LEU B 1 737 ? 10.172 -6.781 3.305 1 97.88 737 LEU B C 1
ATOM 11735 O O . LEU B 1 737 ? 10.25 -7.449 4.34 1 97.88 737 LEU B O 1
ATOM 11739 N N . LEU B 1 738 ? 11.156 -6.605 2.473 1 98.69 738 LEU B N 1
ATOM 11740 C CA . LEU B 1 738 ? 12.57 -6.617 2.824 1 98.69 738 LEU B CA 1
ATOM 11741 C C . LEU B 1 738 ? 13.164 -5.211 2.754 1 98.69 738 LEU B C 1
ATOM 11743 O O . LEU B 1 738 ? 13.117 -4.566 1.704 1 98.69 738 LEU B O 1
ATOM 11747 N N . LYS B 1 739 ? 13.695 -4.785 3.828 1 98.06 739 LYS B N 1
ATOM 11748 C CA . LYS B 1 739 ? 14.148 -3.396 3.891 1 98.06 739 LYS B CA 1
ATOM 11749 C C . LYS B 1 739 ? 15.602 -3.311 4.348 1 98.06 739 LYS B C 1
ATOM 11751 O O . LYS B 1 739 ? 15.984 -3.939 5.336 1 98.06 739 LYS B O 1
ATOM 11756 N N . PRO B 1 740 ? 16.453 -2.514 3.641 1 98.5 740 PRO B N 1
ATOM 11757 C CA . PRO B 1 740 ? 17.828 -2.352 4.117 1 98.5 740 PRO B CA 1
ATOM 11758 C C . PRO B 1 740 ? 17.891 -1.729 5.512 1 98.5 740 PRO B C 1
ATOM 11760 O O . PRO B 1 740 ? 17.094 -0.839 5.836 1 98.5 740 PRO B O 1
ATOM 11763 N N . TRP B 1 741 ? 18.75 -2.25 6.254 1 98.5 741 TRP B N 1
ATOM 11764 C CA . TRP B 1 741 ? 18.984 -1.782 7.613 1 98.5 741 TRP B CA 1
ATOM 11765 C C . TRP B 1 741 ? 20.484 -1.589 7.867 1 98.5 741 TRP B C 1
ATOM 11767 O O . TRP B 1 741 ? 21.188 -2.537 8.227 1 98.5 741 TRP B O 1
ATOM 11777 N N . ASN B 1 742 ? 20.875 -0.309 7.746 1 98.5 742 ASN B N 1
ATOM 11778 C CA . ASN B 1 742 ? 22.297 0.015 7.824 1 98.5 742 ASN B CA 1
ATOM 11779 C C . ASN B 1 742 ? 23.109 -0.759 6.793 1 98.5 742 ASN B C 1
ATOM 11781 O O . ASN B 1 742 ? 24.25 -1.137 7.051 1 98.5 742 ASN B O 1
ATOM 11785 N N . PHE B 1 743 ? 22.453 -1.168 5.762 1 98.75 743 PHE B N 1
ATOM 11786 C CA . PHE B 1 743 ? 23.109 -1.795 4.621 1 98.75 743 PHE B CA 1
ATOM 11787 C C . PHE B 1 743 ? 23.953 -0.778 3.85 1 98.75 743 PHE B C 1
ATOM 11789 O O . PHE B 1 743 ? 25.047 -1.087 3.402 1 98.75 743 PHE B O 1
ATOM 11796 N N . PHE B 1 744 ? 23.359 0.408 3.738 1 98.5 744 PHE B N 1
ATOM 11797 C CA . PHE B 1 744 ? 24.016 1.529 3.072 1 98.5 744 PHE B CA 1
ATOM 11798 C C . PHE B 1 744 ? 24.641 2.475 4.094 1 98.5 744 PHE B C 1
ATOM 11800 O O . PHE B 1 744 ? 24.344 2.391 5.285 1 98.5 744 PHE B O 1
ATOM 11807 N N . ASP B 1 745 ? 25.406 3.367 3.584 1 97.88 745 ASP B N 1
ATOM 11808 C CA . ASP B 1 745 ? 26.109 4.324 4.441 1 97.88 745 ASP B CA 1
ATOM 11809 C C . ASP B 1 745 ? 25.266 5.574 4.664 1 97.88 745 ASP B C 1
ATOM 11811 O O . ASP B 1 745 ? 25.531 6.359 5.574 1 97.88 745 ASP B O 1
ATOM 11815 N N . GLU B 1 746 ? 24.328 5.777 3.859 1 97.62 746 GLU B N 1
ATOM 11816 C CA . GLU B 1 746 ? 23.5 6.977 3.822 1 97.62 746 GLU B CA 1
ATOM 11817 C C . GLU B 1 746 ? 22.266 6.766 2.953 1 97.62 746 GLU B C 1
ATOM 11819 O O . GLU B 1 746 ? 21.984 5.645 2.533 1 97.62 746 GLU B O 1
ATOM 11824 N N . THR B 1 747 ? 21.469 7.848 2.76 1 97.12 747 THR B N 1
ATOM 11825 C CA . THR B 1 747 ? 20.328 7.793 1.85 1 97.12 747 THR B CA 1
ATOM 11826 C C . THR B 1 747 ? 20.75 7.273 0.48 1 97.12 747 THR B C 1
ATOM 11828 O O . THR B 1 747 ? 21.484 7.945 -0.243 1 97.12 747 THR B O 1
ATOM 11831 N N . PRO B 1 748 ? 20.188 6.145 0.113 1 94.31 748 PRO B N 1
ATOM 11832 C CA . PRO B 1 748 ? 20.703 5.5 -1.095 1 94.31 748 PRO B CA 1
ATOM 11833 C C . PRO B 1 748 ? 20.328 6.246 -2.373 1 94.31 748 PRO B C 1
ATOM 11835 O O . PRO B 1 748 ? 21.062 6.195 -3.361 1 94.31 748 PRO B O 1
ATOM 11838 N N . THR B 1 749 ? 19.281 6.961 -2.426 1 94.94 749 THR B N 1
ATOM 11839 C CA . THR B 1 749 ? 18.75 7.543 -3.654 1 94.94 749 THR B CA 1
ATOM 11840 C C . THR B 1 749 ? 19.359 8.922 -3.906 1 94.94 749 THR B C 1
ATOM 11842 O O . THR B 1 749 ? 19.016 9.586 -4.883 1 94.94 749 THR B O 1
ATOM 11845 N N . LEU B 1 750 ? 20.25 9.422 -3.059 1 93.62 750 LEU B N 1
ATOM 11846 C CA . LEU B 1 750 ? 20.938 10.68 -3.297 1 93.62 750 LEU B CA 1
ATOM 11847 C C . LEU B 1 750 ? 21.906 10.555 -4.465 1 93.62 750 LEU B C 1
ATOM 11849 O O . LEU B 1 750 ? 22.25 11.547 -5.109 1 93.62 750 LEU B O 1
ATOM 11853 N N . GLY B 1 751 ? 22.438 9.375 -4.715 1 89.75 751 GLY B N 1
ATOM 11854 C CA . GLY B 1 751 ? 23.328 9.141 -5.84 1 89.75 751 GLY B CA 1
ATOM 11855 C C . GLY B 1 751 ? 24.797 9.25 -5.465 1 89.75 751 GLY B C 1
ATOM 11856 O O . GLY B 1 751 ? 25.125 9.492 -4.305 1 89.75 751 GLY B O 1
ATOM 11857 N N . ALA B 1 752 ? 25.609 9.117 -6.461 1 92 752 ALA B N 1
ATOM 11858 C CA . ALA B 1 752 ? 27.062 9.094 -6.262 1 92 752 ALA B CA 1
ATOM 11859 C C . ALA B 1 752 ? 27.609 10.508 -6.035 1 92 752 ALA B C 1
ATOM 11861 O O . ALA B 1 752 ? 27.094 11.469 -6.609 1 92 752 ALA B O 1
ATOM 11862 N N . LEU B 1 753 ? 28.594 10.578 -5.168 1 92.88 753 LEU B N 1
ATOM 11863 C CA . LEU B 1 753 ? 29.281 11.844 -4.961 1 92.88 753 LEU B CA 1
ATOM 11864 C C . LEU B 1 753 ? 30.016 12.273 -6.23 1 92.88 753 LEU B C 1
ATOM 11866 O O . LEU B 1 753 ? 30.578 11.438 -6.941 1 92.88 753 LEU B O 1
ATOM 11870 N N . LYS B 1 754 ? 29.844 13.562 -6.438 1 93.06 754 LYS B N 1
ATOM 11871 C CA . LYS B 1 754 ? 30.656 14.109 -7.527 1 93.06 754 LYS B CA 1
ATOM 11872 C C . LYS B 1 754 ? 32.156 13.93 -7.246 1 93.06 754 LYS B C 1
ATOM 11874 O O . LYS B 1 754 ? 32.594 14.07 -6.105 1 93.06 754 LYS B O 1
ATOM 11879 N N . LYS B 1 755 ? 32.906 13.547 -8.25 1 77.31 755 LYS B N 1
ATOM 11880 C CA . LYS B 1 755 ? 34.344 13.391 -8.141 1 77.31 755 LYS B CA 1
ATOM 11881 C C . LYS B 1 755 ? 35.062 14.734 -8.219 1 77.31 755 LYS B C 1
ATOM 11883 O O . LYS B 1 755 ? 34.688 15.586 -9.039 1 77.31 755 LYS B O 1
ATOM 11888 N N . ASP B 1 756 ? 35.625 15.258 -7.121 1 60.94 756 ASP B N 1
ATOM 11889 C CA . ASP B 1 756 ? 36.406 16.484 -7.215 1 60.94 756 ASP B CA 1
ATOM 11890 C C . ASP B 1 756 ? 37.25 16.484 -8.492 1 60.94 756 ASP B C 1
ATOM 11892 O O . ASP B 1 756 ? 37.906 15.484 -8.82 1 60.94 756 ASP B O 1
ATOM 11896 N N . LYS B 1 757 ? 36.938 17.344 -9.273 1 39.72 757 LYS B N 1
ATOM 11897 C CA . LYS B 1 757 ? 37.969 17.703 -10.234 1 39.72 757 LYS B CA 1
ATOM 11898 C C . LYS B 1 757 ? 39.125 18.453 -9.547 1 39.72 757 LYS B C 1
ATOM 11900 O O . LYS B 1 757 ? 38.875 19.344 -8.727 1 39.72 757 LYS B O 1
#

Foldseek 3Di:
DDPPPPPPPPPPPPPPPPPPPPPPPPQQDFPRDRFDKDFDCVVLVVVVWDWDADPVVQWIWIDAQFWTKIAHAPDQWIATLNRIAGHRGHWHDDPNTTMDGPCVCCRHVVVCLAFQEAAAPDDQQQAKDDLVLLVLVVVLQCPDPPDDPPKWWPFKIWPGDDLVQNLCCLAPVDDDPDFTKIWTWIDDDQKIWIWMARSVVSHTDDIDIDPLFGAADAPVLQVLLVVQLVPDPVNCVVVVVLVDNDCVQKDKDWAFQAADPCPVVDDLSFDKTKIWIFGRLPLQFSLQWGFPQWIFIAGSNVSHTPDIGGDDGFHTDNDRFHDPQPVHDDDDDDDDADDSSNTDQWHQHPQWIGHQQWIWGWAATQQFGIKTAQIWGQQQNDTFFWFGIKTFQWKWKAFDDCGPVHNRHIDTCSRHHGQRNQWDAADEVPNHDPNWRFDKHWTAHGRSRIDIDGSFKTKDKDWDAWPDWDDDVPDDIDTHTWIKIWIWGWGDDPFKIKIWIWIATLQGKTKIKIKIWGAANKDFAHAQDCPDPCNCVRDVQADCLGGRIGRGWIKIKTKMKTQTAQRHQFWFKKKKAWDWAADPPDDDDGIDTDIDMDTDWWFVSQFAQDDQRIWIWTFQQVDAEPVRHTWIKTWFLFPDWDAAKQSADPDDCPGQVCFQAVSRGGFKTKAADDPLQRHNRANRNRNDRGHRHSCVRRVVTDTSHRGRMMMMGMIIHTDRDHNCCPRIGDMIMTMIMIGIDNSYRDRSVVDDDDDDD/DDDPPPPPPPPPPPPPPPPPPPPPPPQQDFPRHRFDKDFDCVVLVVVVWDWDADPVVQWIWIDAQFWTKIAHAPDQWIATLNRIAGHRGGWHADPNTTMDGPCVCCRHVVVCLAFQEAAAPDDQQQAKDDLVLLVLVVVLQCPDPPDDPPKWWPFKIWPGDDLVQNLCCLAPVDDDPDATKIWTWIDDDQKIWIWMARSVVSHTDDIDIDPLFGAADAPVLQVLLVVQLVPDPVNCVVVVVLVDNDCVQKDKDWAFQAADPCPVVDDLSFDKTKIWIFGRLPLQFSLQWGFPQWIFIAGSNVSHTPDIGGDDHFHTDNDRFHDPQPVHDDDDDDDDADDSSNTDQWHQHPQWIGHQQWIWGWAATQQFGIKTAQIWGQQQNDTFFWFGIKTFQWKWKAFDDCGPVHNRHIDGCSRHHGQRNQWDAADEVPNHDPNWRFDKHWTAHGRSRIDIDGSFKTKDKDWDAWPDWDDDVPDDIDTHTWIKIWIWGWGDDPQKIKIWIWIATLQGKTKIKIKIWGAANKDFAHAQDCPDPCNCVRDVQADCLGGRIGRGWIKIKTKMKTQTAQRHQFWFKKKKAWDWAADPPDDDDGIDTDIDMDTDWWFVSQFAQDDQRIWIWTFQQVDAEPVRHTWIKTWFLFPDWDAAKQSADPDDCVGQVCFQAVSRGGFKTKAADDPLQRHNRANRNRNDRGHRHSCVRRVVTDTSHRGRMMMMGMIIHTDRDHNCCPRIGDMIMTMIMIGIDNSYRDRSVVDDDDDDD

Secondary structure (DSSP, 8-state):
----------------------------EETTEE--EEEHHHHHHHHT-EEEEETTTTEEEEEETTEEEEE-TT-SEEEETTEEEE-SS--EEETTEEEEETTHHHHHHTSS---SEE--SS--TTPPPPHHHHHHHHHHHHTSTT--TT-EEEEEEEE---HHHHHHHHHH-PPP-SPPEEEEEEEETTEEEEEEEETTTTEEEEEEEEPS------HHHHHHHHHHHHT-HHHHHHHHTTT---GGGEEEEEE-----TTTTS--TTS-EEEEEEEE--SSS-GGGSEEEEEEEEEETTTTEEEEEEE----PPP-S----SSTTBPPP-----EEE-TT--SEEEETTEEEETTEEEEEEEETTTEEEEEEEEEEETTEEEEEEEEEEEEEEEEEB---STTTTT-EE-HHHHT-TTTTBPPP-BTTTB-TT-EEEEEEEE-TTS-EEEEEEEEEEEEEEEEEEEEE--TTS--EEEEEEEEEEEEEEEETTEEEEEEEEEETTS-EEEEEEEEE---EEE-S-SSTTSTTHHHHTTTEEEEETTEEEEPEEEEEEEEEEE-TTSSEEEEEEEEEEEEE--S-SS-SEEEEEEEEEE-BHHHH-B---TT-EEEEEEEEEE-TTSPEEEEEEEEEEEESS-B--S--S-TTSHHHHH-GGGG-SEEEEE--TT---TT-S--TT-SS--SHHHHTTT--B-TTEEEEEEEEEEEEE---GGGSSSEEEEEEEEEEEEES-SSS-GGG-PBP---/----------------------------EETTEE--EEEHHHHHHHHT-EEEEETTTTEEEEEETTEEEEE-TT-SEEEETTEEEE-SS--EEETTEEEEETTHHHHHHTSS---SEE--SS--TTPPPPHHHHHHHHHHHHTSTT--TT-EEEEEEEE---HHHHHHHHHH-PPP-SPPEEEEEEEETTEEEEEEEETTTTEEEEEEEEPS------HHHHHHHHHHHHT-HHHHHHHHTTT---GGGEEEEEE-----TTTTS--TTS-EEEEEEEE--SSS-GGGSEEEEEEEEEETTTTEEEEEEE----PPP-S----SSTTBPPP-----EEE-TT--SEEEETTEEEETTEEEEEEEETTTEEEEEEEEEEETTEEEEEEEEEEEEEEEEEB---STTTTT-EE-HHHHT-TTTTBPPP-BTTTB-TT-EEEEEEEE-TTS-EEEEEEEEEEEEEEEEEEEEE--TTS--EEEEEEEEEEEEEEEETTEEEEEEEEEETTS-EEEEEEEEE---EEE-S-SSTTSTTHHHHTTTEEEEETTEEEEPEEEEEEEEEEE-TTSSEEEEEEEEEEEEE--S-SS-SEEEEEEEEEE-BHHHH-B---TT-EEEEEEEEEE-TTSPEEEEEEEEEEEESS-B--S--S-TTSHHHHH-GGGG-SEEEEE--TT---TT-S--TT-SS--SHHHHTTT--B-TTEEEEEEEEEEEEE---GGGSSSEEEEEEEEEEEEES-SSS-GGG-PBP---

Organism: Escherichia coli (strain K12) (NCBI:txi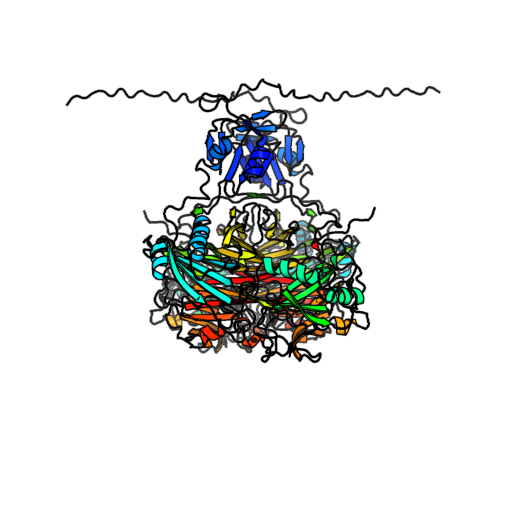d83333)